Protein AF-A0A651HBJ8-F1 (afdb_monomer_lite)

Secondary structure (DSSP, 8-state):
--SSSSSSSSSSSSSSSTTS-TT--PEEEEEEEEGGGSSS------EEEEEEEEETTTTEEEEEEEEE---S-EEEEEEE---TT----EEEE--SGGGSEEEETTEEEEEEEEE--S-HHHHTTT-EEEEEEESS-TT-SEEEEEEE---SS----EEEEEEEE-GGG-TT--EEEEEEE-SS-EEEEEEEESGGGGGGT-SSB-SSEEEEEE-TTS-EEEEESSTTSSS-HHHHHHTT---SSTTSEEEEEEE-SEEEEEEEEESSSSEEEEEEEEE--PPPHHHHHHTSTT-HHHHHHHHHTTTHHHHHSS--EEEEEE-HHHHHTSPTTHHHHHTSTTTHHHHHHHHHHTEESS---TTT--SEEEE-TTSPEEEEEEETTEEEETTEEEEEEEEEETTEEEEEESSPPPPPPPPPPHHHHHHH-GGGHHHHHHHHHHTHHHHHHSS--EEEEEE-HHHHHTSPTTHHHHHHSTTTHHHHHHHHHTTEEES---TTT--SEEEE-TTSPEEEEEEETTEEEETTEEEEEEEEEETTEEEEEESS--PPPPPPPHHHHHHH-GGGHHHHHHHHHHT-HHHHTSS--EEEEEE-HHHHHTSPTTHHHHHTSTTTHHHHHHHHHHTEEES---GGG--SEEEE-TTS-EEEEEEETTEEEETTEEEEEEEEEETTEEEEEESSPPPPPPS-HHHHHHH-TT-HHHHHHHHHHT-HHHHTSS--EEEEEE-HHHHHTSPTTHHHHHHSTTTHHHHHHHHHHTEEES---GGG--SEEEEBTTSPEEEEEEETTEEEETTEEEEEEEEEETTEEEEEESSPPPPPPPPP-

Radius of gyration: 49.49 Å; chains: 1; bounding box: 110×71×158 Å

Sequence (829 aa):
MNLVLRTAAMVGCALLAALATARANTVTLTAAISGIQEVPPVNSGAAGSAVMHFNPADLSYTLTVNLVGLENELTMSHIHEAPVGANGPVVNNLGGAEAYLIVNDVNYIGTFSGTYAGDVAALLANGAYLNFHTDAYPGGEIRGQLFVDSGAAPTIKNLSTRGFIDPTVGERSVLIGGFVIEDHPVTLLLRGTGPSLGPLGVQEPISDPLLVLYDNTGTEITRNDNWSDGGQGLAISSTGFAPNAETESGILMSFAPGIYTFHLRSKGEAGIGLAEIYNVGLKNVVDSLVSADDFETLVTAVIEAGLAGVLIGPGPYTVFAPTDEAFAALPDGTLEDLLTEEGLATLTNILLYHVVPASVFSGDLVSGEVETFLGATLDVVVSEDGVTVNGASVVEADFSASNGVIHVIDQVLLPPEAPPSIVEAVLADDDFSVLATALGATGLDEVLAGEGPFTVFAPTNAAFDALPEGTLDDLLGEEGLGTLSGILLYHVVAGKVMSTDLSTGQVETVGGALLDIVVSEEGVTVNGAMVTTADIEVANGVIHIIDAVLLPPEPQSILDAVLADEDFSTLATALAATGLDEVLAGEGPFTVFAPTNAAFAALPEGALDELLAEEGLETLSDILLYHVVAGLVLSTDLETGMVETVNGKSIEVVVGEEGITINGALVITADIEVANGVIHIIEEVLIPPADTITEAVLGAENFTTLAAALLATGLDEVLAGEGPFTVFAPTDDAFDALPEGTLEDLLAEEGLGTLTDILRYHVVAGLVFSTDLETGTVTTVLGETLDVVVSEEGVTVNGAIVLEADIELSNGVVHVIDAVLLPPAEPEE

pLDDT: mean 87.22, std 12.44, range [31.91, 98.44]

Foldseek 3Di:
DPPPPPPPPPPPPVPVVVPPDPPDAWWKWKWKKFQVQDQVRALALKTKMKIWTAHPVQQKIKMKIKIFLQQFFFAWKFKAFAARNDGGDGFDTQGTQVQWDDPDNGITIHIDIDGGRDDPVRLQVQGMKMFIAGPQRNVGRMMITIYGCVDPPPDDQKDKDKDKAACVVDPPRWDKDKDFDADFWFKKKKWKDFPLCVVVPFPFTFDWKKKWKAFPVRDTPDIWGFCCPDPCNVVLVVLVDHYPDRRITMDIDTDGGGMMMMIIHHPGHIGMMMIMMGRSAFAFPLVVLVVDPFQPLVNVLCVLLVVPNSRSGAAAKEFAGETPQQVVPPPPCLSVCLSDPVNSSQSSLLRQQRMARHAAFQVNDDADWGATSSRATWGWDQDPVAIDTVNWGQPATFCDGNRHTYTYTHHRDHGDDAFAFPLVVLVVDPQNPLVNLLCVLLVVSVVSNDAAAKEFQGETPQQVVPDPPCPSVCLSDPVNSVQSVLLRQQRMAGDAAFQVNDDADWGATNSRAIWGWDQDPVAIDTVNWGQPDTAPDGPRYTYGYTHHRDHGDAFAFPLRVLVVDPQNPLVNLLCVLLVCSVVSNDAAAKEFAGETPQQVVPPPVCPSVCCSDPVNSVQSVLLRQQRMAGDAAFQVNDDADWGQTRSRAIWGWDQDPVAIDTVNWHQPDTFCDGPRYTYGYTHHRDRGAAAWPLRCLCVDPFNVLVNLLCVLLVVSVVRRDAAAKEFAGETPLQVVPDPPCPSVCCSDPVNSVQSNLLRQQRMAGDAQFQVNDDQAWGAGSSRAIWGWDQDPVAIDTVNWGQPDTASDHNRYTYGYTHHRDHGDDDPDD

Structure (mmCIF, N/CA/C/O backbone):
data_AF-A0A651HBJ8-F1
#
_entry.id   AF-A0A651HBJ8-F1
#
loop_
_atom_site.group_PDB
_atom_site.id
_atom_site.type_symbol
_atom_site.label_atom_id
_atom_site.label_alt_id
_atom_site.label_comp_id
_atom_site.label_asym_id
_atom_site.label_entity_id
_atom_site.label_seq_id
_atom_site.pdbx_PDB_ins_code
_atom_site.Cartn_x
_atom_site.Cartn_y
_atom_site.Cartn_z
_atom_site.occupancy
_atom_site.B_iso_or_equiv
_atom_site.auth_seq_id
_atom_site.auth_comp_id
_atom_site.auth_asym_id
_atom_site.auth_atom_id
_atom_site.pdbx_PDB_model_num
ATOM 1 N N . MET A 1 1 ? 63.537 -50.883 -12.299 1.00 43.00 1 MET A N 1
ATOM 2 C CA . MET A 1 1 ? 64.020 -50.090 -11.149 1.00 43.00 1 MET A CA 1
ATOM 3 C C . MET A 1 1 ? 64.507 -48.743 -11.672 1.00 43.00 1 MET A C 1
ATOM 5 O O . MET A 1 1 ? 65.661 -48.653 -12.047 1.00 43.00 1 MET A O 1
ATOM 9 N N . ASN A 1 2 ? 63.590 -47.782 -11.859 1.00 39.44 2 ASN A N 1
ATOM 10 C CA . ASN A 1 2 ? 63.844 -46.334 -12.017 1.00 39.44 2 ASN A CA 1
ATOM 11 C C . ASN A 1 2 ? 62.520 -45.601 -12.315 1.00 39.44 2 ASN A C 1
ATOM 13 O O . ASN A 1 2 ? 62.343 -44.987 -13.360 1.00 39.44 2 ASN A O 1
ATOM 17 N N . LEU A 1 3 ? 61.570 -45.704 -11.378 1.00 36.47 3 LEU A N 1
ATOM 18 C CA . LEU A 1 3 ? 60.326 -44.921 -11.362 1.00 36.47 3 LEU A CA 1
ATOM 19 C C . LEU A 1 3 ? 60.059 -44.337 -9.957 1.00 36.47 3 LEU A C 1
ATOM 21 O O . LEU A 1 3 ? 58.921 -44.261 -9.522 1.00 36.47 3 LEU A O 1
ATOM 25 N N . VAL A 1 4 ? 61.116 -43.977 -9.213 1.00 42.00 4 VAL A N 1
ATOM 26 C CA . VAL A 1 4 ? 60.999 -43.399 -7.849 1.00 42.00 4 VAL A CA 1
ATOM 27 C C . VAL A 1 4 ? 61.892 -42.152 -7.658 1.00 42.00 4 VAL A C 1
ATOM 29 O O . VAL A 1 4 ? 62.047 -41.649 -6.558 1.00 42.00 4 VAL A O 1
ATOM 32 N N . LEU A 1 5 ? 62.454 -41.575 -8.727 1.00 34.84 5 LEU A N 1
ATOM 33 C CA . LEU A 1 5 ? 63.254 -40.335 -8.645 1.00 34.84 5 LEU A CA 1
ATOM 34 C C . LEU A 1 5 ? 62.730 -39.222 -9.572 1.00 34.84 5 LEU A C 1
ATOM 36 O O . LEU A 1 5 ? 63.501 -38.522 -10.221 1.00 34.84 5 LEU A O 1
ATOM 40 N N . ARG A 1 6 ? 61.402 -39.056 -9.651 1.00 38.00 6 ARG A N 1
ATOM 41 C CA . ARG A 1 6 ? 60.756 -37.939 -10.373 1.00 38.00 6 ARG A CA 1
ATOM 42 C C . ARG A 1 6 ? 59.860 -37.035 -9.514 1.00 38.00 6 ARG A C 1
ATOM 44 O O . ARG A 1 6 ? 59.184 -36.185 -10.072 1.00 38.00 6 ARG A O 1
ATOM 51 N N . THR A 1 7 ? 59.906 -37.130 -8.184 1.00 38.28 7 THR A N 1
ATOM 52 C CA . THR A 1 7 ? 58.926 -36.426 -7.326 1.00 38.28 7 THR A CA 1
ATOM 53 C C . THR A 1 7 ? 59.505 -35.506 -6.247 1.00 38.28 7 THR A C 1
ATOM 55 O O . THR A 1 7 ? 58.759 -35.077 -5.379 1.00 38.28 7 THR A O 1
ATOM 58 N N . ALA A 1 8 ? 60.798 -35.153 -6.274 1.00 34.97 8 ALA A N 1
ATOM 59 C CA . ALA A 1 8 ? 61.396 -34.369 -5.174 1.00 34.97 8 ALA A CA 1
ATOM 60 C C . ALA A 1 8 ? 62.299 -33.182 -5.571 1.00 34.97 8 ALA A C 1
ATOM 62 O O . ALA A 1 8 ? 62.884 -32.558 -4.694 1.00 34.97 8 ALA A O 1
ATOM 63 N N . ALA A 1 9 ? 62.414 -32.821 -6.854 1.00 34.88 9 ALA A N 1
ATOM 64 C CA . ALA A 1 9 ? 63.296 -31.720 -7.289 1.00 34.88 9 ALA A CA 1
ATOM 65 C C . ALA A 1 9 ? 62.594 -30.622 -8.114 1.00 34.88 9 ALA A C 1
ATOM 67 O O . ALA A 1 9 ? 63.262 -29.819 -8.756 1.00 34.88 9 ALA A O 1
ATOM 68 N N . MET A 1 10 ? 61.256 -30.566 -8.083 1.00 36.09 10 MET A N 1
ATOM 69 C CA . MET A 1 10 ? 60.443 -29.559 -8.788 1.00 36.09 10 MET A CA 1
ATOM 70 C C . MET A 1 10 ? 59.486 -28.806 -7.844 1.00 36.09 10 MET A C 1
ATOM 72 O O . MET A 1 10 ? 58.418 -28.376 -8.250 1.00 36.09 10 MET A O 1
ATOM 76 N N . VAL A 1 11 ? 59.859 -28.675 -6.565 1.00 39.44 11 VAL A N 1
ATOM 77 C CA . VAL A 1 11 ? 59.064 -27.962 -5.538 1.00 39.44 11 VAL A CA 1
ATOM 78 C C . VAL A 1 11 ? 59.886 -26.868 -4.824 1.00 39.44 11 VAL A C 1
ATOM 80 O O . VAL A 1 11 ? 59.338 -26.025 -4.130 1.00 39.44 11 VAL A O 1
ATOM 83 N N . GLY A 1 12 ? 61.208 -26.801 -5.036 1.00 33.84 12 GLY A N 1
ATOM 84 C CA . GLY A 1 12 ? 62.096 -25.924 -4.254 1.00 33.84 12 GLY A CA 1
ATOM 85 C C . GLY A 1 12 ? 62.435 -24.546 -4.841 1.00 33.84 12 GLY A C 1
ATOM 86 O O . GLY A 1 12 ? 62.912 -23.700 -4.097 1.00 33.84 12 GLY A O 1
ATOM 87 N N . CYS A 1 13 ? 62.210 -24.289 -6.137 1.00 31.91 13 CYS A N 1
ATOM 88 C CA . CYS A 1 13 ? 62.593 -23.010 -6.773 1.00 31.91 13 CYS A CA 1
ATOM 89 C C . CYS A 1 13 ? 61.417 -22.148 -7.263 1.00 31.91 13 CYS A C 1
ATOM 91 O O . CYS A 1 13 ? 61.647 -21.023 -7.692 1.00 31.91 13 CYS A O 1
ATOM 93 N N . ALA A 1 14 ? 60.171 -22.620 -7.157 1.00 37.19 14 ALA A N 1
ATOM 94 C CA . ALA A 1 14 ? 58.983 -21.808 -7.448 1.00 37.19 14 ALA A CA 1
ATOM 95 C C . ALA A 1 14 ? 58.553 -20.921 -6.259 1.00 37.19 14 ALA A C 1
ATOM 97 O O . ALA A 1 14 ? 57.737 -20.024 -6.426 1.00 37.19 14 ALA A O 1
ATOM 98 N N . LEU A 1 15 ? 59.129 -21.131 -5.067 1.00 36.94 15 LEU A N 1
ATOM 99 C CA . LEU A 1 15 ? 58.704 -20.456 -3.835 1.00 36.94 15 LEU A CA 1
ATOM 100 C C . LEU A 1 15 ? 59.510 -19.187 -3.484 1.00 36.94 15 LEU A C 1
ATOM 102 O O . LEU A 1 15 ? 59.161 -18.500 -2.534 1.00 36.94 15 LEU A O 1
ATOM 106 N N . LEU A 1 16 ? 60.571 -18.842 -4.232 1.00 34.19 16 LEU A N 1
ATOM 107 C CA . LEU A 1 16 ? 61.395 -17.646 -3.956 1.00 34.19 16 LEU A CA 1
ATOM 108 C C . LEU A 1 16 ? 61.283 -16.516 -4.996 1.00 34.19 16 LEU A C 1
ATOM 110 O O . LEU A 1 16 ? 61.871 -15.458 -4.795 1.00 34.19 16 LEU A O 1
ATOM 114 N N . ALA A 1 17 ? 60.495 -16.694 -6.061 1.00 33.50 17 ALA A N 1
ATOM 115 C CA . ALA A 1 17 ? 60.100 -15.608 -6.969 1.00 33.50 17 ALA A CA 1
ATOM 116 C C . ALA A 1 17 ? 58.699 -15.042 -6.647 1.00 33.50 17 ALA A C 1
ATOM 118 O O . ALA A 1 17 ? 58.232 -14.132 -7.322 1.00 33.50 17 ALA A O 1
ATOM 119 N N . ALA A 1 18 ? 58.056 -15.547 -5.588 1.00 35.25 18 ALA A N 1
ATOM 120 C CA . ALA A 1 18 ? 56.747 -15.112 -5.095 1.00 35.25 18 ALA A CA 1
ATOM 121 C C . ALA A 1 18 ? 56.822 -13.967 -4.057 1.00 35.25 18 ALA A C 1
ATOM 123 O O . ALA A 1 18 ? 55.835 -13.677 -3.393 1.00 35.25 18 ALA A O 1
ATOM 124 N N . LEU A 1 19 ? 57.980 -13.308 -3.895 1.00 37.12 19 LEU A N 1
ATOM 125 C CA . LEU A 1 19 ? 58.171 -12.226 -2.912 1.00 37.12 19 LEU A CA 1
ATOM 126 C C . LEU A 1 19 ? 58.450 -10.837 -3.519 1.00 37.12 19 LEU A C 1
ATOM 128 O O . LEU A 1 19 ? 58.913 -9.946 -2.810 1.00 37.12 19 LEU A O 1
ATOM 132 N N . ALA A 1 20 ? 58.161 -10.611 -4.806 1.00 34.12 20 ALA A N 1
ATOM 133 C CA . ALA A 1 20 ? 58.417 -9.306 -5.426 1.00 34.12 20 ALA A CA 1
ATOM 134 C C . ALA A 1 20 ? 57.424 -8.883 -6.528 1.00 34.12 20 ALA A C 1
ATOM 136 O O . ALA A 1 20 ? 57.868 -8.407 -7.567 1.00 34.12 20 ALA A O 1
ATOM 137 N N . THR A 1 21 ? 56.099 -8.999 -6.334 1.00 37.56 21 THR A N 1
ATOM 138 C CA . THR A 1 21 ? 55.112 -8.103 -7.001 1.00 37.56 21 THR A CA 1
ATOM 139 C C . THR A 1 21 ? 53.745 -8.119 -6.292 1.00 37.56 21 THR A C 1
ATOM 141 O O . THR A 1 21 ? 52.796 -8.762 -6.721 1.00 37.56 21 THR A O 1
ATOM 144 N N . ALA A 1 22 ? 53.624 -7.407 -5.173 1.00 36.34 22 ALA A N 1
ATOM 145 C CA . ALA A 1 22 ? 52.388 -7.282 -4.390 1.00 36.34 22 ALA A CA 1
ATOM 146 C C . ALA A 1 22 ? 51.388 -6.255 -4.984 1.00 36.34 22 ALA A C 1
ATOM 148 O O . ALA A 1 22 ? 51.017 -5.302 -4.304 1.00 36.34 22 ALA A O 1
ATOM 149 N N . ARG A 1 23 ? 50.996 -6.389 -6.265 1.00 41.81 23 ARG A N 1
ATOM 150 C CA . ARG A 1 23 ? 50.038 -5.462 -6.920 1.00 41.81 23 ARG A CA 1
ATOM 151 C C . ARG A 1 23 ? 49.065 -6.055 -7.962 1.00 41.81 23 ARG A C 1
ATOM 153 O O . ARG A 1 23 ? 48.441 -5.273 -8.665 1.00 41.81 23 ARG A O 1
ATOM 160 N N . ALA A 1 24 ? 48.906 -7.374 -8.108 1.00 47.09 24 ALA A N 1
ATOM 161 C CA . ALA A 1 24 ? 48.114 -7.910 -9.231 1.00 47.09 24 ALA A CA 1
ATOM 162 C C . ALA A 1 24 ? 47.365 -9.218 -8.925 1.00 47.09 24 ALA A C 1
ATOM 164 O O . ALA A 1 24 ? 47.734 -10.255 -9.457 1.00 47.09 24 ALA A O 1
ATOM 165 N N . ASN A 1 25 ? 46.334 -9.182 -8.079 1.00 64.88 25 ASN A N 1
ATOM 166 C CA . ASN A 1 25 ? 45.359 -10.278 -7.973 1.00 64.88 25 ASN A CA 1
ATOM 167 C C . ASN A 1 25 ? 44.007 -9.722 -7.495 1.00 64.88 25 ASN A C 1
ATOM 169 O O . ASN A 1 25 ? 43.526 -10.068 -6.426 1.00 64.88 25 ASN A O 1
ATOM 173 N N . THR A 1 26 ? 43.424 -8.806 -8.262 1.00 74.12 26 THR A N 1
ATOM 174 C CA . THR A 1 26 ? 42.048 -8.338 -8.052 1.00 74.12 26 THR A CA 1
ATOM 175 C C . THR A 1 26 ? 41.166 -9.015 -9.098 1.00 74.12 26 THR A C 1
ATOM 177 O O . THR A 1 26 ? 41.529 -9.038 -10.272 1.00 74.12 26 THR A O 1
ATOM 180 N N . VAL A 1 27 ? 40.055 -9.598 -8.664 1.00 80.38 27 VAL A N 1
ATOM 181 C CA . VAL A 1 27 ? 38.984 -10.155 -9.490 1.00 80.38 27 VAL A CA 1
ATOM 182 C C . VAL A 1 27 ? 37.906 -9.088 -9.615 1.00 80.38 27 VAL A C 1
ATOM 184 O O . VAL A 1 27 ? 37.507 -8.505 -8.608 1.00 80.38 27 VAL A O 1
ATOM 187 N N . THR A 1 28 ? 37.448 -8.818 -10.832 1.00 81.00 28 THR A N 1
ATOM 188 C CA . THR A 1 28 ? 36.280 -7.964 -11.039 1.00 81.00 28 THR A CA 1
ATOM 189 C C . THR A 1 28 ? 35.037 -8.844 -11.032 1.00 81.00 28 THR A C 1
ATOM 191 O O . THR A 1 28 ? 35.008 -9.885 -11.682 1.00 81.00 28 THR A O 1
ATOM 194 N N . LEU A 1 29 ? 34.030 -8.450 -10.265 1.00 85.25 29 LEU A N 1
ATOM 195 C CA . LEU A 1 29 ? 32.689 -8.999 -10.324 1.00 85.25 29 LEU A CA 1
ATOM 196 C C . LEU A 1 29 ? 31.722 -7.898 -10.703 1.00 85.25 29 LEU A C 1
ATOM 198 O O . LEU A 1 29 ? 31.985 -6.720 -10.469 1.00 85.25 29 LEU A O 1
ATOM 202 N N . THR A 1 30 ? 30.600 -8.284 -11.275 1.00 79.50 30 THR A N 1
ATOM 203 C CA . THR A 1 30 ? 29.647 -7.339 -11.808 1.00 79.50 30 THR A CA 1
ATOM 204 C C . THR A 1 30 ? 28.217 -7.836 -11.711 1.00 79.50 30 THR A C 1
ATOM 206 O O . THR A 1 30 ? 27.997 -9.042 -11.780 1.00 79.50 30 THR A O 1
ATOM 209 N N . ALA A 1 31 ? 27.258 -6.919 -11.624 1.00 83.69 31 ALA A N 1
ATOM 210 C CA . ALA A 1 31 ? 25.836 -7.236 -11.608 1.00 83.69 31 ALA A CA 1
ATOM 211 C C . ALA A 1 31 ? 25.040 -6.245 -12.464 1.00 83.69 31 ALA A C 1
ATOM 213 O O . ALA A 1 31 ? 25.274 -5.039 -12.372 1.00 83.69 31 ALA A O 1
ATOM 214 N N . ALA A 1 32 ? 24.080 -6.753 -13.235 1.00 80.62 32 ALA A N 1
ATOM 215 C CA . ALA A 1 32 ? 22.899 -5.994 -13.635 1.00 80.62 32 ALA A CA 1
ATOM 216 C C . ALA A 1 32 ? 21.851 -6.160 -12.527 1.00 80.62 32 ALA A C 1
ATOM 218 O O . ALA A 1 32 ? 21.732 -7.253 -11.972 1.00 80.62 32 ALA A O 1
ATOM 219 N N . ILE A 1 33 ? 21.135 -5.098 -12.171 1.00 88.69 33 ILE A N 1
ATOM 220 C CA . ILE A 1 33 ? 20.215 -5.056 -11.027 1.00 88.69 33 ILE A CA 1
ATOM 221 C C . ILE A 1 33 ? 18.820 -4.683 -11.529 1.00 88.69 33 ILE A C 1
ATOM 223 O O . ILE A 1 33 ? 18.699 -3.720 -12.279 1.00 88.69 33 ILE A O 1
ATOM 227 N N . SER A 1 34 ? 17.791 -5.428 -11.130 1.00 85.12 34 SER A N 1
ATOM 228 C CA . SER A 1 34 ? 16.397 -5.187 -11.529 1.00 85.12 34 SER A CA 1
ATOM 229 C C . SER A 1 34 ? 15.411 -5.864 -10.573 1.00 85.12 34 SER A C 1
ATOM 231 O O . SER A 1 34 ? 15.784 -6.812 -9.875 1.00 85.12 34 SER A O 1
ATOM 233 N N . GLY A 1 35 ? 14.146 -5.433 -10.583 1.00 82.00 35 GLY A N 1
ATOM 234 C CA . GLY A 1 35 ? 13.087 -6.054 -9.773 1.00 82.00 35 GLY A CA 1
ATOM 235 C C . GLY A 1 35 ? 12.782 -7.495 -10.181 1.00 82.00 35 GLY A C 1
ATOM 236 O O . GLY A 1 35 ? 12.569 -8.364 -9.339 1.00 82.00 35 GLY A O 1
ATOM 237 N N . ILE A 1 36 ? 12.904 -7.818 -11.471 1.00 75.38 36 ILE A N 1
ATOM 238 C CA . ILE A 1 36 ? 12.642 -9.174 -11.982 1.00 75.38 36 ILE A CA 1
ATOM 239 C C . ILE A 1 36 ? 13.615 -10.238 -11.442 1.00 75.38 36 ILE A C 1
ATOM 241 O O . ILE A 1 36 ? 13.358 -11.439 -11.514 1.00 75.38 36 ILE A O 1
ATOM 245 N N . GLN A 1 37 ? 14.775 -9.803 -10.940 1.00 82.94 37 GLN A N 1
ATOM 246 C CA . GLN A 1 37 ? 15.775 -10.693 -10.360 1.00 82.94 37 GLN A CA 1
ATOM 247 C C . GLN A 1 37 ? 15.488 -11.008 -8.889 1.00 82.94 37 GLN A C 1
ATOM 249 O O . GLN A 1 37 ? 16.157 -11.890 -8.337 1.00 82.94 37 GLN A O 1
ATOM 254 N N . GLU A 1 38 ? 14.522 -10.325 -8.263 1.00 90.38 38 GLU A N 1
ATOM 255 C CA . GLU A 1 38 ? 14.030 -10.656 -6.928 1.00 90.38 38 GLU A CA 1
ATOM 256 C C . GLU A 1 38 ? 13.464 -12.073 -6.866 1.00 90.38 38 GLU A C 1
ATOM 258 O O . GLU A 1 38 ? 13.109 -12.704 -7.866 1.00 90.38 38 GLU A O 1
ATOM 263 N N . VAL A 1 39 ? 13.418 -12.616 -5.652 1.00 83.38 39 VAL A N 1
ATOM 264 C CA . VAL A 1 39 ? 12.863 -13.949 -5.414 1.00 83.38 39 VAL A CA 1
ATOM 265 C C . VAL A 1 39 ? 11.886 -13.871 -4.235 1.00 83.38 39 VAL A C 1
ATOM 267 O O . VAL A 1 39 ? 12.331 -13.927 -3.083 1.00 83.38 39 VAL A O 1
ATOM 270 N N . PRO A 1 40 ? 10.561 -13.807 -4.492 1.00 86.56 40 PRO A N 1
ATOM 271 C CA . PRO A 1 40 ? 9.918 -13.804 -5.818 1.00 86.56 40 PRO A CA 1
ATOM 272 C C . PRO A 1 40 ? 10.166 -12.500 -6.611 1.00 86.56 40 PRO A C 1
ATOM 274 O O . PRO A 1 40 ? 10.429 -11.485 -5.977 1.00 86.56 40 PRO A O 1
ATOM 277 N N . PRO A 1 41 ? 10.070 -12.516 -7.958 1.00 75.56 41 PRO A N 1
ATOM 278 C CA . PRO A 1 41 ? 10.246 -11.322 -8.788 1.00 75.56 41 PRO A CA 1
ATOM 279 C C . PRO A 1 41 ? 9.303 -10.184 -8.396 1.00 75.56 41 PRO A C 1
ATOM 281 O O . PRO A 1 41 ? 8.137 -10.428 -8.079 1.00 75.56 41 PRO A O 1
ATOM 284 N N . VAL A 1 42 ? 9.806 -8.953 -8.470 1.00 81.00 42 VAL A N 1
ATOM 285 C CA . VAL A 1 42 ? 9.067 -7.719 -8.191 1.00 81.00 42 VAL A CA 1
ATOM 286 C C . VAL A 1 42 ? 8.890 -6.938 -9.490 1.00 81.00 42 VAL A C 1
ATOM 288 O O . VAL A 1 42 ? 9.836 -6.775 -10.262 1.00 81.00 42 VAL A O 1
ATOM 291 N N . ASN A 1 43 ? 7.678 -6.438 -9.728 1.00 74.56 43 ASN A N 1
ATOM 292 C CA . ASN A 1 43 ? 7.380 -5.565 -10.859 1.00 74.56 43 ASN A CA 1
ATOM 293 C C . ASN A 1 43 ? 7.750 -4.113 -10.513 1.00 74.56 43 ASN A C 1
ATOM 295 O O . ASN A 1 43 ? 6.873 -3.298 -10.245 1.00 74.56 43 ASN A O 1
ATOM 299 N N . SER A 1 44 ? 9.050 -3.825 -10.455 1.00 78.56 44 SER A N 1
ATOM 300 C CA . SER A 1 44 ? 9.581 -2.470 -10.279 1.00 78.56 44 SER A CA 1
ATOM 301 C C . SER A 1 44 ? 10.296 -2.031 -11.554 1.00 78.56 44 SER A C 1
ATOM 303 O O . SER A 1 44 ? 11.063 -2.799 -12.141 1.00 78.56 44 SER A O 1
ATOM 305 N N . GLY A 1 45 ? 10.063 -0.777 -11.948 1.00 73.19 45 GLY A N 1
ATOM 306 C CA . GLY A 1 45 ? 10.808 -0.121 -13.018 1.00 73.19 45 GLY A CA 1
ATOM 307 C C . GLY A 1 45 ? 12.194 0.355 -12.599 1.00 73.19 45 GLY A C 1
ATOM 308 O O . GLY A 1 45 ? 12.944 0.850 -13.437 1.00 73.19 45 GLY A O 1
ATOM 309 N N . ALA A 1 46 ? 12.577 0.182 -11.334 1.00 85.12 46 ALA A N 1
ATOM 310 C CA . ALA A 1 46 ? 13.917 0.497 -10.890 1.00 85.12 46 ALA A CA 1
ATOM 311 C C . ALA A 1 46 ? 14.949 -0.458 -11.512 1.00 85.12 46 ALA A C 1
ATOM 313 O O . ALA A 1 46 ? 14.759 -1.671 -11.661 1.00 85.12 46 ALA A O 1
ATOM 314 N N . ALA A 1 47 ? 16.099 0.105 -11.853 1.00 83.94 47 ALA A N 1
ATOM 315 C CA . ALA A 1 47 ? 17.186 -0.591 -12.515 1.00 83.94 47 ALA A CA 1
ATOM 316 C C . ALA A 1 47 ? 18.523 -0.220 -11.889 1.00 83.94 47 ALA A C 1
ATOM 318 O O . ALA A 1 47 ? 18.677 0.800 -11.223 1.00 83.94 47 ALA A O 1
ATOM 319 N N . GLY A 1 48 ? 19.547 -1.025 -12.142 1.00 86.56 48 GLY A N 1
ATOM 320 C CA . GLY A 1 48 ? 20.881 -0.658 -11.716 1.00 86.56 48 GLY A CA 1
ATOM 321 C C . GLY A 1 48 ? 21.991 -1.505 -12.301 1.00 86.56 48 GLY A C 1
ATOM 322 O O . GLY A 1 48 ? 21.790 -2.486 -13.016 1.00 86.56 48 GLY A O 1
ATOM 323 N N . SER A 1 49 ? 23.208 -1.115 -11.958 1.00 82.25 49 SER A N 1
ATOM 324 C CA . SER A 1 49 ? 24.412 -1.882 -12.239 1.00 82.25 49 SER A CA 1
ATOM 325 C C . SER A 1 49 ? 25.391 -1.773 -11.082 1.00 82.25 49 SER A C 1
ATOM 327 O O . SER A 1 49 ? 25.409 -0.789 -10.338 1.00 82.25 49 SER A O 1
ATOM 329 N N . ALA A 1 50 ? 26.233 -2.789 -10.934 1.00 87.12 50 ALA A N 1
ATOM 330 C CA . ALA A 1 50 ? 27.299 -2.770 -9.955 1.00 87.12 50 ALA A CA 1
ATOM 331 C C . ALA A 1 50 ? 28.590 -3.385 -10.486 1.00 87.12 50 ALA A C 1
ATOM 333 O O . ALA A 1 50 ? 28.580 -4.350 -11.250 1.00 87.12 50 ALA A O 1
ATOM 334 N N . VAL A 1 51 ? 29.714 -2.838 -10.023 1.00 82.19 51 VAL A N 1
ATOM 335 C CA . VAL A 1 51 ? 31.063 -3.337 -10.295 1.00 82.19 51 VAL A CA 1
ATOM 336 C C . VAL A 1 51 ? 31.817 -3.455 -8.980 1.00 82.19 51 VAL A C 1
ATOM 338 O O . VAL A 1 51 ? 31.997 -2.478 -8.256 1.00 82.19 51 VAL A O 1
ATOM 341 N N . MET A 1 52 ? 32.295 -4.657 -8.682 1.00 88.31 52 MET A N 1
ATOM 342 C CA . MET A 1 52 ? 33.086 -4.985 -7.508 1.00 88.31 52 MET A CA 1
ATOM 343 C C . MET A 1 52 ? 34.503 -5.371 -7.924 1.00 88.31 52 MET A C 1
ATOM 345 O O . MET A 1 52 ? 34.716 -6.331 -8.650 1.00 88.31 52 MET A O 1
ATOM 349 N N . HIS A 1 53 ? 35.503 -4.674 -7.410 1.00 85.75 53 HIS A N 1
ATOM 350 C CA . HIS A 1 53 ? 36.902 -5.070 -7.497 1.00 85.75 53 HIS A CA 1
ATOM 351 C C . HIS A 1 53 ? 37.304 -5.757 -6.193 1.00 85.75 53 HIS A C 1
ATOM 353 O O . HIS A 1 53 ? 37.514 -5.086 -5.186 1.00 85.75 53 HIS A O 1
ATOM 359 N N . PHE A 1 54 ? 37.412 -7.084 -6.207 1.00 89.25 54 PHE A N 1
ATOM 360 C CA . PHE A 1 54 ? 37.660 -7.924 -5.036 1.00 89.25 54 PHE A CA 1
ATOM 361 C C . PHE A 1 54 ? 39.066 -8.536 -5.049 1.00 89.25 54 PHE A C 1
ATOM 363 O O . PHE A 1 54 ? 39.489 -9.141 -6.030 1.00 89.25 54 PHE A O 1
ATOM 370 N N . ASN A 1 55 ? 39.811 -8.425 -3.954 1.00 88.50 55 ASN A N 1
ATOM 371 C CA . ASN A 1 55 ? 41.113 -9.061 -3.789 1.00 88.50 55 ASN A CA 1
ATOM 372 C C . ASN A 1 55 ? 40.989 -10.311 -2.895 1.00 88.50 55 ASN A C 1
ATOM 374 O O . ASN A 1 55 ? 40.934 -10.187 -1.671 1.00 88.50 55 ASN A O 1
ATOM 378 N N . PRO A 1 56 ? 41.024 -11.535 -3.454 1.00 84.56 56 PRO A N 1
ATOM 379 C CA . PRO A 1 56 ? 40.901 -12.762 -2.667 1.00 84.56 56 PRO A CA 1
ATOM 380 C C . PRO A 1 56 ? 42.062 -13.002 -1.690 1.00 84.56 56 PRO A C 1
ATOM 382 O O . PRO A 1 56 ? 41.949 -13.868 -0.826 1.00 84.56 56 PRO A O 1
ATOM 385 N N . ALA A 1 57 ? 43.191 -12.292 -1.814 1.00 84.50 57 ALA A N 1
ATOM 386 C CA . ALA A 1 57 ? 44.341 -12.492 -0.933 1.00 84.50 57 ALA A CA 1
ATOM 387 C C . ALA A 1 57 ? 44.163 -11.848 0.450 1.00 84.50 57 ALA A C 1
ATOM 389 O O . ALA A 1 57 ? 44.697 -12.363 1.433 1.00 84.50 57 ALA A O 1
ATOM 390 N N . ASP A 1 58 ? 43.448 -10.727 0.523 1.00 88.94 58 ASP A N 1
ATOM 391 C CA . ASP A 1 58 ? 43.200 -9.979 1.762 1.00 88.94 58 ASP A CA 1
ATOM 392 C C . ASP A 1 58 ? 41.711 -9.706 2.021 1.00 88.94 58 ASP A C 1
ATOM 394 O O . ASP A 1 58 ? 41.370 -9.055 3.006 1.00 88.94 58 ASP A O 1
ATOM 398 N N . LEU A 1 59 ? 40.840 -10.259 1.171 1.00 92.19 59 LEU A N 1
ATOM 399 C CA . LEU A 1 59 ? 39.383 -10.142 1.205 1.00 92.19 59 LEU A CA 1
ATOM 400 C C . LEU A 1 59 ? 38.864 -8.711 1.026 1.00 92.19 59 LEU A C 1
ATOM 402 O O . LEU A 1 59 ? 37.679 -8.463 1.246 1.00 92.19 59 LEU A O 1
ATOM 406 N N . SER A 1 60 ? 39.721 -7.765 0.637 1.00 93.19 60 SER A N 1
ATOM 407 C CA . SER A 1 60 ? 39.297 -6.384 0.427 1.00 93.19 60 SER A CA 1
ATOM 408 C C . SER A 1 60 ? 38.491 -6.237 -0.859 1.00 93.19 60 SER A C 1
ATOM 410 O O . SER A 1 60 ? 38.755 -6.917 -1.854 1.00 93.19 60 SER A O 1
ATOM 412 N N . TYR A 1 61 ? 37.520 -5.328 -0.858 1.00 93.44 61 TYR A N 1
ATOM 413 C CA . TYR A 1 61 ? 36.812 -4.931 -2.066 1.00 93.44 61 TYR A CA 1
ATOM 414 C C . TYR A 1 61 ? 36.588 -3.428 -2.155 1.00 93.44 61 TYR A C 1
ATOM 416 O O . TYR A 1 61 ? 36.504 -2.738 -1.138 1.00 93.44 61 TYR A O 1
ATOM 424 N N . THR A 1 62 ? 36.421 -2.960 -3.389 1.00 90.19 62 THR A N 1
ATOM 425 C CA . THR A 1 62 ? 35.723 -1.715 -3.717 1.00 90.19 62 THR A CA 1
ATOM 426 C C . THR A 1 62 ? 34.524 -2.068 -4.587 1.00 90.19 62 THR A C 1
ATOM 428 O O . THR A 1 62 ? 34.682 -2.809 -5.550 1.00 90.19 62 THR A O 1
ATOM 431 N N . LEU A 1 63 ? 33.338 -1.582 -4.238 1.00 92.06 63 LEU A N 1
ATOM 432 C CA . LEU A 1 63 ? 32.080 -1.827 -4.936 1.00 92.06 63 LEU A CA 1
ATOM 433 C C . LEU A 1 63 ? 31.485 -0.480 -5.334 1.00 92.06 63 LEU A C 1
ATOM 435 O O . LEU A 1 63 ? 31.258 0.362 -4.470 1.00 92.06 63 LEU A O 1
ATOM 439 N N . THR A 1 64 ? 31.220 -0.290 -6.616 1.00 84.62 64 THR A N 1
ATOM 440 C CA . THR A 1 64 ? 30.464 0.851 -7.130 1.00 84.62 64 THR A CA 1
ATOM 441 C C . THR A 1 64 ? 29.100 0.360 -7.577 1.00 84.62 64 THR A C 1
ATOM 443 O O . THR A 1 64 ? 29.019 -0.647 -8.276 1.00 84.62 64 THR A O 1
ATOM 446 N N . VAL A 1 65 ? 28.054 1.065 -7.163 1.00 90.31 65 VAL A N 1
ATOM 447 C CA . VAL A 1 65 ? 26.656 0.773 -7.483 1.00 90.31 65 VAL A CA 1
ATOM 448 C C . VAL A 1 65 ? 26.038 2.021 -8.101 1.00 90.31 65 VAL A C 1
ATOM 450 O O . VAL A 1 65 ? 26.275 3.126 -7.615 1.00 90.31 65 VAL A O 1
ATOM 453 N N . ASN A 1 66 ? 25.259 1.840 -9.160 1.00 83.38 66 ASN A N 1
ATOM 454 C CA . ASN A 1 66 ? 24.425 2.872 -9.757 1.00 83.38 66 ASN A CA 1
ATOM 455 C C . ASN A 1 66 ? 23.000 2.325 -9.864 1.00 83.38 66 ASN A C 1
ATOM 457 O O . ASN A 1 66 ? 22.813 1.297 -10.516 1.00 83.38 66 ASN A O 1
ATOM 461 N N . LEU A 1 67 ? 22.052 2.978 -9.198 1.00 89.56 67 LEU A N 1
ATOM 462 C CA . LEU A 1 67 ? 20.631 2.644 -9.186 1.00 89.56 67 LEU A CA 1
ATOM 463 C C . LEU A 1 67 ? 19.853 3.814 -9.781 1.00 89.56 67 LEU A C 1
ATOM 465 O O . LEU A 1 67 ? 20.185 4.974 -9.525 1.00 89.56 67 LEU A O 1
ATOM 469 N N . VAL A 1 68 ? 18.815 3.504 -10.541 1.00 83.50 68 VAL A N 1
ATOM 470 C CA . VAL A 1 68 ? 17.940 4.481 -11.178 1.00 83.50 68 VAL A CA 1
ATOM 471 C C . VAL A 1 68 ? 16.484 4.060 -11.048 1.00 83.50 68 VAL A C 1
ATOM 473 O O . VAL A 1 68 ? 16.197 2.864 -11.045 1.00 83.50 68 VAL A O 1
ATOM 476 N N . GLY A 1 69 ? 15.582 5.035 -10.970 1.00 82.94 69 GLY A N 1
ATOM 477 C CA . GLY A 1 69 ? 14.138 4.794 -10.940 1.00 82.94 69 GLY A CA 1
ATOM 478 C C . GLY A 1 69 ? 13.596 4.197 -9.636 1.00 82.94 69 GLY A C 1
ATOM 479 O O . GLY A 1 69 ? 12.544 3.576 -9.672 1.00 82.94 69 GLY A O 1
ATOM 480 N N . LEU A 1 70 ? 14.292 4.351 -8.504 1.00 86.19 70 LEU A N 1
ATOM 481 C CA . LEU A 1 70 ? 13.757 3.981 -7.187 1.00 86.19 70 LEU A CA 1
ATOM 482 C C . LEU A 1 70 ? 12.772 5.059 -6.715 1.00 86.19 70 LEU A C 1
ATOM 484 O O . LEU A 1 70 ? 13.195 6.092 -6.210 1.00 86.19 70 LEU A O 1
ATOM 488 N N . GLU A 1 71 ? 11.471 4.833 -6.892 1.00 82.19 71 GLU A N 1
ATOM 489 C CA . GLU A 1 71 ? 10.416 5.805 -6.541 1.00 82.19 71 GLU A CA 1
ATOM 490 C C . GLU A 1 71 ? 10.210 5.969 -5.025 1.00 82.19 71 GLU A C 1
ATOM 492 O O . GLU A 1 71 ? 9.636 6.958 -4.576 1.00 82.19 71 GLU A O 1
ATOM 497 N N . ASN A 1 72 ? 10.710 5.017 -4.232 1.00 85.19 72 ASN A N 1
ATOM 498 C CA . ASN A 1 72 ? 10.633 5.012 -2.774 1.00 85.19 72 ASN A CA 1
ATOM 499 C C . ASN A 1 72 ? 12.030 5.136 -2.154 1.00 85.19 72 ASN A C 1
ATOM 501 O O . ASN A 1 72 ? 13.027 4.704 -2.738 1.00 85.19 72 ASN A O 1
ATOM 505 N N . GLU A 1 73 ? 12.115 5.698 -0.944 1.00 89.06 73 GLU A N 1
ATOM 506 C CA . GLU A 1 73 ? 13.405 5.916 -0.286 1.00 89.06 73 GLU A CA 1
ATOM 507 C C . GLU A 1 73 ? 14.122 4.582 -0.024 1.00 89.06 73 GLU A C 1
ATOM 509 O O . GLU A 1 73 ? 13.554 3.637 0.525 1.00 89.06 73 GLU A O 1
ATOM 514 N N . LEU A 1 74 ? 15.400 4.505 -0.411 1.00 93.56 74 LEU A N 1
ATOM 515 C CA . LEU A 1 74 ? 16.260 3.358 -0.122 1.00 93.56 74 LEU A CA 1
ATOM 516 C C . LEU A 1 74 ? 16.478 3.221 1.392 1.00 93.56 74 LEU A C 1
ATOM 518 O O . LEU A 1 74 ? 17.209 4.000 1.999 1.00 93.56 74 LEU A O 1
ATOM 522 N N . THR A 1 75 ? 15.920 2.183 2.005 1.00 95.56 75 THR A N 1
ATOM 523 C CA . THR A 1 75 ? 15.994 1.956 3.456 1.00 95.56 75 THR A CA 1
ATOM 524 C C . THR A 1 75 ? 17.226 1.163 3.853 1.00 95.56 75 THR A C 1
ATOM 526 O O . THR A 1 75 ? 17.860 1.446 4.870 1.00 95.56 75 THR A O 1
ATOM 529 N N . MET A 1 76 ? 17.587 0.155 3.056 1.00 96.12 76 MET A N 1
ATOM 530 C CA . MET A 1 76 ? 18.734 -0.714 3.307 1.00 96.12 76 MET A CA 1
ATOM 531 C C . MET A 1 76 ? 19.268 -1.324 2.015 1.00 96.12 76 MET A C 1
ATOM 533 O O . MET A 1 76 ? 18.551 -1.522 1.041 1.00 96.12 76 MET A O 1
ATOM 537 N N . SER A 1 77 ? 20.537 -1.719 2.025 1.00 97.62 77 SER A N 1
ATOM 538 C CA . SER A 1 77 ? 21.135 -2.493 0.944 1.00 97.62 77 SER A CA 1
ATOM 539 C C . SER A 1 77 ? 22.198 -3.451 1.466 1.00 97.62 77 SER A C 1
ATOM 541 O O . SER A 1 77 ? 22.901 -3.183 2.447 1.00 97.62 77 SER A O 1
ATOM 543 N N . HIS A 1 78 ? 22.301 -4.609 0.820 1.00 97.81 78 HIS A N 1
ATOM 544 C CA . HIS A 1 78 ? 23.068 -5.741 1.325 1.00 97.81 78 HIS A CA 1
ATOM 545 C C . HIS A 1 78 ? 23.780 -6.502 0.208 1.00 97.81 78 HIS A C 1
ATOM 547 O O . HIS A 1 78 ? 23.313 -6.568 -0.927 1.00 97.81 78 HIS A O 1
ATOM 553 N N . ILE A 1 79 ? 24.885 -7.158 0.567 1.00 97.75 79 ILE A N 1
ATOM 554 C CA . ILE A 1 79 ? 25.414 -8.303 -0.178 1.00 97.75 79 ILE A CA 1
ATOM 555 C C . ILE A 1 79 ? 24.929 -9.571 0.523 1.00 97.75 79 ILE A C 1
ATOM 557 O O . ILE A 1 79 ? 25.137 -9.722 1.730 1.00 97.75 79 ILE A O 1
ATOM 561 N N . HIS A 1 80 ? 24.326 -10.485 -0.228 1.00 97.62 80 HIS A N 1
ATOM 562 C CA . HIS A 1 80 ? 23.845 -11.787 0.229 1.00 97.62 80 HIS A CA 1
ATOM 563 C C . HIS A 1 80 ? 24.608 -12.935 -0.438 1.00 97.62 80 HIS A C 1
ATOM 565 O O . HIS A 1 80 ? 25.149 -12.771 -1.531 1.00 97.62 80 HIS A O 1
ATOM 571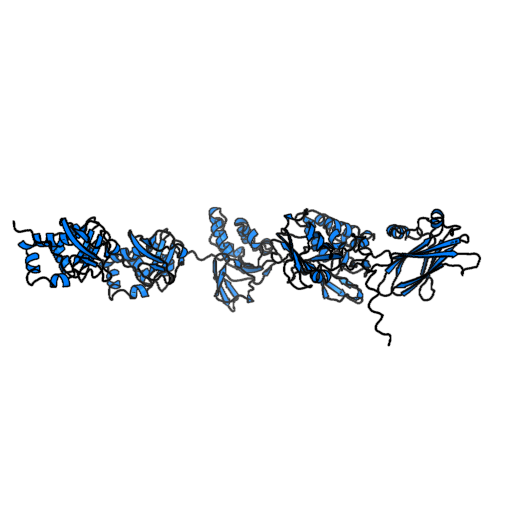 N N . GLU A 1 81 ? 24.595 -14.121 0.178 1.00 95.31 81 GLU A N 1
ATOM 572 C CA . GLU A 1 81 ? 25.171 -15.346 -0.400 1.00 95.31 81 GLU A CA 1
ATOM 573 C C . GLU A 1 81 ? 24.118 -16.390 -0.770 1.00 95.31 81 GLU A C 1
ATOM 575 O O . GLU A 1 81 ? 23.632 -17.143 0.075 1.00 95.31 81 GLU A O 1
ATOM 580 N N . ALA A 1 82 ? 23.804 -16.471 -2.060 1.00 89.00 82 ALA A N 1
ATOM 581 C CA . ALA A 1 82 ? 23.022 -17.548 -2.651 1.00 89.00 82 ALA A CA 1
ATOM 582 C C . ALA A 1 82 ? 23.318 -17.678 -4.156 1.00 89.00 82 ALA A C 1
ATOM 584 O O . ALA A 1 82 ? 23.731 -16.703 -4.797 1.00 89.00 82 ALA A O 1
ATOM 585 N N . PRO A 1 83 ? 23.078 -18.861 -4.753 1.00 80.12 83 PRO A N 1
ATOM 586 C CA . PRO A 1 83 ? 23.038 -18.985 -6.205 1.00 80.12 83 PRO A CA 1
ATOM 587 C C . PRO A 1 83 ? 21.887 -18.159 -6.806 1.00 80.12 83 PRO A C 1
ATOM 589 O O . PRO A 1 83 ? 20.941 -17.777 -6.113 1.00 80.12 83 PRO A O 1
ATOM 592 N N . VAL A 1 84 ? 21.961 -17.938 -8.121 1.00 76.56 84 VAL A N 1
ATOM 593 C CA . VAL A 1 84 ? 20.898 -17.297 -8.914 1.00 76.56 84 VAL A CA 1
ATOM 594 C C . VAL A 1 84 ? 19.542 -17.943 -8.617 1.00 76.56 84 VAL A C 1
ATOM 596 O O . VAL A 1 84 ? 19.429 -19.171 -8.600 1.00 76.56 84 VAL A O 1
ATOM 599 N N . GLY A 1 85 ? 18.519 -17.114 -8.395 1.00 79.12 85 GLY A N 1
ATOM 600 C CA . GLY A 1 85 ? 17.146 -17.569 -8.159 1.00 79.12 85 GLY A CA 1
ATOM 601 C C . GLY A 1 85 ? 16.875 -18.125 -6.756 1.00 79.12 85 GLY A C 1
ATOM 602 O O . GLY A 1 85 ? 15.827 -18.724 -6.537 1.00 79.12 85 GLY A O 1
ATOM 603 N N . ALA A 1 86 ? 17.792 -17.953 -5.799 1.00 86.88 86 ALA A N 1
ATOM 604 C CA . ALA A 1 86 ? 17.585 -18.332 -4.400 1.00 86.88 86 ALA A CA 1
ATOM 605 C C . ALA A 1 86 ? 17.895 -17.173 -3.443 1.00 86.88 86 ALA A C 1
ATOM 607 O O . ALA A 1 86 ? 18.714 -16.308 -3.756 1.00 86.88 86 ALA A O 1
ATOM 608 N N . ASN A 1 87 ? 17.267 -17.182 -2.265 1.00 91.00 87 ASN A N 1
ATOM 609 C CA . ASN A 1 87 ? 17.547 -16.230 -1.186 1.00 91.00 87 ASN A CA 1
ATOM 610 C C . ASN A 1 87 ? 18.610 -16.776 -0.232 1.00 91.00 87 ASN A C 1
ATOM 612 O O . ASN A 1 87 ? 18.675 -17.982 0.020 1.00 91.00 87 ASN A O 1
ATOM 616 N N . GLY A 1 88 ? 19.438 -15.878 0.300 1.00 92.38 88 GLY A N 1
ATOM 617 C CA . GLY A 1 88 ? 20.563 -16.221 1.168 1.00 92.38 88 GLY A CA 1
ATOM 618 C C . GLY A 1 88 ? 20.755 -15.252 2.331 1.00 92.38 88 GLY A C 1
ATOM 619 O O . GLY A 1 88 ? 20.121 -14.196 2.370 1.00 92.38 88 GLY A O 1
ATOM 620 N N . PRO A 1 89 ? 21.625 -15.589 3.298 1.00 96.06 89 PRO A N 1
ATOM 621 C CA . PRO A 1 89 ? 21.947 -14.696 4.404 1.00 96.06 89 PRO A CA 1
ATOM 622 C C . PRO A 1 89 ? 22.713 -13.458 3.922 1.00 96.06 89 PRO A C 1
ATOM 624 O O . PRO A 1 89 ? 23.480 -13.527 2.960 1.00 96.06 89 PRO A O 1
ATOM 627 N N . VAL A 1 90 ? 22.545 -12.347 4.643 1.00 97.12 90 VAL A N 1
ATOM 628 C CA . VAL A 1 90 ? 23.355 -11.131 4.481 1.00 97.12 90 VAL A CA 1
ATOM 629 C C . VAL A 1 90 ? 24.785 -11.409 4.942 1.00 97.12 90 VAL A C 1
ATOM 631 O O . VAL A 1 90 ? 24.999 -11.906 6.049 1.00 97.12 90 VAL A O 1
ATOM 634 N N . VAL A 1 91 ? 25.766 -11.035 4.122 1.00 96.88 91 VAL A N 1
ATOM 635 C CA . VAL A 1 91 ? 27.194 -11.099 4.465 1.00 96.88 91 VAL A CA 1
ATOM 636 C C . VAL A 1 91 ? 27.818 -9.723 4.652 1.00 96.88 91 VAL A C 1
ATOM 638 O O . VAL A 1 91 ? 28.661 -9.548 5.525 1.00 96.88 91 VAL A O 1
ATOM 641 N N . ASN A 1 92 ? 27.371 -8.708 3.917 1.00 97.19 92 ASN A N 1
ATOM 642 C CA . ASN A 1 92 ? 27.837 -7.335 4.095 1.00 97.19 92 ASN A CA 1
ATOM 643 C C . ASN A 1 92 ? 26.641 -6.381 4.060 1.00 97.19 92 ASN A C 1
ATOM 645 O O . ASN A 1 92 ? 25.793 -6.493 3.182 1.00 97.19 92 ASN A O 1
ATOM 649 N N . ASN A 1 93 ? 26.595 -5.436 4.999 1.00 96.38 93 ASN A N 1
ATOM 650 C CA . ASN A 1 93 ? 25.621 -4.346 4.998 1.00 96.38 93 ASN A CA 1
ATOM 651 C C . ASN A 1 93 ? 26.246 -3.115 4.327 1.00 96.38 93 ASN A C 1
ATOM 653 O O . ASN A 1 93 ? 27.399 -2.778 4.613 1.00 96.38 93 ASN A O 1
ATOM 657 N N . LEU A 1 94 ? 25.503 -2.506 3.406 1.00 96.12 94 LEU A N 1
ATOM 658 C CA . LEU A 1 94 ? 25.914 -1.348 2.620 1.00 96.12 94 LEU A CA 1
ATOM 659 C C . LEU A 1 94 ? 25.206 -0.051 3.067 1.00 96.12 94 LEU A C 1
ATOM 661 O O . LEU A 1 94 ? 25.669 1.020 2.692 1.00 96.12 94 LEU A O 1
ATOM 665 N N . GLY A 1 95 ? 24.182 -0.129 3.925 1.00 95.19 95 GLY A N 1
ATOM 666 C CA . GLY A 1 95 ? 23.411 1.015 4.436 1.00 95.19 95 GLY A CA 1
ATOM 667 C C . GLY A 1 95 ? 22.182 1.362 3.592 1.00 95.19 95 GLY A C 1
ATOM 668 O O . GLY A 1 95 ? 21.929 0.719 2.569 1.00 95.19 95 GLY A O 1
ATOM 669 N N . GLY A 1 96 ? 21.409 2.346 4.050 1.00 92.50 96 GLY A N 1
ATOM 670 C CA . GLY A 1 96 ? 20.275 2.934 3.330 1.00 92.50 96 GLY A CA 1
ATOM 671 C C . GLY A 1 96 ? 20.696 4.144 2.495 1.00 92.50 96 GLY A C 1
ATOM 672 O O . GLY A 1 96 ? 21.872 4.291 2.147 1.00 92.50 96 GLY A O 1
ATOM 673 N N . ALA A 1 97 ? 19.749 5.025 2.178 1.00 91.94 97 ALA A N 1
ATOM 674 C CA . ALA A 1 97 ? 19.935 6.224 1.363 1.00 91.94 97 ALA A CA 1
ATOM 675 C C . ALA A 1 97 ? 21.100 7.109 1.842 1.00 91.94 97 ALA A C 1
ATOM 677 O O . ALA A 1 97 ? 21.812 7.698 1.028 1.00 91.94 97 ALA A O 1
ATOM 678 N N . GLU A 1 98 ? 21.382 7.141 3.148 1.00 92.19 98 GLU A N 1
ATOM 679 C CA . GLU A 1 98 ? 22.478 7.907 3.747 1.00 92.19 98 GLU A CA 1
ATOM 680 C C . GLU A 1 98 ? 23.877 7.470 3.284 1.00 92.19 98 GLU A C 1
ATOM 682 O O . GLU A 1 98 ? 24.848 8.220 3.427 1.00 92.19 98 GLU A O 1
ATOM 687 N N . ALA A 1 99 ? 23.994 6.253 2.751 1.00 92.12 99 ALA A N 1
ATOM 688 C CA . ALA A 1 99 ? 25.242 5.690 2.256 1.00 92.12 99 ALA A CA 1
ATOM 689 C C . ALA A 1 99 ? 25.499 5.986 0.764 1.00 92.12 99 ALA A C 1
ATOM 691 O O . ALA A 1 99 ? 26.567 5.644 0.243 1.00 92.12 99 ALA A O 1
ATOM 692 N N . TYR A 1 100 ? 24.553 6.641 0.083 1.00 92.06 100 TYR A N 1
ATOM 693 C CA . TYR A 1 100 ? 24.586 6.918 -1.351 1.00 92.06 100 TYR A CA 1
ATOM 694 C C . TYR A 1 100 ? 24.629 8.423 -1.632 1.00 92.06 100 TYR A C 1
ATOM 696 O O . TYR A 1 100 ? 24.173 9.260 -0.855 1.00 92.06 100 TYR A O 1
ATOM 704 N N . LEU A 1 101 ? 25.190 8.779 -2.785 1.00 85.19 101 LEU A N 1
ATOM 705 C CA . LEU A 1 101 ? 24.965 10.082 -3.389 1.00 85.19 101 LEU A CA 1
ATOM 706 C C . LEU A 1 101 ? 23.635 10.034 -4.144 1.00 85.19 101 LEU A C 1
ATOM 708 O O . LEU A 1 101 ? 23.528 9.325 -5.144 1.00 85.19 101 LEU A O 1
ATOM 712 N N . ILE A 1 102 ? 22.666 10.813 -3.679 1.00 85.06 102 ILE A N 1
ATOM 713 C CA . ILE A 1 102 ? 21.373 11.006 -4.338 1.00 85.06 102 ILE A CA 1
ATOM 714 C C . ILE A 1 102 ? 21.580 11.999 -5.486 1.00 85.06 102 ILE A C 1
ATOM 716 O O . ILE A 1 102 ? 22.013 13.134 -5.263 1.00 85.06 102 ILE A O 1
ATOM 720 N N . VAL A 1 103 ? 21.365 11.545 -6.721 1.00 72.62 103 VAL A N 1
ATOM 721 C CA . VAL A 1 103 ? 21.529 12.359 -7.937 1.00 72.62 103 VAL A CA 1
ATOM 722 C C . VAL A 1 103 ? 20.264 13.179 -8.199 1.00 72.62 103 VAL A C 1
ATOM 724 O O . VAL A 1 103 ? 20.363 14.354 -8.544 1.00 72.62 103 VAL A O 1
ATOM 727 N N . ASN A 1 104 ? 19.103 12.560 -7.997 1.00 74.25 104 ASN A N 1
ATOM 728 C CA . ASN A 1 104 ? 17.761 13.143 -7.938 1.00 74.25 104 ASN A CA 1
ATOM 729 C C . ASN A 1 104 ? 16.886 12.223 -7.062 1.00 74.25 104 ASN A C 1
ATOM 731 O O . ASN A 1 104 ? 17.404 11.229 -6.552 1.00 74.25 104 ASN A O 1
ATOM 735 N N . ASP A 1 105 ? 15.596 12.525 -6.911 1.00 73.00 105 ASP A N 1
ATOM 736 C CA . ASP A 1 105 ? 14.699 11.802 -5.994 1.00 73.00 105 ASP A CA 1
ATOM 737 C C . ASP A 1 105 ? 14.609 10.285 -6.249 1.00 73.00 105 ASP A C 1
ATOM 739 O O . ASP A 1 105 ? 14.251 9.551 -5.337 1.00 73.00 105 ASP A O 1
ATOM 743 N N . VAL A 1 106 ? 14.999 9.805 -7.439 1.00 77.94 106 VAL A N 1
ATOM 744 C CA . VAL A 1 106 ? 14.882 8.391 -7.833 1.00 77.94 106 VAL A CA 1
ATOM 745 C C . VAL A 1 106 ? 16.207 7.704 -8.203 1.00 77.94 106 VAL A C 1
ATOM 747 O O . VAL A 1 106 ? 16.230 6.504 -8.481 1.00 77.94 106 VAL A O 1
ATOM 750 N N . ASN A 1 107 ? 17.338 8.422 -8.211 1.00 81.19 107 ASN A N 1
ATOM 751 C CA . ASN A 1 107 ? 18.629 7.912 -8.700 1.00 81.19 107 ASN A CA 1
ATOM 752 C C . ASN A 1 107 ? 19.733 7.988 -7.634 1.00 81.19 107 ASN A C 1
ATOM 754 O O . ASN A 1 107 ? 20.019 9.050 -7.074 1.00 81.19 107 ASN A O 1
ATOM 758 N N . TYR A 1 108 ? 20.451 6.878 -7.435 1.00 87.06 108 TYR A N 1
ATOM 759 C CA . TYR A 1 108 ? 21.424 6.695 -6.355 1.00 87.06 108 TYR A CA 1
ATOM 760 C C . TYR A 1 108 ? 22.768 6.171 -6.872 1.00 87.06 108 TYR A C 1
ATOM 762 O O . TYR A 1 108 ? 22.841 5.191 -7.612 1.00 87.06 108 TYR A O 1
ATOM 770 N N . ILE A 1 109 ? 23.873 6.765 -6.412 1.00 83.81 109 ILE A N 1
ATOM 771 C CA . ILE A 1 109 ? 25.234 6.288 -6.703 1.00 83.81 109 ILE A CA 1
ATOM 772 C C . ILE A 1 109 ? 25.967 5.968 -5.402 1.00 83.81 109 ILE A C 1
ATOM 774 O O . ILE A 1 109 ? 26.218 6.843 -4.575 1.00 83.81 109 ILE A O 1
ATOM 778 N N . GLY A 1 110 ? 26.368 4.709 -5.239 1.00 87.25 110 GLY A N 1
ATOM 779 C CA . GLY A 1 110 ? 27.083 4.210 -4.066 1.00 87.25 110 GLY A CA 1
ATOM 780 C C . GLY A 1 110 ? 28.525 3.833 -4.393 1.00 87.25 110 GLY A C 1
ATOM 781 O O . GLY A 1 110 ? 28.818 3.271 -5.448 1.00 87.25 110 GLY A O 1
ATOM 782 N N . THR A 1 111 ? 29.463 4.124 -3.490 1.00 89.19 111 THR A N 1
ATOM 783 C CA . THR A 1 111 ? 30.828 3.576 -3.557 1.00 89.19 111 THR A CA 1
ATOM 784 C C . THR A 1 111 ? 31.252 3.075 -2.189 1.00 89.19 111 THR A C 1
ATOM 786 O O . THR A 1 111 ? 31.502 3.845 -1.266 1.00 89.19 111 THR A O 1
ATOM 789 N N . PHE A 1 112 ? 31.393 1.762 -2.089 1.00 93.25 112 PHE A N 1
ATOM 790 C CA . PHE A 1 112 ? 31.691 1.046 -0.863 1.00 93.25 112 PHE A CA 1
ATOM 791 C C . PHE A 1 112 ? 33.097 0.481 -0.933 1.00 93.25 112 PHE A C 1
ATOM 793 O O . PHE A 1 112 ? 33.589 0.082 -1.988 1.00 93.25 112 PHE A O 1
ATOM 800 N N . SER A 1 113 ? 33.781 0.432 0.198 1.00 92.25 113 SER A N 1
ATOM 801 C CA . SER A 1 113 ? 35.016 -0.331 0.321 1.00 92.25 113 SER A CA 1
ATOM 802 C C . SER A 1 113 ? 35.053 -0.998 1.678 1.00 92.25 113 SER A C 1
ATOM 804 O O . SER A 1 113 ? 34.667 -0.400 2.680 1.00 92.25 113 SER A O 1
ATOM 806 N N . GLY A 1 114 ? 35.510 -2.240 1.715 1.00 93.19 114 GLY A N 1
ATOM 807 C CA . GLY A 1 114 ? 35.454 -3.031 2.932 1.00 93.19 114 GLY A CA 1
ATOM 808 C C . GLY A 1 114 ? 36.121 -4.382 2.781 1.00 93.19 114 GLY A C 1
ATOM 809 O O . GLY A 1 114 ? 36.879 -4.620 1.842 1.00 93.19 114 GLY A O 1
ATOM 810 N N . THR A 1 115 ? 35.826 -5.258 3.732 1.00 95.56 115 THR A N 1
ATOM 811 C CA . THR A 1 115 ? 36.250 -6.656 3.717 1.00 95.56 115 THR A CA 1
ATOM 812 C C . THR A 1 115 ? 35.028 -7.517 3.432 1.00 95.56 115 THR A C 1
ATOM 814 O O . THR A 1 115 ? 34.012 -7.379 4.114 1.00 95.56 115 THR A O 1
ATOM 817 N N . TYR A 1 116 ? 35.112 -8.396 2.438 1.00 95.88 116 TYR A N 1
ATOM 818 C CA . TYR A 1 116 ? 34.060 -9.366 2.155 1.00 95.88 116 TYR A CA 1
ATOM 819 C C . TYR A 1 116 ? 33.981 -10.373 3.306 1.00 95.88 116 TYR A C 1
ATOM 821 O O . TYR A 1 116 ? 34.994 -10.984 3.655 1.00 95.88 116 TYR A O 1
ATOM 829 N N . ALA A 1 117 ? 32.808 -10.510 3.924 1.00 94.88 117 ALA A N 1
ATOM 830 C CA . ALA A 1 117 ? 32.641 -11.340 5.119 1.00 94.88 117 ALA A CA 1
ATOM 831 C C . ALA A 1 117 ? 32.095 -12.749 4.825 1.00 94.88 117 ALA A C 1
ATOM 833 O O . ALA A 1 117 ? 32.018 -13.569 5.741 1.00 94.88 117 ALA A O 1
ATOM 834 N N . GLY A 1 118 ? 31.726 -13.021 3.571 1.00 92.06 118 GLY A N 1
ATOM 835 C CA . GLY A 1 118 ? 31.190 -14.304 3.123 1.00 92.06 118 GLY A CA 1
ATOM 836 C C . GLY A 1 118 ? 32.245 -15.340 2.709 1.00 92.06 118 GLY A C 1
ATOM 837 O O . GLY A 1 118 ? 33.457 -15.149 2.868 1.00 92.06 118 GLY A O 1
ATOM 838 N N . ASP A 1 119 ? 31.780 -16.452 2.146 1.00 92.56 119 ASP A N 1
ATOM 839 C CA . ASP A 1 119 ? 32.599 -17.478 1.510 1.00 92.56 119 ASP A CA 1
ATOM 840 C C . ASP A 1 119 ? 33.132 -17.017 0.140 1.00 92.56 119 ASP A C 1
ATOM 842 O O . ASP A 1 119 ? 32.427 -16.896 -0.863 1.00 92.56 119 ASP A O 1
ATOM 846 N N . VAL A 1 120 ? 34.450 -16.831 0.071 1.00 88.56 120 VAL A N 1
ATOM 847 C CA . VAL A 1 120 ? 35.174 -16.466 -1.155 1.00 88.56 120 VAL A CA 1
ATOM 848 C C . VAL A 1 120 ? 34.926 -17.443 -2.302 1.00 88.56 120 VAL A C 1
ATOM 850 O O . VAL A 1 120 ? 34.849 -17.027 -3.456 1.00 88.56 120 VAL A O 1
ATOM 853 N N . ALA A 1 121 ? 34.834 -18.743 -2.021 1.00 79.75 121 ALA A N 1
ATOM 854 C CA . ALA A 1 121 ? 34.591 -19.735 -3.058 1.00 79.75 121 ALA A CA 1
ATOM 855 C C . ALA A 1 121 ? 33.169 -19.614 -3.618 1.00 79.75 121 ALA A C 1
ATOM 857 O O . ALA A 1 121 ? 32.991 -19.821 -4.817 1.00 79.75 121 ALA A O 1
ATOM 858 N N . ALA A 1 122 ? 32.191 -19.247 -2.783 1.00 81.06 122 ALA A N 1
ATOM 859 C CA . ALA A 1 122 ? 30.827 -18.972 -3.223 1.00 81.06 122 ALA A CA 1
ATOM 860 C C . ALA A 1 122 ? 30.776 -17.701 -4.080 1.00 81.06 122 ALA A C 1
ATOM 862 O O . ALA A 1 122 ? 30.290 -17.764 -5.208 1.00 81.06 122 ALA A O 1
ATOM 863 N N . LEU A 1 123 ? 31.369 -16.593 -3.620 1.00 84.00 123 LEU A N 1
ATOM 864 C CA . LEU A 1 123 ? 31.468 -15.342 -4.385 1.00 84.00 123 LEU A CA 1
ATOM 865 C C . LEU A 1 123 ? 32.087 -15.566 -5.774 1.00 84.00 123 LEU A C 1
ATOM 867 O O . LEU A 1 123 ? 31.525 -15.169 -6.791 1.00 84.00 123 LEU A O 1
ATOM 871 N N . LEU A 1 124 ? 33.225 -16.265 -5.831 1.00 81.12 124 LEU A N 1
ATOM 872 C CA . LEU A 1 124 ? 33.932 -16.550 -7.085 1.00 81.12 124 LEU A CA 1
ATOM 873 C C . LEU A 1 124 ? 33.240 -17.606 -7.966 1.00 81.12 124 LEU A C 1
ATOM 875 O O . LEU A 1 124 ? 33.647 -17.806 -9.109 1.00 81.12 124 LEU A O 1
ATOM 879 N N . ALA A 1 125 ? 32.217 -18.285 -7.449 1.00 75.62 125 ALA A N 1
ATOM 880 C CA . ALA A 1 125 ? 31.355 -19.203 -8.189 1.00 75.62 125 ALA A CA 1
ATOM 881 C C . ALA A 1 125 ? 29.993 -18.572 -8.535 1.00 75.62 125 ALA A C 1
ATOM 883 O O . ALA A 1 125 ? 29.039 -19.300 -8.809 1.00 75.62 125 ALA A O 1
ATOM 884 N N . ASN A 1 126 ? 29.908 -17.234 -8.535 1.00 78.50 126 ASN A N 1
ATOM 885 C CA . ASN A 1 126 ? 28.692 -16.457 -8.796 1.00 78.50 126 ASN A CA 1
ATOM 886 C C . ASN A 1 126 ? 27.575 -16.735 -7.779 1.00 78.50 126 ASN A C 1
ATOM 888 O O . ASN A 1 126 ? 26.398 -16.722 -8.123 1.00 78.50 126 ASN A O 1
ATOM 892 N N . GLY A 1 127 ? 27.937 -17.046 -6.536 1.00 85.75 127 GLY A N 1
ATOM 893 C CA . GLY A 1 127 ? 27.031 -17.392 -5.440 1.00 85.75 127 GLY A CA 1
ATOM 894 C C . GLY A 1 127 ? 26.736 -16.234 -4.489 1.00 85.75 127 GLY A C 1
ATOM 895 O O . GLY A 1 127 ? 26.444 -16.489 -3.324 1.00 85.75 127 GLY A O 1
ATOM 896 N N . ALA A 1 128 ? 26.849 -14.988 -4.952 1.00 93.12 128 ALA A N 1
ATOM 897 C CA . ALA A 1 128 ? 26.503 -13.802 -4.178 1.00 93.12 128 ALA A CA 1
ATOM 898 C C . ALA A 1 128 ? 25.706 -12.802 -5.020 1.00 93.12 128 ALA A C 1
ATOM 900 O O . ALA A 1 128 ? 25.885 -12.725 -6.236 1.00 93.12 128 ALA A O 1
ATOM 901 N N . TYR A 1 129 ? 24.848 -12.021 -4.374 1.00 95.44 129 TYR A N 1
ATOM 902 C CA . TYR A 1 129 ? 24.021 -11.010 -5.028 1.00 95.44 129 TYR A CA 1
ATOM 903 C C . TYR A 1 129 ? 23.891 -9.754 -4.173 1.00 95.44 129 TYR A C 1
ATOM 905 O O . TYR A 1 129 ? 24.110 -9.784 -2.962 1.00 95.44 129 TYR A O 1
ATOM 913 N N . LEU A 1 130 ? 23.549 -8.654 -4.829 1.00 97.75 130 LEU A N 1
ATOM 914 C CA . LEU A 1 130 ? 23.163 -7.399 -4.202 1.00 97.75 130 LEU A CA 1
ATOM 915 C C . LEU A 1 130 ? 21.643 -7.347 -4.094 1.00 97.75 130 LEU A C 1
ATOM 917 O O . LEU A 1 130 ? 20.968 -7.754 -5.039 1.00 97.75 130 LEU A O 1
ATOM 921 N N . ASN A 1 131 ? 21.139 -6.850 -2.969 1.00 97.62 131 ASN A N 1
ATOM 922 C CA . ASN A 1 131 ? 19.721 -6.573 -2.755 1.00 97.62 131 ASN A CA 1
ATOM 923 C C . ASN A 1 131 ? 19.551 -5.162 -2.186 1.00 97.62 131 ASN A C 1
ATOM 925 O O . ASN A 1 131 ? 20.351 -4.742 -1.339 1.00 97.62 131 ASN A O 1
ATOM 929 N N . PHE A 1 132 ? 18.531 -4.452 -2.651 1.00 97.62 132 PHE A N 1
ATOM 930 C CA . PHE A 1 132 ? 18.242 -3.065 -2.311 1.00 97.62 132 PHE A CA 1
ATOM 931 C C . PHE A 1 132 ? 16.780 -2.961 -1.895 1.00 97.62 132 PHE A C 1
ATOM 933 O O . PHE A 1 132 ? 15.891 -3.359 -2.638 1.00 97.62 132 PHE A O 1
ATOM 940 N N . HIS A 1 133 ? 16.549 -2.455 -0.691 1.00 97.12 133 HIS A N 1
ATOM 941 C CA . HIS A 1 133 ? 15.248 -2.381 -0.045 1.00 97.12 133 HIS A CA 1
ATOM 942 C C . HIS A 1 133 ? 14.809 -0.927 -0.001 1.00 97.12 133 HIS A C 1
ATOM 944 O O . HIS A 1 133 ? 15.603 -0.060 0.371 1.00 97.12 133 HIS A O 1
ATOM 950 N N . THR A 1 134 ? 13.551 -0.680 -0.314 1.00 94.81 134 THR A N 1
ATOM 951 C CA . THR A 1 134 ? 12.896 0.609 -0.092 1.00 94.81 134 THR A CA 1
ATOM 952 C C . THR A 1 134 ? 11.764 0.438 0.911 1.00 94.81 134 THR A C 1
ATOM 954 O O . THR A 1 134 ? 11.498 -0.684 1.352 1.00 94.81 134 THR A O 1
ATOM 957 N N . ASP A 1 135 ? 11.134 1.535 1.326 1.00 86.56 135 ASP A N 1
ATOM 958 C CA . ASP A 1 135 ? 9.986 1.473 2.241 1.00 86.56 135 ASP A CA 1
ATOM 959 C C . ASP A 1 135 ? 8.838 0.630 1.661 1.00 86.56 135 ASP A C 1
ATOM 961 O O . ASP A 1 135 ? 8.270 -0.193 2.376 1.00 86.56 135 ASP A O 1
ATOM 965 N N . ALA A 1 136 ? 8.584 0.766 0.355 1.00 84.19 136 ALA A N 1
ATOM 966 C CA . ALA A 1 136 ? 7.580 0.004 -0.392 1.00 84.19 136 ALA A CA 1
ATOM 967 C C . ALA A 1 136 ? 7.936 -1.482 -0.574 1.00 84.19 136 ALA A C 1
ATOM 969 O O . ALA A 1 136 ? 7.088 -2.370 -0.649 1.00 84.19 136 ALA A O 1
ATOM 970 N N . TYR A 1 137 ? 9.233 -1.799 -0.596 1.00 89.00 137 TYR A N 1
ATOM 971 C CA . TYR A 1 137 ? 9.701 -3.170 -0.778 1.00 89.00 137 TYR A CA 1
ATOM 972 C C . TYR A 1 137 ? 10.666 -3.593 0.338 1.00 89.00 137 TYR A C 1
ATOM 974 O O . TYR A 1 137 ? 11.867 -3.784 0.097 1.00 89.00 137 TYR A O 1
ATOM 982 N N . PRO A 1 138 ? 10.164 -3.853 1.567 1.00 88.88 138 PRO A N 1
ATOM 983 C CA . PRO A 1 138 ? 11.005 -4.256 2.697 1.00 88.88 138 PRO A CA 1
ATOM 984 C C . PRO A 1 138 ? 11.756 -5.574 2.457 1.00 88.88 138 PRO A C 1
ATOM 986 O O . PRO A 1 138 ? 12.811 -5.817 3.047 1.00 88.88 138 PRO A O 1
ATOM 989 N N . GLY A 1 139 ? 11.234 -6.441 1.581 1.00 84.69 139 GLY A N 1
ATOM 990 C CA . GLY A 1 139 ? 11.885 -7.685 1.153 1.00 84.69 139 GLY A CA 1
ATOM 991 C C . GLY A 1 139 ? 13.021 -7.497 0.137 1.00 84.69 139 GLY A C 1
ATOM 992 O O . GLY A 1 139 ? 13.890 -8.368 0.047 1.00 84.69 139 GLY A O 1
ATOM 993 N N . GLY A 1 140 ? 13.052 -6.353 -0.549 1.00 93.12 140 GLY A N 1
ATOM 994 C CA . GLY A 1 140 ? 13.912 -6.051 -1.694 1.00 93.12 140 GLY A CA 1
ATOM 995 C C . GLY A 1 140 ? 13.073 -5.534 -2.863 1.00 93.12 140 GLY A C 1
ATOM 996 O O . GLY A 1 140 ? 12.120 -6.197 -3.261 1.00 93.12 140 GLY A O 1
ATOM 997 N N . GLU A 1 141 ? 13.401 -4.349 -3.380 1.00 93.75 141 GLU A N 1
ATOM 998 C CA . GLU A 1 141 ? 12.806 -3.794 -4.604 1.00 93.75 141 GLU A CA 1
ATOM 999 C C . GLU A 1 141 ? 13.538 -4.301 -5.846 1.00 93.75 141 GLU A C 1
ATOM 1001 O O . GLU A 1 141 ? 12.911 -4.683 -6.832 1.00 93.75 141 GLU A O 1
ATOM 1006 N N . ILE A 1 142 ? 14.875 -4.297 -5.796 1.00 93.44 142 ILE A N 1
ATOM 1007 C CA . ILE A 1 142 ? 15.739 -4.684 -6.910 1.00 93.44 142 ILE A CA 1
ATOM 1008 C C . ILE A 1 142 ? 16.929 -5.517 -6.437 1.00 93.44 142 ILE A C 1
ATOM 1010 O O . ILE A 1 142 ? 17.579 -5.214 -5.431 1.00 93.44 142 ILE A O 1
ATOM 1014 N N . ARG A 1 143 ? 17.298 -6.509 -7.255 1.00 93.94 143 ARG A N 1
ATOM 1015 C CA . ARG A 1 143 ? 18.422 -7.420 -7.006 1.00 93.94 143 ARG A CA 1
ATOM 1016 C C . ARG A 1 143 ? 19.312 -7.578 -8.220 1.00 93.94 143 ARG A C 1
ATOM 1018 O O . ARG A 1 143 ? 18.859 -7.517 -9.355 1.00 93.94 143 ARG A O 1
ATOM 1025 N N . GLY A 1 144 ? 20.597 -7.834 -7.981 1.00 89.75 144 GLY A N 1
ATOM 1026 C CA . GLY A 1 144 ? 21.538 -8.194 -9.041 1.00 89.75 144 GLY A CA 1
ATOM 1027 C C . GLY A 1 144 ? 22.554 -9.240 -8.611 1.00 89.75 144 GLY A C 1
ATOM 1028 O O . GLY A 1 144 ? 23.268 -9.060 -7.621 1.00 89.75 144 GLY A O 1
ATOM 1029 N N . GLN A 1 145 ? 22.653 -10.338 -9.363 1.00 91.12 145 GLN A N 1
ATOM 1030 C CA . GLN A 1 145 ? 23.660 -11.365 -9.093 1.00 91.12 145 GLN A CA 1
ATOM 1031 C C . GLN A 1 145 ? 25.067 -10.856 -9.439 1.00 91.12 145 GLN A C 1
ATOM 1033 O O . GLN A 1 145 ? 25.305 -10.358 -10.537 1.00 91.12 145 GLN A O 1
ATOM 1038 N N . LEU A 1 146 ? 26.023 -11.041 -8.524 1.00 87.31 146 LEU A N 1
ATOM 1039 C CA . LEU A 1 146 ? 27.433 -10.763 -8.772 1.00 87.31 146 LEU A CA 1
ATOM 1040 C C . LEU A 1 146 ? 28.052 -11.926 -9.546 1.00 87.31 146 LEU A C 1
ATOM 1042 O O . LEU A 1 146 ? 28.343 -12.991 -8.997 1.00 87.31 146 LEU A O 1
ATOM 1046 N N . PHE A 1 147 ? 28.287 -11.700 -10.829 1.00 78.56 147 PHE A N 1
ATOM 1047 C CA . PHE A 1 147 ? 29.057 -12.597 -11.673 1.00 78.56 147 PHE A CA 1
ATOM 1048 C C . PHE A 1 147 ? 30.518 -12.200 -11.637 1.00 78.56 147 PHE A C 1
ATOM 1050 O O . PHE A 1 147 ? 30.839 -11.020 -11.739 1.00 78.56 147 PHE A O 1
ATOM 1057 N N . VAL A 1 148 ? 31.422 -13.173 -11.535 1.00 73.88 148 VAL A N 1
ATOM 1058 C CA . VAL A 1 148 ? 32.821 -12.925 -11.875 1.00 73.88 148 VAL A CA 1
ATOM 1059 C C . VAL A 1 148 ? 32.846 -12.483 -13.328 1.00 73.88 148 VAL A C 1
ATOM 1061 O O . VAL A 1 148 ? 32.557 -13.277 -14.226 1.00 73.88 148 VAL A O 1
ATOM 1064 N N . ASP A 1 149 ? 33.212 -11.225 -13.549 1.00 68.50 149 ASP A N 1
ATOM 1065 C CA . ASP A 1 149 ? 33.625 -10.780 -14.862 1.00 68.50 149 ASP A CA 1
ATOM 1066 C C . ASP A 1 149 ? 34.916 -11.542 -15.129 1.00 68.50 149 ASP A C 1
ATOM 1068 O O . ASP A 1 149 ? 35.991 -11.221 -14.610 1.00 68.50 149 ASP A O 1
ATOM 1072 N N . SER A 1 150 ? 34.807 -12.633 -15.889 1.00 49.56 150 SER A N 1
ATOM 1073 C CA . SER A 1 150 ? 35.951 -13.478 -16.220 1.00 49.56 150 SER A CA 1
ATOM 1074 C C . SER A 1 150 ? 37.023 -12.705 -16.997 1.00 49.56 150 SER A C 1
ATOM 1076 O O . SER A 1 150 ? 38.059 -13.277 -17.354 1.00 49.56 150 SER A O 1
ATOM 1078 N N . GLY A 1 151 ? 36.747 -11.436 -17.333 1.00 45.62 151 GLY A N 1
ATOM 1079 C CA . GLY A 1 151 ? 37.209 -10.807 -18.540 1.00 45.62 151 GLY A CA 1
ATOM 1080 C C . GLY A 1 151 ? 36.787 -11.670 -19.724 1.00 45.62 151 GLY A C 1
ATOM 1081 O O . GLY A 1 151 ? 36.562 -12.884 -19.639 1.00 45.62 151 GLY A O 1
ATOM 1082 N N . ALA A 1 152 ? 36.814 -11.107 -20.917 1.00 43.66 152 ALA A N 1
ATOM 1083 C CA . ALA A 1 152 ? 37.265 -11.961 -22.000 1.00 43.66 152 ALA A CA 1
ATOM 1084 C C . ALA A 1 152 ? 38.619 -12.557 -21.556 1.00 43.66 152 ALA A C 1
ATOM 1086 O O . ALA A 1 152 ? 39.502 -11.805 -21.122 1.00 43.66 152 ALA A O 1
ATOM 1087 N N . ALA A 1 153 ? 38.787 -13.886 -21.627 1.00 39.38 153 ALA A N 1
ATOM 1088 C CA . ALA A 1 153 ? 40.103 -14.517 -21.492 1.00 39.38 153 ALA A CA 1
ATOM 1089 C C . ALA A 1 153 ? 41.125 -13.658 -22.253 1.00 39.38 153 ALA A C 1
ATOM 1091 O O . ALA A 1 153 ? 40.762 -13.201 -23.338 1.00 39.38 153 ALA A O 1
ATOM 1092 N N . PRO A 1 154 ? 42.340 -13.392 -21.726 1.00 45.69 154 PRO A N 1
ATOM 1093 C CA . PRO A 1 154 ? 43.243 -12.387 -22.284 1.00 45.69 154 PRO A CA 1
ATOM 1094 C C . PRO A 1 154 ? 43.312 -12.522 -23.804 1.00 45.69 154 PRO A C 1
ATOM 1096 O O . PRO A 1 154 ? 43.888 -13.476 -24.330 1.00 45.69 154 PRO A O 1
ATOM 1099 N N . THR A 1 155 ? 42.657 -11.596 -24.506 1.00 58.81 155 THR A N 1
ATOM 1100 C CA . THR A 1 155 ? 42.558 -11.664 -25.956 1.00 58.81 155 THR A CA 1
ATOM 1101 C C . THR A 1 155 ? 43.830 -11.074 -26.534 1.00 58.81 155 THR A C 1
ATOM 1103 O O . THR A 1 155 ? 44.396 -10.097 -26.032 1.00 58.81 155 THR A O 1
ATOM 1106 N N . ILE A 1 156 ? 44.336 -11.688 -27.599 1.00 62.78 156 ILE A N 1
ATOM 1107 C CA . ILE A 1 156 ? 45.463 -11.121 -28.334 1.00 62.78 156 ILE A CA 1
ATOM 1108 C C . ILE A 1 156 ? 44.971 -9.813 -28.967 1.00 62.78 156 ILE A C 1
ATOM 1110 O O . ILE A 1 156 ? 44.229 -9.833 -29.946 1.00 62.78 156 ILE A O 1
ATOM 1114 N N . LYS A 1 157 ? 45.376 -8.667 -28.400 1.00 77.75 157 LYS A N 1
ATOM 1115 C CA . LYS A 1 157 ? 44.995 -7.338 -28.911 1.00 77.75 157 LYS A CA 1
ATOM 1116 C C . LYS A 1 157 ? 45.658 -7.029 -30.252 1.00 77.75 157 LYS A C 1
ATOM 1118 O O . LYS A 1 157 ? 45.057 -6.362 -31.087 1.00 77.75 157 LYS A O 1
ATOM 1123 N N . ASN A 1 158 ? 46.886 -7.506 -30.462 1.00 87.50 158 ASN A N 1
ATOM 1124 C CA . ASN A 1 158 ? 47.632 -7.308 -31.699 1.00 87.50 158 ASN A CA 1
ATOM 1125 C C . ASN A 1 158 ? 48.489 -8.526 -32.055 1.00 87.50 158 ASN A C 1
ATOM 1127 O O . ASN A 1 158 ? 49.154 -9.100 -31.192 1.00 87.50 158 ASN A O 1
ATOM 1131 N N . LEU A 1 159 ? 48.526 -8.850 -33.345 1.00 89.00 159 LEU A N 1
ATOM 1132 C CA . LEU A 1 159 ? 49.528 -9.717 -33.947 1.00 89.00 159 LEU A CA 1
ATOM 1133 C C . LEU A 1 159 ? 50.200 -8.963 -35.092 1.00 89.00 159 LEU A C 1
ATOM 1135 O O . LEU A 1 159 ? 49.521 -8.429 -35.967 1.00 89.00 159 LEU A O 1
ATOM 1139 N N . SER A 1 160 ? 51.531 -8.940 -35.110 1.00 91.00 160 SER A N 1
ATOM 1140 C CA . SER A 1 160 ? 52.290 -8.185 -36.104 1.00 91.00 160 SER A CA 1
ATOM 1141 C C . SER A 1 160 ? 53.482 -8.961 -36.654 1.00 91.00 160 SER A C 1
ATOM 1143 O O . SER A 1 160 ? 54.118 -9.766 -35.970 1.00 91.00 160 SER A O 1
ATOM 1145 N N . THR A 1 161 ? 53.789 -8.724 -37.928 1.00 91.19 161 THR A N 1
ATOM 1146 C CA . THR A 1 161 ? 54.956 -9.286 -38.609 1.00 91.19 161 THR A CA 1
ATOM 1147 C C . THR A 1 161 ? 55.545 -8.283 -39.586 1.00 91.19 161 THR A C 1
ATOM 1149 O O . THR A 1 161 ? 54.825 -7.554 -40.263 1.00 91.19 161 THR A O 1
ATOM 1152 N N . ARG A 1 162 ? 56.874 -8.252 -39.686 1.00 92.56 162 ARG A N 1
ATOM 1153 C CA . ARG A 1 162 ? 57.595 -7.375 -40.613 1.00 92.56 162 ARG A CA 1
ATOM 1154 C C . ARG A 1 162 ? 58.463 -8.180 -41.556 1.00 92.56 162 ARG A C 1
ATOM 1156 O O . ARG A 1 162 ? 59.031 -9.202 -41.170 1.00 92.56 162 ARG A O 1
ATOM 1163 N N . GLY A 1 163 ? 58.658 -7.666 -42.757 1.00 91.81 163 GLY A N 1
ATOM 1164 C CA . GLY A 1 163 ? 59.574 -8.264 -43.713 1.00 91.81 163 GLY A CA 1
ATOM 1165 C C . GLY A 1 163 ? 59.799 -7.398 -44.936 1.00 91.81 163 GLY A C 1
ATOM 1166 O O . GLY A 1 163 ? 59.171 -6.358 -45.117 1.00 91.81 163 GLY A O 1
ATOM 1167 N N . PHE A 1 164 ? 60.763 -7.826 -45.742 1.00 93.19 164 PHE A N 1
ATOM 1168 C CA . PHE A 1 164 ? 61.166 -7.110 -46.940 1.00 93.19 164 PHE A CA 1
ATOM 1169 C C . PHE A 1 164 ? 60.218 -7.429 -48.098 1.00 93.19 164 PHE A C 1
ATOM 1171 O O . PHE A 1 164 ? 59.962 -8.599 -48.389 1.00 93.19 164 PHE A O 1
ATOM 1178 N N . ILE A 1 165 ? 59.725 -6.386 -48.752 1.00 93.31 165 ILE A N 1
ATOM 1179 C CA . ILE A 1 165 ? 58.828 -6.432 -49.900 1.00 93.31 165 ILE A CA 1
ATOM 1180 C C . ILE A 1 165 ? 59.554 -5.766 -51.067 1.00 93.31 165 ILE A C 1
ATOM 1182 O O . ILE A 1 165 ? 59.974 -4.619 -50.960 1.00 93.31 165 ILE A O 1
ATOM 1186 N N . ASP A 1 166 ? 59.689 -6.480 -52.180 1.00 90.94 166 ASP A N 1
ATOM 1187 C CA . ASP A 1 166 ? 60.320 -6.006 -53.408 1.00 90.94 166 ASP A CA 1
ATOM 1188 C C . ASP A 1 166 ? 59.324 -6.080 -54.574 1.00 90.94 166 ASP A C 1
ATOM 1190 O O . ASP A 1 166 ? 59.119 -7.151 -55.156 1.00 90.94 166 ASP A O 1
ATOM 1194 N N . PRO A 1 167 ? 58.702 -4.956 -54.961 1.00 85.19 167 PRO A N 1
ATOM 1195 C CA . PRO A 1 167 ? 57.724 -4.960 -56.042 1.00 85.19 167 PRO A CA 1
ATOM 1196 C C . PRO A 1 167 ? 58.342 -5.280 -57.417 1.00 85.19 167 PRO A C 1
ATOM 1198 O O . PRO A 1 167 ? 57.613 -5.609 -58.354 1.00 85.19 167 PRO A O 1
ATOM 1201 N N . THR A 1 168 ? 59.676 -5.246 -57.565 1.00 84.12 168 THR A N 1
ATOM 1202 C CA . THR A 1 168 ? 60.367 -5.484 -58.847 1.00 84.12 168 THR A CA 1
ATOM 1203 C C . THR A 1 168 ? 60.498 -6.963 -59.211 1.00 84.12 168 THR A C 1
ATOM 1205 O O . THR A 1 168 ? 60.643 -7.296 -60.390 1.00 84.12 168 THR A O 1
ATOM 1208 N N . VAL A 1 169 ? 60.374 -7.871 -58.235 1.00 77.06 169 VAL A N 1
ATOM 1209 C CA . VAL A 1 169 ? 60.378 -9.329 -58.470 1.00 77.06 169 VAL A CA 1
ATOM 1210 C C . VAL A 1 169 ? 58.975 -9.897 -58.752 1.00 77.06 169 VAL A C 1
ATOM 1212 O O . VAL A 1 169 ? 58.784 -11.117 -58.798 1.00 77.06 169 VAL A O 1
ATOM 1215 N N . GLY A 1 170 ? 58.002 -9.015 -59.011 1.00 64.94 170 GLY A N 1
ATOM 1216 C CA . GLY A 1 170 ? 56.627 -9.327 -59.406 1.00 64.94 170 GLY A CA 1
ATOM 1217 C C . GLY A 1 170 ? 55.667 -9.500 -58.225 1.00 64.94 170 GLY A C 1
ATOM 1218 O O . GLY A 1 170 ? 56.056 -9.401 -57.065 1.00 64.94 170 GLY A O 1
ATOM 1219 N N . GLU A 1 171 ? 54.402 -9.829 -58.514 1.00 65.00 171 GLU A N 1
ATOM 1220 C CA . GLU A 1 171 ? 53.289 -9.919 -57.540 1.00 65.00 171 GLU A CA 1
ATOM 1221 C C . GLU A 1 171 ? 53.482 -10.930 -56.389 1.00 65.00 171 GLU A C 1
ATOM 1223 O O . GLU A 1 171 ? 52.597 -11.073 -55.546 1.00 65.00 171 GLU A O 1
ATOM 1228 N N . ARG A 1 172 ? 54.613 -11.643 -56.366 1.00 68.44 172 ARG A N 1
ATOM 1229 C CA . ARG A 1 172 ? 54.972 -12.692 -55.406 1.00 68.44 172 ARG A CA 1
ATOM 1230 C C . ARG A 1 172 ? 55.735 -12.185 -54.186 1.00 68.44 172 ARG A C 1
ATOM 1232 O O . ARG A 1 172 ? 55.836 -12.930 -53.217 1.00 68.44 172 ARG A O 1
ATOM 1239 N N . SER A 1 173 ? 56.294 -10.974 -54.224 1.00 84.44 173 SER A N 1
ATOM 1240 C CA . SER A 1 173 ? 56.904 -10.373 -53.035 1.00 84.44 173 SER A CA 1
ATOM 1241 C C . SER A 1 173 ? 55.844 -9.593 -52.270 1.00 84.44 173 SER A C 1
ATOM 1243 O O . SER A 1 173 ? 55.518 -8.461 -52.616 1.00 84.44 173 SER A O 1
ATOM 1245 N N . VAL A 1 174 ? 55.252 -10.252 -51.277 1.00 89.62 174 VAL A N 1
ATOM 1246 C CA . VAL A 1 174 ? 54.202 -9.718 -50.405 1.00 89.62 174 VAL A CA 1
ATOM 1247 C C . VAL A 1 174 ? 54.394 -10.265 -48.995 1.00 89.62 174 VAL A C 1
ATOM 1249 O O . VAL A 1 174 ? 54.951 -11.352 -48.822 1.00 89.62 174 VAL A O 1
ATOM 1252 N N . LEU A 1 175 ? 53.905 -9.543 -47.991 1.00 93.69 175 LEU A N 1
ATOM 1253 C CA . LEU A 1 175 ? 53.703 -10.105 -46.656 1.00 93.69 175 LEU A CA 1
ATOM 1254 C C . LEU A 1 175 ? 52.266 -10.596 -46.543 1.00 93.69 175 LEU A C 1
ATOM 1256 O O . LEU A 1 175 ? 51.339 -9.861 -46.869 1.00 93.69 175 LEU A O 1
ATOM 1260 N N . ILE A 1 176 ? 52.090 -11.837 -46.095 1.00 92.50 176 ILE A N 1
ATOM 1261 C CA . ILE A 1 176 ? 50.778 -12.472 -45.953 1.00 92.50 176 ILE A CA 1
ATOM 1262 C C . ILE A 1 176 ? 50.502 -12.667 -44.467 1.00 92.50 176 ILE A C 1
ATOM 1264 O O . ILE A 1 176 ? 51.263 -13.359 -43.789 1.00 92.50 176 ILE A O 1
ATOM 1268 N N . GLY A 1 177 ? 49.415 -12.076 -43.977 1.00 91.25 177 GLY A N 1
ATOM 1269 C CA . GLY A 1 177 ? 48.839 -12.395 -42.675 1.00 91.25 177 GLY A CA 1
ATOM 1270 C C . GLY A 1 177 ? 47.598 -13.260 -42.863 1.00 91.25 177 GLY A C 1
ATOM 1271 O O . GLY A 1 177 ? 46.717 -12.906 -43.641 1.00 91.25 177 GLY A O 1
ATOM 1272 N N . GLY A 1 178 ? 47.540 -14.405 -42.185 1.00 91.75 178 GLY A N 1
ATOM 1273 C CA . GLY A 1 178 ? 46.378 -15.295 -42.186 1.00 91.75 178 GLY A CA 1
ATOM 1274 C C . GLY A 1 178 ? 45.751 -15.368 -40.800 1.00 91.75 178 GLY A C 1
ATOM 1275 O O . GLY A 1 178 ? 46.479 -15.376 -39.806 1.00 91.75 178 GLY A O 1
ATOM 1276 N N . PHE A 1 179 ? 44.424 -15.427 -40.739 1.00 92.00 179 PHE A N 1
ATOM 1277 C CA . PHE A 1 179 ? 43.673 -15.556 -39.492 1.00 92.00 179 PHE A CA 1
ATOM 1278 C C . PHE A 1 179 ? 42.395 -16.376 -39.697 1.00 92.00 179 PHE A C 1
ATOM 1280 O O . PHE A 1 179 ? 41.921 -16.553 -40.822 1.00 92.00 179 PHE A O 1
ATOM 1287 N N . VAL A 1 180 ? 41.877 -16.914 -38.594 1.00 90.75 180 VAL A N 1
ATOM 1288 C CA . VAL A 1 180 ? 40.670 -17.743 -38.547 1.00 90.75 180 VAL A CA 1
ATOM 1289 C C . VAL A 1 180 ? 39.732 -17.149 -37.506 1.00 90.75 180 VAL A C 1
ATOM 1291 O O . VAL A 1 180 ? 40.183 -16.801 -36.416 1.00 90.75 180 VAL A O 1
ATOM 1294 N N . ILE A 1 181 ? 38.457 -17.035 -37.860 1.00 84.50 181 ILE A N 1
ATOM 1295 C CA . ILE A 1 181 ? 37.353 -16.713 -36.954 1.00 84.50 181 ILE A CA 1
ATOM 1296 C C . ILE A 1 181 ? 36.534 -17.994 -36.777 1.00 84.50 181 ILE A C 1
ATOM 1298 O O . ILE A 1 181 ? 36.191 -18.625 -37.777 1.00 84.50 181 ILE A O 1
ATOM 1302 N N . GLU A 1 182 ? 36.268 -18.408 -35.538 1.00 73.00 182 GLU A N 1
ATOM 1303 C CA . GLU A 1 182 ? 35.618 -19.698 -35.247 1.00 73.00 182 GLU A CA 1
ATOM 1304 C C . GLU A 1 182 ? 34.143 -19.543 -34.856 1.00 73.00 182 GLU A C 1
ATOM 1306 O O . GLU A 1 182 ? 33.288 -20.089 -35.548 1.00 73.00 182 GLU A O 1
ATOM 1311 N N . ASP A 1 183 ? 33.844 -18.791 -33.792 1.00 61.72 183 ASP A N 1
ATOM 1312 C CA . ASP A 1 183 ? 32.532 -18.872 -33.130 1.00 61.72 183 ASP A CA 1
ATOM 1313 C C . ASP A 1 183 ? 31.524 -17.812 -33.601 1.00 61.72 183 ASP A C 1
ATOM 1315 O O . ASP A 1 183 ? 30.429 -18.145 -34.048 1.00 61.72 183 ASP A O 1
ATOM 1319 N N . HIS A 1 184 ? 31.887 -16.530 -33.534 1.00 59.94 184 HIS A N 1
ATOM 1320 C CA . HIS A 1 184 ? 31.003 -15.401 -33.849 1.00 59.94 184 HIS A CA 1
ATOM 1321 C C . HIS A 1 184 ? 31.741 -14.339 -34.674 1.00 59.94 184 HIS A C 1
ATOM 1323 O O . HIS A 1 184 ? 32.975 -14.358 -34.725 1.00 59.94 184 HIS A O 1
ATOM 1329 N N . PRO A 1 185 ? 31.029 -13.397 -35.323 1.00 68.75 185 PRO A N 1
ATOM 1330 C CA . PRO A 1 185 ? 31.678 -12.300 -36.022 1.00 68.75 185 PRO A CA 1
ATOM 1331 C C . PRO A 1 185 ? 32.628 -11.500 -35.116 1.00 68.75 185 PRO A C 1
ATOM 1333 O O . PRO A 1 185 ? 32.304 -11.216 -33.962 1.00 68.75 185 PRO A O 1
ATOM 1336 N N . VAL A 1 186 ? 33.807 -11.134 -35.627 1.00 74.06 186 VAL A N 1
ATOM 1337 C CA . VAL A 1 186 ? 34.806 -10.335 -34.894 1.00 74.06 186 VAL A CA 1
ATOM 1338 C C . VAL A 1 186 ? 35.226 -9.127 -35.718 1.00 74.06 186 VAL A C 1
ATOM 1340 O O . VAL A 1 186 ? 35.668 -9.267 -36.859 1.00 74.06 186 VAL A O 1
ATOM 1343 N N . THR A 1 187 ? 35.173 -7.940 -35.116 1.00 82.44 187 THR A N 1
ATOM 1344 C CA . THR A 1 187 ? 35.689 -6.714 -35.734 1.00 82.44 187 THR A CA 1
ATOM 1345 C C . THR A 1 187 ? 37.200 -6.612 -35.563 1.00 82.44 187 THR A C 1
ATOM 1347 O O . THR A 1 187 ? 37.721 -6.534 -34.446 1.00 82.44 187 THR A O 1
ATOM 1350 N N . LEU A 1 188 ? 37.915 -6.583 -36.688 1.00 89.12 188 LEU A N 1
ATOM 1351 C CA . LEU A 1 188 ? 39.369 -6.462 -36.733 1.00 89.12 188 LEU A CA 1
ATOM 1352 C C . LEU A 1 188 ? 39.788 -5.239 -37.549 1.00 89.12 188 LEU A C 1
ATOM 1354 O O . LEU A 1 188 ? 39.185 -4.915 -38.572 1.00 89.12 188 LEU A O 1
ATOM 1358 N N . LEU A 1 189 ? 40.886 -4.611 -37.126 1.00 92.38 189 LEU A N 1
ATOM 1359 C CA . LEU A 1 189 ? 41.616 -3.630 -37.924 1.00 92.38 189 LEU A CA 1
ATOM 1360 C C . LEU A 1 189 ? 42.885 -4.277 -38.489 1.00 92.38 189 LEU A C 1
ATOM 1362 O O . LEU A 1 189 ? 43.796 -4.641 -37.743 1.00 92.38 189 LEU A O 1
ATOM 1366 N N . LEU A 1 190 ? 42.960 -4.389 -39.812 1.00 95.56 190 LEU A N 1
ATOM 1367 C CA . LEU A 1 190 ? 44.152 -4.814 -40.544 1.00 95.56 190 LEU A CA 1
ATOM 1368 C C . LEU A 1 190 ? 44.963 -3.582 -40.942 1.00 95.56 190 LEU A C 1
ATOM 1370 O O . LEU A 1 190 ? 44.396 -2.628 -41.473 1.00 95.56 190 LEU A O 1
ATOM 1374 N N . ARG A 1 191 ? 46.282 -3.595 -40.719 1.00 95.19 191 ARG A N 1
ATOM 1375 C CA . ARG A 1 191 ? 47.173 -2.465 -41.031 1.00 95.19 191 ARG A CA 1
ATOM 1376 C C . ARG A 1 191 ? 48.391 -2.865 -41.843 1.00 95.19 191 ARG A C 1
ATOM 1378 O O . ARG A 1 191 ? 49.017 -3.897 -41.597 1.00 95.19 191 ARG A O 1
ATOM 1385 N N . GLY A 1 192 ? 48.716 -2.004 -42.800 1.00 95.81 192 GLY A N 1
ATOM 1386 C CA . GLY A 1 192 ? 49.917 -2.049 -43.614 1.00 95.81 192 GLY A CA 1
ATOM 1387 C C . GLY A 1 192 ? 50.733 -0.787 -43.392 1.00 95.81 192 GLY A C 1
ATOM 1388 O O . GLY A 1 192 ? 50.368 0.278 -43.881 1.00 95.81 192 GLY A O 1
ATOM 1389 N N . THR A 1 193 ? 51.838 -0.895 -42.657 1.00 95.31 193 THR A N 1
ATOM 1390 C CA . THR A 1 193 ? 52.683 0.254 -42.313 1.00 95.31 193 THR A CA 1
ATOM 1391 C C . THR A 1 193 ? 54.055 0.180 -42.973 1.00 95.31 193 THR A C 1
ATOM 1393 O O . THR A 1 193 ? 54.602 -0.893 -43.256 1.00 95.31 193 THR A O 1
ATOM 1396 N N . GLY A 1 194 ? 54.606 1.358 -43.241 1.00 94.88 194 GLY A N 1
ATOM 1397 C CA . GLY A 1 194 ? 55.865 1.553 -43.942 1.00 94.88 194 GLY A CA 1
ATOM 1398 C C . GLY A 1 194 ? 56.507 2.863 -43.497 1.00 94.88 194 GLY A C 1
ATOM 1399 O O . GLY A 1 194 ? 57.396 2.820 -42.642 1.00 94.88 194 GLY A O 1
ATOM 1400 N N . PRO A 1 195 ? 56.047 4.030 -43.983 1.00 95.12 195 PRO A N 1
ATOM 1401 C CA . PRO A 1 195 ? 56.609 5.331 -43.616 1.00 95.12 195 PRO A CA 1
ATOM 1402 C C . PRO A 1 195 ? 56.750 5.559 -42.101 1.00 95.12 195 PRO A C 1
ATOM 1404 O O . PRO A 1 195 ? 57.770 6.095 -41.660 1.00 95.12 195 PRO A O 1
ATOM 1407 N N . SER A 1 196 ? 55.796 5.081 -41.292 1.00 94.62 196 SER A N 1
ATOM 1408 C CA . SER A 1 196 ? 55.827 5.194 -39.825 1.00 94.62 196 SER A CA 1
ATOM 1409 C C . SER A 1 196 ? 56.974 4.423 -39.159 1.00 94.62 196 SER A C 1
ATOM 1411 O O . SER A 1 196 ? 57.335 4.711 -38.018 1.00 94.62 196 SER A O 1
ATOM 1413 N N . LEU A 1 197 ? 57.587 3.458 -39.850 1.00 94.06 197 LEU A N 1
ATOM 1414 C CA . LEU A 1 197 ? 58.673 2.636 -39.312 1.00 94.06 197 LEU A CA 1
ATOM 1415 C C . LEU A 1 197 ? 60.029 3.359 -39.327 1.00 94.06 197 LEU A C 1
ATOM 1417 O O . LEU A 1 197 ? 60.893 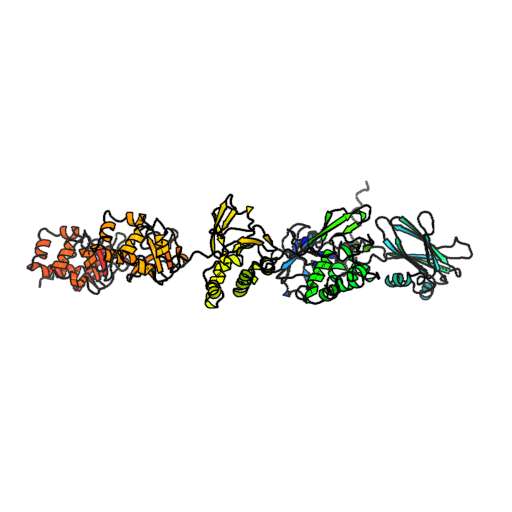3.068 -38.496 1.00 94.06 197 LEU A O 1
ATOM 1421 N N . GLY A 1 198 ? 60.226 4.309 -40.247 1.00 91.38 198 GLY A N 1
ATOM 1422 C CA . GLY A 1 198 ? 61.478 5.061 -40.387 1.00 91.38 198 GLY A CA 1
ATOM 1423 C C . GLY A 1 198 ? 61.872 5.821 -39.111 1.00 91.38 198 GLY A C 1
ATOM 1424 O O . GLY A 1 198 ? 62.979 5.616 -38.604 1.00 91.38 198 GLY A O 1
ATOM 1425 N N . PRO A 1 199 ? 60.969 6.633 -38.523 1.00 92.75 199 PRO A N 1
ATOM 1426 C CA . PRO A 1 199 ? 61.196 7.298 -37.236 1.00 92.75 199 PRO A CA 1
ATOM 1427 C C . PRO A 1 199 ? 61.508 6.345 -36.070 1.00 92.75 199 PRO A C 1
ATOM 1429 O O . PRO A 1 199 ? 62.153 6.750 -35.106 1.00 92.75 199 PRO A O 1
ATOM 1432 N N . LEU A 1 200 ? 61.102 5.074 -36.170 1.00 90.88 200 LEU A N 1
ATOM 1433 C CA . LEU A 1 200 ? 61.372 4.024 -35.180 1.00 90.88 200 LEU A CA 1
ATOM 1434 C C . LEU A 1 200 ? 62.717 3.304 -35.413 1.00 90.88 200 LEU A C 1
ATOM 1436 O O . LEU A 1 200 ? 63.029 2.324 -34.736 1.00 90.88 200 LEU A O 1
ATOM 1440 N N . GLY A 1 201 ? 63.530 3.782 -36.361 1.00 92.50 201 GLY A N 1
ATOM 1441 C CA . GLY A 1 201 ? 64.873 3.271 -36.644 1.00 92.50 201 GLY A CA 1
ATOM 1442 C C . GLY A 1 201 ? 64.928 2.122 -37.654 1.00 92.50 201 GLY A C 1
ATOM 1443 O O . GLY A 1 201 ? 66.009 1.569 -37.882 1.00 92.50 201 GLY A O 1
ATOM 1444 N N . VAL A 1 202 ? 63.803 1.763 -38.281 1.00 92.94 202 VAL A N 1
ATOM 1445 C CA . VAL A 1 202 ? 63.775 0.759 -39.354 1.00 92.94 202 VAL A CA 1
ATOM 1446 C C . VAL A 1 202 ? 64.396 1.357 -40.615 1.00 92.94 202 VAL A C 1
ATOM 1448 O O . VAL A 1 202 ? 63.995 2.422 -41.078 1.00 92.94 202 VAL A O 1
ATOM 1451 N N . GLN A 1 203 ? 65.413 0.683 -41.153 1.00 93.56 203 GLN A N 1
ATOM 1452 C CA . GLN A 1 203 ? 66.088 1.111 -42.377 1.00 93.56 203 GLN A CA 1
ATOM 1453 C C . GLN A 1 203 ? 65.250 0.726 -43.598 1.00 93.56 203 GLN A C 1
ATOM 1455 O O . GLN A 1 203 ? 64.733 -0.387 -43.646 1.00 93.56 203 GLN A O 1
ATOM 1460 N N . GLU A 1 204 ? 65.164 1.638 -44.569 1.00 93.50 204 GLU A N 1
ATOM 1461 C CA . GLU A 1 204 ? 64.500 1.417 -45.863 1.00 93.50 204 GLU A CA 1
ATOM 1462 C C . GLU A 1 204 ? 63.057 0.888 -45.729 1.00 93.50 204 GLU A C 1
ATOM 1464 O O . GLU A 1 204 ? 62.752 -0.199 -46.222 1.00 93.50 204 GLU A O 1
ATOM 1469 N N . PRO A 1 205 ? 62.146 1.594 -45.031 1.00 95.75 205 PRO A N 1
ATOM 1470 C CA . PRO A 1 205 ? 60.746 1.193 -45.019 1.00 95.75 205 PRO A CA 1
ATOM 1471 C C . PRO A 1 205 ? 60.103 1.353 -46.402 1.00 95.75 205 PRO A C 1
ATOM 1473 O O . PRO A 1 205 ? 60.479 2.245 -47.164 1.00 95.75 205 PRO A O 1
ATOM 1476 N N . ILE A 1 206 ? 59.095 0.532 -46.707 1.00 95.19 206 ILE A N 1
ATOM 1477 C CA . ILE A 1 206 ? 58.260 0.755 -47.898 1.00 95.19 206 ILE A CA 1
ATOM 1478 C C . ILE A 1 206 ? 57.585 2.130 -47.811 1.00 95.19 206 ILE A C 1
ATOM 1480 O O . ILE A 1 206 ? 57.163 2.547 -46.734 1.00 95.19 206 ILE A O 1
ATOM 1484 N N . SER A 1 207 ? 57.500 2.844 -48.933 1.00 93.75 207 SER A N 1
ATOM 1485 C CA . SER A 1 207 ? 57.004 4.226 -48.960 1.00 93.75 207 SER A CA 1
ATOM 1486 C C . SER A 1 207 ? 55.497 4.356 -49.192 1.00 93.75 207 SER A C 1
ATOM 1488 O O . SER A 1 207 ? 54.938 5.398 -48.869 1.00 93.75 207 SER A O 1
ATOM 1490 N N . ASP A 1 208 ? 54.861 3.324 -49.751 1.00 93.88 208 ASP A N 1
ATOM 1491 C CA . ASP A 1 208 ? 53.455 3.338 -50.183 1.00 93.88 208 ASP A CA 1
ATOM 1492 C C . ASP A 1 208 ? 52.846 1.922 -50.036 1.00 93.88 208 ASP A C 1
ATOM 1494 O O . ASP A 1 208 ? 52.883 1.123 -50.985 1.00 93.88 208 ASP A O 1
ATOM 1498 N N . PRO A 1 209 ? 52.465 1.520 -48.809 1.00 95.56 209 PRO A N 1
ATOM 1499 C CA . PRO A 1 209 ? 51.902 0.203 -48.513 1.00 95.56 209 PRO A CA 1
ATOM 1500 C C . PRO A 1 209 ? 50.450 0.032 -48.987 1.00 95.56 209 PRO A C 1
ATOM 1502 O O . PRO A 1 209 ? 49.564 0.755 -48.560 1.00 95.56 209 PRO A O 1
ATOM 1505 N N . LEU A 1 210 ? 50.171 -1.048 -49.720 1.00 94.44 210 LEU A N 1
ATOM 1506 C CA . LEU A 1 210 ? 48.822 -1.444 -50.145 1.00 94.44 210 LEU A CA 1
ATOM 1507 C C . LEU A 1 210 ? 48.386 -2.738 -49.446 1.00 94.44 210 LEU A C 1
ATOM 1509 O O . LEU A 1 210 ? 49.068 -3.761 -49.569 1.00 94.44 210 LEU A O 1
ATOM 1513 N N . LEU A 1 211 ? 47.217 -2.725 -48.806 1.00 96.00 211 LEU A N 1
ATOM 1514 C CA . LEU A 1 211 ? 46.555 -3.910 -48.264 1.00 96.00 211 LEU A CA 1
ATOM 1515 C C . LEU A 1 211 ? 45.505 -4.462 -49.225 1.00 96.00 211 LEU A C 1
ATOM 1517 O O . LEU A 1 211 ? 44.693 -3.718 -49.767 1.00 96.00 211 LEU A O 1
ATOM 1521 N N . VAL A 1 212 ? 45.470 -5.785 -49.379 1.00 95.62 212 VAL A N 1
ATOM 1522 C CA . VAL A 1 212 ? 44.416 -6.500 -50.117 1.00 95.62 212 VAL A CA 1
ATOM 1523 C C . VAL A 1 212 ? 43.946 -7.701 -49.303 1.00 95.62 212 VAL A C 1
ATOM 1525 O O . VAL A 1 212 ? 44.769 -8.526 -48.916 1.00 95.62 212 VAL A O 1
ATOM 1528 N N . LEU A 1 213 ? 42.645 -7.807 -49.053 1.00 97.00 213 LEU A N 1
ATOM 1529 C CA . LEU A 1 213 ? 42.006 -8.859 -48.264 1.00 97.00 213 LEU A CA 1
ATOM 1530 C C . LEU A 1 213 ? 41.370 -9.921 -49.174 1.00 97.00 213 LEU A C 1
ATOM 1532 O O . LEU A 1 213 ? 40.735 -9.580 -50.171 1.00 97.00 213 LEU A O 1
ATOM 1536 N N . TYR A 1 214 ? 41.494 -11.192 -48.795 1.00 96.75 214 TYR A N 1
ATOM 1537 C CA . TYR A 1 214 ? 40.970 -12.348 -49.522 1.00 96.75 214 TYR A CA 1
ATOM 1538 C C . TYR A 1 214 ? 40.207 -13.308 -48.601 1.00 96.75 214 TYR A C 1
ATOM 1540 O O . TYR A 1 214 ? 40.560 -13.466 -47.427 1.00 96.75 214 TYR A O 1
ATOM 1548 N N . ASP A 1 215 ? 39.204 -13.981 -49.163 1.00 93.12 215 ASP A N 1
ATOM 1549 C CA . ASP A 1 215 ? 38.486 -15.090 -48.525 1.00 93.12 215 ASP A CA 1
ATOM 1550 C C . ASP A 1 215 ? 39.238 -16.435 -48.641 1.00 93.12 215 ASP A C 1
ATOM 1552 O O . ASP A 1 215 ? 40.326 -16.529 -49.221 1.00 93.12 215 ASP A O 1
ATOM 1556 N N . ASN A 1 216 ? 38.635 -17.511 -48.122 1.00 91.31 216 ASN A N 1
ATOM 1557 C CA . ASN A 1 216 ? 39.213 -18.860 -48.147 1.00 91.31 216 ASN A CA 1
ATOM 1558 C C . ASN A 1 216 ? 39.359 -19.473 -49.559 1.00 91.31 216 ASN A C 1
ATOM 1560 O O . ASN A 1 216 ? 40.072 -20.467 -49.720 1.00 91.31 216 ASN A O 1
ATOM 1564 N N . THR A 1 217 ? 38.710 -18.896 -50.576 1.00 93.69 217 THR A N 1
ATOM 1565 C CA . THR A 1 217 ? 38.808 -19.314 -51.983 1.00 93.69 217 THR A CA 1
ATOM 1566 C C . THR A 1 217 ? 39.911 -18.566 -52.731 1.00 93.69 217 THR A C 1
ATOM 1568 O O . THR A 1 217 ? 40.250 -18.931 -53.860 1.00 93.69 217 THR A O 1
ATOM 1571 N N . GLY A 1 218 ? 40.503 -17.546 -52.100 1.00 89.31 218 GLY A N 1
ATOM 1572 C CA . GLY A 1 218 ? 41.448 -16.627 -52.723 1.00 89.31 218 GLY A CA 1
ATOM 1573 C C . GLY A 1 218 ? 40.767 -15.536 -53.551 1.00 89.31 218 GLY A C 1
ATOM 1574 O O . GLY A 1 218 ? 41.437 -14.896 -54.365 1.00 89.31 218 GLY A O 1
ATOM 1575 N N . THR A 1 219 ? 39.462 -15.322 -53.369 1.00 95.12 219 THR A N 1
ATOM 1576 C CA . THR A 1 219 ? 38.737 -14.207 -53.985 1.00 95.12 219 THR A CA 1
ATOM 1577 C C . THR A 1 219 ? 38.999 -12.942 -53.179 1.00 95.12 219 THR A C 1
ATOM 1579 O O . THR A 1 219 ? 38.965 -12.958 -51.951 1.00 95.12 219 THR A O 1
ATOM 1582 N N . GLU A 1 220 ? 39.301 -11.843 -53.869 1.00 96.25 220 GLU A N 1
ATOM 1583 C CA . GLU A 1 220 ? 39.500 -10.546 -53.226 1.00 96.25 220 GLU A CA 1
ATOM 1584 C C . GLU A 1 220 ? 38.175 -10.020 -52.665 1.00 96.25 220 GLU A C 1
ATOM 1586 O O . GLU A 1 220 ? 37.197 -9.893 -53.400 1.00 96.25 220 GLU A O 1
ATOM 1591 N N . ILE A 1 221 ? 38.173 -9.689 -51.374 1.00 95.00 221 ILE A N 1
ATOM 1592 C CA . ILE A 1 221 ? 37.042 -9.069 -50.677 1.00 95.00 221 ILE A CA 1
ATOM 1593 C C . ILE A 1 221 ? 37.118 -7.550 -50.838 1.00 95.00 221 ILE A C 1
ATOM 1595 O O . ILE A 1 221 ? 36.163 -6.910 -51.266 1.00 95.00 221 ILE A O 1
ATOM 1599 N N . THR A 1 222 ? 38.264 -6.962 -50.481 1.00 94.50 222 THR A N 1
ATOM 1600 C CA . THR A 1 222 ? 38.495 -5.514 -50.564 1.00 94.50 222 THR A CA 1
ATOM 1601 C C . THR A 1 222 ? 39.989 -5.186 -50.542 1.00 94.50 222 THR A C 1
ATOM 1603 O O . THR A 1 222 ? 40.830 -6.049 -50.280 1.00 94.50 222 THR A O 1
ATOM 1606 N N . ARG A 1 223 ? 40.338 -3.926 -50.803 1.00 94.12 223 ARG A N 1
ATOM 1607 C CA . ARG A 1 223 ? 41.700 -3.397 -50.694 1.00 94.12 223 ARG A CA 1
ATOM 1608 C C . ARG A 1 223 ? 41.687 -1.960 -50.192 1.00 94.12 223 ARG A C 1
ATOM 1610 O O . ARG A 1 223 ? 40.745 -1.224 -50.468 1.00 94.12 223 ARG A O 1
ATOM 1617 N N . ASN A 1 224 ? 42.758 -1.552 -49.527 1.00 93.56 224 ASN A N 1
ATOM 1618 C CA . ASN A 1 224 ? 42.955 -0.175 -49.093 1.00 93.56 224 ASN A CA 1
ATOM 1619 C C . ASN A 1 224 ? 44.429 0.210 -49.232 1.00 93.56 224 ASN A C 1
ATOM 1621 O O . ASN A 1 224 ? 45.317 -0.592 -48.947 1.00 93.56 224 ASN A O 1
ATOM 1625 N N . ASP A 1 225 ? 44.656 1.425 -49.713 1.00 90.69 225 ASP A N 1
ATOM 1626 C CA . ASP A 1 225 ? 45.972 1.987 -50.018 1.00 90.69 225 ASP A CA 1
ATOM 1627 C C . ASP A 1 225 ? 46.345 3.074 -49.005 1.00 90.69 225 ASP A C 1
ATOM 1629 O O . ASP A 1 225 ? 47.385 2.998 -48.366 1.00 90.69 225 ASP A O 1
ATOM 1633 N N . ASN A 1 226 ? 45.416 4.002 -48.770 1.00 93.19 226 ASN A N 1
ATOM 1634 C CA . ASN A 1 226 ? 45.505 5.019 -47.733 1.00 93.19 226 ASN A CA 1
ATOM 1635 C C . ASN A 1 226 ? 44.354 4.810 -46.749 1.00 93.19 226 ASN A C 1
ATOM 1637 O O . ASN A 1 226 ? 43.186 4.767 -47.141 1.00 93.19 226 ASN A O 1
ATOM 1641 N N . TRP A 1 227 ? 44.667 4.683 -45.469 1.00 90.56 227 TRP A N 1
ATOM 1642 C CA . TRP A 1 227 ? 43.719 4.308 -44.425 1.00 90.56 227 TRP A CA 1
ATOM 1643 C C . TRP A 1 227 ? 42.642 5.375 -44.193 1.00 90.56 227 TRP A C 1
ATOM 1645 O O . TRP A 1 227 ? 41.549 5.052 -43.732 1.00 90.56 227 TRP A O 1
ATOM 1655 N N . SER A 1 228 ? 42.939 6.635 -44.517 1.00 84.12 228 SER A N 1
ATOM 1656 C CA . SER A 1 228 ? 41.990 7.745 -44.454 1.00 84.12 228 SER A CA 1
ATOM 1657 C C . SER A 1 228 ? 41.086 7.837 -45.692 1.00 84.12 228 SER A C 1
ATOM 1659 O O . SER A 1 228 ? 40.035 8.481 -45.630 1.00 84.12 228 SER A O 1
ATOM 1661 N N . ASP A 1 229 ? 41.424 7.143 -46.786 1.00 77.75 229 ASP A N 1
ATOM 1662 C CA . ASP A 1 229 ? 40.609 7.092 -48.000 1.00 77.75 229 ASP A CA 1
ATOM 1663 C C . ASP A 1 229 ? 39.441 6.093 -47.857 1.00 77.75 229 ASP A C 1
ATOM 1665 O O . ASP A 1 229 ? 39.555 5.035 -47.238 1.00 77.75 229 ASP A O 1
ATOM 1669 N N . GLY A 1 230 ? 38.304 6.386 -48.501 1.00 63.25 230 GLY A N 1
ATOM 1670 C CA . GLY A 1 230 ? 37.210 5.415 -48.663 1.00 63.25 230 GLY A CA 1
ATOM 1671 C C . GLY A 1 230 ? 36.196 5.330 -47.514 1.00 63.25 230 GLY A C 1
ATOM 1672 O O . GLY A 1 230 ? 35.626 4.267 -47.290 1.00 63.25 230 GLY A O 1
ATOM 1673 N N . GLY A 1 231 ? 35.947 6.430 -46.795 1.00 66.38 231 GLY A N 1
ATOM 1674 C CA . GLY A 1 231 ? 34.857 6.554 -45.809 1.00 66.38 231 GLY A CA 1
ATOM 1675 C C . GLY A 1 231 ? 35.140 5.947 -44.428 1.00 66.38 231 GLY A C 1
ATOM 1676 O O . GLY A 1 231 ? 34.472 6.298 -43.466 1.00 66.38 231 GLY A O 1
ATOM 1677 N N . GLN A 1 232 ? 36.170 5.106 -44.292 1.00 73.56 232 GLN A N 1
ATOM 1678 C CA . GLN A 1 232 ? 36.501 4.419 -43.033 1.00 73.56 232 GLN A CA 1
ATOM 1679 C C . GLN A 1 232 ? 37.511 5.170 -42.148 1.00 73.56 232 GLN A C 1
ATOM 1681 O O . GLN A 1 232 ? 37.779 4.732 -41.031 1.00 73.56 232 GLN A O 1
ATOM 1686 N N . GLY A 1 233 ? 38.072 6.297 -42.601 1.00 74.25 233 GLY A N 1
ATOM 1687 C CA . GLY A 1 233 ? 39.140 7.012 -41.887 1.00 74.25 233 GLY A CA 1
ATOM 1688 C C . GLY A 1 233 ? 38.763 7.462 -40.469 1.00 74.25 233 GLY A C 1
ATOM 1689 O O . GLY A 1 233 ? 39.557 7.315 -39.538 1.00 74.25 233 GLY A O 1
ATOM 1690 N N . LEU A 1 234 ? 37.534 7.947 -40.261 1.00 66.44 234 LEU A N 1
ATOM 1691 C CA . LEU A 1 234 ? 37.048 8.317 -38.924 1.00 66.44 234 LEU A CA 1
ATOM 1692 C C . LEU A 1 234 ? 36.888 7.087 -38.022 1.00 66.44 234 LEU A C 1
ATOM 1694 O O . LEU A 1 234 ? 37.377 7.086 -36.892 1.00 66.44 234 LEU A O 1
ATOM 1698 N N . ALA A 1 235 ? 36.299 6.009 -38.545 1.00 64.75 235 ALA A N 1
ATOM 1699 C CA . ALA A 1 235 ? 36.124 4.759 -37.812 1.00 64.75 235 ALA A CA 1
ATOM 1700 C C . ALA A 1 235 ? 37.477 4.143 -37.416 1.00 64.75 235 ALA A C 1
ATOM 1702 O O . ALA A 1 235 ? 37.680 3.795 -36.253 1.00 64.75 235 ALA A O 1
ATOM 1703 N N . ILE A 1 236 ? 38.447 4.102 -38.336 1.00 79.50 236 ILE A N 1
ATOM 1704 C CA . ILE A 1 236 ? 39.818 3.641 -38.071 1.00 79.50 236 ILE A CA 1
ATOM 1705 C C . ILE A 1 236 ? 40.509 4.532 -37.028 1.00 79.50 236 ILE A C 1
ATOM 1707 O O . ILE A 1 236 ? 41.141 4.000 -36.115 1.00 79.50 236 ILE A O 1
ATOM 1711 N N . SER A 1 237 ? 40.345 5.858 -37.094 1.00 77.06 237 SER A N 1
ATOM 1712 C CA . SER A 1 237 ? 40.858 6.789 -36.071 1.00 77.06 237 SER A CA 1
ATOM 1713 C C . SER A 1 237 ? 40.272 6.504 -34.688 1.00 77.06 237 SER A C 1
ATOM 1715 O O . SER A 1 237 ? 41.012 6.454 -33.705 1.00 77.06 237 SER A O 1
ATOM 1717 N N . SER A 1 238 ? 38.962 6.244 -34.615 1.00 65.56 238 SER A N 1
ATOM 1718 C CA . SER A 1 238 ? 38.246 5.976 -33.361 1.00 65.56 238 SER A CA 1
ATOM 1719 C C . SER A 1 238 ? 38.716 4.703 -32.646 1.00 65.56 238 SER A C 1
ATOM 1721 O O . SER A 1 238 ? 38.565 4.588 -31.435 1.00 65.56 238 SER A O 1
ATOM 1723 N N . THR A 1 239 ? 39.356 3.768 -33.364 1.00 75.81 239 THR A N 1
ATOM 1724 C CA . THR A 1 239 ? 39.946 2.567 -32.748 1.00 75.81 239 THR A CA 1
ATOM 1725 C C . THR A 1 239 ? 41.144 2.866 -31.842 1.00 75.81 239 THR A C 1
ATOM 1727 O O . THR A 1 239 ? 41.558 1.997 -31.080 1.00 75.81 239 THR A O 1
ATOM 1730 N N . GLY A 1 240 ? 41.759 4.051 -31.965 1.00 80.38 240 GLY A N 1
ATOM 1731 C CA . GLY A 1 240 ? 43.024 4.390 -31.305 1.00 80.38 240 GLY A CA 1
ATOM 1732 C C . GLY A 1 240 ? 44.262 3.735 -31.934 1.00 80.38 240 GLY A C 1
ATOM 1733 O O . GLY A 1 240 ? 45.377 3.940 -31.455 1.00 80.38 240 GLY A O 1
ATOM 1734 N N . PHE A 1 241 ? 44.091 2.967 -33.015 1.00 86.38 241 PHE A N 1
ATOM 1735 C CA . PHE A 1 241 ? 45.164 2.228 -33.682 1.00 86.38 241 PHE A CA 1
ATOM 1736 C C . PHE A 1 241 ? 45.361 2.640 -35.143 1.00 86.38 241 PHE A C 1
ATOM 1738 O O . PHE A 1 241 ? 45.934 1.861 -35.900 1.00 86.38 241 PHE A O 1
ATOM 1745 N N . ALA A 1 242 ? 44.913 3.825 -35.562 1.00 87.38 242 ALA A N 1
ATOM 1746 C CA . ALA A 1 242 ? 45.141 4.306 -36.924 1.00 87.38 242 ALA A CA 1
ATOM 1747 C C . ALA A 1 242 ? 46.645 4.368 -37.282 1.00 87.38 242 ALA A C 1
ATOM 1749 O O . ALA A 1 242 ? 47.477 4.667 -36.418 1.00 87.38 242 ALA A O 1
ATOM 1750 N N . PRO A 1 243 ? 47.029 4.078 -38.540 1.00 91.00 243 PRO A N 1
ATOM 1751 C CA . PRO A 1 243 ? 48.378 4.364 -39.023 1.00 91.00 243 PRO A CA 1
ATOM 1752 C C . PRO A 1 243 ? 48.745 5.853 -38.881 1.00 91.00 243 PRO A C 1
ATOM 1754 O O . PRO A 1 243 ? 47.894 6.722 -39.035 1.00 91.00 243 PRO A O 1
ATOM 1757 N N . ASN A 1 244 ? 50.016 6.168 -38.597 1.00 89.31 244 ASN A N 1
ATOM 1758 C CA . ASN A 1 244 ? 50.421 7.564 -38.354 1.00 89.31 244 ASN A CA 1
ATOM 1759 C C . ASN A 1 244 ? 50.655 8.355 -39.648 1.00 89.31 244 ASN A C 1
ATOM 1761 O O . ASN A 1 244 ? 50.652 9.584 -39.619 1.00 89.31 244 ASN A O 1
ATOM 1765 N N . ALA A 1 245 ? 50.936 7.675 -40.762 1.00 92.62 245 ALA A N 1
ATOM 1766 C CA . ALA A 1 245 ? 51.120 8.320 -42.054 1.00 92.62 245 ALA A CA 1
ATOM 1767 C C . ALA A 1 245 ? 49.875 8.118 -42.921 1.00 92.62 245 ALA A C 1
ATOM 1769 O O . ALA A 1 245 ? 49.372 7.009 -43.042 1.00 92.62 245 ALA A O 1
ATOM 1770 N N . GLU A 1 246 ? 49.404 9.189 -43.559 1.00 90.88 246 GLU A N 1
ATOM 1771 C CA . GLU A 1 246 ? 48.223 9.166 -44.439 1.00 90.88 246 GLU A CA 1
ATOM 1772 C C . GLU A 1 246 ? 48.362 8.178 -45.604 1.00 90.88 246 GLU A C 1
ATOM 1774 O O . GLU A 1 246 ? 47.377 7.615 -46.056 1.00 90.88 246 GLU A O 1
ATOM 1779 N N . THR A 1 247 ? 49.592 7.928 -46.066 1.00 92.75 247 THR A N 1
ATOM 1780 C CA . THR A 1 247 ? 49.878 6.979 -47.153 1.00 92.75 247 THR A CA 1
ATOM 1781 C C . THR A 1 247 ? 49.965 5.524 -46.689 1.00 92.75 247 THR A C 1
ATOM 1783 O O . THR A 1 247 ? 50.458 4.678 -47.424 1.00 92.75 247 THR A O 1
ATOM 1786 N N . GLU A 1 248 ? 49.642 5.233 -45.428 1.00 95.88 248 GLU A N 1
ATOM 1787 C CA . GLU A 1 248 ? 49.614 3.863 -44.915 1.00 95.88 248 GLU A CA 1
ATOM 1788 C C . GLU A 1 248 ? 48.244 3.224 -45.111 1.00 95.88 248 GLU A C 1
ATOM 1790 O O . GLU A 1 248 ? 47.249 3.930 -45.154 1.00 95.88 248 GLU A O 1
ATOM 1795 N N . SER A 1 249 ? 48.157 1.899 -45.180 1.00 95.38 249 SER A N 1
ATOM 1796 C CA . SER A 1 249 ? 46.889 1.218 -45.462 1.00 95.38 249 SER A CA 1
ATOM 1797 C C . SER A 1 249 ? 46.212 0.678 -44.205 1.00 95.38 249 SER A C 1
ATOM 1799 O O . SER A 1 249 ? 46.865 0.203 -43.267 1.00 95.38 249 SER A O 1
ATOM 1801 N N . GLY A 1 250 ? 44.879 0.708 -44.205 1.00 94.50 250 GLY A N 1
ATOM 1802 C CA . GLY A 1 250 ? 44.031 0.217 -43.122 1.00 94.50 250 GLY A CA 1
ATOM 1803 C C . GLY A 1 250 ? 42.708 -0.355 -43.638 1.00 94.50 250 GLY A C 1
ATOM 1804 O O . GLY A 1 250 ? 42.068 0.240 -44.497 1.00 94.50 250 GLY A O 1
ATOM 1805 N N . ILE A 1 251 ? 42.292 -1.512 -43.123 1.00 94.19 251 ILE A N 1
ATOM 1806 C CA . ILE A 1 251 ? 40.974 -2.111 -43.394 1.00 94.19 251 ILE A CA 1
ATOM 1807 C C . ILE A 1 251 ? 40.324 -2.423 -42.048 1.00 94.19 251 ILE A C 1
ATOM 1809 O O . ILE A 1 251 ? 40.847 -3.256 -41.308 1.00 94.19 251 ILE A O 1
ATOM 1813 N N . LEU A 1 252 ? 39.200 -1.775 -41.737 1.00 90.25 252 LEU A N 1
ATOM 1814 C CA . LEU A 1 252 ? 38.384 -2.069 -40.558 1.00 90.25 252 LEU A CA 1
ATOM 1815 C C . LEU A 1 252 ? 37.130 -2.819 -41.008 1.00 90.25 252 LEU A C 1
ATOM 1817 O O . LEU A 1 252 ? 36.371 -2.322 -41.834 1.00 90.25 252 LEU A O 1
ATOM 1821 N N . MET A 1 253 ? 36.931 -4.035 -40.506 1.00 85.94 253 MET A N 1
ATOM 1822 C CA . MET A 1 253 ? 35.830 -4.888 -40.955 1.00 85.94 253 MET A CA 1
ATOM 1823 C C . MET A 1 253 ? 35.409 -5.872 -39.863 1.00 85.94 253 MET A C 1
ATOM 1825 O O . MET A 1 253 ? 36.247 -6.337 -39.088 1.00 85.94 253 MET A O 1
ATOM 1829 N N . SER A 1 254 ? 34.114 -6.199 -39.826 1.00 82.25 254 SER A N 1
ATOM 1830 C CA . SER A 1 254 ? 33.584 -7.339 -39.073 1.00 82.25 254 SER A CA 1
ATOM 1831 C C . SER A 1 254 ? 33.693 -8.611 -39.913 1.00 82.25 254 SER A C 1
ATOM 1833 O O . SER A 1 254 ? 33.243 -8.652 -41.059 1.00 82.25 254 SER A O 1
ATOM 1835 N N . PHE A 1 255 ? 34.339 -9.636 -39.364 1.00 82.94 255 PHE A N 1
ATOM 1836 C CA . PHE A 1 255 ? 34.624 -10.896 -40.042 1.00 82.94 255 PHE A CA 1
ATOM 1837 C C . PHE A 1 255 ? 33.744 -12.002 -39.478 1.00 82.94 255 PHE A C 1
ATOM 1839 O O . PHE A 1 255 ? 33.876 -12.326 -38.303 1.00 82.94 255 PHE A O 1
ATOM 1846 N N . ALA A 1 256 ? 32.897 -12.609 -40.309 1.00 82.81 256 ALA A N 1
ATOM 1847 C CA . ALA A 1 256 ? 32.146 -13.813 -39.951 1.00 82.81 256 ALA A CA 1
ATOM 1848 C C . ALA A 1 256 ? 33.083 -15.020 -39.695 1.00 82.81 256 ALA A C 1
ATOM 1850 O O . ALA A 1 256 ? 34.241 -14.988 -40.125 1.00 82.81 256 ALA A O 1
ATOM 1851 N N . PRO A 1 257 ? 32.603 -16.107 -39.054 1.00 84.44 257 PRO A N 1
ATOM 1852 C CA . PRO A 1 257 ? 33.344 -17.363 -38.954 1.00 84.44 257 PRO A CA 1
ATOM 1853 C C . PRO A 1 257 ? 33.895 -17.835 -40.305 1.00 84.44 257 PRO A C 1
ATOM 1855 O O . PRO A 1 257 ? 33.163 -17.987 -41.285 1.00 84.44 257 PRO A O 1
ATOM 1858 N N . GLY A 1 258 ? 35.206 -18.058 -40.378 1.00 88.38 258 GLY A N 1
ATOM 1859 C CA . GLY A 1 258 ? 35.882 -18.323 -41.640 1.00 88.38 258 GLY A CA 1
ATOM 1860 C C . GLY A 1 258 ? 37.400 -18.195 -41.587 1.00 88.38 258 GLY A C 1
ATOM 1861 O O . GLY A 1 258 ? 37.998 -17.851 -40.570 1.00 88.38 258 GLY A O 1
ATOM 1862 N N . ILE A 1 259 ? 38.033 -18.493 -42.722 1.00 93.81 259 ILE A N 1
ATOM 1863 C CA . ILE A 1 259 ? 39.484 -18.404 -42.912 1.00 93.81 259 ILE A CA 1
ATOM 1864 C C . ILE A 1 259 ? 39.760 -17.260 -43.880 1.00 93.81 259 ILE A C 1
ATOM 1866 O O . ILE A 1 259 ? 39.206 -17.239 -44.980 1.00 93.81 259 ILE A O 1
ATOM 1870 N N . TYR A 1 260 ? 40.652 -16.353 -43.494 1.00 96.12 260 TYR A N 1
ATOM 1871 C CA . TYR A 1 260 ? 40.968 -15.153 -44.261 1.00 96.12 260 TYR A CA 1
ATOM 1872 C C . TYR A 1 260 ? 42.475 -14.951 -44.387 1.00 96.12 260 TYR A C 1
ATOM 1874 O O . TYR A 1 260 ? 43.263 -15.358 -43.527 1.00 96.12 260 TYR A O 1
ATOM 1882 N N . THR A 1 261 ? 42.878 -14.263 -45.455 1.00 95.56 261 THR A N 1
ATOM 1883 C CA . THR A 1 261 ? 44.254 -13.785 -45.625 1.00 95.56 261 THR A CA 1
ATOM 1884 C C . THR A 1 261 ? 44.269 -12.359 -46.134 1.00 95.56 261 THR A C 1
ATOM 1886 O O . THR A 1 261 ? 43.497 -12.017 -47.024 1.00 95.56 261 THR A O 1
ATOM 1889 N N . PHE A 1 262 ? 45.196 -11.544 -45.645 1.00 95.69 262 PHE A N 1
ATOM 1890 C CA . PHE A 1 262 ? 45.473 -10.229 -46.209 1.00 95.69 262 PHE A CA 1
ATOM 1891 C C . PHE A 1 262 ? 46.926 -10.125 -46.658 1.00 95.69 262 PHE A C 1
ATOM 1893 O O . PHE A 1 262 ? 47.840 -10.686 -46.048 1.00 95.69 262 PHE A O 1
ATOM 1900 N N . HIS A 1 263 ? 47.131 -9.412 -47.759 1.00 94.62 263 HIS A N 1
ATOM 1901 C CA . HIS A 1 263 ? 48.420 -9.217 -48.400 1.00 94.62 263 HIS A CA 1
ATOM 1902 C C . HIS A 1 263 ? 48.829 -7.757 -48.280 1.00 94.62 263 HIS A C 1
ATOM 1904 O O . HIS A 1 263 ? 48.148 -6.883 -48.812 1.00 94.62 263 HIS A O 1
ATOM 1910 N N . LEU A 1 264 ? 49.973 -7.514 -47.650 1.00 96.19 264 LEU A N 1
ATOM 1911 C CA . LEU A 1 264 ? 50.658 -6.233 -47.689 1.00 96.19 264 LEU A CA 1
ATOM 1912 C C . LEU A 1 264 ? 51.644 -6.214 -48.862 1.00 96.19 264 LEU A C 1
ATOM 1914 O O . LEU A 1 264 ? 52.494 -7.102 -49.001 1.00 96.19 264 LEU A O 1
ATOM 1918 N N . ARG A 1 265 ? 51.521 -5.191 -49.707 1.00 94.19 265 ARG A N 1
ATOM 1919 C CA . ARG A 1 265 ? 52.349 -4.935 -50.891 1.00 94.19 265 ARG A CA 1
ATOM 1920 C C . ARG A 1 265 ? 52.980 -3.543 -50.799 1.00 94.19 265 ARG A C 1
ATOM 1922 O O . ARG A 1 265 ? 52.494 -2.702 -50.057 1.00 94.19 265 ARG A O 1
ATOM 1929 N N . SER A 1 266 ? 54.025 -3.290 -51.587 1.00 92.94 266 SER A N 1
ATOM 1930 C CA . SER A 1 266 ? 54.555 -1.939 -51.822 1.00 92.94 266 SER A CA 1
ATOM 1931 C C . SER A 1 266 ? 54.158 -1.496 -53.227 1.00 92.94 266 SER A C 1
ATOM 1933 O O . SER A 1 266 ? 54.410 -2.227 -54.187 1.00 92.94 266 SER A O 1
ATOM 1935 N N . LYS A 1 267 ? 53.549 -0.317 -53.362 1.00 91.44 267 LYS A N 1
ATOM 1936 C CA . LYS A 1 267 ? 53.387 0.379 -54.652 1.00 91.44 267 LYS A CA 1
ATOM 1937 C C . LYS A 1 267 ? 54.590 1.260 -54.995 1.00 91.44 267 LYS A C 1
ATOM 1939 O O . LYS A 1 267 ? 54.732 1.674 -56.145 1.00 91.44 267 LYS A O 1
ATOM 1944 N N . GLY A 1 268 ? 55.434 1.538 -54.004 1.00 84.00 268 GLY A N 1
ATOM 1945 C CA . GLY A 1 268 ? 56.641 2.343 -54.126 1.00 84.00 268 GLY A CA 1
ATOM 1946 C C . GLY A 1 268 ? 57.896 1.499 -54.337 1.00 84.00 268 GLY A C 1
ATOM 1947 O O . GLY A 1 268 ? 57.912 0.543 -55.110 1.00 84.00 268 GLY A O 1
ATOM 1948 N N . GLU A 1 269 ? 58.979 1.874 -53.663 1.00 89.44 269 GLU A N 1
ATOM 1949 C CA . GLU A 1 269 ? 60.250 1.150 -53.738 1.00 89.44 269 GLU A CA 1
ATOM 1950 C C . GLU A 1 269 ? 60.242 -0.119 -52.869 1.00 89.44 269 GLU A C 1
ATOM 1952 O O . GLU A 1 269 ? 59.339 -0.349 -52.052 1.00 89.44 269 GLU A O 1
ATOM 1957 N N . ALA A 1 270 ? 61.249 -0.969 -53.079 1.00 92.69 270 ALA A N 1
ATOM 1958 C CA . ALA A 1 270 ? 61.483 -2.123 -52.225 1.00 92.69 270 ALA A CA 1
ATOM 1959 C C . ALA A 1 270 ? 61.889 -1.670 -50.817 1.00 92.69 270 ALA A C 1
ATOM 1961 O O . ALA A 1 270 ? 62.624 -0.695 -50.666 1.00 92.69 270 ALA A O 1
ATOM 1962 N N . GLY A 1 271 ? 61.435 -2.382 -49.792 1.00 94.62 271 GLY A N 1
ATOM 1963 C CA . GLY A 1 271 ? 61.699 -1.988 -48.415 1.00 94.62 271 GLY A CA 1
ATOM 1964 C C . GLY A 1 271 ? 61.039 -2.883 -47.378 1.00 94.62 271 GLY A C 1
ATOM 1965 O O . GLY A 1 271 ? 60.414 -3.892 -47.700 1.00 94.62 271 GLY A O 1
ATOM 1966 N N . ILE A 1 272 ? 61.177 -2.515 -46.108 1.00 95.94 272 ILE A N 1
ATOM 1967 C CA . ILE A 1 272 ? 60.556 -3.213 -44.980 1.00 95.94 272 ILE A CA 1
ATOM 1968 C C . ILE A 1 272 ? 59.126 -2.699 -44.782 1.00 95.94 272 ILE A C 1
ATOM 1970 O O . ILE A 1 272 ? 58.918 -1.513 -44.536 1.00 95.94 272 ILE A O 1
ATOM 1974 N N . GLY A 1 273 ? 58.152 -3.602 -44.861 1.00 95.38 273 GLY A N 1
ATOM 1975 C CA . GLY A 1 273 ? 56.770 -3.361 -44.445 1.00 95.38 273 GLY A CA 1
ATOM 1976 C C . GLY A 1 273 ? 56.450 -4.070 -43.134 1.00 95.38 273 GLY A C 1
ATOM 1977 O O . GLY A 1 273 ? 57.083 -5.077 -42.797 1.00 95.38 273 GLY A O 1
ATOM 1978 N N . LEU A 1 274 ? 55.459 -3.562 -42.406 1.00 96.00 274 LEU A N 1
ATOM 1979 C CA . LEU A 1 274 ? 54.891 -4.180 -41.210 1.00 96.00 274 LEU A CA 1
ATOM 1980 C C . LEU A 1 274 ? 53.392 -4.419 -41.446 1.00 96.00 274 LEU A C 1
ATOM 1982 O O . LEU A 1 274 ? 52.642 -3.501 -41.766 1.00 96.00 274 LEU A O 1
ATOM 1986 N N . ALA A 1 275 ? 52.988 -5.680 -41.328 1.00 96.06 275 ALA A N 1
ATOM 1987 C CA . ALA A 1 275 ? 51.617 -6.152 -41.444 1.00 96.06 275 ALA A CA 1
ATOM 1988 C C . ALA A 1 275 ? 51.085 -6.474 -40.044 1.00 96.06 275 ALA A C 1
ATOM 1990 O O . ALA A 1 275 ? 51.727 -7.220 -39.298 1.00 96.06 275 ALA A O 1
ATOM 1991 N N . GLU A 1 276 ? 49.928 -5.921 -39.690 1.00 94.75 276 GLU A N 1
ATOM 1992 C CA . GLU A 1 276 ? 49.373 -6.005 -38.337 1.00 94.75 276 GLU A CA 1
ATOM 1993 C C . GLU A 1 276 ? 47.881 -6.340 -38.371 1.00 94.75 276 GLU A C 1
ATOM 1995 O O . GLU A 1 276 ? 47.152 -5.891 -39.254 1.00 94.75 276 GLU A O 1
ATOM 2000 N N . ILE A 1 277 ? 47.432 -7.108 -37.381 1.00 94.06 277 ILE A N 1
ATOM 2001 C CA . ILE A 1 277 ? 46.023 -7.365 -37.081 1.00 94.06 277 ILE A CA 1
ATOM 2002 C C . ILE A 1 277 ? 45.778 -6.863 -35.667 1.00 94.06 277 ILE A C 1
ATOM 2004 O O . ILE A 1 277 ? 46.471 -7.290 -34.742 1.00 94.06 277 ILE A O 1
ATOM 2008 N N . TYR A 1 278 ? 44.790 -5.998 -35.489 1.00 89.25 278 TYR A N 1
ATOM 2009 C CA . TYR A 1 278 ? 44.298 -5.583 -34.185 1.00 89.25 278 TYR A CA 1
ATOM 2010 C C . TYR A 1 278 ? 42.907 -6.158 -33.950 1.00 89.25 278 TYR A C 1
ATOM 2012 O O . TYR A 1 278 ? 42.004 -5.937 -34.756 1.00 89.25 278 TYR A O 1
ATOM 2020 N N . ASN A 1 279 ? 42.724 -6.847 -32.824 1.00 85.50 279 ASN A N 1
ATOM 2021 C CA . ASN A 1 279 ? 41.389 -7.100 -32.301 1.00 85.50 279 ASN A CA 1
ATOM 2022 C C . ASN A 1 279 ? 40.921 -5.826 -31.600 1.00 85.50 279 ASN A C 1
ATOM 2024 O O . ASN A 1 279 ? 41.379 -5.502 -30.501 1.00 85.50 279 ASN A O 1
ATOM 2028 N N . VAL A 1 280 ? 40.059 -5.053 -32.255 1.00 75.62 280 VAL A N 1
ATOM 2029 C CA . VAL A 1 280 ? 39.651 -3.744 -31.734 1.00 75.62 280 VAL A CA 1
ATOM 2030 C C . VAL A 1 280 ? 38.551 -3.845 -30.674 1.00 75.62 280 VAL A C 1
ATOM 2032 O O . VAL A 1 280 ? 38.429 -2.907 -29.894 1.00 75.62 280 VAL A O 1
ATOM 2035 N N . GLY A 1 281 ? 37.945 -5.026 -30.489 1.00 67.38 281 GLY A N 1
ATOM 2036 C CA . GLY A 1 281 ? 36.853 -5.272 -29.542 1.00 67.38 281 GLY A CA 1
ATOM 2037 C C . GLY A 1 281 ? 35.520 -4.721 -30.055 1.00 67.38 281 GLY A C 1
ATOM 2038 O O . GLY A 1 281 ? 35.504 -3.786 -30.855 1.00 67.38 281 GLY A O 1
ATOM 2039 N N . LEU A 1 282 ? 34.408 -5.313 -29.617 1.00 64.56 282 LEU A N 1
ATOM 2040 C CA . LEU A 1 282 ? 33.095 -4.690 -29.782 1.00 64.56 282 LEU A CA 1
ATOM 2041 C C . LEU A 1 282 ? 32.988 -3.521 -28.795 1.00 64.56 282 LEU A C 1
ATOM 2043 O O . LEU A 1 282 ? 33.541 -3.587 -27.696 1.00 64.56 282 LEU A O 1
ATOM 2047 N N . LYS A 1 283 ? 32.316 -2.446 -29.202 1.00 71.12 283 LYS A N 1
ATOM 2048 C CA . LYS A 1 283 ? 31.896 -1.381 -28.285 1.00 71.12 283 LYS A CA 1
ATOM 2049 C C . LYS A 1 283 ? 30.747 -1.916 -27.420 1.00 71.12 283 LYS A C 1
ATOM 2051 O O . LYS A 1 283 ? 30.063 -2.842 -27.853 1.00 71.12 283 LYS A O 1
ATOM 2056 N N . ASN A 1 284 ? 30.533 -1.376 -26.218 1.00 76.38 284 ASN A N 1
ATOM 2057 C CA . ASN A 1 284 ? 29.302 -1.681 -25.471 1.00 76.38 284 ASN A CA 1
ATOM 2058 C C . ASN A 1 284 ? 28.080 -1.116 -26.220 1.00 76.38 284 ASN A C 1
ATOM 2060 O O . ASN A 1 284 ? 28.247 -0.415 -27.223 1.00 76.38 284 ASN A O 1
ATOM 2064 N N . VAL A 1 285 ? 26.863 -1.439 -25.779 1.00 83.44 285 VAL A N 1
ATOM 2065 C CA . VAL A 1 285 ? 25.639 -1.026 -26.483 1.00 83.44 285 VAL A CA 1
ATOM 2066 C C . VAL A 1 285 ? 25.548 0.500 -26.618 1.00 83.44 285 VAL A C 1
ATOM 2068 O O . VAL A 1 285 ? 25.306 0.988 -27.716 1.00 83.44 285 VAL A O 1
ATOM 2071 N N . VAL A 1 286 ? 25.870 1.264 -25.569 1.00 83.06 286 VAL A N 1
ATOM 2072 C CA . VAL A 1 286 ? 25.828 2.739 -25.603 1.00 83.06 286 VAL A CA 1
ATOM 2073 C C . VAL A 1 286 ? 26.892 3.303 -26.544 1.00 83.06 286 VAL A C 1
ATOM 2075 O O . VAL A 1 286 ? 26.574 4.090 -27.427 1.00 83.06 286 VAL A O 1
ATOM 2078 N N . ASP A 1 287 ? 28.144 2.861 -26.430 1.00 76.56 287 ASP A N 1
ATOM 2079 C CA . ASP A 1 287 ? 29.236 3.309 -27.304 1.00 76.56 287 ASP A CA 1
ATOM 2080 C C . ASP A 1 287 ? 28.999 2.923 -28.775 1.00 76.56 287 ASP A C 1
ATOM 2082 O O . ASP A 1 287 ? 29.466 3.614 -29.687 1.00 76.56 287 ASP A O 1
ATOM 2086 N N . SER A 1 288 ? 28.297 1.811 -29.017 1.00 80.81 288 SER A N 1
ATOM 2087 C CA . SER A 1 288 ? 27.870 1.389 -30.354 1.00 80.81 288 SER A CA 1
ATOM 2088 C C . SER A 1 288 ? 26.850 2.367 -30.933 1.00 80.81 288 SER A C 1
ATOM 2090 O O . SER A 1 288 ? 27.057 2.829 -32.053 1.00 80.81 288 SER A O 1
ATOM 2092 N N . LEU A 1 289 ? 25.832 2.745 -30.149 1.00 84.62 289 LEU A N 1
ATOM 2093 C CA . LEU A 1 289 ? 24.812 3.728 -30.536 1.00 84.62 289 LEU A CA 1
ATOM 2094 C C . LEU A 1 289 ? 25.410 5.126 -30.749 1.00 84.62 289 LEU A C 1
ATOM 2096 O O . LEU A 1 289 ? 25.166 5.732 -31.780 1.00 84.62 289 LEU A O 1
ATOM 2100 N N . VAL A 1 290 ? 26.291 5.593 -29.855 1.00 79.69 290 VAL A N 1
ATOM 2101 C CA . VAL A 1 290 ? 27.012 6.883 -29.977 1.00 79.69 290 VAL A CA 1
ATOM 2102 C C . VAL A 1 290 ? 27.831 6.980 -31.269 1.00 79.69 290 VAL A C 1
ATOM 2104 O O . VAL A 1 290 ? 28.136 8.068 -31.749 1.00 79.69 290 VAL A O 1
ATOM 2107 N N . SER A 1 291 ? 28.263 5.841 -31.808 1.00 75.31 291 SER A N 1
ATOM 2108 C CA . SER A 1 291 ? 29.095 5.794 -33.013 1.00 75.31 291 SER A CA 1
ATOM 2109 C C . SER A 1 291 ? 28.294 5.688 -34.309 1.00 75.31 291 SER A C 1
ATOM 2111 O O . SER A 1 291 ? 28.914 5.641 -35.374 1.00 75.31 291 SER A O 1
ATOM 2113 N N . ALA A 1 292 ? 26.972 5.577 -34.211 1.00 76.38 292 ALA A N 1
ATOM 2114 C CA . ALA A 1 292 ? 26.049 5.490 -35.327 1.00 76.38 292 ALA A CA 1
ATOM 2115 C C . ALA A 1 292 ? 25.271 6.808 -35.450 1.00 76.38 292 ALA A C 1
ATOM 2117 O O . ALA A 1 292 ? 24.905 7.412 -34.447 1.00 76.38 292 ALA A O 1
ATOM 2118 N N . ASP A 1 293 ? 25.053 7.254 -36.687 1.00 79.75 293 ASP A N 1
ATOM 2119 C CA . ASP A 1 293 ? 24.513 8.591 -36.968 1.00 79.75 293 ASP A CA 1
ATOM 2120 C C . ASP A 1 293 ? 22.981 8.690 -36.752 1.00 79.75 293 ASP A C 1
ATOM 2122 O O . ASP A 1 293 ? 22.468 9.799 -36.689 1.00 79.75 293 ASP A O 1
ATOM 2126 N N . ASP A 1 294 ? 22.263 7.564 -36.615 1.00 84.88 294 ASP A N 1
ATOM 2127 C CA . ASP A 1 294 ? 20.784 7.500 -36.597 1.00 84.88 294 ASP A CA 1
ATOM 2128 C C . ASP A 1 294 ? 20.167 7.362 -35.177 1.00 84.88 294 ASP A C 1
ATOM 2130 O O . ASP A 1 294 ? 18.991 7.012 -35.041 1.00 84.88 294 ASP A O 1
ATOM 2134 N N . PHE A 1 295 ? 20.958 7.563 -34.111 1.00 90.00 295 PHE A N 1
ATOM 2135 C CA . PHE A 1 295 ? 20.540 7.349 -32.710 1.00 90.00 295 PHE A CA 1
ATOM 2136 C C . PHE A 1 295 ? 20.867 8.523 -31.773 1.00 90.00 295 PHE A C 1
ATOM 2138 O O . PHE A 1 295 ? 20.978 8.326 -30.557 1.00 90.00 295 PHE A O 1
ATOM 2145 N N . GLU A 1 296 ? 21.053 9.739 -32.293 1.00 90.81 296 GLU A N 1
ATOM 2146 C CA . GLU A 1 296 ? 21.434 10.898 -31.470 1.00 90.81 296 GLU A CA 1
ATOM 2147 C C . GLU A 1 296 ? 20.389 11.188 -30.370 1.00 90.81 296 GLU A C 1
ATOM 2149 O O . GLU A 1 296 ? 20.741 11.496 -29.222 1.00 90.81 296 GLU A O 1
ATOM 2154 N N . THR A 1 297 ? 19.104 11.021 -30.691 1.00 94.44 297 THR A N 1
ATOM 2155 C CA . THR A 1 297 ? 17.964 11.236 -29.787 1.00 94.44 297 THR A CA 1
ATOM 2156 C C . THR A 1 297 ? 17.905 10.168 -28.705 1.00 94.44 297 THR A C 1
ATOM 2158 O O . THR A 1 297 ? 17.785 10.496 -27.524 1.00 94.44 297 THR A O 1
ATOM 2161 N N . LEU A 1 298 ? 18.068 8.894 -29.083 1.00 95.00 298 LEU A N 1
ATOM 2162 C CA . LEU A 1 298 ? 18.107 7.775 -28.138 1.00 95.00 298 LEU A CA 1
ATOM 2163 C C . LEU A 1 298 ? 19.258 7.931 -27.142 1.00 95.00 298 LEU A C 1
ATOM 2165 O O . LEU A 1 298 ? 19.067 7.783 -25.937 1.00 95.00 298 LEU A O 1
ATOM 2169 N N . VAL A 1 299 ? 20.458 8.249 -27.636 1.00 90.19 299 VAL A N 1
ATOM 2170 C CA . VAL A 1 299 ? 21.645 8.458 -26.797 1.00 90.19 299 VAL A CA 1
ATOM 2171 C C . VAL A 1 299 ? 21.419 9.611 -25.821 1.00 90.19 299 VAL A C 1
ATOM 2173 O O . VAL A 1 299 ? 21.748 9.480 -24.643 1.00 90.19 299 VAL A O 1
ATOM 2176 N N . THR A 1 300 ? 20.828 10.715 -26.283 1.00 88.25 300 THR A N 1
ATOM 2177 C CA . THR A 1 300 ? 20.485 11.854 -25.419 1.00 88.25 300 THR A CA 1
ATOM 2178 C C . THR A 1 300 ? 19.489 11.441 -24.336 1.00 88.25 300 THR A C 1
ATOM 2180 O O . THR A 1 300 ? 19.755 11.667 -23.159 1.00 88.25 300 THR A O 1
ATOM 2183 N N . ALA A 1 301 ? 18.400 10.757 -24.700 1.00 88.94 301 ALA A N 1
ATOM 2184 C CA . ALA A 1 301 ? 17.394 10.281 -23.752 1.00 88.94 301 ALA A CA 1
ATOM 2185 C C . ALA A 1 301 ? 17.988 9.331 -22.695 1.00 88.94 301 ALA A C 1
ATOM 2187 O O . ALA A 1 301 ? 17.723 9.485 -21.508 1.00 88.94 301 ALA A O 1
ATOM 2188 N N . VAL A 1 302 ? 18.856 8.398 -23.103 1.00 85.88 302 VAL A N 1
ATOM 2189 C CA . VAL A 1 302 ? 19.567 7.478 -22.194 1.00 85.88 302 VAL A CA 1
ATOM 2190 C C . VAL A 1 302 ? 20.481 8.222 -21.214 1.00 85.88 302 VAL A C 1
ATOM 2192 O O . VAL A 1 302 ? 20.640 7.788 -20.071 1.00 85.88 302 VAL A O 1
ATOM 2195 N N . ILE A 1 303 ? 21.104 9.322 -21.642 1.00 78.81 303 ILE A N 1
ATOM 2196 C CA . ILE A 1 303 ? 21.951 10.149 -20.774 1.00 78.81 303 ILE A CA 1
ATOM 2197 C C . ILE A 1 303 ? 21.096 10.941 -19.780 1.00 78.81 303 ILE A C 1
ATOM 2199 O O . ILE A 1 303 ? 21.393 10.898 -18.587 1.00 78.81 303 ILE A O 1
ATOM 2203 N N . GLU A 1 304 ? 20.049 11.624 -20.246 1.00 81.38 304 GLU A N 1
ATOM 2204 C CA . GLU A 1 304 ? 19.172 12.454 -19.403 1.00 81.38 304 GLU A CA 1
ATOM 2205 C C . GLU A 1 304 ? 18.381 11.607 -18.390 1.00 81.38 304 GLU A C 1
ATOM 2207 O O . GLU A 1 304 ? 18.258 11.987 -17.229 1.00 81.38 304 GLU A O 1
ATOM 2212 N N . ALA A 1 305 ? 17.956 10.397 -18.774 1.00 78.56 305 ALA A N 1
ATOM 2213 C CA . ALA A 1 305 ? 17.344 9.419 -17.869 1.00 78.56 305 ALA A CA 1
ATOM 2214 C C . ALA A 1 305 ? 18.344 8.766 -16.887 1.00 78.56 305 ALA A C 1
ATOM 2216 O O . ALA A 1 305 ? 17.966 7.941 -16.061 1.00 78.56 305 ALA A O 1
ATOM 2217 N N . GLY A 1 306 ? 19.647 9.067 -16.979 1.00 71.75 306 GLY A N 1
ATOM 2218 C CA . GLY A 1 306 ? 20.681 8.487 -16.111 1.00 71.75 306 GLY A CA 1
ATOM 2219 C C . GLY A 1 306 ? 21.043 7.023 -16.411 1.00 71.75 306 GLY A C 1
ATOM 2220 O O . GLY A 1 306 ? 21.908 6.446 -15.745 1.00 71.75 306 GLY A O 1
ATOM 2221 N N . LEU A 1 307 ? 20.460 6.422 -17.451 1.00 79.62 307 LEU A N 1
ATOM 2222 C CA . LEU A 1 307 ? 20.625 5.010 -17.819 1.00 79.62 307 LEU A CA 1
ATOM 2223 C C . LEU A 1 307 ? 21.966 4.680 -18.484 1.00 79.62 307 LEU A C 1
ATOM 2225 O O . LEU A 1 307 ? 22.333 3.507 -18.581 1.00 79.62 307 LEU A O 1
ATOM 2229 N N . ALA A 1 308 ? 22.735 5.683 -18.916 1.00 73.44 308 ALA A N 1
ATOM 2230 C CA . ALA A 1 308 ? 24.023 5.466 -19.577 1.00 73.44 308 ALA A CA 1
ATOM 2231 C C . ALA A 1 308 ? 24.965 4.568 -18.755 1.00 73.44 308 ALA A C 1
ATOM 2233 O O . ALA A 1 308 ? 25.593 3.666 -19.303 1.00 73.44 308 ALA A O 1
ATOM 2234 N N . GLY A 1 309 ? 25.032 4.762 -17.432 1.00 62.62 309 GLY A N 1
ATOM 2235 C CA . GLY A 1 309 ? 25.853 3.922 -16.555 1.00 62.62 309 GLY A CA 1
ATOM 2236 C C . GLY A 1 309 ? 25.395 2.461 -16.522 1.00 62.62 309 GLY A C 1
ATOM 2237 O O . GLY A 1 309 ? 26.232 1.562 -16.578 1.00 62.62 309 GLY A O 1
ATOM 2238 N N . VAL A 1 310 ? 24.078 2.235 -16.497 1.00 73.38 310 VAL A N 1
ATOM 2239 C CA . VAL A 1 310 ? 23.462 0.900 -16.501 1.00 73.38 310 VAL A CA 1
ATOM 2240 C C . VAL A 1 310 ? 23.786 0.173 -17.807 1.00 73.38 310 VAL A C 1
ATOM 2242 O O . VAL A 1 310 ? 24.340 -0.926 -17.786 1.00 73.38 310 VAL A O 1
ATOM 2245 N N . LEU A 1 311 ? 23.540 0.816 -18.951 1.00 77.00 311 LEU A N 1
ATOM 2246 C CA . LEU A 1 311 ? 23.700 0.205 -20.275 1.00 77.00 311 LEU A CA 1
ATOM 2247 C C . LEU A 1 311 ? 25.160 0.134 -20.762 1.00 77.00 311 LEU A C 1
ATOM 2249 O O . LEU A 1 311 ? 25.486 -0.711 -21.593 1.00 77.00 311 LEU A O 1
ATOM 2253 N N . ILE A 1 312 ? 26.071 0.965 -20.241 1.00 71.06 312 ILE A N 1
ATOM 2254 C CA . ILE A 1 312 ? 27.531 0.766 -20.388 1.00 71.06 312 ILE A CA 1
ATOM 2255 C C . ILE A 1 312 ? 28.000 -0.413 -19.533 1.00 71.06 312 ILE A C 1
ATOM 2257 O O . ILE A 1 312 ? 28.976 -1.087 -19.877 1.00 71.06 312 ILE A O 1
ATOM 2261 N N . GLY A 1 313 ? 27.310 -0.632 -18.414 1.00 57.25 313 GLY A N 1
ATOM 2262 C CA . GLY A 1 313 ? 27.558 -1.704 -17.477 1.00 57.25 313 GLY A CA 1
ATOM 2263 C C . GLY A 1 313 ? 27.504 -3.103 -18.105 1.00 57.25 313 GLY A C 1
ATOM 2264 O O . GLY A 1 313 ? 27.266 -3.295 -19.297 1.00 57.25 313 GLY A O 1
ATOM 2265 N N . PRO A 1 314 ? 27.771 -4.128 -17.307 1.00 57.16 314 PRO A N 1
ATOM 2266 C CA . PRO A 1 314 ? 27.843 -5.505 -17.772 1.00 57.16 314 PRO A CA 1
ATOM 2267 C C . PRO A 1 314 ? 26.439 -6.055 -18.038 1.00 57.16 314 PRO A C 1
ATOM 2269 O O . PRO A 1 314 ? 25.589 -6.020 -17.157 1.00 57.16 314 PRO A O 1
ATOM 2272 N N . GLY A 1 315 ? 26.223 -6.579 -19.245 1.00 63.19 315 GLY A N 1
ATOM 2273 C CA . GLY A 1 315 ? 24.985 -7.256 -19.636 1.00 63.19 315 GLY A CA 1
ATOM 2274 C C . GLY A 1 315 ? 24.988 -8.755 -19.286 1.00 63.19 315 GLY A C 1
ATOM 2275 O O . GLY A 1 315 ? 25.664 -9.165 -18.340 1.00 63.19 315 GLY A O 1
ATOM 2276 N N . PRO A 1 316 ? 24.292 -9.609 -20.059 1.00 71.31 316 PRO A N 1
ATOM 2277 C CA . PRO A 1 316 ? 23.895 -9.370 -21.446 1.00 71.31 316 PRO A CA 1
ATOM 2278 C C . PRO A 1 316 ? 22.603 -8.553 -21.606 1.00 71.31 316 PRO A C 1
ATOM 2280 O O . PRO A 1 316 ? 21.615 -8.820 -20.931 1.00 71.31 316 PRO A O 1
ATOM 2283 N N . TYR A 1 317 ? 22.606 -7.609 -22.550 1.00 83.75 317 TYR A N 1
ATOM 2284 C CA . TYR A 1 317 ? 21.435 -6.814 -22.936 1.00 83.75 317 TYR A CA 1
ATOM 2285 C C . TYR A 1 317 ? 20.972 -7.141 -24.358 1.00 83.75 317 TYR A C 1
ATOM 2287 O O . TYR A 1 317 ? 21.797 -7.388 -25.234 1.00 83.75 317 TYR A O 1
ATOM 2295 N N . THR A 1 318 ? 19.673 -7.046 -24.621 1.00 91.25 318 THR A N 1
ATOM 2296 C CA . THR A 1 318 ? 19.129 -6.843 -25.968 1.00 91.25 318 THR A CA 1
ATOM 2297 C C . THR A 1 318 ? 18.405 -5.514 -25.959 1.00 91.25 318 THR A C 1
ATOM 2299 O O . THR A 1 318 ? 17.454 -5.347 -25.204 1.00 91.25 318 THR A O 1
ATOM 2302 N N . VAL A 1 319 ? 18.880 -4.562 -26.755 1.00 95.81 319 VAL A N 1
ATOM 2303 C CA . VAL A 1 319 ? 18.292 -3.224 -26.851 1.00 95.81 319 VAL A CA 1
ATOM 2304 C C . VAL A 1 319 ? 17.550 -3.122 -28.174 1.00 95.81 319 VAL A C 1
ATOM 2306 O O . VAL A 1 319 ? 18.169 -3.196 -29.237 1.00 95.81 319 VAL A O 1
ATOM 2309 N N . PHE A 1 320 ? 16.236 -2.935 -28.116 1.00 97.31 320 PHE A N 1
ATOM 2310 C CA . PHE A 1 320 ? 15.455 -2.528 -29.275 1.00 97.31 320 PHE A CA 1
ATOM 2311 C C . PHE A 1 320 ? 15.610 -1.014 -29.436 1.00 97.31 320 PHE A C 1
ATOM 2313 O O . PHE A 1 320 ? 14.976 -0.247 -28.729 1.00 97.31 320 PHE A O 1
ATOM 2320 N N . ALA A 1 321 ? 16.532 -0.573 -30.289 1.00 96.56 321 ALA A N 1
ATOM 2321 C CA . ALA A 1 321 ? 16.935 0.823 -30.414 1.00 96.56 321 ALA A CA 1
ATOM 2322 C C . ALA A 1 321 ? 16.062 1.567 -31.443 1.00 96.56 321 ALA A C 1
ATOM 2324 O O . ALA A 1 321 ? 16.210 1.315 -32.644 1.00 96.56 321 ALA A O 1
ATOM 2325 N N . PRO A 1 322 ? 15.162 2.475 -31.020 1.00 97.81 322 PRO A N 1
ATOM 2326 C CA . PRO A 1 322 ? 14.435 3.334 -31.946 1.00 97.81 322 PRO A CA 1
ATOM 2327 C C . PRO A 1 322 ? 15.377 4.327 -32.630 1.00 97.81 322 PRO A C 1
ATOM 2329 O O . PRO A 1 322 ? 16.259 4.904 -31.994 1.00 97.81 322 PRO A O 1
ATOM 2332 N N . THR A 1 323 ? 15.171 4.510 -33.932 1.00 94.94 323 THR A N 1
ATOM 2333 C CA . THR A 1 323 ? 15.868 5.519 -34.751 1.00 94.94 323 THR A CA 1
ATOM 2334 C C . THR A 1 323 ? 15.461 6.948 -34.380 1.00 94.94 323 THR A C 1
ATOM 2336 O O . THR A 1 323 ? 14.418 7.177 -33.763 1.00 94.94 323 THR A O 1
ATOM 2339 N N . ASP A 1 324 ? 16.240 7.936 -34.814 1.00 95.19 324 ASP A N 1
ATOM 2340 C CA . ASP A 1 324 ? 15.867 9.348 -34.689 1.00 95.19 324 ASP A CA 1
ATOM 2341 C C . ASP A 1 324 ? 14.533 9.666 -35.393 1.00 95.19 324 ASP A C 1
ATOM 2343 O O . ASP A 1 324 ? 13.715 10.427 -34.869 1.00 95.19 324 ASP A O 1
ATOM 2347 N N . GLU A 1 325 ? 14.238 9.026 -36.530 1.00 95.50 325 GLU A N 1
ATOM 2348 C CA . GLU A 1 325 ? 12.931 9.125 -37.186 1.00 95.50 325 GLU A CA 1
ATOM 2349 C C . GLU A 1 325 ? 11.788 8.543 -36.345 1.00 95.50 325 GLU A C 1
ATOM 2351 O O . GLU A 1 325 ? 10.681 9.084 -36.376 1.00 95.50 325 GLU A O 1
ATOM 2356 N N . ALA A 1 326 ? 12.039 7.468 -35.591 1.00 96.56 326 ALA A N 1
ATOM 2357 C CA . ALA A 1 326 ? 11.050 6.874 -34.696 1.00 96.56 326 ALA A CA 1
ATOM 2358 C C . ALA A 1 326 ? 10.671 7.838 -33.562 1.00 96.56 326 ALA A C 1
ATOM 2360 O O . ALA A 1 326 ? 9.487 7.994 -33.260 1.00 96.56 326 ALA A O 1
ATOM 2361 N N . PHE A 1 327 ? 11.651 8.535 -32.977 1.00 96.12 327 PHE A N 1
ATOM 2362 C CA . PHE A 1 327 ? 11.385 9.597 -32.000 1.00 96.12 327 PHE A CA 1
ATOM 2363 C C . PHE A 1 327 ? 10.663 10.791 -32.627 1.00 96.12 327 PHE A C 1
ATOM 2365 O O . PHE A 1 327 ? 9.716 11.307 -32.040 1.00 96.12 327 PHE A O 1
ATOM 2372 N N . ALA A 1 328 ? 11.053 11.204 -33.836 1.00 94.75 328 ALA A N 1
ATOM 2373 C CA . ALA A 1 328 ? 10.394 12.297 -34.552 1.00 94.75 328 ALA A CA 1
ATOM 2374 C C . ALA A 1 328 ? 8.942 11.980 -34.966 1.00 94.75 328 ALA A C 1
ATOM 2376 O O . ALA A 1 328 ? 8.200 12.890 -35.337 1.00 94.75 328 ALA A O 1
ATOM 2377 N N . ALA A 1 329 ? 8.539 10.706 -34.935 1.00 95.56 329 ALA A N 1
ATOM 2378 C CA . ALA A 1 329 ? 7.174 10.265 -35.201 1.00 95.56 329 ALA A CA 1
ATOM 2379 C C . ALA A 1 329 ? 6.254 10.316 -33.966 1.00 95.56 329 ALA A C 1
ATOM 2381 O O . ALA A 1 329 ? 5.043 10.122 -34.116 1.00 95.56 329 ALA A O 1
ATOM 2382 N N . LEU A 1 330 ? 6.794 10.578 -32.767 1.00 93.12 330 LEU A N 1
ATOM 2383 C CA . LEU A 1 330 ? 5.986 10.835 -31.574 1.00 93.12 330 LEU A CA 1
ATOM 2384 C C . LEU A 1 330 ? 5.118 12.096 -31.761 1.00 93.12 330 LEU A C 1
ATOM 2386 O O . LEU A 1 330 ? 5.469 12.974 -32.554 1.00 93.12 330 LEU A O 1
ATOM 2390 N N . PRO A 1 331 ? 3.978 12.213 -31.054 1.00 94.88 331 PRO A N 1
ATOM 2391 C CA . PRO A 1 331 ? 3.174 13.430 -31.092 1.00 94.88 331 PRO A CA 1
ATOM 2392 C C . PRO A 1 331 ? 3.990 14.685 -30.731 1.00 94.88 331 PRO A C 1
ATOM 2394 O O . PRO A 1 331 ? 4.863 14.644 -29.864 1.00 94.88 331 PRO A O 1
ATOM 2397 N N . ASP A 1 332 ? 3.686 15.810 -31.391 1.00 90.50 332 ASP A N 1
ATOM 2398 C CA . ASP A 1 332 ? 4.365 17.092 -31.155 1.00 90.50 332 ASP A CA 1
ATOM 2399 C C . ASP A 1 332 ? 4.345 17.453 -29.654 1.00 90.50 332 ASP A C 1
ATOM 2401 O O . ASP A 1 332 ? 3.270 17.565 -29.061 1.00 90.50 332 ASP A O 1
ATOM 2405 N N . GLY A 1 333 ? 5.521 17.684 -29.059 1.00 87.81 333 GLY A N 1
ATOM 2406 C CA . GLY A 1 333 ? 5.685 18.041 -27.644 1.00 87.81 333 GLY A CA 1
ATOM 2407 C C . GLY A 1 333 ? 5.969 16.863 -26.709 1.00 87.81 333 GLY A C 1
ATOM 2408 O O . GLY A 1 333 ? 6.480 17.081 -25.617 1.00 87.81 333 GLY A O 1
ATOM 2409 N N . THR A 1 334 ? 5.708 15.615 -27.122 1.00 91.31 334 THR A N 1
ATOM 2410 C CA . THR A 1 334 ? 5.873 14.443 -26.243 1.00 91.31 334 THR A CA 1
ATOM 2411 C C . THR A 1 334 ? 7.313 14.264 -25.769 1.00 91.31 334 THR A C 1
ATOM 2413 O O . THR A 1 334 ? 7.540 14.019 -24.588 1.00 91.31 334 THR A O 1
ATOM 2416 N N . LEU A 1 335 ? 8.300 14.386 -26.660 1.00 91.50 335 LEU A N 1
ATOM 2417 C CA . LEU A 1 335 ? 9.703 14.223 -26.274 1.00 91.50 335 LEU A CA 1
ATOM 2418 C C . LEU A 1 335 ? 10.178 15.378 -25.383 1.00 91.50 335 LEU A C 1
ATOM 2420 O O . LEU A 1 335 ? 10.919 15.152 -24.431 1.00 91.50 335 LEU A O 1
ATOM 2424 N N . GLU A 1 336 ? 9.749 16.606 -25.675 1.00 92.06 336 GLU A N 1
ATOM 2425 C CA . GLU A 1 336 ? 10.058 17.769 -24.847 1.00 92.06 336 GLU A CA 1
ATOM 2426 C C . GLU A 1 336 ? 9.498 17.622 -23.430 1.00 92.06 336 GLU A C 1
ATOM 2428 O O . GLU A 1 336 ? 10.218 17.919 -22.479 1.00 92.06 336 GLU A O 1
ATOM 2433 N N . ASP A 1 337 ? 8.265 17.126 -23.295 1.00 89.50 337 ASP A N 1
ATOM 2434 C CA . ASP A 1 337 ? 7.619 16.876 -22.006 1.00 89.50 337 ASP A CA 1
ATOM 2435 C C . ASP A 1 337 ? 8.348 15.767 -21.227 1.00 89.50 337 ASP A C 1
ATOM 2437 O O . ASP A 1 337 ? 8.636 15.931 -20.040 1.00 89.50 337 ASP A O 1
ATOM 2441 N N . LEU A 1 338 ? 8.746 14.680 -21.901 1.00 88.94 338 LEU A N 1
ATOM 2442 C CA . LEU A 1 338 ? 9.509 13.571 -21.306 1.00 88.94 338 LEU A CA 1
ATOM 2443 C C . LEU A 1 338 ? 10.916 13.967 -20.828 1.00 88.94 338 LEU A C 1
ATOM 2445 O O . LEU A 1 338 ? 11.451 13.341 -19.918 1.00 88.94 338 LEU A O 1
ATOM 2449 N N . LEU A 1 339 ? 11.524 14.991 -21.430 1.00 88.56 339 LEU A N 1
ATOM 2450 C CA . LEU A 1 339 ? 12.849 15.499 -21.049 1.00 88.56 339 LEU A CA 1
ATOM 2451 C C . LEU A 1 339 ? 12.794 16.563 -19.937 1.00 88.56 339 LEU A C 1
ATOM 2453 O O . LEU A 1 339 ? 13.833 17.096 -19.542 1.00 88.56 339 LEU A O 1
ATOM 2457 N N . THR A 1 340 ? 11.605 16.899 -19.431 1.00 86.38 340 THR A N 1
ATOM 2458 C CA . THR A 1 340 ? 11.460 17.735 -18.231 1.00 86.38 340 THR A CA 1
ATOM 2459 C C . THR A 1 340 ? 11.731 16.932 -16.960 1.00 86.38 340 THR A C 1
ATOM 2461 O O . THR A 1 340 ? 11.621 15.713 -16.961 1.00 86.38 340 THR A O 1
ATOM 2464 N N . GLU A 1 341 ? 12.029 17.613 -15.850 1.00 78.69 341 GLU A N 1
ATOM 2465 C CA . GLU A 1 341 ? 12.249 16.973 -14.541 1.00 78.69 341 GLU A CA 1
ATOM 2466 C C . GLU A 1 341 ? 11.076 16.066 -14.118 1.00 78.69 341 GLU A C 1
ATOM 2468 O O . GLU A 1 341 ? 11.311 14.956 -13.651 1.00 78.69 341 GLU A O 1
ATOM 2473 N N . GLU A 1 342 ? 9.832 16.488 -14.377 1.00 75.94 342 GLU A N 1
ATOM 2474 C CA . GLU A 1 342 ? 8.614 15.700 -14.119 1.00 75.94 342 GLU A CA 1
ATOM 2475 C C . GLU A 1 342 ? 8.465 14.511 -15.092 1.00 75.94 342 GLU A C 1
ATOM 2477 O O . GLU A 1 342 ? 7.946 13.458 -14.729 1.00 75.94 342 GLU A O 1
ATOM 2482 N N . GLY A 1 343 ? 8.947 14.651 -16.331 1.00 78.25 343 GLY A N 1
ATOM 2483 C CA . GLY A 1 343 ? 8.857 13.623 -17.370 1.00 78.25 343 GLY A CA 1
ATOM 2484 C C . GLY A 1 343 ? 9.924 12.526 -17.294 1.00 78.25 343 GLY A C 1
ATOM 2485 O O . GLY A 1 343 ? 9.707 11.434 -17.827 1.00 78.25 343 GLY A O 1
ATOM 2486 N N . LEU A 1 344 ? 11.055 12.769 -16.618 1.00 78.50 344 LEU A N 1
ATOM 2487 C CA . LEU A 1 344 ? 12.210 11.858 -16.618 1.00 78.50 344 LEU A CA 1
ATOM 2488 C C . LEU A 1 344 ? 11.908 10.468 -16.037 1.00 78.50 344 LEU A C 1
ATOM 2490 O O . LEU A 1 344 ? 12.478 9.483 -16.511 1.00 78.50 344 LEU A O 1
ATOM 2494 N N . ALA A 1 345 ? 11.013 10.355 -15.051 1.00 74.94 345 ALA A N 1
ATOM 2495 C CA . ALA A 1 345 ? 10.590 9.056 -14.517 1.00 74.94 345 ALA A CA 1
ATOM 2496 C C . ALA A 1 345 ? 9.865 8.228 -15.595 1.00 74.94 345 ALA A C 1
ATOM 2498 O O . ALA A 1 345 ? 10.230 7.085 -15.875 1.00 74.94 345 ALA A O 1
ATOM 2499 N N . THR A 1 346 ? 8.927 8.860 -16.306 1.00 83.19 346 THR A N 1
ATOM 2500 C CA . THR A 1 346 ? 8.221 8.241 -17.438 1.00 83.19 346 THR A CA 1
ATOM 2501 C C . THR A 1 346 ? 9.195 7.870 -18.557 1.00 83.19 346 THR A C 1
ATOM 2503 O O . THR A 1 346 ? 9.132 6.764 -19.095 1.00 83.19 346 THR A O 1
ATOM 2506 N N . LEU A 1 347 ? 10.142 8.758 -18.884 1.00 88.25 347 LEU A N 1
ATOM 2507 C CA . LEU A 1 347 ? 11.167 8.491 -19.892 1.00 88.25 347 LEU A CA 1
ATOM 2508 C C . LEU A 1 347 ? 12.044 7.291 -19.513 1.00 88.25 347 LEU A C 1
ATOM 2510 O O . LEU A 1 347 ? 12.342 6.456 -20.365 1.00 88.25 347 LEU A O 1
ATOM 2514 N N . THR A 1 348 ? 12.429 7.179 -18.242 1.00 83.19 348 THR A N 1
ATOM 2515 C CA . THR A 1 348 ? 13.218 6.052 -17.727 1.00 83.19 348 THR A CA 1
ATOM 2516 C C . THR A 1 348 ? 12.471 4.735 -17.929 1.00 83.19 348 THR A C 1
ATOM 2518 O O . THR A 1 348 ? 13.039 3.797 -18.492 1.00 83.19 348 THR A O 1
ATOM 2521 N N . ASN A 1 349 ? 11.181 4.690 -17.586 1.00 83.00 349 ASN A N 1
ATOM 2522 C CA . ASN A 1 349 ? 10.345 3.502 -17.775 1.00 83.00 349 ASN A CA 1
ATOM 2523 C C . ASN A 1 349 ? 10.197 3.129 -19.255 1.00 83.00 349 ASN A C 1
ATOM 2525 O O . ASN A 1 349 ? 10.367 1.965 -19.624 1.00 83.00 349 ASN A O 1
ATOM 2529 N N . ILE A 1 350 ? 9.966 4.119 -20.125 1.00 92.44 350 ILE A N 1
ATOM 2530 C CA . ILE A 1 350 ? 9.930 3.914 -21.579 1.00 92.44 350 ILE A CA 1
ATOM 2531 C C . ILE A 1 350 ? 11.246 3.295 -22.062 1.00 92.44 350 ILE A C 1
ATOM 2533 O O . ILE A 1 350 ? 11.230 2.313 -22.799 1.00 92.44 350 ILE A O 1
ATOM 2537 N N . LEU A 1 351 ? 12.398 3.823 -21.650 1.00 93.62 351 LEU A N 1
ATOM 2538 C CA . LEU A 1 351 ? 13.698 3.320 -22.100 1.00 93.62 351 LEU A CA 1
ATOM 2539 C C . LEU A 1 351 ? 14.003 1.916 -21.566 1.00 93.62 351 LEU A C 1
ATOM 2541 O O . LEU A 1 351 ? 14.522 1.091 -22.314 1.00 93.62 351 LEU A O 1
ATOM 2545 N N . LEU A 1 352 ? 13.647 1.604 -20.318 1.00 89.81 352 LEU A N 1
ATOM 2546 C CA . LEU A 1 352 ? 13.813 0.259 -19.752 1.00 89.81 352 LEU A CA 1
ATOM 2547 C C . LEU A 1 352 ? 12.909 -0.782 -20.423 1.00 89.81 352 LEU A C 1
ATOM 2549 O O . LEU A 1 352 ? 13.305 -1.939 -20.562 1.00 89.81 352 LEU A O 1
ATOM 2553 N N . TYR A 1 353 ? 11.749 -0.366 -20.931 1.00 94.56 353 TYR A N 1
ATOM 2554 C CA . TYR A 1 353 ? 10.869 -1.211 -21.737 1.00 94.56 353 TYR A CA 1
ATOM 2555 C C . TYR A 1 353 ? 11.465 -1.592 -23.104 1.00 94.56 353 TYR A C 1
ATOM 2557 O O . TYR A 1 353 ? 11.078 -2.590 -23.702 1.00 94.56 353 TYR A O 1
ATOM 2565 N N . HIS A 1 354 ? 12.464 -0.854 -23.595 1.00 97.12 354 HIS A N 1
ATOM 2566 C CA . HIS A 1 354 ? 13.197 -1.217 -24.814 1.00 97.12 354 HIS A CA 1
ATOM 2567 C C . HIS A 1 354 ? 14.339 -2.213 -24.568 1.00 97.12 354 HIS A C 1
ATOM 2569 O O . HIS A 1 354 ? 15.010 -2.633 -25.517 1.00 97.12 354 HIS A O 1
ATOM 2575 N N . VAL A 1 355 ? 14.604 -2.580 -23.312 1.00 94.75 355 VAL A N 1
ATOM 2576 C CA . VAL A 1 355 ? 15.761 -3.391 -22.930 1.00 94.75 355 VAL A CA 1
ATOM 2577 C C . VAL A 1 355 ? 15.290 -4.737 -22.404 1.00 94.75 355 VAL A C 1
ATOM 2579 O O . VAL A 1 355 ? 14.481 -4.809 -21.492 1.00 94.75 355 VAL A O 1
ATOM 2582 N N . VAL A 1 356 ? 15.838 -5.821 -22.939 1.00 91.12 356 VAL A N 1
ATOM 2583 C CA . VAL A 1 356 ? 15.649 -7.182 -22.425 1.00 91.12 356 VAL A CA 1
ATOM 2584 C C . VAL A 1 356 ? 16.951 -7.625 -21.741 1.00 91.12 356 VAL A C 1
ATOM 2586 O O . VAL A 1 356 ? 18.022 -7.487 -22.345 1.00 91.12 356 VAL A O 1
ATOM 2589 N N . PRO A 1 357 ? 16.915 -8.173 -20.510 1.00 83.44 357 PRO A N 1
ATOM 2590 C CA . PRO A 1 357 ? 18.105 -8.588 -19.755 1.00 83.44 357 PRO A CA 1
ATOM 2591 C C . PRO A 1 357 ? 18.672 -9.947 -20.220 1.00 83.44 357 PRO A C 1
ATOM 2593 O O . PRO A 1 357 ? 18.949 -10.848 -19.428 1.00 83.44 357 PRO A O 1
ATOM 2596 N N . ALA A 1 358 ? 18.826 -10.116 -21.533 1.00 78.12 358 ALA A N 1
ATOM 2597 C CA . ALA A 1 358 ? 19.429 -11.279 -22.174 1.00 78.12 358 ALA A CA 1
ATOM 2598 C C . ALA A 1 358 ? 20.030 -10.886 -23.529 1.00 78.12 358 ALA A C 1
ATOM 2600 O O . ALA A 1 358 ? 19.601 -9.907 -24.126 1.00 78.12 358 ALA A O 1
ATOM 2601 N N . SER A 1 359 ? 20.974 -11.666 -24.063 1.00 79.56 359 SER A N 1
ATOM 2602 C CA . SER A 1 359 ? 21.440 -11.516 -25.453 1.00 79.56 359 SER A CA 1
ATOM 2603 C C . SER A 1 359 ? 20.589 -12.400 -26.355 1.00 79.56 359 SER A C 1
ATOM 2605 O O . SER A 1 359 ? 20.729 -13.622 -26.313 1.00 79.56 359 SER A O 1
ATOM 2607 N N . VAL A 1 360 ? 19.736 -11.792 -27.174 1.00 81.50 360 VAL A N 1
ATOM 2608 C CA . VAL A 1 360 ? 18.807 -12.490 -28.062 1.00 81.50 360 VAL A CA 1
ATOM 2609 C C . VAL A 1 360 ? 19.043 -12.001 -29.484 1.00 81.50 360 VAL A C 1
ATOM 2611 O O . VAL A 1 360 ? 18.758 -10.852 -29.812 1.00 81.50 360 VAL A O 1
ATOM 2614 N N . PHE A 1 361 ? 19.589 -12.869 -30.332 1.00 79.88 361 PHE A N 1
ATOM 2615 C CA . PHE A 1 361 ? 19.748 -12.585 -31.757 1.00 79.88 361 PHE A CA 1
ATOM 2616 C C . PHE A 1 361 ? 18.440 -12.859 -32.503 1.00 79.88 361 PHE A C 1
ATOM 2618 O O . PHE A 1 361 ? 17.597 -13.629 -32.047 1.00 79.88 361 PHE A O 1
ATOM 2625 N N . SER A 1 362 ? 18.276 -12.274 -33.685 1.00 79.31 362 SER A N 1
ATOM 2626 C CA . SER A 1 362 ? 17.072 -12.395 -34.508 1.00 79.31 362 SER A CA 1
ATOM 2627 C C . SER A 1 362 ? 16.728 -13.845 -34.860 1.00 79.31 362 SER A C 1
ATOM 2629 O O . SER A 1 362 ? 15.556 -14.204 -34.934 1.00 79.31 362 SER A O 1
ATOM 2631 N N . GLY A 1 363 ? 17.742 -14.703 -35.012 1.00 76.00 363 GLY A N 1
ATOM 2632 C CA . GLY A 1 363 ? 17.571 -16.141 -35.241 1.00 76.00 363 GLY A CA 1
ATOM 2633 C C . GLY A 1 363 ? 17.091 -16.931 -34.019 1.00 76.00 363 GLY A C 1
ATOM 2634 O O . GLY A 1 363 ? 16.599 -18.047 -34.187 1.00 76.00 363 GLY A O 1
ATOM 2635 N N . ASP A 1 364 ? 17.223 -16.358 -32.823 1.00 80.62 364 ASP A N 1
ATOM 2636 C CA . ASP A 1 364 ? 16.759 -16.929 -31.556 1.00 80.62 364 ASP A CA 1
ATOM 2637 C C . ASP A 1 364 ? 15.393 -16.356 -31.132 1.00 80.62 364 ASP A C 1
ATOM 2639 O O . ASP A 1 364 ? 14.765 -16.888 -30.214 1.00 80.62 364 ASP A O 1
ATOM 2643 N N . LEU A 1 365 ? 14.911 -15.298 -31.803 1.00 83.19 365 LEU A N 1
ATOM 2644 C CA . LEU A 1 365 ? 13.588 -14.733 -31.554 1.00 83.19 365 LEU A CA 1
ATOM 2645 C C . LEU A 1 365 ? 12.498 -15.729 -31.959 1.00 83.19 365 LEU A C 1
ATOM 2647 O O . LEU A 1 365 ? 12.507 -16.319 -33.043 1.00 83.19 365 LEU A O 1
ATOM 2651 N N . VAL A 1 366 ? 11.519 -15.884 -31.075 1.00 88.25 366 VAL A N 1
ATOM 2652 C CA . VAL A 1 366 ? 10.307 -16.675 -31.289 1.00 88.25 366 VAL A CA 1
ATOM 2653 C C . VAL A 1 366 ? 9.100 -15.800 -30.998 1.00 88.25 366 VAL A C 1
ATOM 2655 O O . VAL A 1 366 ? 9.183 -14.905 -30.161 1.00 88.25 366 VAL A O 1
ATOM 2658 N N . SER A 1 367 ? 7.982 -16.046 -31.684 1.00 92.56 367 SER A N 1
ATOM 2659 C CA . SER A 1 367 ? 6.767 -15.280 -31.410 1.00 92.56 367 SER A CA 1
ATOM 2660 C C . SER A 1 367 ? 6.249 -15.550 -29.996 1.00 92.56 367 SER A C 1
ATOM 2662 O O . SER A 1 367 ? 6.168 -16.715 -29.591 1.00 92.56 367 SER A O 1
ATOM 2664 N N . GLY A 1 368 ? 5.849 -14.497 -29.289 1.00 90.75 368 GLY A N 1
ATOM 2665 C CA . GLY A 1 368 ? 5.336 -14.548 -27.925 1.00 90.75 368 GLY A CA 1
ATOM 2666 C C . GLY A 1 368 ? 5.801 -13.366 -27.079 1.00 90.75 368 GLY A C 1
ATOM 2667 O O . GLY A 1 368 ? 6.466 -12.453 -27.563 1.00 90.75 368 GLY A O 1
ATOM 2668 N N . GLU A 1 369 ? 5.451 -13.419 -25.798 1.00 90.88 369 GLU A N 1
ATOM 2669 C CA . GLU A 1 369 ? 5.793 -12.381 -24.831 1.00 90.88 369 GLU A CA 1
ATOM 2670 C C . GLU A 1 369 ? 7.236 -12.525 -24.332 1.00 90.88 369 GLU A C 1
ATOM 2672 O O . GLU A 1 369 ? 7.672 -13.615 -23.948 1.00 90.88 369 GLU A O 1
ATOM 2677 N N . VAL A 1 370 ? 7.967 -11.411 -24.325 1.00 88.62 370 VAL A N 1
ATOM 2678 C CA . VAL A 1 370 ? 9.340 -11.306 -23.822 1.00 88.62 370 VAL A CA 1
ATOM 2679 C C . VAL A 1 370 ? 9.390 -10.234 -22.744 1.00 88.62 370 VAL A C 1
ATOM 2681 O O . VAL A 1 370 ? 9.075 -9.078 -22.997 1.00 88.62 370 VAL A O 1
ATOM 2684 N N . GLU A 1 371 ? 9.798 -10.611 -21.540 1.00 84.94 371 GLU A N 1
ATOM 2685 C CA . GLU A 1 371 ? 9.902 -9.694 -20.405 1.00 84.94 371 GLU A CA 1
ATOM 2686 C C . GLU A 1 371 ? 11.062 -8.701 -20.579 1.00 84.94 371 GLU A C 1
ATOM 2688 O O . GLU A 1 371 ? 12.159 -9.060 -21.024 1.00 84.94 371 GLU A O 1
ATOM 2693 N N . THR A 1 372 ? 10.807 -7.442 -20.236 1.00 89.31 372 THR A N 1
ATOM 2694 C CA . THR A 1 372 ? 11.766 -6.334 -20.339 1.00 89.31 372 THR A CA 1
ATOM 2695 C C . THR A 1 372 ? 12.425 -6.040 -18.999 1.00 89.31 372 THR A C 1
ATOM 2697 O O . THR A 1 372 ? 12.051 -6.577 -17.961 1.00 89.31 372 THR A O 1
ATOM 2700 N N . PHE A 1 373 ? 13.400 -5.136 -19.005 1.00 82.12 373 PHE A N 1
ATOM 2701 C CA . PHE A 1 373 ? 14.041 -4.623 -17.802 1.00 82.12 373 PHE A CA 1
ATOM 2702 C C . PHE A 1 373 ? 13.058 -3.844 -16.907 1.00 82.12 373 PHE A C 1
ATOM 2704 O O . PHE A 1 373 ? 13.288 -3.778 -15.705 1.00 82.12 373 PHE A O 1
ATOM 2711 N N . LEU A 1 374 ? 11.962 -3.316 -17.476 1.00 81.88 374 LEU A N 1
ATOM 2712 C CA . LEU A 1 374 ? 10.847 -2.693 -16.746 1.00 81.88 374 LEU A CA 1
ATOM 2713 C C . LEU A 1 374 ? 9.968 -3.722 -15.997 1.00 81.88 374 LEU A C 1
ATOM 2715 O O . LEU A 1 374 ? 9.202 -3.338 -15.125 1.00 81.88 374 LEU A O 1
ATOM 2719 N N . GLY A 1 375 ? 10.022 -5.011 -16.360 1.00 74.75 375 GLY A N 1
ATOM 2720 C CA . GLY A 1 375 ? 9.117 -6.060 -15.857 1.00 74.75 375 GLY A CA 1
ATOM 2721 C C . GLY A 1 375 ? 7.846 -6.257 -16.697 1.00 74.75 375 GLY A C 1
ATOM 2722 O O . GLY A 1 375 ? 7.243 -7.328 -16.671 1.00 74.75 375 GLY A O 1
ATOM 2723 N N . ALA A 1 376 ? 7.478 -5.279 -17.532 1.00 83.38 376 ALA A N 1
ATOM 2724 C CA . ALA A 1 376 ? 6.427 -5.433 -18.540 1.00 83.38 376 ALA A CA 1
ATOM 2725 C C . ALA A 1 376 ? 6.895 -6.293 -19.734 1.00 83.38 376 ALA A C 1
ATOM 2727 O O . ALA A 1 376 ? 8.094 -6.386 -20.020 1.00 83.38 376 ALA A O 1
ATOM 2728 N N . THR A 1 377 ? 5.954 -6.902 -20.461 1.00 89.00 377 THR A N 1
ATOM 2729 C CA . THR A 1 377 ? 6.233 -7.794 -21.598 1.00 89.00 377 THR A CA 1
ATOM 2730 C C . THR A 1 377 ? 6.121 -7.090 -22.951 1.00 89.00 377 THR A C 1
ATOM 2732 O O . THR A 1 377 ? 5.221 -6.291 -23.189 1.00 89.00 377 THR A O 1
ATOM 2735 N N . LEU A 1 378 ? 7.026 -7.427 -23.869 1.00 93.44 378 LEU A N 1
ATOM 2736 C CA . LEU A 1 378 ? 6.949 -7.109 -25.293 1.00 93.44 378 LEU A CA 1
ATOM 2737 C C . LEU A 1 378 ? 6.298 -8.268 -26.045 1.00 93.44 378 LEU A C 1
ATOM 2739 O O . LEU A 1 378 ? 6.735 -9.408 -25.903 1.00 93.44 378 LEU A O 1
ATOM 2743 N N . ASP A 1 379 ? 5.331 -7.983 -26.910 1.00 94.50 379 ASP A N 1
ATOM 2744 C CA . ASP A 1 379 ? 4.814 -8.935 -27.890 1.00 94.50 379 ASP A CA 1
ATOM 2745 C C . ASP A 1 379 ? 5.747 -8.986 -29.104 1.00 94.50 379 ASP A C 1
ATOM 2747 O O . ASP A 1 379 ? 5.795 -8.068 -29.930 1.00 94.50 379 ASP A O 1
ATOM 2751 N N . VAL A 1 380 ? 6.519 -10.066 -29.210 1.00 95.94 380 VAL A N 1
ATOM 2752 C CA . VAL A 1 380 ? 7.383 -10.332 -30.358 1.00 95.94 380 VAL A CA 1
ATOM 2753 C C . VAL A 1 380 ? 6.619 -11.190 -31.356 1.00 95.94 380 VAL A C 1
ATOM 2755 O O . VAL A 1 380 ? 6.098 -12.252 -31.022 1.00 95.94 380 VAL A O 1
ATOM 2758 N N . VAL A 1 381 ? 6.607 -10.784 -32.623 1.00 95.25 381 VAL A N 1
ATOM 2759 C CA . VAL A 1 381 ? 6.015 -11.559 -33.718 1.00 95.25 381 VAL A CA 1
ATOM 2760 C C . VAL A 1 381 ? 7.065 -11.795 -34.793 1.00 95.25 381 VAL A C 1
ATOM 2762 O O . VAL A 1 381 ? 7.558 -10.863 -35.424 1.00 95.25 381 VAL A O 1
ATOM 2765 N N . VAL A 1 382 ? 7.384 -13.068 -35.030 1.00 94.38 382 VAL A N 1
ATOM 2766 C CA . VAL A 1 382 ? 8.288 -13.515 -36.096 1.00 94.38 382 VAL A CA 1
ATOM 2767 C C . VAL A 1 382 ? 7.464 -14.081 -37.253 1.00 94.38 382 VAL A C 1
ATOM 2769 O O . VAL A 1 382 ? 6.661 -15.000 -37.071 1.00 94.38 382 VAL A O 1
ATOM 2772 N N . SER A 1 383 ? 7.653 -13.539 -38.456 1.00 91.62 383 SER A N 1
ATOM 2773 C CA . SER A 1 383 ? 6.899 -13.909 -39.660 1.00 91.62 383 SER A CA 1
ATOM 2774 C C . SER A 1 383 ? 7.794 -14.011 -40.904 1.00 91.62 383 SER A C 1
ATOM 2776 O O . SER A 1 383 ? 8.985 -13.711 -40.853 1.00 91.62 383 SER A O 1
ATOM 2778 N N . GLU A 1 384 ? 7.225 -14.423 -42.045 1.00 87.94 384 GLU A N 1
ATOM 2779 C CA . GLU A 1 384 ? 7.942 -14.396 -43.334 1.00 87.94 384 GLU A CA 1
ATOM 2780 C C . GLU A 1 384 ? 8.315 -12.967 -43.775 1.00 87.94 384 GLU A C 1
ATOM 2782 O O . GLU A 1 384 ? 9.266 -12.802 -44.538 1.00 87.94 384 GLU A O 1
ATOM 2787 N N . ASP A 1 385 ? 7.595 -11.953 -43.279 1.00 84.56 385 ASP A N 1
ATOM 2788 C CA . ASP A 1 385 ? 7.792 -10.539 -43.615 1.00 84.56 385 ASP A CA 1
ATOM 2789 C C . ASP A 1 385 ? 8.814 -9.836 -42.695 1.00 84.56 385 ASP A C 1
ATOM 2791 O O . ASP A 1 385 ? 9.182 -8.692 -42.957 1.00 84.56 385 ASP A O 1
ATOM 2795 N N . GLY A 1 386 ? 9.307 -10.513 -41.649 1.00 88.50 386 GLY A N 1
ATOM 2796 C CA . GLY A 1 386 ? 10.275 -9.976 -40.686 1.00 88.50 386 GLY A CA 1
ATOM 2797 C C . GLY A 1 386 ? 9.855 -10.168 -39.227 1.00 88.50 386 GLY A C 1
ATOM 2798 O O . GLY A 1 386 ? 8.962 -10.966 -38.923 1.00 88.50 386 GLY A O 1
ATOM 2799 N N . VAL A 1 387 ? 10.522 -9.435 -38.332 1.00 93.31 387 VAL A N 1
ATOM 2800 C CA . VAL A 1 387 ? 10.247 -9.409 -36.888 1.00 93.31 387 VAL A CA 1
ATOM 2801 C C . VAL A 1 387 ? 9.595 -8.080 -36.520 1.00 93.31 387 VAL A C 1
ATOM 2803 O O . VAL A 1 387 ? 10.088 -7.024 -36.920 1.00 93.31 387 VAL A O 1
ATOM 2806 N N . THR A 1 388 ? 8.524 -8.129 -35.729 1.00 95.69 388 THR A N 1
ATOM 2807 C CA . THR A 1 388 ? 7.933 -6.945 -35.096 1.00 95.69 388 THR A CA 1
ATOM 2808 C C . THR A 1 388 ? 7.884 -7.094 -33.581 1.00 95.69 388 THR A C 1
ATOM 2810 O O . THR A 1 388 ? 7.727 -8.208 -33.083 1.00 95.69 388 THR A O 1
ATOM 2813 N N . VAL A 1 389 ? 7.970 -5.979 -32.861 1.00 96.06 389 VAL A N 1
ATOM 2814 C CA . VAL A 1 389 ? 7.929 -5.896 -31.395 1.00 96.06 389 VAL A CA 1
ATOM 2815 C C . VAL A 1 389 ? 6.881 -4.855 -31.011 1.00 96.06 389 VAL A C 1
ATOM 2817 O O . VAL A 1 389 ? 7.027 -3.693 -31.373 1.00 96.06 389 VAL A O 1
ATOM 2820 N N . ASN A 1 390 ? 5.781 -5.263 -30.373 1.00 94.38 390 ASN A N 1
ATOM 2821 C CA . ASN A 1 390 ? 4.582 -4.431 -30.156 1.00 94.38 390 ASN A CA 1
ATOM 2822 C C . ASN A 1 390 ? 4.089 -3.712 -31.428 1.00 94.38 390 ASN A C 1
ATOM 2824 O O . ASN A 1 390 ? 3.588 -2.592 -31.385 1.00 94.38 390 ASN A O 1
ATOM 2828 N N . GLY A 1 391 ? 4.264 -4.347 -32.589 1.00 92.19 391 GLY A N 1
ATOM 2829 C CA . GLY A 1 391 ? 3.933 -3.766 -33.892 1.00 92.19 391 GLY A CA 1
ATOM 2830 C C . GLY A 1 391 ? 4.985 -2.821 -34.492 1.00 92.19 391 GLY A C 1
ATOM 2831 O O . GLY A 1 391 ? 4.839 -2.468 -35.662 1.00 92.19 391 GLY A O 1
ATOM 2832 N N . ALA A 1 392 ? 6.053 -2.463 -33.769 1.00 96.69 392 ALA A N 1
ATOM 2833 C CA . ALA A 1 392 ? 7.225 -1.785 -34.331 1.00 96.69 392 ALA A CA 1
ATOM 2834 C C . ALA A 1 392 ? 8.056 -2.772 -35.161 1.00 96.69 392 ALA A C 1
ATOM 2836 O O . ALA A 1 392 ? 8.301 -3.896 -34.723 1.00 96.69 392 ALA A O 1
ATOM 2837 N N . SER A 1 393 ? 8.507 -2.381 -36.351 1.00 95.81 393 SER A N 1
ATOM 2838 C CA . SER A 1 393 ? 9.299 -3.251 -37.226 1.00 95.81 393 SER A CA 1
ATOM 2839 C C . SER A 1 393 ? 10.769 -3.223 -36.829 1.00 95.81 393 SER A C 1
ATOM 2841 O O . SER A 1 393 ? 11.343 -2.147 -36.679 1.00 95.81 393 SER A O 1
ATOM 2843 N N . VAL A 1 394 ? 11.412 -4.392 -36.750 1.00 94.50 394 VAL A N 1
ATOM 2844 C CA . VAL A 1 394 ? 12.877 -4.473 -36.674 1.00 94.50 394 VAL A CA 1
ATOM 2845 C C . VAL A 1 394 ? 13.446 -4.223 -38.072 1.00 94.50 394 VAL A C 1
ATOM 2847 O O . VAL A 1 394 ? 13.364 -5.087 -38.948 1.00 94.50 394 VAL A O 1
ATOM 2850 N N . VAL A 1 395 ? 13.989 -3.025 -38.301 1.00 90.81 395 VAL A N 1
ATOM 2851 C CA . VAL A 1 395 ? 14.490 -2.582 -39.616 1.00 90.81 395 VAL A CA 1
ATOM 2852 C C . VAL A 1 395 ? 15.917 -3.044 -39.894 1.00 90.81 395 VAL A C 1
ATOM 2854 O O . VAL A 1 395 ? 16.274 -3.285 -41.048 1.00 90.81 395 VAL A O 1
ATOM 2857 N N . GLU A 1 396 ? 16.716 -3.230 -38.845 1.00 85.81 396 GLU A N 1
ATOM 2858 C CA . GLU A 1 396 ? 18.042 -3.835 -38.911 1.00 85.81 396 GLU A CA 1
ATOM 2859 C C . GLU A 1 396 ? 18.309 -4.609 -37.617 1.00 85.81 396 GLU A C 1
ATOM 2861 O O . GLU A 1 396 ? 17.943 -4.162 -36.535 1.00 85.81 396 GLU A O 1
ATOM 2866 N N . ALA A 1 397 ? 18.906 -5.792 -37.710 1.00 82.00 397 ALA A N 1
ATOM 2867 C CA . ALA A 1 397 ? 19.024 -6.713 -36.584 1.00 82.00 397 ALA A CA 1
ATOM 2868 C C . ALA A 1 397 ? 20.469 -7.168 -36.363 1.00 82.00 397 ALA A C 1
ATOM 2870 O O . ALA A 1 397 ? 21.309 -7.079 -37.258 1.00 82.00 397 ALA A O 1
ATOM 2871 N N . ASP A 1 398 ? 20.718 -7.741 -35.185 1.00 74.88 398 ASP A N 1
ATOM 2872 C CA . ASP A 1 398 ? 21.952 -8.459 -34.836 1.00 74.88 398 ASP A CA 1
ATOM 2873 C C . ASP A 1 398 ? 23.223 -7.598 -34.760 1.00 74.88 398 ASP A C 1
ATOM 2875 O O . ASP A 1 398 ? 24.346 -8.087 -34.951 1.00 74.88 398 ASP A O 1
ATOM 2879 N N . PHE A 1 399 ? 23.086 -6.322 -34.396 1.00 74.44 399 PHE A N 1
ATOM 2880 C CA . PHE A 1 399 ? 24.247 -5.501 -34.072 1.00 74.44 399 PHE A CA 1
ATOM 2881 C C . PHE A 1 399 ? 24.881 -5.978 -32.768 1.00 74.44 399 PHE A C 1
ATOM 2883 O O . PHE A 1 399 ? 24.346 -5.798 -31.678 1.00 74.44 399 PHE A O 1
ATOM 2890 N N . SER A 1 400 ? 26.048 -6.606 -32.880 1.00 72.94 400 SER A N 1
ATOM 2891 C CA . SER A 1 400 ? 26.757 -7.149 -31.723 1.00 72.94 400 SER A CA 1
ATOM 2892 C C . SER A 1 400 ? 27.491 -6.051 -30.950 1.00 72.94 400 SER A C 1
ATOM 2894 O O . SER A 1 400 ? 28.304 -5.322 -31.522 1.00 72.94 400 SER A O 1
ATOM 2896 N N . ALA A 1 401 ? 27.283 -6.010 -29.637 1.00 72.94 401 ALA A N 1
ATOM 2897 C CA . ALA A 1 401 ? 28.011 -5.179 -28.686 1.00 72.94 401 ALA A CA 1
ATOM 2898 C C . ALA A 1 401 ? 28.790 -6.053 -27.683 1.00 72.94 401 ALA A C 1
ATOM 2900 O O . ALA A 1 401 ? 28.535 -7.246 -27.535 1.00 72.94 401 ALA A O 1
ATOM 2901 N N . SER A 1 402 ? 29.758 -5.481 -26.962 1.00 70.62 402 SER A N 1
ATOM 2902 C CA . SER A 1 402 ? 30.562 -6.230 -25.980 1.00 70.62 402 SER A CA 1
ATOM 2903 C C . SER A 1 402 ? 29.759 -6.741 -24.785 1.00 70.62 402 SER A C 1
ATOM 2905 O O . SER A 1 402 ? 30.211 -7.651 -24.100 1.00 70.62 402 SER A O 1
ATOM 2907 N N . ASN A 1 403 ? 28.605 -6.133 -24.518 1.00 68.31 403 ASN A N 1
ATOM 2908 C CA . ASN A 1 403 ? 27.714 -6.437 -23.404 1.00 68.31 403 ASN A CA 1
ATOM 2909 C C . ASN A 1 403 ? 26.275 -6.736 -23.867 1.00 68.31 403 ASN A C 1
ATOM 2911 O O . ASN A 1 403 ? 25.370 -6.719 -23.040 1.00 68.31 403 ASN A O 1
ATOM 2915 N N . GLY A 1 404 ? 26.037 -7.005 -25.159 1.00 81.81 404 GLY A N 1
ATOM 2916 C CA . GLY A 1 404 ? 24.678 -7.242 -25.646 1.00 81.81 404 GLY A CA 1
ATOM 2917 C C . GLY A 1 404 ? 24.502 -7.295 -27.163 1.00 81.81 404 GLY A C 1
ATOM 2918 O O . GLY A 1 404 ? 25.465 -7.423 -27.920 1.00 81.81 404 GLY A O 1
ATOM 2919 N N . VAL A 1 405 ? 23.247 -7.188 -27.590 1.00 82.62 405 VAL A N 1
ATOM 2920 C CA . VAL A 1 405 ? 22.782 -7.123 -28.980 1.00 82.62 405 VAL A CA 1
ATOM 2921 C C . VAL A 1 405 ? 21.890 -5.890 -29.140 1.00 82.62 405 VAL A C 1
ATOM 2923 O O . VAL A 1 405 ? 21.152 -5.537 -28.223 1.00 82.62 405 VAL A O 1
ATOM 2926 N N . ILE A 1 406 ? 21.957 -5.225 -30.291 1.00 89.31 406 ILE A N 1
ATOM 2927 C CA . ILE A 1 406 ? 21.063 -4.125 -30.660 1.00 89.31 406 ILE A CA 1
ATOM 2928 C C . ILE A 1 406 ? 20.223 -4.558 -31.869 1.00 89.31 406 ILE A C 1
ATOM 2930 O O . ILE A 1 406 ? 20.760 -5.061 -32.860 1.00 89.31 406 ILE A O 1
ATOM 2934 N N . HIS A 1 407 ? 18.913 -4.331 -31.788 1.00 90.38 407 HIS A N 1
ATOM 2935 C CA . HIS A 1 407 ? 17.965 -4.444 -32.899 1.00 90.38 407 HIS A CA 1
ATOM 2936 C C . HIS A 1 407 ? 17.359 -3.072 -33.156 1.00 90.38 407 HIS A C 1
ATOM 2938 O O . HIS A 1 407 ? 16.770 -2.482 -32.261 1.00 90.38 407 HIS A O 1
ATOM 2944 N N . VAL A 1 408 ? 17.512 -2.548 -34.360 1.00 94.12 408 VAL A N 1
ATOM 2945 C CA . VAL A 1 408 ? 17.022 -1.223 -34.743 1.00 94.12 408 VAL A CA 1
ATOM 2946 C C . VAL A 1 408 ? 15.538 -1.307 -35.069 1.00 94.12 408 VAL A C 1
ATOM 2948 O O . VAL A 1 408 ? 15.140 -2.165 -35.861 1.00 94.12 408 VAL A O 1
ATOM 2951 N N . ILE A 1 409 ? 14.729 -0.416 -34.496 1.00 96.75 409 ILE A N 1
ATOM 2952 C CA . ILE A 1 409 ? 13.274 -0.383 -34.697 1.00 96.75 409 ILE A CA 1
ATOM 2953 C C . ILE A 1 409 ? 12.784 0.966 -35.243 1.00 96.75 409 ILE A C 1
ATOM 2955 O O . ILE A 1 409 ? 13.427 2.005 -35.077 1.00 96.75 409 ILE A O 1
ATOM 2959 N N . ASP A 1 410 ? 11.634 0.942 -35.917 1.00 96.19 410 ASP A N 1
ATOM 2960 C CA . ASP A 1 410 ? 11.039 2.107 -36.590 1.00 96.19 410 ASP A CA 1
ATOM 2961 C C . ASP A 1 410 ? 10.045 2.916 -35.738 1.00 96.19 410 ASP A C 1
ATOM 2963 O O . ASP A 1 410 ? 9.524 3.926 -36.213 1.00 96.19 410 ASP A O 1
ATOM 2967 N N . GLN A 1 411 ? 9.781 2.507 -34.494 1.00 97.31 411 GLN A N 1
ATOM 2968 C CA . GLN A 1 411 ? 8.874 3.192 -33.566 1.00 97.31 411 GLN A CA 1
ATOM 2969 C C . GLN A 1 411 ? 9.416 3.144 -32.137 1.00 97.31 411 GLN A C 1
ATOM 2971 O O . GLN A 1 411 ? 10.113 2.204 -31.770 1.00 97.31 411 GLN A O 1
ATOM 2976 N N . VAL A 1 412 ? 9.067 4.143 -31.325 1.00 97.44 412 VAL A N 1
ATOM 2977 C CA . VAL A 1 412 ? 9.310 4.117 -29.876 1.00 97.44 412 VAL A CA 1
ATOM 2978 C C . VAL A 1 412 ? 8.264 3.210 -29.222 1.00 97.44 412 VAL A C 1
ATOM 2980 O O . VAL A 1 412 ? 7.063 3.421 -29.383 1.00 97.44 412 VAL A O 1
ATOM 2983 N N . LEU A 1 413 ? 8.718 2.194 -28.493 1.00 96.31 413 LEU A N 1
ATOM 2984 C CA . LEU A 1 413 ? 7.877 1.283 -27.722 1.00 96.31 413 LEU A CA 1
ATOM 2985 C C . LEU A 1 413 ? 7.364 1.998 -26.470 1.00 96.31 413 LEU A C 1
ATOM 2987 O O . LEU A 1 413 ? 8.147 2.515 -25.677 1.00 96.31 413 LEU A O 1
ATOM 2991 N N . LEU A 1 414 ? 6.050 1.997 -26.271 1.00 91.69 414 LEU A N 1
ATOM 2992 C CA . LEU A 1 414 ? 5.431 2.541 -25.066 1.00 91.69 414 LEU A CA 1
ATOM 2993 C C . LEU A 1 414 ? 5.005 1.387 -24.149 1.00 91.69 414 LEU A C 1
ATOM 2995 O O . LEU A 1 414 ? 4.372 0.447 -24.646 1.00 91.69 414 LEU A O 1
ATOM 2999 N N . PRO A 1 415 ? 5.346 1.429 -22.847 1.00 85.25 415 PRO A N 1
ATOM 3000 C CA . PRO A 1 415 ? 4.819 0.479 -21.876 1.00 85.25 415 PRO A CA 1
ATOM 3001 C C . PRO A 1 415 ? 3.283 0.483 -21.892 1.00 85.25 415 PRO A C 1
ATOM 3003 O O . PRO A 1 415 ? 2.687 1.532 -22.154 1.00 85.25 415 PRO A O 1
ATOM 3006 N N . PRO A 1 416 ? 2.620 -0.651 -21.610 1.00 77.44 416 PRO A N 1
ATOM 3007 C CA . PRO A 1 416 ? 1.191 -0.627 -21.318 1.00 77.44 416 PRO A CA 1
ATOM 3008 C C . PRO A 1 416 ? 0.938 0.289 -20.111 1.00 77.44 416 PRO A C 1
ATOM 3010 O O . PRO A 1 416 ? 1.715 0.267 -19.156 1.00 77.44 416 PRO A O 1
ATOM 3013 N N . GLU A 1 417 ? -0.125 1.100 -20.153 1.00 68.38 417 GLU A N 1
ATOM 3014 C CA . GLU A 1 417 ? -0.516 1.922 -19.000 1.00 68.38 417 GLU A CA 1
ATOM 3015 C C . GLU A 1 417 ? -0.752 1.012 -17.788 1.00 68.38 417 GLU A C 1
ATOM 3017 O O . GLU A 1 417 ? -1.455 -0.001 -17.888 1.00 68.38 417 GLU A O 1
ATOM 3022 N N . ALA A 1 418 ? -0.134 1.349 -16.652 1.00 64.31 418 ALA A N 1
ATOM 3023 C CA . ALA A 1 418 ? -0.404 0.654 -15.404 1.00 64.31 418 ALA A CA 1
ATOM 3024 C C . ALA A 1 418 ? -1.896 0.812 -15.056 1.00 64.31 418 ALA A C 1
ATOM 3026 O O . ALA A 1 418 ? -2.469 1.876 -15.309 1.00 64.31 418 ALA A O 1
ATOM 3027 N N . PRO A 1 419 ? -2.552 -0.222 -14.499 1.00 69.50 419 PRO A N 1
ATOM 3028 C CA . PRO A 1 419 ? -3.911 -0.055 -14.003 1.00 69.50 419 PRO A CA 1
ATOM 3029 C C . PRO A 1 419 ? -3.924 1.056 -12.939 1.00 69.50 419 PRO A C 1
ATOM 3031 O O . PRO A 1 419 ? -2.982 1.127 -12.150 1.00 69.50 419 PRO A O 1
ATOM 3034 N N . PRO A 1 420 ? -4.956 1.915 -12.889 1.00 83.06 420 PRO A N 1
ATOM 3035 C CA . PRO A 1 420 ? -5.034 2.966 -11.879 1.00 83.06 420 PRO A CA 1
ATOM 3036 C C . PRO A 1 420 ? -5.105 2.357 -10.474 1.00 83.06 420 PRO A C 1
ATOM 3038 O O . PRO A 1 420 ? -5.596 1.239 -10.305 1.00 83.06 420 PRO A O 1
ATOM 3041 N N . SER A 1 421 ? -4.645 3.085 -9.459 1.00 87.88 421 SER A N 1
ATOM 3042 C CA . SER A 1 421 ? -4.969 2.816 -8.051 1.00 87.88 421 SER A CA 1
ATOM 3043 C C . SER A 1 421 ? -6.467 3.006 -7.778 1.00 87.88 421 SER A C 1
ATOM 3045 O O . SER A 1 421 ? -7.207 3.536 -8.609 1.00 87.88 421 SER A O 1
ATOM 3047 N N . ILE A 1 422 ? -6.934 2.608 -6.591 1.00 93.44 422 ILE A N 1
ATOM 3048 C CA . ILE A 1 422 ? -8.322 2.838 -6.159 1.00 93.44 422 ILE A CA 1
ATOM 3049 C C . ILE A 1 422 ? -8.697 4.317 -6.282 1.00 93.44 422 ILE A C 1
ATOM 3051 O O . ILE A 1 422 ? -9.751 4.646 -6.820 1.00 93.44 422 ILE A O 1
ATOM 3055 N N . VAL A 1 423 ? -7.836 5.208 -5.792 1.00 93.06 423 VAL A N 1
ATOM 3056 C CA . VAL A 1 423 ? -8.117 6.648 -5.752 1.00 93.06 423 VAL A CA 1
ATOM 3057 C C . VAL A 1 423 ? -8.102 7.247 -7.149 1.00 93.06 423 VAL A C 1
ATOM 3059 O O . VAL A 1 423 ? -8.988 8.028 -7.481 1.00 93.06 423 VAL A O 1
ATOM 3062 N N . GLU A 1 424 ? -7.167 6.838 -8.003 1.00 89.62 424 GLU A N 1
ATOM 3063 C CA . GLU A 1 424 ? -7.149 7.268 -9.404 1.00 89.62 424 GLU A CA 1
ATOM 3064 C C . GLU A 1 424 ? -8.375 6.763 -10.169 1.00 89.62 424 GLU A C 1
ATOM 3066 O O . GLU A 1 424 ? -8.965 7.520 -10.936 1.00 89.62 424 GLU A O 1
ATOM 3071 N N . ALA A 1 425 ? -8.808 5.522 -9.928 1.00 92.38 425 ALA A N 1
ATOM 3072 C CA . ALA A 1 425 ? -10.022 4.975 -10.526 1.00 92.38 425 ALA A CA 1
ATOM 3073 C C . ALA A 1 425 ? -11.274 5.741 -10.067 1.00 92.38 425 ALA A C 1
ATOM 3075 O O . ALA A 1 425 ? -12.134 6.060 -10.885 1.00 92.38 425 ALA A O 1
ATOM 3076 N N . VAL A 1 426 ? -11.347 6.093 -8.779 1.00 94.44 426 VAL A N 1
ATOM 3077 C CA . VAL A 1 426 ? -12.420 6.920 -8.207 1.00 94.44 426 VAL A CA 1
ATOM 3078 C C . VAL A 1 426 ? -12.408 8.342 -8.780 1.00 94.44 426 VAL A C 1
ATOM 3080 O O . VAL A 1 426 ? -13.465 8.883 -9.084 1.00 94.44 426 VAL A O 1
ATOM 3083 N N . LEU A 1 427 ? -11.235 8.951 -8.966 1.00 92.12 427 LEU A N 1
ATOM 3084 C CA . LEU A 1 427 ? -11.101 10.292 -9.550 1.00 92.12 427 LEU A CA 1
ATOM 3085 C C . LEU A 1 427 ? -11.413 10.328 -11.052 1.00 92.12 427 LEU A C 1
ATOM 3087 O O . LEU A 1 427 ? -11.831 11.369 -11.561 1.00 92.12 427 LEU A O 1
ATOM 3091 N N . ALA A 1 428 ? -11.181 9.224 -11.763 1.00 90.62 428 ALA A N 1
ATOM 3092 C CA . ALA A 1 428 ? -11.404 9.120 -13.201 1.00 90.62 428 ALA A CA 1
ATOM 3093 C C . ALA A 1 428 ? -12.878 8.899 -13.583 1.00 90.62 428 ALA A C 1
ATOM 3095 O O . ALA A 1 428 ? -13.241 9.147 -14.736 1.00 90.62 428 ALA A O 1
ATOM 3096 N N . ASP A 1 429 ? -13.714 8.434 -12.651 1.00 93.38 429 ASP A N 1
ATOM 3097 C CA . ASP A 1 429 ? -15.129 8.152 -12.890 1.00 93.38 429 ASP A CA 1
ATOM 3098 C C . ASP A 1 429 ? -16.031 9.264 -12.324 1.00 93.38 429 ASP A C 1
ATOM 3100 O O . ASP A 1 429 ? -16.077 9.528 -11.119 1.00 93.38 429 ASP A O 1
ATOM 3104 N N . ASP A 1 430 ? -16.796 9.909 -13.209 1.00 95.06 430 ASP A N 1
ATOM 3105 C CA . ASP A 1 430 ? -17.720 10.989 -12.851 1.00 95.06 430 ASP A CA 1
ATOM 3106 C C . ASP A 1 430 ? -18.783 10.535 -11.823 1.00 95.06 430 ASP A C 1
ATOM 3108 O O . ASP A 1 430 ? -19.249 11.353 -11.016 1.00 95.06 430 ASP A O 1
ATOM 3112 N N . ASP A 1 431 ? -19.143 9.242 -11.795 1.00 96.19 431 ASP A N 1
ATOM 3113 C CA . ASP A 1 431 ? -20.126 8.670 -10.864 1.00 96.19 431 ASP A CA 1
ATOM 3114 C C . ASP A 1 431 ? -19.616 8.579 -9.411 1.00 96.19 431 ASP A C 1
ATOM 3116 O O . ASP A 1 431 ? -20.420 8.315 -8.511 1.00 96.19 431 ASP A O 1
ATOM 3120 N N . PHE A 1 432 ? -18.335 8.881 -9.153 1.00 97.81 432 PHE A N 1
ATOM 3121 C CA . PHE A 1 432 ? -17.736 8.916 -7.812 1.00 97.81 432 PHE A CA 1
ATOM 3122 C C . PHE A 1 432 ? -17.245 10.296 -7.362 1.00 97.81 432 PHE A C 1
ATOM 3124 O O . PHE A 1 432 ? -16.559 10.403 -6.346 1.00 97.81 432 PHE A O 1
ATOM 3131 N N . SER A 1 433 ? -17.613 11.376 -8.053 1.00 97.19 433 SER A N 1
ATOM 3132 C CA . SER A 1 433 ? -17.174 12.732 -7.680 1.00 97.19 433 SER A CA 1
ATOM 3133 C C . SER A 1 433 ? -17.481 13.131 -6.219 1.00 97.19 433 SER A C 1
ATOM 3135 O O . SER A 1 433 ? -16.678 13.835 -5.596 1.00 97.19 433 SER A O 1
ATOM 3137 N N . VAL A 1 434 ? -18.586 12.652 -5.629 1.00 97.75 434 VAL A N 1
ATOM 3138 C CA . VAL A 1 434 ? -18.902 12.868 -4.202 1.00 97.75 434 VAL A CA 1
ATOM 3139 C C . VAL A 1 434 ? -17.975 12.055 -3.294 1.00 97.75 434 VAL A C 1
ATOM 3141 O O . VAL A 1 434 ? -17.436 12.604 -2.332 1.00 97.75 434 VAL A O 1
ATOM 3144 N N . LEU A 1 435 ? -17.731 10.782 -3.625 1.00 97.94 435 LEU A N 1
ATOM 3145 C CA . LEU A 1 435 ? -16.798 9.918 -2.894 1.00 97.94 435 LEU A CA 1
ATOM 3146 C C . LEU A 1 435 ? -15.376 10.494 -2.920 1.00 97.94 435 LEU A C 1
ATOM 3148 O O . LEU A 1 435 ? -14.746 10.607 -1.873 1.00 97.94 435 LEU A O 1
ATOM 3152 N N . ALA A 1 436 ? -14.901 10.928 -4.090 1.00 96.94 436 ALA A N 1
ATOM 3153 C CA . ALA A 1 436 ? -13.599 11.569 -4.255 1.00 96.94 436 ALA A CA 1
ATOM 3154 C C . ALA A 1 436 ? -13.459 12.821 -3.372 1.00 96.94 436 ALA A C 1
ATOM 3156 O O . ALA A 1 436 ? -12.448 13.009 -2.697 1.00 96.94 436 ALA A O 1
ATOM 3157 N N . THR A 1 437 ? -14.504 13.655 -3.326 1.00 96.81 437 THR A N 1
ATOM 3158 C CA . THR A 1 437 ? -14.539 14.848 -2.465 1.00 96.81 437 THR A CA 1
ATOM 3159 C C . THR A 1 437 ? -14.479 14.472 -0.982 1.00 96.81 437 THR A C 1
ATOM 3161 O O . THR A 1 437 ? -13.750 15.106 -0.221 1.00 96.81 437 THR A O 1
ATOM 3164 N N . ALA A 1 438 ? -15.218 13.441 -0.564 1.00 96.56 438 ALA A N 1
ATOM 3165 C CA . ALA A 1 438 ? -15.245 12.971 0.819 1.00 96.56 438 ALA A CA 1
ATOM 3166 C C . ALA A 1 438 ? -13.898 12.365 1.263 1.00 96.56 438 ALA A C 1
ATOM 3168 O O . ALA A 1 438 ? -13.431 12.646 2.369 1.00 96.56 438 ALA A O 1
ATOM 3169 N N . LEU A 1 439 ? -13.244 11.590 0.390 1.00 96.81 439 LEU A N 1
ATOM 3170 C CA . LEU A 1 439 ? -11.903 11.049 0.631 1.00 96.81 439 LEU A CA 1
ATOM 3171 C C . LEU A 1 439 ? -10.878 12.174 0.816 1.00 96.81 439 LEU A C 1
ATOM 3173 O O . LEU A 1 439 ? -10.194 12.202 1.836 1.00 96.81 439 LEU A O 1
ATOM 3177 N N . GLY A 1 440 ? -10.854 13.156 -0.091 1.00 94.62 440 GLY A N 1
ATOM 3178 C CA . GLY A 1 440 ? -9.947 14.303 0.021 1.00 94.62 440 GLY A CA 1
ATOM 3179 C C . GLY A 1 440 ? -10.228 15.198 1.234 1.00 94.62 440 GLY A C 1
ATOM 3180 O O . GLY A 1 440 ? -9.305 15.722 1.852 1.00 94.62 440 GLY A O 1
ATOM 3181 N N . ALA A 1 441 ? -11.495 15.360 1.635 1.00 94.69 441 ALA A N 1
ATOM 3182 C CA . ALA A 1 441 ? -11.852 16.133 2.829 1.00 94.69 441 ALA A CA 1
ATOM 3183 C C . ALA A 1 441 ? -11.403 15.460 4.141 1.00 94.69 441 ALA A C 1
ATOM 3185 O O . ALA A 1 441 ? -11.171 16.150 5.134 1.00 94.69 441 ALA A O 1
ATOM 3186 N N . THR A 1 442 ? -11.286 14.130 4.147 1.00 94.00 442 THR A N 1
ATOM 3187 C CA . THR A 1 442 ? -10.882 13.334 5.319 1.00 94.00 442 THR A CA 1
ATOM 3188 C C . THR A 1 442 ? -9.405 12.929 5.306 1.00 94.00 442 THR A C 1
ATOM 3190 O O . THR A 1 442 ? -8.916 12.440 6.322 1.00 94.00 442 THR A O 1
ATOM 3193 N N . GLY A 1 443 ? -8.691 13.148 4.194 1.00 92.75 443 GLY A N 1
ATOM 3194 C CA . GLY A 1 443 ? -7.305 12.708 3.988 1.00 92.75 443 GLY A CA 1
ATOM 3195 C C . GLY A 1 443 ? -7.160 11.198 3.758 1.00 92.75 443 GLY A C 1
ATOM 3196 O O . GLY A 1 443 ? -6.062 10.655 3.856 1.00 92.75 443 GLY A O 1
ATOM 3197 N N . LEU A 1 444 ? -8.268 10.491 3.507 1.00 93.75 444 LEU A N 1
ATOM 3198 C CA . LEU A 1 444 ? -8.265 9.048 3.244 1.00 93.75 444 LEU A CA 1
ATOM 3199 C C . LEU A 1 444 ? -7.882 8.709 1.798 1.00 93.75 444 LEU A C 1
ATOM 3201 O O . LEU A 1 444 ? -7.615 7.548 1.495 1.00 93.75 444 LEU A O 1
ATOM 3205 N N . ASP A 1 445 ? -7.835 9.699 0.912 1.00 89.62 445 ASP A N 1
ATOM 3206 C CA . ASP A 1 445 ? -7.261 9.578 -0.426 1.00 89.62 445 ASP A CA 1
ATOM 3207 C C . ASP A 1 445 ? -5.771 9.210 -0.376 1.00 89.62 445 ASP A C 1
ATOM 3209 O O . ASP A 1 445 ? -5.349 8.312 -1.094 1.00 89.62 445 ASP A O 1
ATOM 3213 N N . GLU A 1 446 ? -4.980 9.788 0.528 1.00 87.12 446 GLU A N 1
ATOM 3214 C CA . GLU A 1 446 ? -3.580 9.367 0.707 1.00 87.12 446 GLU A CA 1
ATOM 3215 C C . GLU A 1 446 ? -3.478 7.909 1.193 1.00 87.12 446 GLU A C 1
ATOM 3217 O O . GLU A 1 446 ? -2.638 7.142 0.723 1.00 87.12 446 GLU A O 1
ATOM 3222 N N . VAL A 1 447 ? -4.379 7.492 2.091 1.00 86.75 447 VAL A N 1
ATOM 3223 C CA . VAL A 1 447 ? -4.408 6.126 2.643 1.00 86.75 447 VAL A CA 1
ATOM 3224 C C . VAL A 1 447 ? -4.779 5.100 1.571 1.00 86.75 447 VAL A C 1
ATOM 3226 O O . VAL A 1 447 ? -4.106 4.081 1.434 1.00 86.75 447 VAL A O 1
ATOM 3229 N N . LEU A 1 448 ? -5.833 5.367 0.795 1.00 88.31 448 LEU A N 1
ATOM 3230 C CA . LEU A 1 448 ? -6.313 4.465 -0.257 1.00 88.31 448 LEU A CA 1
ATOM 3231 C C . LEU A 1 448 ? -5.487 4.537 -1.547 1.00 88.31 448 LEU A C 1
ATOM 3233 O O . LEU A 1 448 ? -5.656 3.676 -2.411 1.00 88.31 448 LEU A O 1
ATOM 3237 N N . ALA A 1 449 ? -4.609 5.531 -1.695 1.00 83.88 449 ALA A N 1
ATOM 3238 C CA . ALA A 1 449 ? -3.565 5.549 -2.718 1.00 83.88 449 ALA A CA 1
ATOM 3239 C C . ALA A 1 449 ? -2.328 4.730 -2.303 1.00 83.88 449 ALA A C 1
ATOM 3241 O O . ALA A 1 449 ? -1.552 4.326 -3.165 1.00 83.88 449 ALA A O 1
ATOM 3242 N N . GLY A 1 450 ? -2.159 4.466 -1.002 1.00 74.94 450 GLY A N 1
ATOM 3243 C CA . GLY A 1 450 ? -1.044 3.701 -0.448 1.00 74.94 450 GLY A CA 1
ATOM 3244 C C . GLY A 1 450 ? -1.042 2.212 -0.814 1.00 74.94 450 GLY A C 1
ATOM 3245 O O . GLY A 1 450 ? -1.876 1.712 -1.580 1.00 74.94 450 GLY A O 1
ATOM 3246 N N . GLU A 1 451 ? -0.080 1.485 -0.242 1.00 72.81 451 GLU A N 1
ATOM 3247 C CA . GLU A 1 451 ? 0.115 0.060 -0.510 1.00 72.81 451 GLU A CA 1
ATOM 3248 C C . GLU A 1 451 ? -1.076 -0.771 -0.021 1.00 72.81 451 GLU A C 1
ATOM 3250 O O . GLU A 1 451 ? -1.362 -0.859 1.173 1.00 72.81 451 GLU A O 1
ATOM 3255 N N . GLY A 1 452 ? -1.786 -1.376 -0.970 1.00 77.00 452 GLY A N 1
ATOM 3256 C CA . GLY A 1 452 ? -2.857 -2.321 -0.689 1.00 77.00 452 GLY A CA 1
ATOM 3257 C C . GLY A 1 452 ? -2.339 -3.747 -0.418 1.00 77.00 452 GLY A C 1
ATOM 3258 O O . GLY A 1 452 ? -1.186 -3.944 -0.037 1.00 77.00 452 GLY A O 1
ATOM 3259 N N . PRO A 1 453 ? -3.160 -4.787 -0.645 1.00 87.56 453 PRO A N 1
ATOM 3260 C CA . PRO A 1 453 ? -4.443 -4.707 -1.325 1.00 87.56 453 PRO A CA 1
ATOM 3261 C C . PRO A 1 453 ? -5.588 -4.263 -0.406 1.00 87.56 453 PRO A C 1
ATOM 3263 O O . PRO A 1 453 ? -5.716 -4.762 0.711 1.00 87.56 453 PRO A O 1
ATOM 3266 N N . PHE A 1 454 ? -6.468 -3.407 -0.924 1.00 95.06 454 PHE A N 1
ATOM 3267 C CA . PHE A 1 454 ? -7.755 -3.073 -0.306 1.00 95.06 454 PHE A CA 1
ATOM 3268 C C . PHE A 1 454 ? -8.927 -3.588 -1.145 1.00 95.06 454 PHE A C 1
ATOM 3270 O O . PHE A 1 454 ? -8.811 -3.786 -2.356 1.00 95.06 454 PHE A O 1
ATOM 3277 N N . THR A 1 455 ? -10.083 -3.748 -0.511 1.00 97.06 455 THR A N 1
ATOM 3278 C CA . THR A 1 455 ? -11.368 -3.896 -1.192 1.00 97.06 455 THR A CA 1
ATOM 3279 C C . THR A 1 455 ? -12.270 -2.751 -0.766 1.00 97.06 455 THR A C 1
ATOM 3281 O O . THR A 1 455 ? -12.561 -2.610 0.420 1.00 97.06 455 THR A O 1
ATOM 3284 N N . VAL A 1 456 ? -12.704 -1.929 -1.721 1.00 98.06 456 VAL A N 1
ATOM 3285 C CA . VAL A 1 456 ? -13.566 -0.771 -1.456 1.00 98.06 456 VAL A CA 1
ATOM 3286 C C . VAL A 1 456 ? -14.947 -1.022 -2.031 1.00 98.06 456 VAL A C 1
ATOM 3288 O O . VAL A 1 456 ? -15.108 -1.204 -3.238 1.00 98.06 456 VAL A O 1
ATOM 3291 N N . PHE A 1 457 ? -15.957 -0.994 -1.168 1.00 98.19 457 PHE A N 1
ATOM 3292 C CA . PHE A 1 457 ? -17.349 -0.939 -1.591 1.00 98.19 457 PHE A CA 1
ATOM 3293 C C . PHE A 1 457 ? -17.696 0.517 -1.912 1.00 98.19 457 PHE A C 1
ATOM 3295 O O . PHE A 1 457 ? -18.074 1.267 -1.025 1.00 98.19 457 PHE A O 1
ATOM 3302 N N . ALA A 1 458 ? -17.494 0.952 -3.155 1.00 98.12 458 ALA A N 1
ATOM 3303 C CA . ALA A 1 458 ? -17.583 2.357 -3.548 1.00 98.12 458 ALA A CA 1
ATOM 3304 C C . ALA A 1 458 ? -19.044 2.795 -3.787 1.00 98.12 458 ALA A C 1
ATOM 3306 O O . ALA A 1 458 ? -19.664 2.335 -4.754 1.00 98.12 458 ALA A O 1
ATOM 3307 N N . PRO A 1 459 ? -19.618 3.683 -2.952 1.00 98.44 459 PRO A N 1
ATOM 3308 C CA . PRO A 1 459 ? -20.944 4.236 -3.195 1.00 98.44 459 PRO A CA 1
ATOM 3309 C C . PRO A 1 459 ? -20.914 5.253 -4.341 1.00 98.44 459 PRO A C 1
ATOM 3311 O O . PRO A 1 459 ? -20.050 6.127 -4.402 1.00 98.44 459 PRO A O 1
ATOM 3314 N N . THR A 1 460 ? -21.891 5.158 -5.242 1.00 98.12 460 THR A N 1
ATOM 3315 C CA . THR A 1 460 ? -22.081 6.133 -6.334 1.00 98.12 460 THR A CA 1
ATOM 3316 C C . THR A 1 460 ? -22.586 7.488 -5.823 1.00 98.12 460 THR A C 1
ATOM 3318 O O . THR A 1 460 ? -23.143 7.588 -4.730 1.00 98.12 460 THR A O 1
ATOM 3321 N N . ASN A 1 461 ? -22.515 8.540 -6.643 1.00 97.94 461 ASN A N 1
ATOM 3322 C CA . ASN A 1 461 ? -23.139 9.834 -6.330 1.00 97.94 461 ASN A CA 1
ATOM 3323 C C . ASN A 1 461 ? -24.636 9.684 -5.990 1.00 97.94 461 ASN A C 1
ATOM 3325 O O . ASN A 1 461 ? -25.128 10.321 -5.065 1.00 97.94 461 ASN A O 1
ATOM 3329 N N . ALA A 1 462 ? -25.350 8.789 -6.685 1.00 97.62 462 ALA A N 1
ATOM 3330 C CA . ALA A 1 462 ? -26.761 8.512 -6.416 1.00 97.62 462 ALA A CA 1
ATOM 3331 C C . ALA A 1 462 ? -26.994 7.878 -5.031 1.00 97.62 462 ALA A C 1
ATOM 3333 O O . ALA A 1 462 ? -28.037 8.113 -4.421 1.00 97.62 462 ALA A O 1
ATOM 3334 N N . ALA A 1 463 ? -26.030 7.101 -4.529 1.00 97.81 463 ALA A N 1
ATOM 3335 C CA . ALA A 1 463 ? -26.065 6.549 -3.179 1.00 97.81 463 ALA A CA 1
ATOM 3336 C C . ALA A 1 463 ? -25.939 7.656 -2.120 1.00 97.81 463 ALA A C 1
ATOM 3338 O O . ALA A 1 463 ? -26.671 7.643 -1.131 1.00 97.81 463 ALA A O 1
ATOM 3339 N N . PHE A 1 464 ? -25.060 8.640 -2.341 1.00 97.25 464 PHE A N 1
ATOM 3340 C CA . PHE A 1 464 ? -24.951 9.816 -1.471 1.00 97.25 464 PHE A CA 1
ATOM 3341 C C . PHE A 1 464 ? -26.194 10.712 -1.542 1.00 97.25 464 PHE A C 1
ATOM 3343 O O . PHE A 1 464 ? -26.675 11.159 -0.504 1.00 97.25 464 PHE A O 1
ATOM 3350 N N . ASP A 1 465 ? -26.764 10.920 -2.733 1.00 95.50 465 ASP A N 1
ATOM 3351 C CA . ASP A 1 465 ? -28.008 11.685 -2.921 1.00 95.50 465 ASP A CA 1
ATOM 3352 C C . ASP A 1 465 ? -29.220 11.045 -2.215 1.00 95.50 465 ASP A C 1
ATOM 3354 O O . ASP A 1 465 ? -30.219 11.719 -1.953 1.00 95.50 465 ASP A O 1
ATOM 3358 N N . ALA A 1 466 ? -29.160 9.739 -1.928 1.00 96.31 466 ALA A N 1
ATOM 3359 C CA . ALA A 1 466 ? -30.203 9.015 -1.208 1.00 96.31 466 ALA A CA 1
ATOM 3360 C C . ALA A 1 466 ? -30.155 9.224 0.317 1.00 96.31 466 ALA A C 1
ATOM 3362 O O . ALA A 1 466 ? -31.105 8.839 1.008 1.00 96.31 466 ALA A O 1
ATOM 3363 N N . LEU A 1 467 ? -29.088 9.836 0.850 1.00 93.69 467 LEU A N 1
ATOM 3364 C CA . LEU A 1 467 ? -29.020 10.230 2.256 1.00 93.69 467 LEU A CA 1
ATOM 3365 C C . LEU A 1 467 ? -30.081 11.302 2.577 1.00 93.69 467 LEU A C 1
ATOM 3367 O O . LEU A 1 467 ? -30.513 12.045 1.690 1.00 93.69 467 LEU A O 1
ATOM 3371 N N . PRO A 1 468 ? -30.527 11.414 3.843 1.00 95.25 468 PRO A N 1
ATOM 3372 C CA . PRO A 1 468 ? -31.444 12.475 4.243 1.00 95.25 468 PRO A CA 1
ATOM 3373 C C . PRO A 1 468 ? -30.915 13.876 3.888 1.00 95.25 468 PRO A C 1
ATOM 3375 O O . PRO A 1 468 ? -29.716 14.149 3.936 1.00 95.25 468 PRO A O 1
ATOM 3378 N N . GLU A 1 469 ? -31.829 14.786 3.534 1.00 91.94 469 GLU A N 1
ATOM 3379 C CA . GLU A 1 469 ? -31.478 16.155 3.137 1.00 91.94 469 GLU A CA 1
ATOM 3380 C C . GLU A 1 469 ? -30.699 16.865 4.261 1.00 91.94 469 GLU A C 1
ATOM 3382 O O . GLU A 1 469 ? -31.169 16.934 5.396 1.00 91.94 469 GLU A O 1
ATOM 3387 N N . GLY A 1 470 ? -29.515 17.393 3.933 1.00 90.00 470 GLY A N 1
ATOM 3388 C CA . GLY A 1 470 ? -28.596 18.048 4.874 1.00 90.00 470 GLY A CA 1
ATOM 3389 C C . GLY A 1 470 ? -27.501 17.141 5.450 1.00 90.00 470 GLY A C 1
ATOM 3390 O O . GLY A 1 470 ? -26.461 17.653 5.843 1.00 90.00 470 GLY A O 1
ATOM 3391 N N . THR A 1 471 ? -27.658 15.811 5.417 1.00 92.06 471 THR A N 1
ATOM 3392 C CA . THR A 1 471 ? -26.688 14.881 6.028 1.00 92.06 471 THR A CA 1
ATOM 3393 C C . THR A 1 471 ? -25.292 14.985 5.415 1.00 92.06 471 THR A C 1
ATOM 3395 O O . THR A 1 471 ? -24.307 15.027 6.144 1.00 92.06 471 THR A O 1
ATOM 3398 N N . LEU A 1 472 ? -25.185 15.047 4.085 1.00 93.38 472 LEU A N 1
ATOM 3399 C CA . LEU A 1 472 ? -23.883 15.148 3.421 1.00 93.38 472 LEU A CA 1
ATOM 3400 C C . LEU A 1 472 ? -23.180 16.483 3.724 1.00 93.38 472 LEU A C 1
ATOM 3402 O O . LEU A 1 472 ? -21.973 16.496 3.950 1.00 93.38 472 LEU A O 1
ATOM 3406 N N . ASP A 1 473 ? -23.934 17.585 3.764 1.00 93.75 473 ASP A N 1
ATOM 3407 C CA . ASP A 1 473 ? -23.394 18.910 4.093 1.00 93.75 473 ASP A CA 1
ATOM 3408 C C . ASP A 1 473 ? -22.871 18.950 5.538 1.00 93.75 473 ASP A C 1
ATOM 3410 O O . ASP A 1 473 ? -21.798 19.501 5.787 1.00 93.75 473 ASP A O 1
ATOM 3414 N N . ASP A 1 474 ? -23.596 18.329 6.475 1.00 92.19 474 ASP A N 1
ATOM 3415 C CA . ASP A 1 474 ? -23.184 18.220 7.877 1.00 92.19 474 ASP A CA 1
ATOM 3416 C C . ASP A 1 474 ? -21.917 17.356 8.024 1.00 92.19 474 ASP A C 1
ATOM 3418 O O . ASP A 1 474 ? -20.989 17.741 8.736 1.00 92.19 474 ASP A O 1
ATOM 3422 N N . LEU A 1 475 ? -21.834 16.227 7.305 1.00 92.50 475 LEU A N 1
ATOM 3423 C CA . LEU A 1 475 ? -20.668 15.330 7.305 1.00 92.50 475 LEU A CA 1
ATOM 3424 C C . LEU A 1 475 ? -19.411 15.973 6.704 1.00 92.50 475 LEU A C 1
ATOM 3426 O O . LEU A 1 475 ? -18.308 15.731 7.188 1.00 92.50 475 LEU A O 1
ATOM 3430 N N . LEU A 1 476 ? -19.564 16.792 5.660 1.00 93.50 476 LEU A N 1
ATOM 3431 C CA . LEU A 1 476 ? -18.460 17.535 5.040 1.00 93.50 476 LEU A CA 1
ATOM 3432 C C . LEU A 1 476 ? -18.064 18.794 5.835 1.00 93.50 476 LEU A C 1
ATOM 3434 O O . LEU A 1 476 ? -17.049 19.425 5.527 1.00 93.50 476 LEU A O 1
ATOM 3438 N N . GLY A 1 477 ? -18.853 19.184 6.839 1.00 90.94 477 GLY A N 1
ATOM 3439 C CA . GLY A 1 477 ? -18.533 20.272 7.757 1.00 90.94 477 GLY A CA 1
ATOM 3440 C C . GLY A 1 477 ? -17.405 19.915 8.731 1.00 90.94 477 GLY A C 1
ATOM 3441 O O . GLY A 1 477 ? -17.149 18.749 9.009 1.00 90.94 477 GLY A O 1
ATOM 3442 N N . GLU A 1 478 ? -16.749 20.929 9.305 1.00 89.12 478 GLU A N 1
ATOM 3443 C CA . GLU A 1 478 ? -15.589 20.762 10.205 1.00 89.12 478 GLU A CA 1
ATOM 3444 C C . GLU A 1 478 ? -15.874 19.835 11.404 1.00 89.12 478 GLU A C 1
ATOM 3446 O O . GLU A 1 478 ? -15.024 19.028 11.771 1.00 89.12 478 GLU A O 1
ATOM 3451 N N . GLU A 1 479 ? -17.080 19.904 11.979 1.00 86.38 479 GLU A N 1
ATOM 3452 C CA . GLU A 1 479 ? -17.510 19.032 13.085 1.00 86.38 479 GLU A CA 1
ATOM 3453 C C . GLU A 1 479 ? -17.852 17.599 12.622 1.00 86.38 479 GLU A C 1
ATOM 3455 O O . GLU A 1 479 ? -17.811 16.671 13.426 1.00 86.38 479 GLU A O 1
ATOM 3460 N N . GLY A 1 480 ? -18.162 17.404 11.334 1.00 86.75 480 GLY A N 1
ATOM 3461 C CA . GLY A 1 480 ? -18.599 16.132 10.754 1.00 86.75 480 GLY A CA 1
ATOM 3462 C C . GLY A 1 480 ? -17.479 15.254 10.190 1.00 86.75 480 GLY A C 1
ATOM 3463 O O . GLY A 1 480 ? -17.680 14.048 10.046 1.00 86.75 480 GLY A O 1
ATOM 3464 N N . LEU A 1 481 ? -16.289 15.810 9.922 1.00 90.69 481 LEU A N 1
ATOM 3465 C CA . LEU A 1 481 ? -15.199 15.085 9.247 1.00 90.69 481 LEU A CA 1
ATOM 3466 C C . LEU A 1 481 ? -14.736 13.823 9.991 1.00 90.69 481 LEU A C 1
ATOM 3468 O O . LEU A 1 481 ? -14.370 12.840 9.349 1.00 90.69 481 LEU A O 1
ATOM 3472 N N . GLY A 1 482 ? -14.775 13.819 11.328 1.00 84.56 482 GLY A N 1
ATOM 3473 C CA . GLY A 1 482 ? -14.454 12.624 12.119 1.00 84.56 482 GLY A CA 1
ATOM 3474 C C . GLY A 1 482 ? -15.448 11.486 11.868 1.00 84.56 482 GLY A C 1
ATOM 3475 O O . GLY A 1 482 ? -15.051 10.353 11.604 1.00 84.56 482 GLY A O 1
ATOM 3476 N N . THR A 1 483 ? -16.742 11.812 11.861 1.00 87.81 483 THR A N 1
ATOM 3477 C CA . THR A 1 483 ? -17.824 10.873 11.538 1.00 87.81 483 THR A CA 1
ATOM 3478 C C . THR A 1 483 ? -17.726 10.394 10.093 1.00 87.81 483 THR A C 1
ATOM 3480 O O . THR A 1 483 ? -17.836 9.198 9.830 1.00 87.81 483 THR A O 1
ATOM 3483 N N . LEU A 1 484 ? -17.471 11.310 9.153 1.00 94.44 484 LEU A N 1
ATOM 3484 C CA . LEU A 1 484 ? -17.306 10.980 7.739 1.00 94.44 484 LEU A CA 1
ATOM 3485 C C . LEU A 1 484 ? -16.124 10.030 7.514 1.00 94.44 484 LEU A C 1
ATOM 3487 O O . LEU A 1 484 ? -16.264 9.066 6.769 1.00 94.44 484 LEU A O 1
ATOM 3491 N N . SER A 1 485 ? -14.994 10.250 8.190 1.00 93.81 485 SER A N 1
ATOM 3492 C CA . SER A 1 485 ? -13.837 9.350 8.129 1.00 93.81 485 SER A CA 1
ATOM 3493 C C . SER A 1 485 ? -14.198 7.933 8.596 1.00 93.81 485 SER A C 1
ATOM 3495 O O . SER A 1 485 ? -13.920 6.965 7.889 1.00 93.81 485 SER A O 1
ATOM 3497 N N . GLY A 1 486 ? -14.922 7.801 9.715 1.00 89.56 486 GLY A N 1
ATOM 3498 C CA . GLY A 1 486 ? -15.429 6.508 10.191 1.00 89.56 486 GLY A CA 1
ATOM 3499 C C . GLY A 1 486 ? -16.379 5.822 9.200 1.00 89.56 486 GLY A C 1
ATOM 3500 O O . GLY A 1 486 ? -16.247 4.626 8.947 1.00 89.56 486 GLY A O 1
ATOM 3501 N N . ILE A 1 487 ? -17.290 6.581 8.578 1.00 94.88 487 ILE A N 1
ATOM 3502 C CA . ILE A 1 487 ? -18.182 6.075 7.522 1.00 94.88 487 ILE A CA 1
ATOM 3503 C C . ILE A 1 487 ? -17.370 5.567 6.326 1.00 94.88 487 ILE A C 1
ATOM 3505 O O . ILE A 1 487 ? -17.629 4.475 5.829 1.00 94.88 487 ILE A O 1
ATOM 3509 N N . LEU A 1 488 ? -16.380 6.325 5.855 1.00 97.00 488 LEU A N 1
ATOM 3510 C CA . LEU A 1 488 ? -15.570 5.937 4.699 1.00 97.00 488 LEU A CA 1
ATOM 3511 C C . LEU A 1 488 ? -14.734 4.686 4.991 1.00 97.00 488 LEU A C 1
ATOM 3513 O O . LEU A 1 488 ? -14.729 3.772 4.174 1.00 97.00 488 LEU A O 1
ATOM 3517 N N . LEU A 1 489 ? -14.116 4.583 6.172 1.00 95.19 489 LEU A N 1
ATOM 3518 C CA . LEU A 1 489 ? -13.386 3.380 6.594 1.00 95.19 489 LEU A CA 1
ATOM 3519 C C . LEU A 1 489 ? -14.290 2.145 6.722 1.00 95.19 489 LEU A C 1
ATOM 3521 O O . LEU A 1 489 ? -13.831 1.027 6.491 1.00 95.19 489 LEU A O 1
ATOM 3525 N N . TYR A 1 490 ? -15.578 2.333 7.016 1.00 96.12 490 TYR A N 1
ATOM 3526 C CA . TYR A 1 490 ? -16.571 1.256 7.029 1.00 96.12 490 TYR A CA 1
ATOM 3527 C C . TYR A 1 490 ? -16.905 0.706 5.630 1.00 96.12 490 TYR A C 1
ATOM 3529 O O . TYR A 1 490 ? -17.460 -0.381 5.504 1.00 96.12 490 TYR A O 1
ATOM 3537 N N . HIS A 1 491 ? -16.525 1.407 4.559 1.00 98.06 491 HIS A N 1
ATOM 3538 C CA . HIS A 1 491 ? -16.629 0.897 3.187 1.00 98.06 491 HIS A CA 1
ATOM 3539 C C . HIS A 1 491 ? -15.385 0.119 2.734 1.00 98.06 491 HIS A C 1
ATOM 3541 O O . HIS A 1 491 ? -15.358 -0.38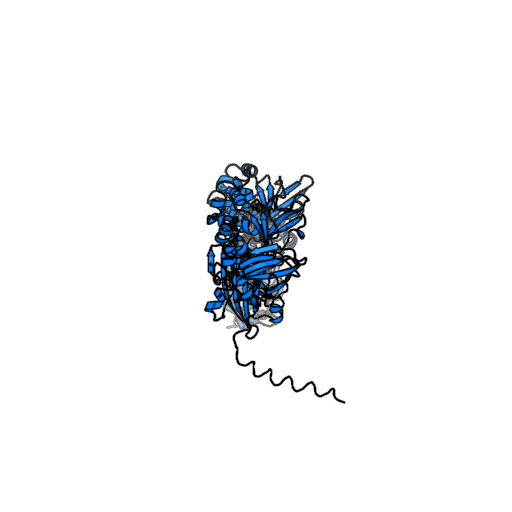3 1.607 1.00 98.06 491 HIS A O 1
ATOM 3547 N N . VAL A 1 492 ? -14.350 0.022 3.574 1.00 97.62 492 VAL A N 1
ATOM 3548 C CA . VAL A 1 492 ? -13.052 -0.553 3.207 1.00 97.62 492 VAL A CA 1
ATOM 3549 C C . VAL A 1 492 ? -12.813 -1.845 3.974 1.00 97.62 492 VAL A C 1
ATOM 3551 O O . VAL A 1 492 ? -12.908 -1.887 5.198 1.00 97.62 492 VAL A O 1
ATOM 3554 N N . VAL A 1 493 ? -12.434 -2.898 3.257 1.00 96.25 493 VAL A N 1
ATOM 3555 C CA . VAL A 1 493 ? -11.966 -4.170 3.816 1.00 96.25 493 VAL A CA 1
ATOM 3556 C C . VAL A 1 493 ? -10.494 -4.350 3.454 1.00 96.25 493 VAL A C 1
ATOM 3558 O O . VAL A 1 493 ? -10.082 -4.075 2.325 1.00 96.25 493 VAL A O 1
ATOM 3561 N N . ALA A 1 494 ? -9.686 -4.810 4.410 1.00 92.81 494 ALA A N 1
ATOM 3562 C CA . ALA A 1 494 ? -8.288 -5.140 4.157 1.00 92.81 494 ALA A CA 1
ATOM 3563 C C . ALA A 1 494 ? -8.180 -6.428 3.323 1.00 92.81 494 ALA A C 1
ATOM 3565 O O . ALA A 1 494 ? -8.821 -7.435 3.627 1.00 92.81 494 ALA A O 1
ATOM 3566 N N . GLY A 1 495 ? -7.332 -6.423 2.296 1.00 90.94 495 GLY A N 1
ATOM 3567 C CA . GLY A 1 495 ? -7.150 -7.554 1.392 1.00 90.94 495 GLY A CA 1
ATOM 3568 C C . GLY A 1 495 ? -7.809 -7.365 0.025 1.00 90.94 495 GLY A C 1
ATOM 3569 O O . GLY A 1 495 ? -8.699 -6.537 -0.164 1.00 90.94 495 GLY A O 1
ATOM 3570 N N . LYS A 1 496 ? -7.376 -8.180 -0.942 1.00 91.81 496 LYS A N 1
ATOM 3571 C CA . LYS A 1 496 ? -7.990 -8.279 -2.272 1.00 91.81 496 LYS A CA 1
ATOM 3572 C C . LYS A 1 496 ? -9.120 -9.308 -2.213 1.00 91.81 496 LYS A C 1
ATOM 3574 O O . LYS A 1 496 ? -8.826 -10.490 -2.056 1.00 91.81 496 LYS A O 1
ATOM 3579 N N . VAL A 1 497 ? -10.374 -8.878 -2.327 1.00 93.88 497 VAL A N 1
ATOM 3580 C CA . VAL A 1 497 ? -11.547 -9.758 -2.224 1.00 93.88 497 VAL A CA 1
ATOM 3581 C C . VAL A 1 497 ? -12.409 -9.603 -3.471 1.00 93.88 497 VAL A C 1
ATOM 3583 O O . VAL A 1 497 ? -13.076 -8.584 -3.652 1.00 93.88 497 VAL A O 1
ATOM 3586 N N . MET A 1 498 ? -12.409 -10.620 -4.333 1.00 94.25 498 MET A N 1
ATOM 3587 C CA . MET A 1 498 ? -13.311 -10.669 -5.485 1.00 94.25 498 MET A CA 1
ATOM 3588 C C . MET A 1 498 ? -14.714 -11.095 -5.057 1.00 94.25 498 MET A C 1
ATOM 3590 O O . MET A 1 498 ? -14.907 -11.740 -4.028 1.00 94.25 498 MET A O 1
ATOM 3594 N N . SER A 1 499 ? -15.707 -10.834 -5.898 1.00 91.94 499 SER A N 1
ATOM 3595 C CA . SER A 1 499 ? -17.084 -11.291 -5.722 1.00 91.94 499 SER A CA 1
ATOM 3596 C C . SER A 1 499 ? -17.181 -12.811 -5.589 1.00 91.94 499 SER A C 1
ATOM 3598 O O . SER A 1 499 ? -18.035 -13.319 -4.866 1.00 91.94 499 SER A O 1
ATOM 3600 N N . THR A 1 500 ? -16.269 -13.547 -6.232 1.00 89.69 500 THR A N 1
ATOM 3601 C CA . THR A 1 500 ? -16.161 -15.007 -6.124 1.00 89.69 500 THR A CA 1
ATOM 3602 C C . THR A 1 500 ? -15.573 -15.488 -4.801 1.00 89.69 500 THR A C 1
ATOM 3604 O O . THR A 1 500 ? -15.751 -16.659 -4.464 1.00 89.69 500 THR A O 1
ATOM 3607 N N . ASP A 1 501 ? -14.876 -14.612 -4.077 1.00 91.19 501 ASP A N 1
ATOM 3608 C CA . ASP A 1 501 ? -14.306 -14.891 -2.757 1.00 91.19 501 ASP A CA 1
ATOM 3609 C C . ASP A 1 501 ? -15.303 -14.562 -1.632 1.00 91.19 501 ASP A C 1
ATOM 3611 O O . ASP A 1 501 ? -15.135 -15.018 -0.501 1.00 91.19 501 ASP A O 1
ATOM 3615 N N . LEU A 1 502 ? -16.365 -13.803 -1.939 1.00 89.19 502 LEU A N 1
ATOM 3616 C CA . LEU A 1 502 ? -17.410 -13.442 -0.987 1.00 89.19 502 LEU A CA 1
ATOM 3617 C C . LEU A 1 502 ? -18.322 -14.635 -0.668 1.00 89.19 502 LEU A C 1
ATOM 3619 O O . LEU A 1 502 ? -18.766 -15.389 -1.537 1.00 89.19 502 LEU A O 1
ATOM 3623 N N . SER A 1 503 ? -18.664 -14.763 0.612 1.00 91.62 503 SER A N 1
ATOM 3624 C CA . SER A 1 503 ? -19.631 -15.735 1.125 1.00 91.62 503 SER A CA 1
ATOM 3625 C C . SER A 1 503 ? -20.558 -15.072 2.133 1.00 91.62 503 SER A C 1
ATOM 3627 O O . SER A 1 503 ? -20.148 -14.123 2.795 1.00 91.62 503 SER A O 1
ATOM 3629 N N . THR A 1 504 ? -21.783 -15.585 2.279 1.00 93.62 504 THR A N 1
ATOM 3630 C CA . THR A 1 504 ? -22.733 -15.052 3.264 1.00 93.62 504 THR A CA 1
ATOM 3631 C C . THR A 1 504 ? -22.162 -15.122 4.682 1.00 93.62 504 THR A C 1
ATOM 3633 O O . THR A 1 504 ? -21.761 -16.204 5.119 1.00 93.62 504 THR A O 1
ATOM 3636 N N . GLY A 1 505 ? -22.162 -13.997 5.397 1.00 90.50 505 GLY A N 1
ATOM 3637 C CA . GLY A 1 505 ? -21.605 -13.865 6.742 1.00 90.50 505 GLY A CA 1
ATOM 3638 C C . GLY A 1 505 ? -21.040 -12.470 7.015 1.00 90.50 505 GLY A C 1
ATOM 3639 O O . GLY A 1 505 ? -21.220 -11.551 6.223 1.00 90.50 505 GLY A O 1
ATOM 3640 N N . GLN A 1 506 ? -20.340 -12.329 8.140 1.00 90.06 506 GLN A N 1
ATOM 3641 C CA . GLN A 1 506 ? -19.767 -11.055 8.572 1.00 90.06 506 GLN A CA 1
ATOM 3642 C C . GLN A 1 506 ? -18.308 -10.894 8.130 1.00 90.06 506 GLN A C 1
ATOM 3644 O O . GLN A 1 506 ? -17.532 -11.850 8.191 1.00 90.06 506 GLN A O 1
ATOM 3649 N N . VAL A 1 507 ? -17.939 -9.680 7.717 1.00 91.44 507 VAL A N 1
ATOM 3650 C CA . VAL A 1 507 ? -16.574 -9.296 7.326 1.00 91.44 507 VAL A CA 1
ATOM 3651 C C . VAL A 1 507 ? -16.165 -8.037 8.083 1.00 91.44 507 VAL A C 1
ATOM 3653 O O . VAL A 1 507 ? -16.905 -7.059 8.099 1.00 91.44 507 VAL A O 1
ATOM 3656 N N . GLU A 1 508 ? -14.993 -8.052 8.709 1.00 89.38 508 GLU A N 1
ATOM 3657 C CA . GLU A 1 508 ? -14.450 -6.895 9.425 1.00 89.38 508 GLU A CA 1
ATOM 3658 C C . GLU A 1 508 ? -13.909 -5.838 8.453 1.00 89.38 508 GLU A C 1
ATOM 3660 O O . GLU A 1 508 ? -13.221 -6.156 7.479 1.00 89.38 508 GLU A O 1
ATOM 3665 N N . THR A 1 509 ? -14.243 -4.575 8.711 1.00 94.12 509 THR A N 1
ATOM 3666 C CA . THR A 1 509 ? -13.751 -3.423 7.940 1.00 94.12 509 THR A CA 1
ATOM 3667 C C . THR A 1 509 ? -12.453 -2.887 8.523 1.00 94.12 509 THR A C 1
ATOM 3669 O O . THR A 1 509 ? -12.101 -3.170 9.664 1.00 94.12 509 THR A O 1
ATOM 3672 N N . VAL A 1 510 ? -11.758 -2.027 7.778 1.00 88.50 510 VAL A N 1
ATOM 3673 C CA . VAL A 1 510 ? -10.611 -1.270 8.305 1.00 88.50 510 VAL A CA 1
ATOM 3674 C C . VAL A 1 510 ? -11.032 -0.366 9.478 1.00 88.50 510 VAL A C 1
ATOM 3676 O O . VAL A 1 510 ? -10.220 -0.078 10.351 1.00 88.50 510 VAL A O 1
ATOM 3679 N N . GLY A 1 511 ? -12.308 0.032 9.542 1.00 79.50 511 GLY A N 1
ATOM 3680 C CA . GLY A 1 511 ? -12.898 0.747 10.678 1.00 79.50 511 GLY A CA 1
ATOM 3681 C C . GLY A 1 511 ? -13.264 -0.128 11.890 1.00 79.50 511 GLY A C 1
ATOM 3682 O O . GLY A 1 511 ? -13.851 0.393 12.833 1.00 79.50 511 GLY A O 1
ATOM 3683 N N . GLY A 1 512 ? -12.982 -1.437 11.871 1.00 79.38 512 GLY A N 1
ATOM 3684 C CA . GLY A 1 512 ? -13.235 -2.390 12.967 1.00 79.38 512 GLY A CA 1
ATOM 3685 C C . GLY A 1 512 ? -14.681 -2.893 13.079 1.00 79.38 512 GLY A C 1
ATOM 3686 O O . GLY A 1 512 ? -14.927 -3.993 13.568 1.00 79.38 512 GLY A O 1
ATOM 3687 N N . ALA A 1 513 ? -15.664 -2.141 12.579 1.00 83.50 513 ALA A N 1
ATOM 3688 C CA . ALA A 1 513 ? -17.050 -2.603 12.534 1.00 83.50 513 ALA A CA 1
ATOM 3689 C C . ALA A 1 513 ? -17.253 -3.688 11.457 1.00 83.50 513 ALA A C 1
ATOM 3691 O O . ALA A 1 513 ? -16.581 -3.697 10.421 1.00 83.50 513 ALA A O 1
ATOM 3692 N N . LEU A 1 514 ? -18.212 -4.591 11.688 1.00 88.25 514 LEU A N 1
ATOM 3693 C CA . LEU A 1 514 ? -18.527 -5.704 10.788 1.00 88.25 514 LEU A CA 1
ATOM 3694 C C . LEU A 1 514 ? -19.543 -5.295 9.709 1.00 88.25 514 LEU A C 1
ATOM 3696 O O . LEU A 1 514 ? -20.538 -4.633 10.007 1.00 88.25 514 LEU A O 1
ATOM 3700 N N . LEU A 1 515 ? -19.320 -5.738 8.474 1.00 93.81 515 LEU A N 1
ATOM 3701 C CA . LEU A 1 515 ? -20.280 -5.728 7.367 1.00 93.81 515 LEU A CA 1
ATOM 3702 C C . LEU A 1 515 ? -20.993 -7.076 7.282 1.00 93.81 515 LEU A C 1
ATOM 3704 O O . LEU A 1 515 ? -20.341 -8.116 7.334 1.00 93.81 515 LEU A O 1
ATOM 3708 N N . ASP A 1 516 ? -22.309 -7.066 7.090 1.00 93.81 516 ASP A N 1
ATOM 3709 C CA . ASP A 1 516 ? -23.101 -8.248 6.754 1.00 93.81 516 ASP A CA 1
ATOM 3710 C C . ASP A 1 516 ? -23.143 -8.439 5.235 1.00 93.81 516 ASP A C 1
ATOM 3712 O O . ASP A 1 516 ? -23.724 -7.640 4.495 1.00 93.81 516 ASP A O 1
ATOM 3716 N N . ILE A 1 517 ? -22.508 -9.506 4.761 1.00 96.94 517 ILE A N 1
ATOM 3717 C CA . ILE A 1 517 ? -22.487 -9.895 3.356 1.00 96.94 517 ILE A CA 1
ATOM 3718 C C . ILE A 1 517 ? -23.550 -10.964 3.141 1.00 96.94 517 ILE A C 1
ATOM 3720 O O . ILE A 1 517 ? -23.548 -12.006 3.797 1.00 96.94 517 ILE A O 1
ATOM 3724 N N . VAL A 1 518 ? -24.419 -10.763 2.154 1.00 96.00 518 VAL A N 1
ATOM 3725 C CA . VAL A 1 518 ? -25.384 -11.776 1.716 1.00 96.00 518 VAL A CA 1
ATOM 3726 C C . VAL A 1 518 ? -25.154 -12.076 0.244 1.00 96.00 518 VAL A C 1
ATOM 3728 O O . VAL A 1 518 ? -25.317 -11.212 -0.615 1.00 96.00 518 VAL A O 1
ATOM 3731 N N . VAL A 1 519 ? -24.798 -13.327 -0.050 1.00 95.56 519 VAL A N 1
ATOM 3732 C CA . VAL A 1 519 ? -24.643 -13.832 -1.418 1.00 95.56 519 VAL A CA 1
ATOM 3733 C C . VAL A 1 519 ? -25.874 -14.656 -1.783 1.00 95.56 519 VAL A C 1
ATOM 3735 O O . VAL A 1 519 ? -26.222 -15.622 -1.099 1.00 95.56 519 VAL A O 1
ATOM 3738 N N . SER A 1 520 ? -26.552 -14.278 -2.865 1.00 93.19 520 SER A N 1
ATOM 3739 C CA . SER A 1 520 ? -27.792 -14.913 -3.324 1.00 93.19 520 SER A CA 1
ATOM 3740 C C . SER A 1 520 ? -27.809 -15.115 -4.843 1.00 93.19 520 SER A C 1
ATOM 3742 O O . SER A 1 520 ? -26.906 -14.677 -5.553 1.00 93.19 520 SER A O 1
ATOM 3744 N N . GLU A 1 521 ? -28.857 -15.760 -5.371 1.00 90.12 521 GLU A N 1
ATOM 3745 C CA . GLU A 1 521 ? -29.069 -15.846 -6.828 1.00 90.12 521 GLU A CA 1
ATOM 3746 C C . GLU A 1 521 ? -29.313 -14.469 -7.477 1.00 90.12 521 GLU A C 1
ATOM 3748 O O . GLU A 1 521 ? -29.144 -14.331 -8.687 1.00 90.12 521 GLU A O 1
ATOM 3753 N N . GLU A 1 522 ? -29.709 -13.460 -6.691 1.00 87.25 522 GLU A N 1
ATOM 3754 C CA . GLU A 1 522 ? -29.991 -12.098 -7.160 1.00 87.25 522 GLU A CA 1
ATOM 3755 C C . GLU A 1 522 ? -28.746 -11.192 -7.161 1.00 87.25 522 GLU A C 1
ATOM 3757 O O . GLU A 1 522 ? -28.792 -10.114 -7.749 1.00 87.25 522 GLU A O 1
ATOM 3762 N N . GLY A 1 523 ? -27.635 -11.636 -6.561 1.00 90.81 523 GLY A N 1
ATOM 3763 C CA . GLY A 1 523 ? -26.387 -10.877 -6.450 1.00 90.81 523 GLY A CA 1
ATOM 3764 C C . GLY A 1 523 ? -25.806 -10.883 -5.035 1.00 90.81 523 GLY A C 1
ATOM 3765 O O . GLY A 1 523 ? -26.216 -11.679 -4.182 1.00 90.81 523 GLY A O 1
ATOM 3766 N N . VAL A 1 524 ? -24.839 -9.991 -4.810 1.00 96.06 524 VAL A N 1
ATOM 3767 C CA . VAL A 1 524 ? -24.211 -9.740 -3.506 1.00 96.06 524 VAL A CA 1
ATOM 3768 C C . VAL A 1 524 ? -24.782 -8.453 -2.920 1.00 96.06 524 VAL A C 1
ATOM 3770 O O . VAL A 1 524 ? -24.821 -7.432 -3.606 1.00 96.06 524 VAL A O 1
ATOM 3773 N N . THR A 1 525 ? -25.181 -8.488 -1.651 1.00 96.62 525 THR A N 1
ATOM 3774 C CA . THR A 1 525 ? -25.525 -7.281 -0.890 1.00 96.62 525 THR A CA 1
ATOM 3775 C C . THR A 1 525 ? -24.632 -7.124 0.333 1.00 96.62 525 THR A C 1
ATOM 3777 O O . THR A 1 525 ? -24.282 -8.121 0.961 1.00 96.62 525 THR A O 1
ATOM 3780 N N . VAL A 1 526 ? -24.328 -5.879 0.694 1.00 96.81 526 VAL A N 1
ATOM 3781 C CA . VAL A 1 526 ? -23.498 -5.484 1.839 1.00 96.81 526 VAL A CA 1
ATOM 3782 C C . VAL A 1 526 ? -24.332 -4.588 2.747 1.00 96.81 526 VAL A C 1
ATOM 3784 O O . VAL A 1 526 ? -24.739 -3.512 2.324 1.00 96.81 526 VAL A O 1
ATOM 3787 N N . ASN A 1 527 ? -24.679 -5.044 3.952 1.00 93.75 527 ASN A N 1
ATOM 3788 C CA . ASN A 1 527 ? -25.678 -4.402 4.823 1.00 93.75 527 ASN A CA 1
ATOM 3789 C C . ASN A 1 527 ? -26.993 -4.054 4.090 1.00 93.75 527 ASN A C 1
ATOM 3791 O O . ASN A 1 527 ? -27.647 -3.051 4.372 1.00 93.75 527 ASN A O 1
ATOM 3795 N N . GLY A 1 528 ? -27.368 -4.867 3.099 1.00 92.31 528 GLY A N 1
ATOM 3796 C CA . GLY A 1 528 ? -28.526 -4.629 2.235 1.00 92.31 528 GLY A CA 1
ATOM 3797 C C . GLY A 1 528 ? -28.300 -3.678 1.049 1.00 92.31 528 GLY A C 1
ATOM 3798 O O . GLY A 1 528 ? -29.180 -3.617 0.193 1.00 92.31 528 GLY A O 1
ATOM 3799 N N . ALA A 1 529 ? -27.153 -2.995 0.939 1.00 97.06 529 ALA A N 1
ATOM 3800 C CA . ALA A 1 529 ? -26.755 -2.259 -0.266 1.00 97.06 529 ALA A CA 1
ATOM 3801 C C . ALA A 1 529 ? -26.376 -3.244 -1.381 1.00 97.06 529 ALA A C 1
ATOM 3803 O O . ALA A 1 529 ? -25.613 -4.180 -1.142 1.00 97.06 529 ALA A O 1
ATOM 3804 N N . MET A 1 530 ? -26.892 -3.067 -2.595 1.00 97.19 530 MET A N 1
ATOM 3805 C CA . MET A 1 530 ? -26.615 -3.964 -3.718 1.00 97.19 530 MET A CA 1
ATOM 3806 C C . MET A 1 530 ? -25.259 -3.641 -4.343 1.00 97.19 530 MET A C 1
ATOM 3808 O O . MET A 1 530 ? -25.003 -2.498 -4.721 1.00 97.19 530 MET A O 1
ATOM 3812 N N . VAL A 1 531 ? -24.425 -4.663 -4.550 1.00 97.75 531 VAL A N 1
ATOM 3813 C CA . VAL A 1 531 ? -23.246 -4.549 -5.416 1.00 97.75 531 VAL A CA 1
ATOM 3814 C C . VAL A 1 531 ? -23.718 -4.532 -6.870 1.00 97.75 531 VAL A C 1
ATOM 3816 O O . VAL A 1 531 ? -24.117 -5.552 -7.432 1.00 97.75 531 VAL A O 1
ATOM 3819 N N . THR A 1 532 ? -23.709 -3.351 -7.480 1.00 96.44 532 THR A N 1
ATOM 3820 C CA . THR A 1 532 ? -24.207 -3.114 -8.845 1.00 96.44 532 THR A CA 1
ATOM 3821 C C . THR A 1 532 ? -23.186 -3.471 -9.919 1.00 96.44 532 THR A C 1
ATOM 3823 O O . THR A 1 532 ? -23.563 -3.938 -10.994 1.00 96.44 532 THR A O 1
ATOM 3826 N N . THR A 1 533 ? -21.900 -3.288 -9.616 1.00 96.75 533 THR A N 1
ATOM 3827 C CA . THR A 1 533 ? -20.769 -3.715 -10.446 1.00 96.75 533 THR A CA 1
ATOM 3828 C C . THR A 1 533 ? -19.703 -4.275 -9.523 1.00 96.75 533 THR A C 1
ATOM 3830 O O . THR A 1 533 ? -19.315 -3.611 -8.569 1.00 96.75 533 THR A O 1
ATOM 3833 N N . ALA A 1 534 ? -19.240 -5.487 -9.794 1.00 95.44 534 ALA A N 1
ATOM 3834 C CA . ALA A 1 534 ? -18.224 -6.144 -8.987 1.00 95.44 534 ALA A CA 1
ATOM 3835 C C . ALA A 1 534 ? -16.916 -6.309 -9.768 1.00 95.44 534 ALA A C 1
ATOM 3837 O O . ALA A 1 534 ? -16.919 -6.250 -10.999 1.00 95.44 534 ALA A O 1
ATOM 3838 N N . ASP A 1 535 ? -15.839 -6.591 -9.037 1.00 95.00 535 ASP A N 1
ATOM 3839 C CA . ASP A 1 535 ? -14.548 -7.043 -9.574 1.00 95.00 535 ASP A CA 1
ATOM 3840 C C . ASP A 1 535 ? -13.843 -6.022 -10.476 1.00 95.00 535 ASP A C 1
ATOM 3842 O O . ASP A 1 535 ? -13.231 -6.375 -11.487 1.00 95.00 535 ASP A O 1
ATOM 3846 N N . ILE A 1 536 ? -13.903 -4.738 -10.113 1.00 94.50 536 ILE A N 1
ATOM 3847 C CA . ILE A 1 536 ? -13.070 -3.725 -10.764 1.00 94.50 536 ILE A CA 1
ATOM 3848 C C . ILE A 1 536 ? -11.664 -3.834 -10.172 1.00 94.50 536 ILE A C 1
ATOM 3850 O O . ILE A 1 536 ? -11.399 -3.350 -9.072 1.00 94.50 536 ILE A O 1
ATOM 3854 N N . GLU A 1 537 ? -10.773 -4.516 -10.888 1.00 91.81 537 GLU A N 1
ATOM 3855 C CA . GLU A 1 537 ? -9.373 -4.664 -10.488 1.00 91.81 537 GLU A CA 1
ATOM 3856 C C . GLU A 1 537 ? -8.578 -3.378 -10.731 1.00 91.81 537 GLU A C 1
ATOM 3858 O O . GLU A 1 537 ? -8.616 -2.801 -11.817 1.00 91.81 537 GLU A O 1
ATOM 3863 N N . VAL A 1 538 ? -7.821 -2.971 -9.716 1.00 90.25 538 VAL A N 1
ATOM 3864 C CA . VAL A 1 538 ? -6.975 -1.771 -9.693 1.00 90.25 538 VAL A CA 1
ATOM 3865 C C . VAL A 1 538 ? -5.603 -2.123 -9.111 1.00 90.25 538 VAL A C 1
ATOM 3867 O O . VAL A 1 538 ? -5.440 -3.190 -8.511 1.00 90.25 538 VAL A O 1
ATOM 3870 N N . ALA A 1 539 ? -4.599 -1.258 -9.294 1.00 83.94 539 ALA A N 1
ATOM 3871 C CA . ALA A 1 539 ? -3.206 -1.551 -8.929 1.00 83.94 539 ALA A CA 1
ATOM 3872 C C . ALA A 1 539 ? -3.039 -2.009 -7.472 1.00 83.94 539 ALA A C 1
ATOM 3874 O O . ALA A 1 539 ? -2.304 -2.957 -7.198 1.00 83.94 539 ALA A O 1
ATOM 3875 N N . ASN A 1 540 ? -3.760 -1.372 -6.547 1.00 84.75 540 ASN A N 1
ATOM 3876 C CA . ASN A 1 540 ? -3.668 -1.622 -5.113 1.00 84.75 540 ASN A CA 1
ATOM 3877 C C . ASN A 1 540 ? -4.947 -2.240 -4.514 1.00 84.75 540 ASN A C 1
ATOM 3879 O O . ASN A 1 540 ? -5.170 -2.138 -3.308 1.00 84.75 540 ASN A O 1
ATOM 3883 N N . GLY A 1 541 ? -5.793 -2.913 -5.310 1.00 93.38 541 GLY A N 1
ATOM 3884 C CA . GLY A 1 541 ? -6.993 -3.542 -4.751 1.00 93.38 541 GLY A CA 1
ATOM 3885 C C . GLY A 1 541 ? -8.104 -3.932 -5.722 1.00 93.38 541 GLY A C 1
ATOM 3886 O O . GLY A 1 541 ? -7.870 -4.265 -6.885 1.00 93.38 541 GLY A O 1
ATOM 3887 N N . VAL A 1 542 ? -9.329 -3.933 -5.194 1.00 96.94 542 VAL A N 1
ATOM 3888 C CA . VAL A 1 542 ? -10.582 -4.194 -5.916 1.00 96.94 542 VAL A CA 1
ATOM 3889 C C . VAL A 1 542 ? -11.632 -3.165 -5.503 1.00 96.94 542 VAL A C 1
ATOM 3891 O O . VAL A 1 542 ? -11.759 -2.842 -4.322 1.00 96.94 542 VAL A O 1
ATOM 3894 N N . ILE A 1 543 ? -12.417 -2.685 -6.465 1.00 98.06 543 ILE A N 1
ATOM 3895 C CA . ILE A 1 543 ? -13.602 -1.860 -6.220 1.00 98.06 543 ILE A CA 1
ATOM 3896 C C . ILE A 1 543 ? -14.867 -2.672 -6.535 1.00 98.06 543 ILE A C 1
ATOM 3898 O O . ILE A 1 543 ? -14.993 -3.276 -7.603 1.00 98.06 543 ILE A O 1
ATOM 3902 N N . HIS A 1 544 ? -15.829 -2.640 -5.611 1.00 98.12 544 HIS A N 1
ATOM 3903 C CA . HIS A 1 544 ? -17.204 -3.106 -5.803 1.00 98.12 544 HIS A CA 1
ATOM 3904 C C . HIS A 1 544 ? -18.142 -1.904 -5.711 1.00 98.12 544 HIS A C 1
ATOM 3906 O O . HIS A 1 544 ? -18.256 -1.285 -4.660 1.00 98.12 544 HIS A O 1
ATOM 3912 N N . ILE A 1 545 ? -18.825 -1.553 -6.795 1.00 98.31 545 ILE A N 1
ATOM 3913 C CA . ILE A 1 545 ? -19.735 -0.403 -6.826 1.00 98.31 545 ILE A CA 1
ATOM 3914 C C . ILE A 1 545 ? -21.038 -0.758 -6.112 1.00 98.31 545 ILE A C 1
ATOM 3916 O O . ILE A 1 545 ? -21.702 -1.722 -6.500 1.00 98.31 545 ILE A O 1
ATOM 3920 N N . ILE A 1 546 ? -21.454 0.053 -5.139 1.00 98.25 546 ILE A N 1
ATOM 3921 C CA . ILE A 1 546 ? -22.700 -0.136 -4.382 1.00 98.25 546 ILE A CA 1
ATOM 3922 C C . ILE A 1 546 ? -23.701 1.013 -4.581 1.00 98.25 546 ILE A C 1
ATOM 3924 O O . ILE A 1 546 ? -23.337 2.141 -4.926 1.00 98.25 546 ILE A O 1
ATOM 3928 N N . ASP A 1 547 ? -24.986 0.720 -4.379 1.00 97.44 547 ASP A N 1
ATOM 3929 C CA . ASP A 1 547 ? -26.097 1.659 -4.599 1.00 97.44 547 ASP A CA 1
ATOM 3930 C C . ASP A 1 547 ? -26.569 2.426 -3.351 1.00 97.44 547 ASP A C 1
ATOM 3932 O O . ASP A 1 547 ? -27.458 3.273 -3.460 1.00 97.44 547 ASP A O 1
ATOM 3936 N N . ALA A 1 548 ? -25.963 2.186 -2.187 1.00 97.56 548 ALA A N 1
ATOM 3937 C CA . ALA A 1 548 ? -26.249 2.904 -0.947 1.00 97.56 548 ALA A CA 1
ATOM 3938 C C . ALA A 1 548 ? -24.963 3.173 -0.155 1.00 97.56 548 ALA A C 1
ATOM 3940 O O . ALA A 1 548 ? -24.020 2.391 -0.220 1.00 97.56 548 ALA A O 1
ATOM 3941 N N . VAL A 1 549 ? -24.929 4.275 0.600 1.00 97.75 549 VAL A N 1
ATOM 3942 C CA . VAL A 1 549 ? -23.840 4.556 1.547 1.00 97.75 549 VAL A CA 1
ATOM 3943 C C . VAL A 1 549 ? -24.009 3.645 2.764 1.00 97.75 549 VAL A C 1
ATOM 3945 O O . VAL A 1 549 ? -25.066 3.637 3.398 1.00 97.75 549 VAL A O 1
ATOM 3948 N N . LEU A 1 550 ? -22.970 2.884 3.094 1.00 96.25 550 LEU A N 1
ATOM 3949 C CA . LEU A 1 550 ? -22.896 2.047 4.286 1.00 96.25 550 LEU A CA 1
ATOM 3950 C C . LEU A 1 550 ? -22.693 2.940 5.507 1.00 96.25 550 LEU A C 1
ATOM 3952 O O . LEU A 1 550 ? -21.663 3.594 5.657 1.00 96.25 550 LEU A O 1
ATOM 3956 N N . LEU A 1 551 ? -23.679 2.966 6.393 1.00 91.44 551 LEU A N 1
ATOM 3957 C CA . LEU A 1 551 ? -23.560 3.643 7.677 1.00 91.44 551 LEU A CA 1
ATOM 3958 C C . LEU A 1 551 ? -23.130 2.611 8.725 1.00 91.44 551 LEU A C 1
ATOM 3960 O O . LEU A 1 551 ? -23.777 1.560 8.803 1.00 91.44 551 LEU A O 1
ATOM 3964 N N . PRO A 1 552 ? -22.065 2.874 9.508 1.00 83.25 552 PRO A N 1
ATOM 3965 C CA . PRO A 1 552 ? -21.737 2.047 10.660 1.00 83.25 552 PRO A CA 1
ATOM 3966 C C . PRO A 1 552 ? -22.971 1.911 11.559 1.00 83.25 552 PRO A C 1
ATOM 3968 O O . PRO A 1 552 ? -23.730 2.879 11.682 1.00 83.25 552 PRO A O 1
ATOM 3971 N N . PRO A 1 553 ? -23.203 0.745 12.185 1.00 73.19 553 PRO A N 1
ATOM 3972 C CA . PRO A 1 553 ? -24.225 0.653 13.217 1.00 73.19 553 PRO A CA 1
ATOM 3973 C C . PRO A 1 553 ? -23.919 1.704 14.289 1.00 73.19 553 PRO A C 1
ATOM 3975 O O . PRO A 1 553 ? -22.761 1.852 14.688 1.00 73.19 553 PRO A O 1
ATOM 3978 N N . GLU A 1 554 ? -24.930 2.459 14.731 1.00 65.81 554 GLU A N 1
ATOM 3979 C CA . GLU A 1 554 ? -24.715 3.381 15.845 1.00 65.81 554 GLU A CA 1
ATOM 3980 C C . GLU A 1 554 ? -24.216 2.576 17.048 1.00 65.81 554 GLU A C 1
ATOM 3982 O O . GLU A 1 554 ? -24.749 1.487 17.303 1.00 65.81 554 GLU A O 1
ATOM 3987 N N . PRO A 1 555 ? -23.187 3.059 17.766 1.00 59.44 555 PRO A N 1
ATOM 3988 C CA . PRO A 1 555 ? -22.752 2.382 18.969 1.00 59.44 555 PRO A CA 1
ATOM 3989 C C . PRO A 1 555 ? -23.963 2.319 19.906 1.00 59.44 555 PRO A C 1
ATOM 3991 O O . PRO A 1 555 ? -24.576 3.335 20.231 1.00 59.44 555 PRO A O 1
ATOM 3994 N N . GLN A 1 556 ? -24.371 1.105 20.262 1.00 69.50 556 GLN A N 1
ATOM 3995 C CA . GLN A 1 556 ? -25.506 0.888 21.154 1.00 69.50 556 GLN A CA 1
ATOM 3996 C C . GLN A 1 556 ? -25.166 1.487 22.520 1.00 69.50 556 GLN A C 1
ATOM 3998 O O . GLN A 1 556 ? -24.011 1.410 22.924 1.00 69.50 556 GLN A O 1
ATOM 4003 N N . SER A 1 557 ? -26.115 2.105 23.229 1.00 85.12 557 SER A N 1
ATOM 4004 C CA . SER A 1 557 ? -25.911 2.401 24.654 1.00 85.12 557 SER A CA 1
ATOM 4005 C C . SER A 1 557 ? -25.860 1.100 25.467 1.00 85.12 557 SER A C 1
ATOM 4007 O O . SER A 1 557 ? -26.240 0.037 24.973 1.00 85.12 557 SER A O 1
ATOM 4009 N N . ILE A 1 558 ? -25.444 1.165 26.735 1.00 89.50 558 ILE A N 1
ATOM 4010 C CA . ILE A 1 558 ? -25.527 0.026 27.662 1.00 89.50 558 ILE A CA 1
ATOM 4011 C C . ILE A 1 558 ? -26.950 -0.534 27.693 1.00 89.50 558 ILE A C 1
ATOM 4013 O O . ILE A 1 558 ? -27.134 -1.748 27.617 1.00 89.50 558 ILE A O 1
ATOM 4017 N N . LEU A 1 559 ? -27.960 0.340 27.777 1.00 90.25 559 LEU A N 1
ATOM 4018 C CA . LEU A 1 559 ? -29.353 -0.095 27.775 1.00 90.25 559 LEU A CA 1
ATOM 4019 C C . LEU A 1 559 ? -29.720 -0.789 26.458 1.00 90.25 559 LEU A C 1
ATOM 4021 O O . LEU A 1 559 ? -30.372 -1.829 26.489 1.00 90.25 559 LEU A O 1
ATOM 4025 N N . ASP A 1 560 ? -29.298 -0.249 25.314 1.00 87.31 560 ASP A N 1
ATOM 4026 C CA . ASP A 1 560 ? -29.599 -0.851 24.012 1.00 87.31 560 ASP A CA 1
ATOM 4027 C C . ASP A 1 560 ? -28.952 -2.233 23.864 1.00 87.31 560 ASP A C 1
ATOM 4029 O O . ASP A 1 560 ? -29.610 -3.160 23.394 1.00 87.31 560 ASP A O 1
ATOM 4033 N N . ALA A 1 561 ? -27.711 -2.399 24.331 1.00 88.06 561 ALA A N 1
ATOM 4034 C CA . ALA A 1 561 ? -27.027 -3.690 24.343 1.00 88.06 561 ALA A CA 1
ATOM 4035 C C . ALA A 1 561 ? -27.733 -4.702 25.263 1.00 88.06 561 ALA A C 1
ATOM 4037 O O . ALA A 1 561 ? -27.956 -5.848 24.875 1.00 88.06 561 ALA A O 1
ATOM 4038 N N . VAL A 1 562 ? -28.169 -4.266 26.451 1.00 90.19 562 VAL A N 1
ATOM 4039 C CA . VAL A 1 562 ? -28.957 -5.087 27.388 1.00 90.19 562 VAL A CA 1
ATOM 4040 C C . VAL A 1 562 ? -30.315 -5.486 26.800 1.00 90.19 562 VAL A C 1
ATOM 4042 O O . VAL A 1 562 ? -30.769 -6.607 27.009 1.00 90.19 562 VAL A O 1
ATOM 4045 N N . LEU A 1 563 ? -30.981 -4.598 26.059 1.00 89.94 563 LEU A N 1
ATOM 4046 C CA . LEU A 1 563 ? -32.269 -4.888 25.418 1.00 89.94 563 LEU A CA 1
ATOM 4047 C C . LEU A 1 563 ? -32.137 -5.782 2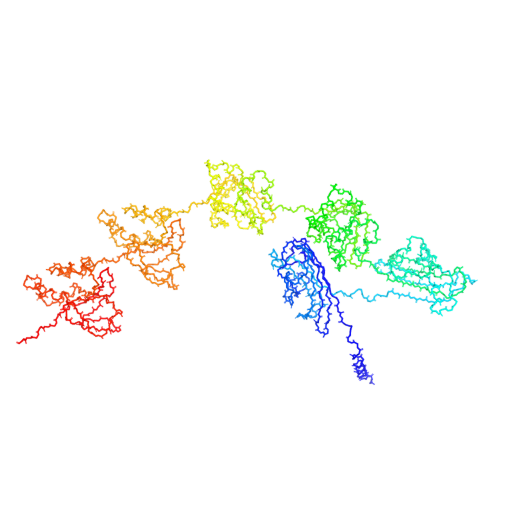4.178 1.00 89.94 563 LEU A C 1
ATOM 4049 O O . LEU A 1 563 ? -33.104 -6.457 23.813 1.00 89.94 563 LEU A O 1
ATOM 4053 N N . ALA A 1 564 ? -30.981 -5.757 23.512 1.00 86.31 564 ALA A N 1
ATOM 4054 C CA . ALA A 1 564 ? -30.715 -6.543 22.313 1.00 86.31 564 ALA A CA 1
ATOM 4055 C C . ALA A 1 564 ? -30.382 -8.014 22.615 1.00 86.31 564 ALA A C 1
ATOM 4057 O O . ALA A 1 564 ? -30.635 -8.870 21.764 1.00 86.31 564 ALA A O 1
ATOM 4058 N N . ASP A 1 565 ? -29.844 -8.311 23.800 1.00 88.00 565 ASP A N 1
ATOM 4059 C CA . ASP A 1 565 ? -29.449 -9.662 24.200 1.00 88.00 565 ASP A CA 1
ATOM 4060 C C . ASP A 1 565 ? -30.558 -10.381 24.993 1.00 88.00 565 ASP A C 1
ATOM 4062 O O . ASP A 1 565 ? -31.020 -9.926 26.045 1.00 88.00 565 ASP A O 1
ATOM 4066 N N . GLU A 1 566 ? -30.986 -11.552 24.507 1.00 91.44 566 GLU A N 1
ATOM 4067 C CA . GLU A 1 566 ? -32.007 -12.365 25.176 1.00 91.44 566 GLU A CA 1
ATOM 4068 C C . GLU A 1 566 ? -31.548 -12.849 26.565 1.00 91.44 566 GLU A C 1
ATOM 4070 O O . GLU A 1 566 ? -32.387 -13.010 27.462 1.00 91.44 566 GLU A O 1
ATOM 4075 N N . ASP A 1 567 ? -30.239 -13.013 26.789 1.00 93.81 567 ASP A N 1
ATOM 4076 C CA . ASP A 1 567 ? -29.666 -13.448 28.067 1.00 93.81 567 ASP A CA 1
ATOM 4077 C C . ASP A 1 567 ? -29.722 -12.370 29.164 1.00 93.81 567 ASP A C 1
ATOM 4079 O O . ASP A 1 567 ? -29.492 -12.688 30.335 1.00 93.81 567 ASP A O 1
ATOM 4083 N N . PHE A 1 568 ? -30.142 -11.142 28.834 1.00 96.31 568 PHE A N 1
ATOM 4084 C CA . PHE A 1 568 ? -30.367 -10.051 29.789 1.00 96.31 568 PHE A CA 1
ATOM 4085 C C . PHE A 1 568 ? -31.834 -9.651 29.972 1.00 96.31 568 PHE A C 1
ATOM 4087 O O . PHE A 1 568 ? -32.129 -8.652 30.630 1.00 96.31 568 PHE A O 1
ATOM 4094 N N . SER A 1 569 ? -32.788 -10.437 29.466 1.00 96.19 569 SER A N 1
ATOM 4095 C CA . SER A 1 569 ? -34.221 -10.114 29.580 1.00 96.19 569 SER A CA 1
ATOM 4096 C C . SER A 1 569 ? -34.711 -9.845 31.023 1.00 96.19 569 SER A C 1
ATOM 4098 O O . SER A 1 569 ? -35.561 -8.971 31.238 1.00 96.19 569 SER A O 1
ATOM 4100 N N . THR A 1 570 ? -34.160 -10.536 32.030 1.00 97.38 570 THR A N 1
ATOM 4101 C CA . THR A 1 570 ? -34.471 -10.301 33.452 1.00 97.38 570 THR A CA 1
ATOM 4102 C C . THR A 1 570 ? -33.856 -8.995 33.955 1.00 97.38 570 THR A C 1
ATOM 4104 O O . THR A 1 570 ? -34.546 -8.221 34.620 1.00 97.38 570 THR A O 1
ATOM 4107 N N . LEU A 1 571 ? -32.601 -8.708 33.588 1.00 97.38 571 LEU A N 1
ATOM 4108 C CA . LEU A 1 571 ? -31.926 -7.448 33.913 1.00 97.38 571 LEU A CA 1
ATOM 4109 C C . LEU A 1 571 ? -32.681 -6.253 33.316 1.00 97.38 571 LEU A C 1
ATOM 4111 O O . LEU A 1 571 ? -32.985 -5.299 34.026 1.00 97.38 571 LEU A O 1
ATOM 4115 N N . ALA A 1 572 ? -33.062 -6.341 32.039 1.00 95.81 572 ALA A N 1
ATOM 4116 C CA . ALA A 1 572 ? -33.863 -5.329 31.356 1.00 95.81 572 ALA A CA 1
ATOM 4117 C C . ALA A 1 572 ? -35.196 -5.064 32.077 1.00 95.81 572 ALA A C 1
ATOM 4119 O O . ALA A 1 572 ? -35.601 -3.916 32.257 1.00 95.81 572 ALA A O 1
ATOM 4120 N N . THR A 1 573 ? -35.865 -6.126 32.540 1.00 96.06 573 THR A N 1
ATOM 4121 C CA . THR A 1 573 ? -37.112 -6.013 33.311 1.00 96.06 573 THR A CA 1
ATOM 4122 C C . THR A 1 573 ? -36.884 -5.314 34.654 1.00 96.06 573 THR A C 1
ATOM 4124 O O . THR A 1 573 ? -37.679 -4.456 35.035 1.00 96.06 573 THR A O 1
ATOM 4127 N N . ALA A 1 574 ? -35.799 -5.644 35.358 1.00 96.44 574 ALA A N 1
ATOM 4128 C CA . ALA A 1 574 ? -35.443 -5.040 36.640 1.00 96.44 574 ALA A CA 1
ATOM 4129 C C . ALA A 1 574 ? -35.079 -3.545 36.505 1.00 96.44 574 ALA A C 1
ATOM 4131 O O . ALA A 1 574 ? -35.546 -2.720 37.294 1.00 96.44 574 ALA A O 1
ATOM 4132 N N . LEU A 1 575 ? -34.321 -3.174 35.467 1.00 96.38 575 LEU A N 1
ATOM 4133 C CA . LEU A 1 575 ? -33.989 -1.778 35.153 1.00 96.38 575 LEU A CA 1
ATOM 4134 C C . LEU A 1 575 ? -35.247 -0.953 34.854 1.00 96.38 575 LEU A C 1
ATOM 4136 O O . LEU A 1 575 ? -35.431 0.118 35.427 1.00 96.38 575 LEU A O 1
ATOM 4140 N N . ALA A 1 576 ? -36.153 -1.485 34.030 1.00 95.00 576 ALA A N 1
ATOM 4141 C CA . ALA A 1 576 ? -37.419 -0.824 33.719 1.00 95.00 576 ALA A CA 1
ATOM 4142 C C . ALA A 1 576 ? -38.343 -0.697 34.947 1.00 95.00 576 ALA A C 1
ATOM 4144 O O . ALA A 1 576 ? -39.055 0.296 35.092 1.00 95.00 576 ALA A O 1
ATOM 4145 N N . ALA A 1 577 ? -38.350 -1.688 35.846 1.00 95.25 577 ALA A N 1
ATOM 4146 C CA . ALA A 1 577 ? -39.163 -1.657 37.065 1.00 95.25 577 ALA A CA 1
ATOM 4147 C C . ALA A 1 577 ? -38.678 -0.601 38.076 1.00 95.25 577 ALA A C 1
ATOM 4149 O O . ALA A 1 577 ? -39.492 -0.005 38.780 1.00 95.25 577 ALA A O 1
ATOM 4150 N N . THR A 1 578 ? -37.366 -0.362 38.128 1.00 95.50 578 THR A N 1
ATOM 4151 C CA . THR A 1 578 ? -36.721 0.603 39.037 1.00 95.50 578 THR A CA 1
ATOM 4152 C C . THR A 1 578 ? -36.576 2.006 38.439 1.00 95.50 578 THR A C 1
ATOM 4154 O O . THR A 1 578 ? -36.362 2.963 39.181 1.00 95.50 578 THR A O 1
ATOM 4157 N N . GLY A 1 579 ? -36.729 2.154 37.118 1.00 92.88 579 GLY A N 1
ATOM 4158 C CA . GLY A 1 579 ? -36.510 3.415 36.397 1.00 92.88 579 GLY A CA 1
ATOM 4159 C C . GLY A 1 579 ? -35.030 3.755 36.182 1.00 92.88 579 GLY A C 1
ATOM 4160 O O . GLY A 1 579 ? -34.689 4.906 35.911 1.00 92.88 579 GLY A O 1
ATOM 4161 N N . LEU A 1 580 ? -34.136 2.773 36.347 1.00 94.19 580 LEU A N 1
ATOM 4162 C CA . LEU A 1 580 ? -32.698 2.913 36.091 1.00 94.19 580 LEU A CA 1
ATOM 4163 C C . LEU A 1 580 ? -32.337 2.750 34.609 1.00 94.19 580 LEU A C 1
ATOM 4165 O O . LEU A 1 580 ? -31.202 3.014 34.215 1.00 94.19 580 LEU A O 1
ATOM 4169 N N . ASP A 1 581 ? -33.299 2.355 33.779 1.00 88.94 581 ASP A N 1
ATOM 4170 C CA . ASP A 1 581 ? -33.186 2.357 32.324 1.00 88.94 581 ASP A CA 1
ATOM 4171 C C . ASP A 1 581 ? -32.823 3.751 31.782 1.00 88.94 581 ASP A C 1
ATOM 4173 O O . ASP A 1 581 ? -31.874 3.877 31.012 1.00 88.94 581 ASP A O 1
ATOM 4177 N N . GLU A 1 582 ? -33.469 4.820 32.259 1.00 86.81 582 GLU A N 1
ATOM 4178 C CA . GLU A 1 582 ? -33.108 6.197 31.877 1.00 86.81 582 GLU A CA 1
ATOM 4179 C C . GLU A 1 582 ? -31.678 6.581 32.303 1.00 86.81 582 GLU A C 1
ATOM 4181 O O . GLU A 1 582 ? -31.015 7.363 31.619 1.00 86.81 582 GLU A O 1
ATOM 4186 N N . VAL A 1 583 ? -31.183 6.026 33.415 1.00 86.81 583 VAL A N 1
ATOM 4187 C CA . VAL A 1 583 ? -29.831 6.301 33.928 1.00 86.81 583 VAL A CA 1
ATOM 4188 C C . VAL A 1 583 ? -28.778 5.638 33.043 1.00 86.81 583 VAL A C 1
ATOM 4190 O O . VAL A 1 583 ? -27.844 6.309 32.605 1.00 86.81 583 VAL A O 1
ATOM 4193 N N . LEU A 1 584 ? -28.948 4.350 32.728 1.00 85.88 584 LEU A N 1
ATOM 4194 C CA . LEU A 1 584 ? -28.012 3.598 31.883 1.00 85.88 584 LEU A CA 1
ATOM 4195 C C . LEU A 1 584 ? -28.126 3.932 30.389 1.00 85.88 584 LEU A C 1
ATOM 4197 O O . LEU A 1 584 ? -27.225 3.594 29.624 1.00 85.88 584 LEU A O 1
ATOM 4201 N N . ALA A 1 585 ? -29.188 4.622 29.970 1.00 83.56 585 ALA A N 1
ATOM 4202 C CA . ALA A 1 585 ? -29.281 5.259 28.655 1.00 83.56 585 ALA A CA 1
ATOM 4203 C C . ALA A 1 585 ? -28.640 6.664 28.610 1.00 83.56 585 ALA A C 1
ATOM 4205 O O . ALA A 1 585 ? -28.475 7.230 27.530 1.00 83.56 585 ALA A O 1
ATOM 4206 N N . GLY A 1 586 ? -28.317 7.254 29.766 1.00 80.38 586 GLY A N 1
ATOM 4207 C CA . GLY A 1 586 ? -27.783 8.612 29.886 1.00 80.38 586 GLY A CA 1
ATOM 4208 C C . GLY A 1 586 ? -26.309 8.762 29.483 1.00 80.38 586 GLY A C 1
ATOM 4209 O O . GLY A 1 586 ? -25.646 7.813 29.062 1.00 80.38 586 GLY A O 1
ATOM 4210 N N . GLU A 1 587 ? -25.778 9.982 29.633 1.00 77.75 587 GLU A N 1
ATOM 4211 C CA . GLU A 1 587 ? -24.364 10.285 29.366 1.00 77.75 587 GLU A CA 1
ATOM 4212 C C . GLU A 1 587 ? -23.457 9.579 30.392 1.00 77.75 587 GLU A C 1
ATOM 4214 O O . GLU A 1 587 ? -23.498 9.886 31.584 1.00 77.75 587 GLU A O 1
ATOM 4219 N N . GLY A 1 588 ? -22.658 8.617 29.919 1.00 80.44 588 GLY A N 1
ATOM 4220 C CA . GLY A 1 588 ? -21.643 7.911 30.706 1.00 80.44 588 GLY A CA 1
ATOM 4221 C C . GLY A 1 588 ? -20.302 8.668 30.788 1.00 80.44 588 GLY A C 1
ATOM 4222 O O . GLY A 1 588 ? -20.283 9.899 30.713 1.00 80.44 588 GLY A O 1
ATOM 4223 N N . PRO A 1 589 ? -19.156 7.970 30.920 1.00 89.19 589 PRO A N 1
ATOM 4224 C CA . PRO A 1 589 ? -19.003 6.521 30.809 1.00 89.19 589 PRO A CA 1
ATOM 4225 C C . PRO A 1 589 ? -19.385 5.756 32.084 1.00 89.19 589 PRO A C 1
ATOM 4227 O O . PRO A 1 589 ? -19.064 6.189 33.193 1.00 89.19 589 PRO A O 1
ATOM 4230 N N . PHE A 1 590 ? -19.999 4.587 31.910 1.00 94.25 590 PHE A N 1
ATOM 4231 C CA . PHE A 1 590 ? -20.247 3.615 32.978 1.00 94.25 590 PHE A CA 1
ATOM 4232 C C . PHE A 1 590 ? -19.530 2.290 32.703 1.00 94.25 590 PHE A C 1
ATOM 4234 O O . PHE A 1 590 ? -19.321 1.909 31.553 1.00 94.25 590 PHE A O 1
ATOM 4241 N N . THR A 1 591 ? -19.216 1.558 33.763 1.00 96.31 591 THR A N 1
ATOM 4242 C CA . THR A 1 591 ? -18.818 0.151 33.704 1.00 96.31 591 THR A CA 1
ATOM 4243 C C . THR A 1 591 ? -19.891 -0.654 34.416 1.00 96.31 591 THR A C 1
ATOM 4245 O O . THR A 1 591 ? -20.142 -0.421 35.598 1.00 96.31 591 THR A O 1
ATOM 4248 N N . VAL A 1 592 ? -20.557 -1.562 33.706 1.00 97.19 592 VAL A N 1
ATOM 4249 C CA . VAL A 1 592 ? -21.654 -2.365 34.260 1.00 97.19 592 VAL A CA 1
ATOM 4250 C C . VAL A 1 592 ? -21.241 -3.822 34.336 1.00 97.19 592 VAL A C 1
ATOM 4252 O O . VAL A 1 592 ? -20.949 -4.444 33.318 1.00 97.19 592 VAL A O 1
ATOM 4255 N N . PHE A 1 593 ? -21.269 -4.379 35.542 1.00 97.75 593 PHE A N 1
ATOM 4256 C CA . PHE A 1 593 ? -21.151 -5.813 35.754 1.00 97.75 593 PHE A CA 1
ATOM 4257 C C . PHE A 1 593 ? -22.533 -6.445 35.560 1.00 97.75 593 PHE A C 1
ATOM 4259 O O . PHE A 1 593 ? -23.345 -6.444 36.474 1.00 97.75 593 PHE A O 1
ATOM 4266 N N . ALA A 1 594 ? -22.859 -6.900 34.350 1.00 97.25 594 ALA A N 1
ATOM 4267 C CA . ALA A 1 594 ? -24.209 -7.327 33.987 1.00 97.25 594 ALA A CA 1
ATOM 4268 C C . ALA A 1 594 ? -24.463 -8.807 34.342 1.00 97.25 594 ALA A C 1
ATOM 4270 O O . ALA A 1 594 ? -23.865 -9.692 33.722 1.00 97.25 594 ALA A O 1
ATOM 4271 N N . PRO A 1 595 ? -25.364 -9.116 35.294 1.00 97.69 595 PRO A N 1
ATOM 4272 C CA . PRO A 1 595 ? -25.747 -10.491 35.590 1.00 97.69 595 PRO A CA 1
ATOM 4273 C C . PRO A 1 595 ? -26.650 -11.067 34.493 1.00 97.69 595 PRO A C 1
ATOM 4275 O O . PRO A 1 595 ? -27.583 -10.416 34.017 1.00 97.69 595 PRO A O 1
ATOM 4278 N N . THR A 1 596 ? -26.406 -12.322 34.118 1.00 96.62 596 THR A N 1
ATOM 4279 C CA . THR A 1 596 ? -27.255 -13.045 33.151 1.00 96.62 596 THR A CA 1
ATOM 4280 C C . THR A 1 596 ? -28.617 -13.441 33.737 1.00 96.62 596 THR A C 1
ATOM 4282 O O . THR A 1 596 ? -28.818 -13.488 34.952 1.00 96.62 596 THR A O 1
ATOM 4285 N N . ASN A 1 597 ? -29.561 -13.854 32.887 1.00 97.00 597 ASN A N 1
ATOM 4286 C CA . ASN A 1 597 ? -30.814 -14.482 33.324 1.00 97.00 597 ASN A CA 1
ATOM 4287 C C . ASN A 1 597 ? -30.576 -15.674 34.273 1.00 97.00 597 ASN A C 1
ATOM 4289 O O . ASN A 1 597 ? -31.368 -15.901 35.189 1.00 97.00 597 ASN A O 1
ATOM 4293 N N . ALA A 1 598 ? -29.499 -16.442 34.057 1.00 96.44 598 ALA A N 1
ATOM 4294 C CA . ALA A 1 598 ? -29.136 -17.573 34.906 1.00 96.44 598 ALA A CA 1
ATOM 4295 C C . ALA A 1 598 ? -28.682 -17.124 36.304 1.00 96.44 598 ALA A C 1
ATOM 4297 O O . ALA A 1 598 ? -29.052 -17.769 37.283 1.00 96.44 598 ALA A O 1
ATOM 4298 N N . ALA A 1 599 ? -27.968 -15.998 36.395 1.00 96.19 599 ALA A N 1
ATOM 4299 C CA . ALA A 1 599 ? -27.569 -15.386 37.661 1.00 96.19 599 ALA A CA 1
ATOM 4300 C C . ALA A 1 599 ? -28.796 -14.998 38.503 1.00 96.19 599 ALA A C 1
ATOM 4302 O O . ALA A 1 599 ? -28.904 -15.375 39.668 1.00 96.19 599 ALA A O 1
ATOM 4303 N N . PHE A 1 600 ? -29.786 -14.330 37.897 1.00 96.62 600 PHE A N 1
ATOM 4304 C CA . PHE A 1 600 ? -31.046 -14.010 38.582 1.00 96.62 600 PHE A CA 1
ATOM 4305 C C . PHE A 1 600 ? -31.834 -15.258 38.997 1.00 96.62 600 PHE A C 1
ATOM 4307 O O . PHE A 1 600 ? -32.447 -15.274 40.062 1.00 96.62 600 PHE A O 1
ATOM 4314 N N . ALA A 1 601 ? -31.820 -16.316 38.182 1.00 94.12 601 ALA A N 1
ATOM 4315 C CA . ALA A 1 601 ? -32.488 -17.576 38.505 1.00 94.12 601 ALA A CA 1
ATOM 4316 C C . ALA A 1 601 ? -31.807 -18.359 39.644 1.00 94.12 601 ALA A C 1
ATOM 4318 O O . ALA A 1 601 ? -32.430 -19.259 40.210 1.00 94.12 601 ALA A O 1
ATOM 4319 N N . ALA A 1 602 ? -30.548 -18.043 39.964 1.00 94.06 602 ALA A N 1
ATOM 4320 C CA . ALA A 1 602 ? -29.809 -18.633 41.077 1.00 94.06 602 ALA A CA 1
ATOM 4321 C C . ALA A 1 602 ? -30.139 -17.987 42.435 1.00 94.06 602 ALA A C 1
ATOM 4323 O O . ALA A 1 602 ? -29.782 -18.550 43.472 1.00 94.06 602 ALA A O 1
ATOM 4324 N N . LEU A 1 603 ? -30.847 -16.848 42.449 1.00 90.81 603 LEU A N 1
ATOM 4325 C CA . LEU A 1 603 ? -31.361 -16.248 43.680 1.00 90.81 603 LEU A CA 1
ATOM 4326 C C . LEU A 1 603 ? -32.309 -17.218 44.418 1.00 90.81 603 LEU A C 1
ATOM 4328 O O . LEU A 1 603 ? -32.946 -18.066 43.783 1.00 90.81 603 LEU A O 1
ATOM 4332 N N . PRO A 1 604 ? -32.445 -17.099 45.755 1.00 92.31 604 PRO A N 1
ATOM 4333 C CA . PRO A 1 604 ? -33.381 -17.914 46.523 1.00 92.31 604 PRO A CA 1
ATOM 4334 C C . PRO A 1 604 ? -34.804 -17.893 45.945 1.00 92.31 604 PRO A C 1
ATOM 4336 O O . PRO A 1 604 ? -35.272 -16.874 45.433 1.00 92.31 604 PRO A O 1
ATOM 4339 N N . GLU A 1 605 ? -35.512 -19.023 46.039 1.00 88.94 605 GLU A N 1
ATOM 4340 C CA . GLU A 1 605 ? -36.866 -19.164 45.487 1.00 88.94 605 GLU A CA 1
ATOM 4341 C C . GLU A 1 605 ? -37.804 -18.086 46.064 1.00 88.94 605 GLU A C 1
ATOM 4343 O O . GLU A 1 605 ? -38.017 -18.027 47.272 1.00 88.94 605 GLU A O 1
ATOM 4348 N N . GLY A 1 606 ? -38.362 -17.239 45.191 1.00 88.12 606 GLY A N 1
ATOM 4349 C CA . GLY A 1 606 ? -39.246 -16.123 45.555 1.00 88.12 606 GLY A CA 1
ATOM 4350 C C . GLY A 1 606 ? -38.555 -14.767 45.747 1.00 88.12 606 GLY A C 1
ATOM 4351 O O . GLY A 1 606 ? -39.237 -13.750 45.686 1.00 88.12 606 GLY A O 1
ATOM 4352 N N . ALA A 1 607 ? -37.224 -14.716 45.881 1.00 89.62 607 ALA A N 1
ATOM 4353 C CA . ALA A 1 607 ? -36.502 -13.465 46.140 1.00 89.62 607 ALA A CA 1
ATOM 4354 C C . ALA A 1 607 ? -36.652 -12.442 45.000 1.00 89.62 607 ALA A C 1
ATOM 4356 O O . ALA A 1 607 ? -36.905 -11.266 45.243 1.00 89.62 607 ALA A O 1
ATOM 4357 N N . LEU A 1 608 ? -36.557 -12.887 43.743 1.00 92.69 608 LEU A N 1
ATOM 4358 C CA . LEU A 1 608 ? -36.744 -12.003 42.589 1.00 92.69 608 LEU A CA 1
ATOM 4359 C C . LEU A 1 608 ? -38.178 -11.453 42.504 1.00 92.69 608 LEU A C 1
ATOM 4361 O O . LEU A 1 608 ? -38.367 -10.287 42.167 1.00 92.69 608 LEU A O 1
ATOM 4365 N N . ASP A 1 609 ? -39.182 -12.272 42.834 1.00 93.06 609 ASP A N 1
ATOM 4366 C CA . ASP A 1 609 ? -40.584 -11.841 42.845 1.00 93.06 609 ASP A CA 1
ATOM 4367 C C . ASP A 1 609 ? -40.834 -10.787 43.939 1.00 93.06 609 ASP A C 1
ATOM 4369 O O . ASP A 1 609 ? -41.595 -9.845 43.718 1.00 93.06 609 ASP A O 1
ATOM 4373 N N . GLU A 1 610 ? -40.183 -10.920 45.101 1.00 92.31 610 GLU A N 1
ATOM 4374 C CA . GLU A 1 610 ? -40.228 -9.928 46.183 1.00 92.31 610 GLU A CA 1
ATOM 4375 C C . GLU A 1 610 ? -39.524 -8.621 45.794 1.00 92.31 610 GLU A C 1
ATOM 4377 O O . GLU A 1 610 ? -40.081 -7.547 46.011 1.00 92.31 610 GLU A O 1
ATOM 4382 N N . LEU A 1 611 ? -38.353 -8.697 45.153 1.00 93.25 611 LEU A N 1
ATOM 4383 C CA . LEU A 1 611 ? -37.618 -7.522 44.668 1.00 93.25 611 LEU A CA 1
ATOM 4384 C C . LEU A 1 611 ? -38.377 -6.753 43.576 1.00 93.25 611 LEU A C 1
ATOM 4386 O O . LEU A 1 611 ? -38.293 -5.529 43.508 1.00 93.25 611 LEU A O 1
ATOM 4390 N N . LEU A 1 612 ? -39.129 -7.456 42.726 1.00 94.50 612 LEU A N 1
ATOM 4391 C CA . LEU A 1 612 ? -39.953 -6.851 41.674 1.00 94.50 612 LEU A CA 1
ATOM 4392 C C . LEU A 1 612 ? -41.320 -6.351 42.175 1.00 94.50 612 LEU A C 1
ATOM 4394 O O . LEU A 1 612 ? -42.047 -5.702 41.415 1.00 94.50 612 LEU A O 1
ATOM 4398 N N . ALA A 1 613 ? -41.703 -6.649 43.420 1.00 93.62 613 ALA A N 1
ATOM 4399 C CA . ALA A 1 613 ? -42.906 -6.098 44.035 1.00 93.62 613 ALA A CA 1
ATOM 4400 C C . ALA A 1 613 ? -42.713 -4.614 44.393 1.00 93.62 613 ALA A C 1
ATOM 4402 O O . ALA A 1 613 ? -41.593 -4.151 44.576 1.00 93.62 613 ALA A O 1
ATOM 4403 N N . GLU A 1 614 ? -43.813 -3.863 44.530 1.00 92.38 614 GLU A N 1
ATOM 4404 C CA . GLU A 1 614 ? -43.781 -2.414 44.805 1.00 92.38 614 GLU A CA 1
ATOM 4405 C C . GLU A 1 614 ? -42.967 -2.078 46.065 1.00 92.38 614 GLU A C 1
ATOM 4407 O O . GLU A 1 614 ? -42.248 -1.082 46.085 1.00 92.38 614 GLU A O 1
ATOM 4412 N N . GLU A 1 615 ? -43.033 -2.930 47.091 1.00 89.06 615 GLU A N 1
ATOM 4413 C CA . GLU A 1 615 ? -42.264 -2.788 48.327 1.00 89.06 615 GLU A CA 1
ATOM 4414 C C . GLU A 1 615 ? -40.763 -3.100 48.173 1.00 89.06 615 GLU A C 1
ATOM 4416 O O . GLU A 1 615 ? -39.973 -2.639 48.992 1.00 89.06 615 GLU A O 1
ATOM 4421 N N . GLY A 1 616 ? -40.369 -3.866 47.150 1.00 90.25 616 GLY A N 1
ATOM 4422 C CA . GLY A 1 616 ? -38.989 -4.301 46.911 1.00 90.25 616 GLY A CA 1
ATOM 4423 C C . GLY A 1 616 ? -38.196 -3.426 45.937 1.00 90.25 616 GLY A C 1
ATOM 4424 O O . GLY A 1 616 ? -36.973 -3.542 45.882 1.00 90.25 616 GLY A O 1
ATOM 4425 N N . LEU A 1 617 ? -38.853 -2.523 45.196 1.00 92.81 617 LEU A N 1
ATOM 4426 C CA . LEU A 1 617 ? -38.206 -1.739 44.133 1.00 92.81 617 LEU A CA 1
ATOM 4427 C C . LEU A 1 617 ? -37.073 -0.830 44.630 1.00 92.81 617 LEU A C 1
ATOM 4429 O O . LEU A 1 617 ? -36.112 -0.613 43.896 1.00 92.81 617 LEU A O 1
ATOM 4433 N N . GLU A 1 618 ? -37.158 -0.305 45.855 1.00 91.56 618 GLU A N 1
ATOM 4434 C CA . GLU A 1 618 ? -36.079 0.504 46.442 1.00 91.56 618 GLU A CA 1
ATOM 4435 C C . GLU A 1 618 ? -34.826 -0.350 46.681 1.00 91.56 618 GLU A C 1
ATOM 4437 O O . GLU A 1 618 ? -33.731 0.020 46.260 1.00 91.56 618 GLU A O 1
ATOM 4442 N N . THR A 1 619 ? -35.001 -1.546 47.250 1.00 90.44 619 THR A N 1
ATOM 4443 C CA . THR A 1 619 ? -33.923 -2.524 47.439 1.00 90.44 619 THR A CA 1
ATOM 4444 C C . THR A 1 619 ? -33.359 -3.005 46.105 1.00 90.44 619 THR A C 1
ATOM 4446 O O . THR A 1 619 ? -32.145 -3.089 45.942 1.00 90.44 619 THR A O 1
ATOM 4449 N N . LEU A 1 620 ? -34.220 -3.281 45.121 1.00 95.25 620 LEU A N 1
ATOM 4450 C CA . LEU A 1 620 ? -33.784 -3.671 43.783 1.00 95.25 620 LEU A CA 1
ATOM 4451 C C . LEU A 1 620 ? -32.980 -2.552 43.107 1.00 95.25 620 LEU A C 1
ATOM 4453 O O . LEU A 1 620 ? -31.978 -2.836 42.458 1.00 95.25 620 LEU A O 1
ATOM 4457 N N . SER A 1 621 ? -33.376 -1.288 43.283 1.00 95.38 621 SER A N 1
ATOM 4458 C CA . SER A 1 621 ? -32.620 -0.148 42.760 1.00 95.38 621 SER A CA 1
ATOM 4459 C C . SER A 1 621 ? -31.228 -0.053 43.388 1.00 95.38 621 SER A C 1
ATOM 4461 O O . SER A 1 621 ? -30.271 0.207 42.662 1.00 95.38 621 SER A O 1
ATOM 4463 N N . ASP A 1 622 ? -31.093 -0.275 44.701 1.00 92.88 622 ASP A N 1
ATOM 4464 C CA . ASP A 1 622 ? -29.784 -0.292 45.373 1.00 92.88 622 ASP A CA 1
ATOM 4465 C C . ASP A 1 622 ? -28.898 -1.438 44.855 1.00 92.88 622 ASP A C 1
ATOM 4467 O O . ASP A 1 622 ? -27.738 -1.220 44.503 1.00 92.88 622 ASP A O 1
ATOM 4471 N N . ILE A 1 623 ? -29.472 -2.639 44.706 1.00 95.19 623 ILE A N 1
ATOM 4472 C CA . ILE A 1 623 ? -28.792 -3.808 44.127 1.00 95.19 623 ILE A CA 1
ATOM 4473 C C . ILE A 1 623 ? -28.280 -3.500 42.717 1.00 95.19 623 ILE A C 1
ATOM 4475 O O . ILE A 1 623 ? -27.120 -3.760 42.410 1.00 95.19 623 ILE A O 1
ATOM 4479 N N . LEU A 1 624 ? -29.115 -2.937 41.843 1.00 97.00 624 LEU A N 1
ATOM 4480 C CA . LEU A 1 624 ? -28.721 -2.656 40.461 1.00 97.00 624 LEU A CA 1
ATOM 4481 C C . LEU A 1 624 ? -27.633 -1.579 40.381 1.00 97.00 624 LEU A C 1
ATOM 4483 O O . LEU A 1 624 ? -26.699 -1.731 39.600 1.00 97.00 624 LEU A O 1
ATOM 4487 N N . LEU A 1 625 ? -27.692 -0.534 41.211 1.00 95.69 625 LEU A N 1
ATOM 4488 C CA . LEU A 1 625 ? -26.643 0.491 41.267 1.00 95.69 625 LEU A CA 1
ATOM 4489 C C . LEU A 1 625 ? -25.308 -0.045 41.813 1.00 95.69 625 LEU A C 1
ATOM 4491 O O . LEU A 1 625 ? -24.255 0.458 41.424 1.00 95.69 6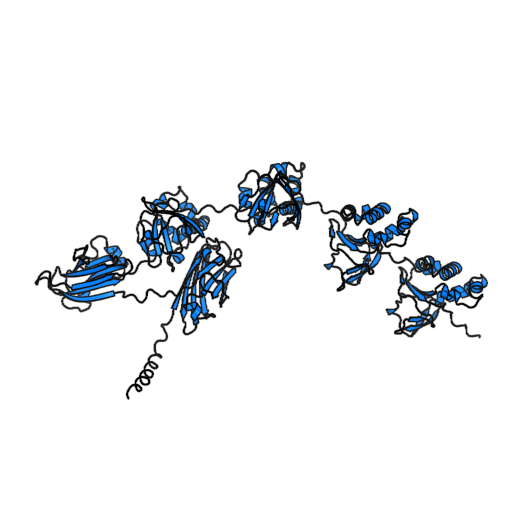25 LEU A O 1
ATOM 4495 N N . TYR A 1 626 ? -25.334 -1.091 42.642 1.00 96.00 626 TYR A N 1
ATOM 4496 C CA . TYR A 1 626 ? -24.135 -1.797 43.112 1.00 96.00 626 TYR A CA 1
ATOM 4497 C C . TYR A 1 626 ? -23.423 -2.602 42.012 1.00 96.00 626 TYR A C 1
ATOM 4499 O O . TYR A 1 626 ? -22.263 -2.970 42.156 1.00 96.00 626 TYR A O 1
ATOM 4507 N N . HIS A 1 627 ? -24.079 -2.840 40.873 1.00 97.75 627 HIS A N 1
ATOM 4508 C CA . HIS A 1 627 ? -23.444 -3.442 39.697 1.00 97.75 627 HIS A CA 1
ATOM 4509 C C . HIS A 1 627 ? -22.770 -2.411 38.781 1.00 97.75 627 HIS A C 1
ATOM 4511 O O . HIS A 1 627 ? -22.189 -2.784 37.761 1.00 97.75 627 HIS A O 1
ATOM 4517 N N . VAL A 1 628 ? -22.859 -1.117 39.102 1.00 97.00 628 VAL A N 1
ATOM 4518 C CA . VAL A 1 628 ? -22.385 -0.036 38.234 1.00 97.00 628 VAL A CA 1
ATOM 4519 C C . VAL A 1 628 ? -21.206 0.671 38.881 1.00 97.00 628 VAL A C 1
ATOM 4521 O O . VAL A 1 628 ? -21.281 1.108 40.025 1.00 97.00 628 VAL A O 1
ATOM 4524 N N . VAL A 1 629 ? -20.133 0.859 38.122 1.00 95.94 629 VAL A N 1
ATOM 4525 C CA . VAL A 1 629 ? -18.997 1.713 38.478 1.00 95.94 629 VAL A CA 1
ATOM 4526 C C . VAL A 1 629 ? -18.982 2.920 37.544 1.00 95.94 629 VAL A C 1
ATOM 4528 O O . VAL A 1 629 ? -19.224 2.804 36.341 1.00 95.94 629 VAL A O 1
ATOM 4531 N N . ALA A 1 630 ? -18.716 4.105 38.093 1.00 93.12 630 ALA A N 1
ATOM 4532 C CA . ALA A 1 630 ? -18.557 5.313 37.292 1.00 93.12 630 ALA A CA 1
ATOM 4533 C C . ALA A 1 630 ? -17.192 5.310 36.583 1.00 93.12 630 ALA A C 1
ATOM 4535 O O . ALA A 1 630 ? -16.159 5.150 37.232 1.00 93.12 630 ALA A O 1
ATOM 4536 N N . GLY A 1 631 ? -17.176 5.544 35.269 1.00 90.88 631 GLY A N 1
ATOM 4537 C CA . GLY A 1 631 ? -15.965 5.478 34.450 1.00 90.88 631 GLY A CA 1
ATOM 4538 C C . GLY A 1 631 ? -15.983 4.332 33.439 1.00 90.88 631 GLY A C 1
ATOM 4539 O O . GLY A 1 631 ? -16.766 3.392 33.554 1.00 90.88 631 GLY A O 1
ATOM 4540 N N . LEU A 1 632 ? -15.102 4.421 32.441 1.00 90.00 632 LEU A N 1
ATOM 4541 C CA . LEU A 1 632 ? -14.823 3.338 31.498 1.00 90.00 632 LEU A CA 1
ATOM 4542 C C . LEU A 1 632 ? -13.641 2.538 32.042 1.00 90.00 632 LEU A C 1
ATOM 4544 O O . LEU A 1 632 ? -12.550 3.093 32.173 1.00 90.00 632 LEU A O 1
ATOM 4548 N N . VAL A 1 633 ? -13.871 1.273 32.387 1.00 92.12 633 VAL A N 1
ATOM 4549 C CA . VAL A 1 633 ? -12.852 0.377 32.941 1.00 92.12 633 VAL A CA 1
ATOM 4550 C C . VAL A 1 633 ? -12.874 -0.925 32.150 1.00 92.12 633 VAL A C 1
ATOM 4552 O O . VAL A 1 633 ? -13.763 -1.756 32.342 1.00 92.12 633 VAL A O 1
ATOM 4555 N N . LEU A 1 634 ? -11.908 -1.097 31.247 1.00 92.88 634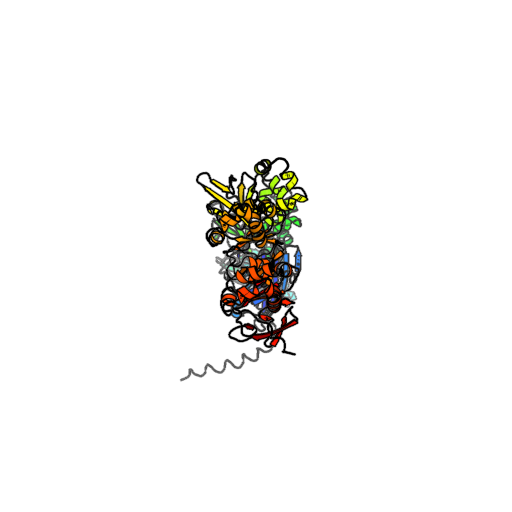 LEU A N 1
ATOM 4556 C CA . LEU A 1 634 ? -11.737 -2.351 30.514 1.00 92.88 634 LEU A CA 1
ATOM 4557 C C . LEU A 1 634 ? -11.148 -3.428 31.429 1.00 92.88 634 LEU A C 1
ATOM 4559 O O . LEU A 1 634 ? -10.562 -3.136 32.472 1.00 92.88 634 LEU A O 1
ATOM 4563 N N . SER A 1 635 ? -11.243 -4.689 31.022 1.00 92.06 635 SER A N 1
ATOM 4564 C CA . SER A 1 635 ? -10.679 -5.825 31.749 1.00 92.06 635 SER A CA 1
ATOM 4565 C C . SER A 1 635 ? -9.172 -5.685 31.962 1.00 92.06 635 SER A C 1
ATOM 4567 O O . SER A 1 635 ? -8.646 -6.104 32.992 1.00 92.06 635 SER A O 1
ATOM 4569 N N . THR A 1 636 ? -8.483 -5.029 31.025 1.00 91.00 636 THR A N 1
ATOM 4570 C CA . THR A 1 636 ? -7.052 -4.715 31.104 1.00 91.00 636 THR A CA 1
ATOM 4571 C C . THR A 1 636 ? -6.712 -3.628 32.119 1.00 91.00 636 THR A C 1
ATOM 4573 O O . THR A 1 636 ? -5.553 -3.534 32.521 1.00 91.00 636 THR A O 1
ATOM 4576 N N . ASP A 1 637 ? -7.695 -2.818 32.515 1.00 91.81 637 ASP A N 1
ATOM 4577 C CA . ASP A 1 637 ? -7.549 -1.730 33.484 1.00 91.81 637 ASP A CA 1
ATOM 4578 C C . ASP A 1 637 ? -7.954 -2.160 34.905 1.00 91.81 637 ASP A C 1
ATOM 4580 O O . ASP A 1 637 ? -7.748 -1.409 35.860 1.00 91.81 637 ASP A O 1
ATOM 4584 N N . LEU A 1 638 ? -8.530 -3.359 35.062 1.00 90.44 638 LEU A N 1
ATOM 4585 C CA . LEU A 1 638 ? -8.896 -3.908 36.364 1.00 90.44 638 LEU A CA 1
ATOM 4586 C C . LEU A 1 638 ? -7.642 -4.337 37.139 1.00 90.44 638 LEU A C 1
ATOM 4588 O O . LEU A 1 638 ? -6.783 -5.067 36.642 1.00 90.44 638 LEU A O 1
ATOM 4592 N N . GLU A 1 639 ? -7.566 -3.915 38.400 1.00 90.94 639 GLU A N 1
ATOM 4593 C CA . GLU A 1 639 ? -6.525 -4.301 39.353 1.00 90.94 639 GLU A CA 1
ATOM 4594 C C . GLU A 1 639 ? -7.163 -4.925 40.597 1.00 90.94 639 GLU A C 1
ATOM 4596 O O . GLU A 1 639 ? -8.270 -4.558 40.990 1.00 90.94 639 GLU A O 1
ATOM 4601 N N . THR A 1 640 ? -6.455 -5.857 41.246 1.00 92.31 640 THR A N 1
ATOM 4602 C CA . THR A 1 640 ? -6.930 -6.456 42.499 1.00 92.31 640 THR A CA 1
ATOM 4603 C C . THR A 1 640 ? -7.062 -5.393 43.592 1.00 92.31 640 THR A C 1
ATOM 4605 O O . THR A 1 640 ? -6.068 -4.761 43.963 1.00 92.31 640 THR A O 1
ATOM 4608 N N . GLY A 1 641 ? -8.263 -5.235 44.149 1.00 86.12 641 GLY A N 1
ATOM 4609 C CA . GLY A 1 641 ? -8.557 -4.252 45.187 1.00 86.12 641 GLY A CA 1
ATOM 4610 C C . GLY A 1 641 ? -10.042 -3.908 45.296 1.00 86.12 641 GLY A C 1
ATOM 4611 O O . GLY A 1 641 ? -10.889 -4.520 44.657 1.00 86.12 641 GLY A O 1
ATOM 4612 N N . MET A 1 642 ? -10.348 -2.907 46.121 1.00 87.06 642 MET A N 1
ATOM 4613 C CA . MET A 1 642 ? -11.715 -2.425 46.333 1.00 87.06 642 MET A CA 1
ATOM 4614 C C . MET A 1 642 ? -12.046 -1.280 45.371 1.00 87.06 642 MET A C 1
ATOM 4616 O O . MET A 1 642 ? -11.265 -0.333 45.250 1.00 87.06 642 MET A O 1
ATOM 4620 N N . VAL A 1 643 ? -13.216 -1.343 44.734 1.00 89.94 643 VAL A N 1
ATOM 4621 C CA . VAL A 1 643 ? -13.722 -0.332 43.792 1.00 89.94 643 VAL A CA 1
ATOM 4622 C C . VAL A 1 643 ? -15.083 0.171 44.262 1.00 89.94 643 VAL A C 1
ATOM 4624 O O . VAL A 1 643 ? -15.986 -0.622 44.502 1.00 89.94 643 VAL A O 1
ATOM 4627 N N . GLU A 1 644 ? -15.235 1.488 44.393 1.00 91.31 644 GLU A N 1
ATOM 4628 C CA . GLU A 1 644 ? -16.503 2.118 44.779 1.00 91.31 644 GLU A CA 1
ATOM 4629 C C . GLU A 1 644 ? -17.501 2.084 43.609 1.00 91.31 644 GLU A C 1
ATOM 4631 O O . GLU A 1 644 ? -17.174 2.457 42.479 1.00 91.31 644 GLU A O 1
ATOM 4636 N N . THR A 1 645 ? -18.723 1.634 43.883 1.00 94.69 645 THR A N 1
ATOM 4637 C CA . THR A 1 645 ? -19.828 1.557 42.916 1.00 94.69 645 THR A CA 1
ATOM 4638 C C . THR A 1 645 ? -20.727 2.794 43.010 1.00 94.69 645 THR A C 1
ATOM 4640 O O . THR A 1 645 ? -20.590 3.622 43.912 1.00 94.69 645 THR A O 1
ATOM 4643 N N . VAL A 1 646 ? -21.678 2.949 42.087 1.00 93.31 646 VAL A N 1
ATOM 4644 C CA . VAL A 1 646 ? -22.553 4.132 42.010 1.00 93.31 646 VAL A CA 1
ATOM 4645 C C . VAL A 1 646 ? -23.485 4.260 43.223 1.00 93.31 646 VAL A C 1
ATOM 4647 O O . VAL A 1 646 ? -23.889 5.377 43.548 1.00 93.31 646 VAL A O 1
ATOM 4650 N N . ASN A 1 647 ? -23.791 3.171 43.940 1.00 89.94 647 ASN A N 1
ATOM 4651 C CA . ASN A 1 647 ? -24.547 3.265 45.195 1.00 89.94 647 ASN A CA 1
ATOM 4652 C C . ASN A 1 647 ? -23.693 3.698 46.409 1.00 89.94 647 ASN A C 1
ATOM 4654 O O . ASN A 1 647 ? -24.226 3.868 47.503 1.00 89.94 647 ASN A O 1
ATOM 4658 N N . GLY A 1 648 ? -22.382 3.897 46.226 1.00 87.00 648 GLY A N 1
ATOM 4659 C CA . GLY A 1 648 ? -21.441 4.327 47.264 1.00 87.00 648 GLY A CA 1
ATOM 4660 C C . GLY A 1 648 ? -20.841 3.194 48.104 1.00 87.00 648 GLY A C 1
ATOM 4661 O O . GLY A 1 648 ? -20.013 3.467 48.973 1.00 87.00 648 GLY A O 1
ATOM 4662 N N . LYS A 1 649 ? -21.224 1.933 47.864 1.00 85.38 649 LYS A N 1
ATOM 4663 C CA . LYS A 1 649 ? -20.595 0.748 48.472 1.00 85.38 649 LYS A CA 1
ATOM 4664 C C . LYS A 1 649 ? -19.490 0.219 47.557 1.00 85.38 649 LYS A C 1
ATOM 4666 O O . LYS A 1 649 ? -19.535 0.411 46.341 1.00 85.38 649 LYS A O 1
ATOM 4671 N N . SER A 1 650 ? -18.509 -0.472 48.130 1.00 88.50 650 SER A N 1
ATOM 4672 C CA . SER A 1 650 ? -17.384 -1.032 47.373 1.00 88.50 650 SER A CA 1
ATOM 4673 C C . SER A 1 650 ? -17.612 -2.489 46.987 1.00 88.50 650 SER A C 1
ATOM 4675 O O . SER A 1 650 ? -18.217 -3.242 47.747 1.00 88.50 650 SER A O 1
ATOM 4677 N N . ILE A 1 651 ? -17.098 -2.876 45.825 1.00 91.94 651 ILE A N 1
ATOM 4678 C CA . ILE A 1 651 ? -16.930 -4.261 45.373 1.00 91.94 651 ILE A CA 1
ATOM 4679 C C . ILE A 1 651 ? -15.449 -4.641 45.441 1.00 91.94 651 ILE A C 1
ATOM 4681 O O . ILE A 1 651 ? -14.576 -3.805 45.197 1.00 91.94 651 ILE A O 1
ATOM 4685 N N . GLU A 1 652 ? -15.157 -5.899 45.745 1.00 91.62 652 GLU A N 1
ATOM 4686 C CA . GLU A 1 652 ? -13.820 -6.470 45.653 1.00 91.62 652 GLU A CA 1
ATOM 4687 C C . GLU A 1 652 ? -13.588 -7.011 44.244 1.00 91.62 652 GLU A C 1
ATOM 4689 O O . GLU A 1 652 ? -14.287 -7.911 43.781 1.00 91.62 652 GLU A O 1
ATOM 4694 N N . VAL A 1 653 ? -12.576 -6.479 43.572 1.00 95.62 653 VAL A N 1
ATOM 4695 C CA . VAL A 1 653 ? -12.070 -6.990 42.302 1.00 95.62 653 VAL A CA 1
ATOM 4696 C C . VAL A 1 653 ? -10.866 -7.873 42.596 1.00 95.62 653 VAL A C 1
ATOM 4698 O O . VAL A 1 653 ? -9.918 -7.439 43.253 1.00 95.62 653 VAL A O 1
ATOM 4701 N N . VAL A 1 654 ? -10.861 -9.099 42.078 1.00 92.00 654 VAL A N 1
ATOM 4702 C CA . VAL A 1 654 ? -9.701 -9.995 42.146 1.00 92.00 654 VAL A CA 1
ATOM 4703 C C . VAL A 1 654 ? -9.291 -10.393 40.738 1.00 92.00 654 VAL A C 1
ATOM 4705 O O . VAL A 1 654 ? -10.046 -11.035 40.013 1.00 92.00 654 VAL A O 1
ATOM 4708 N N . VAL A 1 655 ? -8.062 -10.040 40.361 1.00 94.50 655 VAL A N 1
ATOM 4709 C CA . VAL A 1 655 ? -7.448 -10.432 39.088 1.00 94.50 655 VAL A CA 1
ATOM 4710 C C . VAL A 1 655 ? -6.466 -11.573 39.348 1.00 94.50 655 VAL A C 1
ATOM 4712 O O . VAL A 1 655 ? -5.453 -11.392 40.030 1.00 94.50 655 VAL A O 1
ATOM 4715 N N . GLY A 1 656 ? -6.770 -12.765 38.830 1.00 88.81 656 GLY A N 1
ATOM 4716 C CA . GLY A 1 656 ? -5.987 -13.983 39.052 1.00 88.81 656 GLY A CA 1
ATOM 4717 C C . GLY A 1 656 ? -5.720 -14.793 37.781 1.00 88.81 656 GLY A C 1
ATOM 4718 O O . GLY A 1 656 ? -6.175 -14.458 36.692 1.00 88.81 656 GLY A O 1
ATOM 4719 N N . GLU A 1 657 ? -4.978 -15.901 37.918 1.00 85.06 657 GLU A N 1
ATOM 4720 C CA . GLU A 1 657 ? -4.687 -16.813 36.792 1.00 85.06 657 GLU A CA 1
ATOM 4721 C C . GLU A 1 657 ? -5.947 -17.508 36.241 1.00 85.06 657 GLU A C 1
ATOM 4723 O O . GLU A 1 657 ? -5.952 -17.940 35.089 1.00 85.06 657 GLU A O 1
ATOM 4728 N N . GLU A 1 658 ? -7.004 -17.618 37.053 1.00 82.44 658 GLU A N 1
ATOM 4729 C CA . GLU A 1 658 ? -8.276 -18.264 36.695 1.00 82.44 658 GLU A CA 1
ATOM 4730 C C . GLU A 1 658 ? -9.316 -17.287 36.112 1.00 82.44 658 GLU A C 1
ATOM 4732 O O . GLU A 1 658 ? -10.388 -17.725 35.701 1.00 82.44 658 GLU A O 1
ATOM 4737 N N . GLY A 1 659 ? -8.999 -15.989 36.024 1.00 90.88 659 GLY A N 1
ATOM 4738 C CA . GLY A 1 659 ? -9.893 -14.947 35.514 1.00 90.88 659 GLY A CA 1
ATOM 4739 C C . GLY A 1 659 ? -10.037 -13.759 36.468 1.00 90.88 659 GLY A C 1
ATOM 4740 O O . GLY A 1 659 ? -9.254 -13.598 37.407 1.00 90.88 659 GLY A O 1
ATOM 4741 N N . ILE A 1 660 ? -11.041 -12.923 36.197 1.00 96.00 660 ILE A N 1
ATOM 4742 C CA . ILE A 1 660 ? -11.412 -11.762 37.015 1.00 96.00 660 ILE A CA 1
ATOM 4743 C C . ILE A 1 660 ? -12.690 -12.106 37.779 1.00 96.00 660 ILE A C 1
ATOM 4745 O O . ILE A 1 660 ? -13.648 -12.589 37.171 1.00 96.00 660 ILE A O 1
ATOM 4749 N N . THR A 1 661 ? -12.719 -11.852 39.086 1.00 94.94 661 THR A N 1
ATOM 4750 C CA . THR A 1 661 ? -13.929 -11.997 39.905 1.00 94.94 661 THR A CA 1
ATOM 4751 C C . THR A 1 661 ? -14.304 -10.689 40.597 1.00 94.94 661 THR A C 1
ATOM 4753 O O . THR A 1 661 ? -13.432 -9.882 40.925 1.00 94.94 661 THR A O 1
ATOM 4756 N N . ILE A 1 662 ? -15.607 -10.488 40.806 1.00 95.75 662 ILE A N 1
ATOM 4757 C CA . ILE A 1 662 ? -16.210 -9.325 41.467 1.00 95.75 662 ILE A CA 1
ATOM 4758 C C . ILE A 1 662 ? -17.022 -9.821 42.662 1.00 95.75 662 ILE A C 1
ATOM 4760 O O . ILE A 1 662 ? -18.008 -10.527 42.473 1.00 95.75 662 ILE A O 1
ATOM 4764 N N . ASN A 1 663 ? -16.592 -9.529 43.892 1.00 89.56 663 ASN A N 1
ATOM 4765 C CA . ASN A 1 663 ? -17.109 -10.160 45.119 1.00 89.56 663 ASN A CA 1
ATOM 4766 C C . ASN A 1 663 ? -17.160 -11.702 45.028 1.00 89.56 663 ASN A C 1
ATOM 4768 O O . ASN A 1 663 ? -18.053 -12.344 45.574 1.00 89.56 663 ASN A O 1
ATOM 4772 N N . GLY A 1 664 ? -16.223 -12.305 44.290 1.00 87.25 664 GLY A N 1
ATOM 4773 C CA . GLY A 1 664 ? -16.205 -13.745 44.017 1.00 87.25 664 GLY A CA 1
ATOM 4774 C C . GLY A 1 664 ? -17.016 -14.200 42.796 1.00 87.25 664 GLY A C 1
ATOM 4775 O O . GLY A 1 664 ? -16.758 -15.301 42.317 1.00 87.25 664 GLY A O 1
ATOM 4776 N N . ALA A 1 665 ? -17.896 -13.367 42.228 1.00 92.88 665 ALA A N 1
ATOM 4777 C CA . ALA A 1 665 ? -18.628 -13.676 40.999 1.00 92.88 665 ALA A CA 1
ATOM 4778 C C . ALA A 1 665 ? -17.703 -13.600 39.774 1.00 92.88 665 ALA A C 1
ATOM 4780 O O . ALA A 1 665 ? -17.053 -12.577 39.549 1.00 92.88 665 ALA A O 1
ATOM 4781 N N . LEU A 1 666 ? -17.629 -14.662 38.968 1.00 94.81 666 LEU A N 1
ATOM 4782 C CA . LEU A 1 666 ? -16.758 -14.705 37.791 1.00 94.81 666 LEU A CA 1
ATOM 4783 C C . LEU A 1 666 ? -17.257 -13.781 36.672 1.00 94.81 666 LEU A C 1
ATOM 4785 O O . LEU A 1 666 ? -18.431 -13.825 36.297 1.00 94.81 666 LEU A O 1
ATOM 4789 N N . VAL A 1 667 ? -16.339 -13.013 36.078 1.00 96.88 667 VAL A N 1
ATOM 4790 C CA . VAL A 1 667 ? -16.570 -12.310 34.810 1.00 96.88 667 VAL A CA 1
ATOM 4791 C C . VAL A 1 667 ? -16.449 -13.317 33.662 1.00 96.88 667 VAL A C 1
ATOM 4793 O O . VAL A 1 667 ? -15.355 -13.785 33.343 1.00 96.88 667 VAL A O 1
ATOM 4796 N N . ILE A 1 668 ? -17.575 -13.671 33.038 1.00 94.00 668 ILE A N 1
ATOM 4797 C CA . ILE A 1 668 ? -17.643 -14.702 31.988 1.00 94.00 668 ILE A CA 1
ATOM 4798 C C . ILE A 1 668 ? -17.354 -14.153 30.588 1.00 94.00 668 ILE A C 1
ATOM 4800 O O . ILE A 1 668 ? -16.905 -14.883 29.705 1.00 94.00 668 ILE A O 1
ATOM 4804 N N . THR A 1 669 ? -17.629 -12.873 30.356 1.00 92.88 669 THR A N 1
ATOM 4805 C CA . THR A 1 669 ? -17.324 -12.160 29.110 1.00 92.88 669 THR A CA 1
ATOM 4806 C C . THR A 1 669 ? -17.033 -10.720 29.476 1.00 92.88 669 THR A C 1
ATOM 4808 O O . THR A 1 669 ? -17.823 -10.098 30.177 1.00 92.88 669 THR A O 1
ATOM 4811 N N . ALA A 1 670 ? -15.895 -10.208 29.036 1.00 92.06 670 ALA A N 1
ATOM 4812 C CA . ALA A 1 670 ? -15.455 -8.861 29.355 1.00 92.06 670 ALA A CA 1
ATOM 4813 C C . ALA A 1 670 ? -15.417 -7.990 28.096 1.00 92.06 670 ALA A C 1
ATOM 4815 O O . ALA A 1 670 ? -15.420 -8.517 26.983 1.00 92.06 670 ALA A O 1
ATOM 4816 N N . ASP A 1 671 ? -15.330 -6.679 28.301 1.00 90.25 671 ASP A N 1
ATOM 4817 C CA . ASP A 1 671 ? -15.038 -5.684 27.260 1.00 90.25 671 ASP A CA 1
ATOM 4818 C C . ASP A 1 671 ? -16.089 -5.587 26.148 1.00 90.25 671 ASP A C 1
ATOM 4820 O O . ASP A 1 671 ? -15.770 -5.419 24.972 1.00 90.25 671 ASP A O 1
ATOM 4824 N N . ILE A 1 672 ? -17.373 -5.654 26.511 1.00 87.75 672 ILE A N 1
ATOM 4825 C CA . ILE A 1 672 ? -18.440 -5.283 25.575 1.00 87.75 672 ILE A CA 1
ATOM 4826 C C . ILE A 1 672 ? -18.548 -3.757 25.577 1.00 87.75 672 ILE A C 1
ATOM 4828 O O . ILE A 1 672 ? -19.243 -3.166 26.406 1.00 87.75 672 ILE A O 1
ATOM 4832 N N . GLU A 1 673 ? -17.806 -3.122 24.676 1.00 87.56 673 GLU A N 1
ATOM 4833 C CA . GLU A 1 673 ? -17.787 -1.668 24.514 1.00 87.56 673 GLU A CA 1
ATOM 4834 C C . GLU A 1 673 ? -19.058 -1.152 23.823 1.00 87.56 673 GLU A C 1
ATOM 4836 O O . GLU A 1 673 ? -19.524 -1.691 22.818 1.00 87.56 673 GLU A O 1
ATOM 4841 N N . VAL A 1 674 ? -19.614 -0.078 24.378 1.00 86.19 674 VAL A N 1
ATOM 4842 C CA . VAL A 1 674 ? -20.880 0.552 23.986 1.00 86.19 674 VAL A CA 1
ATOM 4843 C C . VAL A 1 674 ? -20.740 2.078 24.048 1.00 86.19 674 VAL A C 1
ATOM 4845 O O . VAL A 1 674 ? -19.812 2.607 24.658 1.00 86.19 674 VAL A O 1
ATOM 4848 N N . ALA A 1 675 ? -21.653 2.826 23.421 1.00 83.12 675 ALA A N 1
ATOM 4849 C CA . ALA A 1 675 ? -21.536 4.280 23.235 1.00 83.12 675 ALA A CA 1
ATOM 4850 C C . ALA A 1 675 ? -21.272 5.066 24.524 1.00 83.12 675 ALA A C 1
ATOM 4852 O O . ALA A 1 675 ? -20.568 6.075 24.511 1.00 83.12 675 ALA A O 1
ATOM 4853 N N . ASN A 1 676 ? -21.871 4.625 25.628 1.00 86.81 676 ASN A N 1
ATOM 4854 C CA . ASN A 1 676 ? -21.794 5.289 26.920 1.00 86.81 676 ASN A CA 1
ATOM 4855 C C . ASN A 1 676 ? -21.106 4.435 27.997 1.00 86.81 676 ASN A C 1
ATOM 4857 O O . ASN A 1 676 ? -21.276 4.721 29.184 1.00 86.81 676 ASN A O 1
ATOM 4861 N N . GLY A 1 677 ? -20.309 3.424 27.625 1.00 91.50 677 GLY A N 1
ATOM 4862 C CA . GLY A 1 677 ? -19.556 2.647 28.608 1.00 91.50 677 GLY A CA 1
ATOM 4863 C C . GLY A 1 677 ? -19.072 1.273 28.154 1.00 91.50 677 GLY A C 1
ATOM 4864 O O . GLY A 1 677 ? -18.854 1.026 26.973 1.00 91.50 677 GLY A O 1
ATOM 4865 N N . VAL A 1 678 ? -18.900 0.378 29.122 1.00 94.12 678 VAL A N 1
ATOM 4866 C CA . VAL A 1 678 ? -18.492 -1.014 28.911 1.00 94.12 678 VAL A CA 1
ATOM 4867 C C . VAL A 1 678 ? -19.322 -1.952 29.786 1.00 94.12 678 VAL A C 1
ATOM 4869 O O . VAL A 1 678 ? -19.675 -1.612 30.919 1.00 94.12 678 VAL A O 1
ATOM 4872 N N . ILE A 1 679 ? -19.641 -3.134 29.260 1.00 95.62 679 ILE A N 1
ATOM 4873 C CA . ILE A 1 679 ? -20.332 -4.202 29.984 1.00 95.62 679 ILE A CA 1
ATOM 4874 C C . ILE A 1 679 ? -19.366 -5.373 30.218 1.00 95.62 679 ILE A C 1
ATOM 4876 O O . ILE A 1 679 ? -18.739 -5.877 29.285 1.00 95.62 679 ILE A O 1
ATOM 4880 N N . HIS A 1 680 ? -19.301 -5.834 31.467 1.00 97.00 680 HIS A N 1
ATOM 4881 C CA . HIS A 1 680 ? -18.657 -7.081 31.884 1.00 97.00 680 HIS A CA 1
ATOM 4882 C C . HIS A 1 680 ? -19.737 -8.047 32.360 1.00 97.00 680 HIS A C 1
ATOM 4884 O O . HIS A 1 680 ? -20.414 -7.787 33.348 1.00 97.00 680 HIS A O 1
ATOM 4890 N N . ILE A 1 681 ? -19.932 -9.163 31.672 1.00 97.50 681 ILE A N 1
ATOM 4891 C CA . ILE A 1 681 ? -20.956 -10.145 32.031 1.00 97.50 681 ILE A CA 1
ATOM 4892 C C . ILE A 1 681 ? -20.484 -10.966 33.233 1.00 97.50 681 ILE A C 1
ATOM 4894 O O . ILE A 1 681 ? -19.381 -11.514 33.197 1.00 97.50 681 ILE A O 1
ATOM 4898 N N . ILE A 1 682 ? -21.329 -11.109 34.256 1.00 96.75 682 ILE A N 1
ATOM 4899 C CA . ILE A 1 682 ? -21.048 -11.901 35.464 1.00 96.75 682 ILE A CA 1
ATOM 4900 C C . ILE A 1 682 ? -22.070 -13.026 35.684 1.00 96.75 682 ILE A C 1
ATOM 4902 O O . ILE A 1 682 ? -23.209 -12.976 35.206 1.00 96.75 682 ILE A O 1
ATOM 4906 N N . GLU A 1 683 ? -21.655 -14.070 36.404 1.00 94.19 683 GLU A N 1
ATOM 4907 C CA . GLU A 1 683 ? -22.477 -15.270 36.636 1.00 94.19 683 GLU A CA 1
ATOM 4908 C C . GLU A 1 683 ? -23.384 -15.215 37.878 1.00 94.19 683 GLU A C 1
ATOM 4910 O O . GLU A 1 683 ? -24.273 -16.056 38.011 1.00 94.19 683 GLU A O 1
ATOM 4915 N N . GLU A 1 684 ? -23.219 -14.216 38.748 1.00 95.00 684 GLU A N 1
ATOM 4916 C CA . GLU A 1 684 ? -24.022 -14.035 39.965 1.00 95.00 684 GLU A CA 1
ATOM 4917 C C . GLU A 1 684 ? -24.569 -12.605 40.067 1.00 95.00 684 GLU A C 1
ATOM 4919 O O . GLU A 1 684 ? -24.016 -11.678 39.483 1.00 95.00 684 GLU A O 1
ATOM 4924 N N . VAL A 1 685 ? -25.668 -12.421 40.804 1.00 96.81 685 VAL A N 1
ATOM 4925 C CA . VAL A 1 685 ? -26.182 -11.086 41.146 1.00 96.81 685 VAL A CA 1
ATOM 4926 C C . VAL A 1 685 ? -25.418 -10.584 42.370 1.00 96.81 685 VAL A C 1
ATOM 4928 O O . VAL A 1 685 ? -25.477 -11.206 43.429 1.00 96.81 685 VAL A O 1
ATOM 4931 N N . LEU A 1 686 ? -24.728 -9.452 42.242 1.00 94.81 686 LEU A N 1
ATOM 4932 C CA . LEU A 1 686 ? -24.038 -8.791 43.346 1.00 94.81 686 LEU A CA 1
ATOM 4933 C C . LEU A 1 686 ? -25.061 -8.254 44.347 1.00 94.81 686 LEU A C 1
ATOM 4935 O O . LEU A 1 686 ? -25.899 -7.416 44.013 1.00 94.81 686 LEU A O 1
ATOM 4939 N N . ILE A 1 687 ? -24.977 -8.716 45.589 1.00 90.56 687 ILE A N 1
ATOM 4940 C CA . ILE A 1 687 ? -25.815 -8.222 46.680 1.00 90.56 687 ILE A CA 1
ATOM 4941 C C . ILE A 1 687 ? -24.992 -7.213 47.489 1.00 90.56 687 ILE A C 1
ATOM 4943 O O . ILE A 1 687 ? -23.929 -7.585 47.993 1.00 90.56 687 ILE A O 1
ATOM 4947 N N . PRO A 1 688 ? -25.440 -5.950 47.612 1.00 87.19 688 PRO A N 1
ATOM 4948 C CA . PRO A 1 688 ? -24.755 -4.978 48.444 1.00 87.19 688 PRO A CA 1
ATOM 4949 C C . PRO A 1 688 ? -24.750 -5.433 49.910 1.00 87.19 688 PRO A C 1
ATOM 4951 O O . PRO A 1 688 ? -25.750 -5.991 50.374 1.00 87.19 688 PRO A O 1
ATOM 4954 N N . PRO A 1 689 ? -23.675 -5.169 50.673 1.00 79.00 689 PRO A N 1
ATOM 4955 C CA . PRO A 1 689 ? -23.695 -5.396 52.115 1.00 79.00 689 PRO A CA 1
ATOM 4956 C C . PRO A 1 689 ? -24.800 -4.556 52.780 1.00 79.00 689 PRO A C 1
ATOM 4958 O O . PRO A 1 689 ? -25.193 -3.500 52.264 1.00 79.00 689 PRO A O 1
ATOM 4961 N N . ALA A 1 690 ? -25.310 -5.026 53.924 1.00 74.44 690 ALA A N 1
ATOM 4962 C CA . ALA A 1 690 ? -26.296 -4.292 54.720 1.00 74.44 690 ALA A CA 1
ATOM 4963 C C . ALA A 1 690 ? -25.746 -2.923 55.166 1.00 74.44 690 ALA A C 1
ATOM 4965 O O . ALA A 1 690 ? -24.545 -2.781 55.414 1.00 74.44 690 ALA A O 1
ATOM 4966 N N . ASP A 1 691 ? -26.619 -1.914 55.279 1.00 73.38 691 ASP A N 1
ATOM 4967 C CA . ASP A 1 691 ? -26.163 -0.548 55.550 1.00 73.38 691 ASP A CA 1
ATOM 4968 C C . ASP A 1 691 ? -25.633 -0.430 56.980 1.00 73.38 691 ASP A C 1
ATOM 4970 O O . ASP A 1 691 ? -24.497 -0.029 57.184 1.00 73.38 691 ASP A O 1
ATOM 4974 N N . THR A 1 692 ? -26.376 -0.851 58.003 1.00 84.75 692 THR A N 1
ATOM 4975 C CA . THR A 1 692 ? -25.902 -0.713 59.395 1.00 84.75 692 THR A CA 1
ATOM 4976 C C . THR A 1 692 ? -25.843 -2.030 60.152 1.00 84.75 692 THR A C 1
ATOM 4978 O O . THR A 1 692 ? -26.545 -2.986 59.832 1.00 84.75 692 THR A O 1
ATOM 4981 N N . ILE A 1 693 ? -25.048 -2.067 61.227 1.00 87.75 693 ILE A N 1
ATOM 4982 C CA . ILE A 1 693 ? -25.044 -3.175 62.198 1.00 87.75 693 ILE A CA 1
ATOM 4983 C C . ILE A 1 693 ? -26.453 -3.480 62.694 1.00 87.75 693 ILE A C 1
ATOM 4985 O O . ILE A 1 693 ? -26.830 -4.646 62.793 1.00 87.75 693 ILE A O 1
ATOM 4989 N N . THR A 1 694 ? -27.244 -2.449 62.989 1.00 87.88 694 THR A N 1
ATOM 4990 C CA . THR A 1 694 ? -28.627 -2.640 63.428 1.00 87.88 694 THR A CA 1
ATOM 4991 C C . THR A 1 694 ? -29.459 -3.328 62.357 1.00 87.88 694 THR A C 1
ATOM 4993 O O . THR A 1 694 ? -30.157 -4.286 62.666 1.00 87.88 694 THR A O 1
ATOM 4996 N N . GLU A 1 695 ? -29.370 -2.900 61.102 1.00 84.31 695 GLU A N 1
ATOM 4997 C CA . GLU A 1 695 ? -30.124 -3.531 60.015 1.00 84.31 695 GLU A CA 1
ATOM 4998 C C . GLU A 1 695 ? -29.678 -4.968 59.753 1.00 84.31 695 GLU A C 1
ATOM 5000 O O . GLU A 1 695 ? -30.527 -5.852 59.646 1.00 84.31 695 GLU A O 1
ATOM 5005 N N . ALA A 1 696 ? -28.367 -5.225 59.751 1.00 86.12 696 ALA A N 1
ATOM 5006 C CA . ALA A 1 696 ? -27.823 -6.570 59.610 1.00 86.12 696 ALA A CA 1
ATOM 5007 C C . ALA A 1 696 ? -28.326 -7.505 60.722 1.00 86.12 696 ALA A C 1
ATOM 5009 O O . ALA A 1 696 ? -28.762 -8.620 60.449 1.00 86.12 696 ALA A O 1
ATOM 5010 N N . VAL A 1 697 ? -28.327 -7.043 61.976 1.00 86.19 697 VAL A N 1
ATOM 5011 C CA . VAL A 1 697 ? -28.793 -7.838 63.121 1.00 86.19 697 VAL A CA 1
ATOM 5012 C C . VAL A 1 697 ? -30.312 -8.027 63.112 1.00 86.19 697 VAL A C 1
ATOM 5014 O O . VAL A 1 697 ? -30.788 -9.120 63.405 1.00 86.19 697 VAL A O 1
ATOM 5017 N N . LEU A 1 698 ? -31.090 -6.990 62.782 1.00 84.56 698 LEU A N 1
ATOM 5018 C CA . LEU A 1 698 ? -32.555 -7.072 62.741 1.00 84.56 698 LEU A CA 1
ATOM 5019 C C . LEU A 1 698 ? -33.068 -7.930 61.573 1.00 84.56 698 LEU A C 1
ATOM 5021 O O . LEU A 1 698 ? -34.148 -8.510 61.687 1.00 84.56 698 LEU A O 1
ATOM 5025 N N . GLY A 1 699 ? -32.324 -7.988 60.464 1.00 79.75 699 GLY A N 1
ATOM 5026 C CA . GLY A 1 699 ? -32.676 -8.758 59.269 1.00 79.75 699 GLY A CA 1
ATOM 5027 C C . GLY A 1 699 ? -32.211 -10.216 59.283 1.00 79.75 699 GLY A C 1
ATOM 5028 O O . GLY A 1 699 ? -32.711 -11.017 58.497 1.00 79.75 699 GLY A O 1
ATOM 5029 N N . ALA A 1 700 ? -31.276 -10.582 60.160 1.00 84.06 700 ALA A N 1
ATOM 5030 C CA . ALA A 1 700 ? -30.691 -11.917 60.181 1.00 84.06 700 ALA A CA 1
ATOM 5031 C C . ALA A 1 700 ? -31.554 -12.943 60.937 1.00 84.06 700 ALA A C 1
ATOM 5033 O O . ALA A 1 700 ? -31.960 -12.733 62.083 1.00 84.06 700 ALA A O 1
ATOM 5034 N N . GLU A 1 701 ? -31.771 -14.113 60.327 1.00 85.62 701 GLU A N 1
ATOM 5035 C CA . GLU A 1 701 ? -32.574 -15.196 60.918 1.00 85.62 701 GLU A CA 1
ATOM 5036 C C . GLU A 1 701 ? -31.947 -15.825 62.176 1.00 85.62 701 GLU A C 1
ATOM 5038 O O . GLU A 1 701 ? -32.660 -16.437 62.966 1.00 85.62 701 GLU A O 1
ATOM 5043 N N . ASN A 1 702 ? -30.631 -15.698 62.368 1.00 88.56 702 ASN A N 1
ATOM 5044 C CA . ASN A 1 702 ? -29.873 -16.289 63.478 1.00 88.56 702 ASN A CA 1
ATOM 5045 C C . ASN A 1 702 ? -29.575 -15.310 64.630 1.00 88.56 702 ASN A C 1
ATOM 5047 O O . ASN A 1 702 ? -28.872 -15.688 65.574 1.00 88.56 702 ASN A O 1
ATOM 5051 N N . PHE A 1 703 ? -30.083 -14.075 64.556 1.00 94.12 703 PHE A N 1
ATOM 5052 C CA . PHE A 1 703 ? -29.899 -13.032 65.571 1.00 94.12 703 PHE A CA 1
ATOM 5053 C C . PHE A 1 703 ? -31.219 -12.527 66.160 1.00 94.12 703 PHE A C 1
ATOM 5055 O O . PHE A 1 703 ? -31.274 -11.422 66.701 1.00 94.12 703 PHE A O 1
ATOM 5062 N N . THR A 1 704 ? -32.292 -13.317 66.109 1.00 93.50 704 THR A N 1
ATOM 5063 C CA . THR A 1 704 ? -33.626 -12.865 66.537 1.00 93.50 704 THR A CA 1
ATOM 5064 C C . THR A 1 704 ? -33.677 -12.441 68.014 1.00 93.50 704 THR A C 1
ATOM 5066 O O . THR A 1 704 ? -34.358 -11.475 68.371 1.00 93.50 704 THR A O 1
ATOM 5069 N N . THR A 1 705 ? -32.905 -13.100 68.878 1.00 94.94 705 THR A N 1
ATOM 5070 C CA . THR A 1 705 ? -32.774 -12.796 70.309 1.00 94.94 705 THR A CA 1
ATOM 5071 C C . THR A 1 705 ? -31.912 -11.561 70.545 1.00 94.94 705 THR A C 1
ATOM 5073 O O . THR A 1 705 ? -32.268 -10.708 71.363 1.00 94.94 705 THR A O 1
ATOM 5076 N N . LEU A 1 706 ? -30.811 -11.422 69.799 1.00 95.81 706 LEU A N 1
ATOM 5077 C CA . LEU A 1 706 ? -29.956 -10.233 69.840 1.00 95.81 706 LEU A CA 1
ATOM 5078 C C . LEU A 1 706 ? -30.732 -8.992 69.383 1.00 95.81 706 LEU A C 1
ATOM 5080 O O . LEU A 1 706 ? -30.724 -7.973 70.070 1.00 95.81 706 LEU A O 1
ATOM 5084 N N . ALA A 1 707 ? -31.462 -9.105 68.273 1.00 92.69 707 ALA A N 1
ATOM 5085 C CA . ALA A 1 707 ? -32.365 -8.092 67.743 1.00 92.69 707 ALA A CA 1
ATOM 5086 C C . ALA A 1 707 ? -33.390 -7.644 68.796 1.00 92.69 707 ALA A C 1
ATOM 5088 O O . ALA A 1 707 ? -33.526 -6.450 69.077 1.00 92.69 707 ALA A O 1
ATOM 5089 N N . ALA A 1 708 ? -34.068 -8.596 69.448 1.00 91.69 708 ALA A N 1
ATOM 5090 C CA . ALA A 1 708 ? -35.018 -8.298 70.517 1.00 91.69 708 ALA A CA 1
ATOM 5091 C C . ALA A 1 708 ? -34.356 -7.596 71.719 1.00 91.69 708 ALA A C 1
ATOM 5093 O O . ALA A 1 708 ? -34.943 -6.676 72.292 1.00 91.69 708 ALA A O 1
ATOM 5094 N N . ALA A 1 709 ? -33.137 -7.997 72.091 1.00 93.94 709 ALA A N 1
ATOM 5095 C CA . ALA A 1 709 ? -32.384 -7.397 73.190 1.00 93.94 709 ALA A CA 1
ATOM 5096 C C . ALA A 1 709 ? -31.921 -5.960 72.878 1.00 93.94 709 ALA A C 1
ATOM 5098 O O . ALA A 1 709 ? -32.015 -5.082 73.743 1.00 93.94 709 ALA A O 1
ATOM 5099 N N . LEU A 1 710 ? -31.474 -5.690 71.647 1.00 94.62 710 LEU A N 1
ATOM 5100 C CA . LEU A 1 710 ? -31.118 -4.342 71.195 1.00 94.62 710 LEU A CA 1
ATOM 5101 C C . LEU A 1 710 ? -32.335 -3.411 71.235 1.00 94.62 710 LEU A C 1
ATOM 5103 O O . LEU A 1 710 ? -32.257 -2.354 71.860 1.00 94.62 710 LEU A O 1
ATOM 5107 N N . LEU A 1 711 ? -33.475 -3.853 70.691 1.00 92.50 711 LEU A N 1
ATOM 5108 C CA . LEU A 1 711 ? -34.739 -3.103 70.717 1.00 92.50 711 LEU A CA 1
ATOM 5109 C C . LEU A 1 711 ? -35.241 -2.848 72.147 1.00 92.50 711 LEU A C 1
ATOM 5111 O O . LEU A 1 711 ? -35.730 -1.764 72.461 1.00 92.50 711 LEU A O 1
ATOM 5115 N N . ALA A 1 712 ? -35.131 -3.838 73.040 1.00 92.00 712 ALA A N 1
ATOM 5116 C CA . ALA A 1 712 ? -35.572 -3.703 74.429 1.00 92.00 712 ALA A CA 1
ATOM 5117 C C . ALA A 1 712 ? -34.714 -2.713 75.238 1.00 92.00 712 ALA A C 1
ATOM 5119 O O . ALA A 1 712 ? -35.209 -2.105 76.190 1.00 92.00 712 ALA A O 1
ATOM 5120 N N . THR A 1 713 ? -33.440 -2.550 74.871 1.00 94.12 713 THR A N 1
ATOM 5121 C CA . THR A 1 713 ? -32.489 -1.655 75.551 1.00 94.12 713 THR A CA 1
ATOM 5122 C C . THR A 1 713 ? -32.340 -0.289 74.877 1.00 94.12 713 THR A C 1
ATOM 5124 O O . THR A 1 713 ? -31.806 0.632 75.498 1.00 94.12 713 THR A O 1
ATOM 5127 N N . GLY A 1 714 ? -32.835 -0.126 73.645 1.00 91.81 714 GLY A N 1
ATOM 5128 C CA . GLY A 1 714 ? -32.666 1.087 72.840 1.00 91.81 714 GLY A CA 1
ATOM 5129 C C . GLY A 1 714 ? -31.257 1.242 72.254 1.00 91.81 714 GLY A C 1
ATOM 5130 O O . GLY A 1 714 ? -30.853 2.349 71.898 1.00 91.81 714 GLY A O 1
ATOM 5131 N N . LEU A 1 715 ? -30.463 0.164 72.226 1.00 93.19 715 LEU A N 1
ATOM 5132 C CA . LEU A 1 715 ? -29.120 0.166 71.634 1.00 93.19 715 LEU A CA 1
ATOM 5133 C C . LEU A 1 715 ? -29.147 -0.004 70.112 1.00 93.19 715 LEU A C 1
ATOM 5135 O O . LEU A 1 715 ? -28.145 0.283 69.462 1.00 93.19 715 LEU A O 1
ATOM 5139 N N . ASP A 1 716 ? -30.281 -0.408 69.546 1.00 91.94 716 ASP A N 1
ATOM 5140 C CA . ASP A 1 716 ? -30.538 -0.432 68.107 1.00 91.94 716 ASP A CA 1
ATOM 5141 C C . ASP A 1 716 ? -30.365 0.960 67.473 1.00 91.94 716 ASP A C 1
ATOM 5143 O O . ASP A 1 716 ? -29.668 1.091 66.469 1.00 91.94 716 ASP A O 1
ATOM 5147 N N . GLU A 1 717 ? -30.880 2.025 68.098 1.00 89.25 717 GLU A N 1
ATOM 5148 C CA . GLU A 1 717 ? -30.674 3.401 67.612 1.00 89.25 717 GLU A CA 1
ATOM 5149 C C . GLU A 1 717 ? -29.195 3.825 67.679 1.00 89.25 717 GLU A C 1
ATOM 5151 O O . GLU A 1 717 ? -28.724 4.613 66.858 1.00 89.25 717 GLU A O 1
ATOM 5156 N N . VAL A 1 718 ? -28.442 3.305 68.656 1.00 89.62 718 VAL A N 1
ATOM 5157 C CA . VAL A 1 718 ? -27.015 3.618 68.831 1.00 89.62 718 VAL A CA 1
ATOM 5158 C C . VAL A 1 718 ? -26.176 2.920 67.765 1.00 89.62 718 VAL A C 1
ATOM 5160 O O . VAL A 1 718 ? -25.328 3.560 67.148 1.00 89.62 718 VAL A O 1
ATOM 5163 N N . LEU A 1 719 ? -26.428 1.629 67.538 1.00 90.25 719 LEU A N 1
ATOM 5164 C CA . LEU A 1 719 ? -25.731 0.820 66.537 1.00 90.25 719 LEU A CA 1
ATOM 5165 C C . LEU A 1 719 ? -26.203 1.093 65.102 1.00 90.25 719 LEU A C 1
ATOM 5167 O O . LEU A 1 719 ? -25.564 0.618 64.171 1.00 90.25 719 LEU A O 1
ATOM 5171 N N . ALA A 1 720 ? -27.263 1.883 64.912 1.00 87.75 720 ALA A N 1
ATOM 5172 C CA . ALA A 1 720 ? -27.647 2.457 63.621 1.00 87.75 720 ALA A CA 1
ATOM 5173 C C . ALA A 1 720 ? -26.960 3.814 63.352 1.00 87.75 720 ALA A C 1
ATOM 5175 O O . ALA A 1 720 ? -27.010 4.329 62.238 1.00 87.75 720 ALA A O 1
ATOM 5176 N N . GLY A 1 721 ? -26.342 4.426 64.370 1.00 84.81 721 GLY A N 1
ATOM 5177 C CA . GLY A 1 721 ? -25.685 5.730 64.265 1.00 84.81 721 GLY A CA 1
ATOM 5178 C C . GLY A 1 721 ? -24.322 5.698 63.561 1.00 84.81 721 GLY A C 1
ATOM 5179 O O . GLY A 1 721 ? -23.851 4.655 63.107 1.00 84.81 721 GLY A O 1
ATOM 5180 N N . GLU A 1 722 ? -23.661 6.862 63.505 1.00 81.31 722 GLU A N 1
ATOM 5181 C CA . GLU A 1 722 ? -22.298 6.989 62.969 1.00 81.31 722 GLU A CA 1
ATOM 5182 C C . GLU A 1 722 ? -21.310 6.168 63.817 1.00 81.31 722 GLU A C 1
ATOM 5184 O O . GLU A 1 722 ? -21.075 6.470 64.991 1.00 81.31 722 GLU A O 1
ATOM 5189 N N . GLY A 1 723 ? -20.745 5.120 63.214 1.00 82.88 723 GLY A N 1
ATOM 5190 C CA . GLY A 1 723 ? -19.673 4.317 63.796 1.00 82.88 723 GLY A CA 1
ATOM 5191 C C . GLY A 1 723 ? -18.288 4.972 63.641 1.00 82.88 723 GLY A C 1
ATOM 5192 O O . GLY A 1 723 ? -18.173 6.200 63.650 1.00 82.88 723 GLY A O 1
ATOM 5193 N N . PRO A 1 724 ? -17.203 4.190 63.498 1.00 89.56 724 PRO A N 1
ATOM 5194 C CA . PRO A 1 724 ? -17.195 2.738 63.329 1.00 89.56 724 PRO A CA 1
ATOM 5195 C C . PRO A 1 724 ? -17.349 1.957 64.640 1.00 89.56 724 PRO A C 1
ATOM 5197 O O . PRO A 1 724 ? -16.725 2.292 65.655 1.00 89.56 724 PRO A O 1
ATOM 5200 N N . PHE A 1 725 ? -18.115 0.868 64.591 1.00 93.62 725 PHE A N 1
ATOM 5201 C CA . PHE A 1 725 ? -18.218 -0.120 65.667 1.00 93.62 725 PHE A CA 1
ATOM 5202 C C . PHE A 1 725 ? -17.662 -1.478 65.228 1.00 93.62 725 PHE A C 1
ATOM 5204 O O . PHE A 1 725 ? -17.724 -1.837 64.059 1.00 93.62 725 PHE A O 1
ATOM 5211 N N . THR A 1 726 ? -17.177 -2.261 66.185 1.00 95.31 726 THR A N 1
ATOM 5212 C CA . THR A 1 726 ? -16.948 -3.700 66.035 1.00 95.31 726 THR A CA 1
ATOM 5213 C C . THR A 1 726 ? -17.878 -4.412 67.002 1.00 95.31 726 THR A C 1
ATOM 5215 O O . THR A 1 726 ? -17.805 -4.161 68.207 1.00 95.31 726 THR A O 1
ATOM 5218 N N . VAL A 1 727 ? -18.761 -5.273 66.504 1.00 96.44 727 VAL A N 1
ATOM 5219 C CA . VAL A 1 727 ? -19.746 -5.981 67.332 1.00 96.44 727 VAL A CA 1
ATOM 5220 C C . VAL A 1 727 ? -19.485 -7.472 67.285 1.00 96.44 727 VAL A C 1
ATOM 5222 O O . VAL A 1 727 ? -19.572 -8.095 66.233 1.00 96.44 727 VAL A O 1
ATOM 5225 N N . PHE A 1 728 ? -19.201 -8.057 68.444 1.00 97.25 728 PHE A N 1
ATOM 5226 C CA . PHE A 1 728 ? -19.200 -9.504 68.597 1.00 97.25 728 PHE A CA 1
ATOM 5227 C C . PHE A 1 728 ? -20.649 -9.960 68.797 1.00 97.25 728 PHE A C 1
ATOM 5229 O O . PHE A 1 728 ? -21.190 -9.805 69.886 1.00 97.25 728 PHE A O 1
ATOM 5236 N N . ALA A 1 729 ? -21.311 -10.431 67.743 1.00 96.75 729 ALA A N 1
ATOM 5237 C CA . ALA A 1 729 ? -22.743 -10.719 67.728 1.00 96.75 729 ALA A CA 1
ATOM 5238 C C . ALA A 1 729 ? -23.028 -12.177 68.139 1.00 96.75 729 ALA A C 1
ATOM 5240 O O . ALA A 1 729 ? -22.733 -13.092 67.366 1.00 96.75 729 ALA A O 1
ATOM 5241 N N . PRO A 1 730 ? -23.585 -12.434 69.339 1.00 97.50 730 PRO A N 1
ATOM 5242 C CA . PRO A 1 730 ? -23.969 -13.782 69.745 1.00 97.50 730 PRO A CA 1
ATOM 5243 C C . PRO A 1 730 ? -25.182 -14.278 68.955 1.00 97.50 730 PRO A C 1
ATOM 5245 O O . PRO A 1 730 ? -26.163 -13.550 68.798 1.00 97.50 730 PRO A O 1
ATOM 5248 N N . THR A 1 731 ? -25.118 -15.526 68.490 1.00 97.12 731 THR A N 1
ATOM 5249 C CA . THR A 1 731 ? -26.236 -16.203 67.812 1.00 97.12 731 THR A CA 1
ATOM 5250 C C . THR A 1 731 ? -27.395 -16.508 68.764 1.00 97.12 731 THR A C 1
ATOM 5252 O O . THR A 1 731 ? -27.248 -16.487 69.986 1.00 97.12 731 THR A O 1
ATOM 5255 N N . ASP A 1 732 ? -28.555 -16.870 68.219 1.00 95.88 732 ASP A N 1
ATOM 5256 C CA . ASP A 1 732 ? -29.681 -17.362 69.024 1.00 95.88 732 ASP A CA 1
ATOM 5257 C C . ASP A 1 732 ? -29.299 -18.581 69.887 1.00 95.88 732 ASP A C 1
ATOM 5259 O O . ASP A 1 732 ? -29.607 -18.614 71.079 1.00 95.88 732 ASP A O 1
ATOM 5263 N N . ASP A 1 733 ? -28.507 -19.513 69.342 1.00 96.00 733 ASP A N 1
ATOM 5264 C CA . ASP A 1 733 ? -27.964 -20.657 70.091 1.00 96.00 733 ASP A CA 1
ATOM 5265 C C . ASP A 1 733 ? -27.075 -20.218 71.274 1.00 96.00 733 ASP A C 1
ATOM 5267 O O . ASP A 1 733 ? -27.067 -20.858 72.331 1.00 96.00 733 ASP A O 1
ATOM 5271 N N . ALA A 1 734 ? -26.338 -19.111 71.125 1.00 96.50 734 ALA A N 1
ATOM 5272 C CA . ALA A 1 734 ? -25.508 -18.546 72.186 1.00 96.50 734 ALA A CA 1
ATOM 5273 C C . ALA A 1 734 ? -26.355 -18.014 73.355 1.00 96.50 734 ALA A C 1
ATOM 5275 O O . ALA A 1 734 ? -25.971 -18.169 74.520 1.00 96.50 734 ALA A O 1
ATOM 5276 N N . PHE A 1 735 ? -27.510 -17.407 73.064 1.00 95.62 735 PHE A N 1
ATOM 5277 C CA . PHE A 1 735 ? -28.468 -16.982 74.087 1.00 95.62 735 PHE A CA 1
ATOM 5278 C C . PHE A 1 735 ? -29.182 -18.171 74.737 1.00 95.62 735 PHE A C 1
ATOM 5280 O O . PHE A 1 735 ? -29.328 -18.189 75.961 1.00 95.62 735 PHE A O 1
ATOM 5287 N N . ASP A 1 736 ? -29.560 -19.185 73.956 1.00 93.94 736 ASP A N 1
ATOM 5288 C CA . ASP A 1 736 ? -30.184 -20.419 74.454 1.00 93.94 736 ASP A CA 1
ATOM 5289 C C . ASP A 1 736 ? -29.255 -21.221 75.383 1.00 93.94 736 ASP A C 1
ATOM 5291 O O . ASP A 1 736 ? -29.716 -21.961 76.258 1.00 93.94 736 ASP A O 1
ATOM 5295 N N . ALA A 1 737 ? -27.937 -21.057 75.237 1.00 95.19 737 ALA A N 1
ATOM 5296 C CA . ALA A 1 737 ? -26.938 -21.668 76.108 1.00 95.19 737 ALA A CA 1
ATOM 5297 C C . ALA A 1 737 ? -26.848 -21.027 77.512 1.00 95.19 737 ALA A C 1
ATOM 5299 O O . ALA A 1 737 ? -26.179 -21.582 78.396 1.00 95.19 737 ALA A O 1
ATOM 5300 N N . LEU A 1 738 ? -27.505 -19.885 77.755 1.00 92.81 738 LEU A N 1
ATOM 5301 C CA . LEU A 1 738 ? -27.556 -19.266 79.082 1.00 92.81 738 LEU A CA 1
ATOM 5302 C C . LEU A 1 738 ? -28.347 -20.139 80.080 1.00 92.81 738 LEU A C 1
ATOM 5304 O O . LEU A 1 738 ? -29.244 -20.891 79.695 1.00 92.81 738 LEU A O 1
ATOM 5308 N N . PRO A 1 739 ? -28.060 -20.060 81.397 1.00 94.25 739 PRO A N 1
ATOM 5309 C CA . PRO A 1 739 ? -28.825 -20.808 82.392 1.00 94.25 739 PRO A CA 1
ATOM 5310 C C . PRO A 1 739 ? -30.328 -20.492 82.325 1.00 94.25 739 PRO A C 1
ATOM 5312 O O . PRO A 1 739 ? -30.710 -19.330 82.184 1.00 94.25 739 PRO A O 1
ATOM 5315 N N . GLU A 1 740 ? -31.172 -21.515 82.492 1.00 90.69 740 GLU A N 1
ATOM 5316 C CA . GLU A 1 740 ? -32.638 -21.394 82.432 1.00 90.69 740 GLU A CA 1
ATOM 5317 C C . GLU A 1 740 ? -33.149 -20.254 83.337 1.00 90.69 740 GLU A C 1
ATOM 5319 O O . GLU A 1 740 ? -32.784 -20.179 84.514 1.00 90.69 740 GLU A O 1
ATOM 5324 N N . GLY A 1 741 ? -33.970 -19.357 82.779 1.00 88.31 741 GLY A N 1
ATOM 5325 C CA . GLY A 1 741 ? -34.484 -18.154 83.448 1.00 88.31 741 GLY A CA 1
ATOM 5326 C C . GLY A 1 741 ? -33.636 -16.886 83.274 1.00 88.31 741 GLY A C 1
ATOM 5327 O O . GLY A 1 741 ? -34.151 -15.788 83.452 1.00 88.31 741 GLY A O 1
ATOM 5328 N N . THR A 1 742 ? -32.364 -16.996 82.867 1.00 91.50 742 THR A N 1
ATOM 5329 C CA . THR A 1 742 ? -31.452 -15.834 82.789 1.00 91.50 742 THR A CA 1
ATOM 5330 C C . THR A 1 742 ? -31.898 -14.812 81.746 1.00 91.50 742 THR A C 1
ATOM 5332 O O . THR A 1 742 ? -31.942 -13.620 82.032 1.00 91.50 742 THR A O 1
ATOM 5335 N N . LEU A 1 743 ? -32.242 -15.263 80.537 1.00 91.06 743 LEU A N 1
ATOM 5336 C CA . LEU A 1 743 ? -32.675 -14.371 79.458 1.00 91.06 743 LEU A CA 1
ATOM 5337 C C . LEU A 1 743 ? -33.997 -13.666 79.800 1.00 91.06 743 LEU A C 1
ATOM 5339 O O . LEU A 1 743 ? -34.157 -12.477 79.544 1.00 91.06 743 LEU A O 1
ATOM 5343 N N . GLU A 1 744 ? -34.925 -14.389 80.426 1.00 91.12 744 GLU A N 1
ATOM 5344 C CA . GLU A 1 744 ? -36.225 -13.865 80.855 1.00 91.12 744 GLU A CA 1
ATOM 5345 C C . GLU A 1 744 ? -36.063 -12.793 81.942 1.00 91.12 744 GLU A C 1
ATOM 5347 O O . GLU A 1 744 ? -36.712 -11.749 81.873 1.00 91.12 744 GLU A O 1
ATOM 5352 N N . ASP A 1 745 ? -35.154 -13.016 82.897 1.00 92.12 745 ASP A N 1
ATOM 5353 C CA . ASP A 1 745 ? -34.808 -12.044 83.937 1.00 92.12 745 ASP A CA 1
ATOM 5354 C C . ASP A 1 745 ? -34.112 -10.800 83.349 1.00 92.12 745 ASP A C 1
ATOM 5356 O O . ASP A 1 745 ? -34.402 -9.680 83.771 1.00 92.12 745 ASP A O 1
ATOM 5360 N N . LEU A 1 746 ? -33.231 -10.968 82.353 1.00 92.19 746 LEU A N 1
ATOM 5361 C CA . LEU A 1 746 ? -32.543 -9.861 81.671 1.00 92.19 746 LEU A CA 1
ATOM 5362 C C . LEU A 1 746 ? -33.491 -9.000 80.823 1.00 92.19 746 LEU A C 1
ATOM 5364 O O . LEU A 1 746 ? -33.322 -7.783 80.766 1.00 92.19 746 LEU A O 1
ATOM 5368 N N . LEU A 1 747 ? -34.491 -9.616 80.187 1.00 90.88 747 LEU A N 1
ATOM 5369 C CA . LEU A 1 747 ? -35.507 -8.924 79.385 1.00 90.88 747 LEU A CA 1
ATOM 5370 C C . LEU A 1 747 ? -36.618 -8.281 80.236 1.00 90.88 747 LEU A C 1
ATOM 5372 O O . LEU A 1 747 ? -37.401 -7.479 79.722 1.00 90.88 747 LEU A O 1
ATOM 5376 N N . ALA A 1 748 ? -36.716 -8.610 81.527 1.00 91.25 748 ALA A N 1
ATOM 5377 C CA . ALA A 1 748 ? -37.644 -7.955 82.443 1.00 91.25 748 ALA A CA 1
ATOM 5378 C C . ALA A 1 748 ? -37.222 -6.501 82.728 1.00 91.25 748 ALA A C 1
ATOM 5380 O O . ALA A 1 748 ? -36.043 -6.163 82.700 1.00 91.25 748 ALA A O 1
ATOM 5381 N N . GLU A 1 749 ? -38.182 -5.636 83.082 1.00 90.38 749 GLU A N 1
ATOM 5382 C CA . GLU A 1 749 ? -37.949 -4.197 83.338 1.00 90.38 749 GLU A CA 1
ATOM 5383 C C . GLU A 1 749 ? -36.815 -3.936 84.351 1.00 90.38 749 GLU A C 1
ATOM 5385 O O . GLU A 1 749 ? -36.059 -2.976 84.219 1.00 90.38 749 GLU A O 1
ATOM 5390 N N . GLU A 1 750 ? -36.669 -4.816 85.344 1.00 91.31 750 GLU A N 1
ATOM 5391 C CA . GLU A 1 750 ? -35.638 -4.747 86.386 1.00 91.31 750 GLU A CA 1
ATOM 5392 C C . GLU A 1 750 ? -34.243 -5.177 85.882 1.00 91.31 750 GLU A C 1
ATOM 5394 O O . GLU A 1 750 ? -33.238 -4.757 86.457 1.00 91.31 750 GLU A O 1
ATOM 5399 N N . GLY A 1 751 ? -34.178 -5.977 84.811 1.00 91.81 751 GLY A N 1
ATOM 5400 C CA . GLY A 1 751 ? -32.957 -6.529 84.216 1.00 91.81 751 GLY A CA 1
ATOM 5401 C C . GLY A 1 751 ? -32.387 -5.731 83.040 1.00 91.81 751 GLY A C 1
ATOM 5402 O O . GLY A 1 751 ? -31.203 -5.881 82.735 1.00 91.81 751 GLY A O 1
ATOM 5403 N N . LEU A 1 752 ? -33.165 -4.826 82.428 1.00 92.69 752 LEU A N 1
ATOM 5404 C CA . LEU A 1 752 ? -32.747 -4.070 81.234 1.00 92.69 752 LEU A CA 1
ATOM 5405 C C . LEU A 1 752 ? -31.453 -3.265 81.425 1.00 92.69 752 LEU A C 1
ATOM 5407 O O . LEU A 1 752 ? -30.685 -3.103 80.478 1.00 92.69 752 LEU A O 1
ATOM 5411 N N . GLY A 1 753 ? -31.180 -2.777 82.640 1.00 93.25 753 GLY A N 1
ATOM 5412 C CA . GLY A 1 753 ? -29.913 -2.104 82.951 1.00 93.25 753 GLY A CA 1
ATOM 5413 C C . GLY A 1 753 ? -28.714 -3.043 82.800 1.00 93.25 753 GLY A C 1
ATOM 5414 O O . GLY A 1 753 ? -27.753 -2.717 82.112 1.00 93.25 753 GLY A O 1
ATOM 5415 N N . THR A 1 754 ? -28.812 -4.248 83.366 1.00 94.00 754 THR A N 1
ATOM 5416 C CA . THR A 1 754 ? -27.782 -5.287 83.238 1.00 94.00 754 THR A CA 1
ATOM 5417 C C . THR A 1 754 ? -27.654 -5.776 81.798 1.00 94.00 754 THR A C 1
ATOM 5419 O O . THR A 1 754 ? -26.539 -5.957 81.318 1.00 94.00 754 THR A O 1
ATOM 5422 N N . LEU A 1 755 ? -28.771 -5.943 81.086 1.00 95.00 755 LEU A N 1
ATOM 5423 C CA . LEU A 1 755 ? -28.754 -6.315 79.671 1.00 95.00 755 LEU A CA 1
ATOM 5424 C C . LEU A 1 755 ? -28.062 -5.248 78.809 1.00 95.00 755 LEU A C 1
ATOM 5426 O O . LEU A 1 755 ? -27.270 -5.592 77.937 1.00 95.00 755 LEU A O 1
ATOM 5430 N N . THR A 1 756 ? -28.292 -3.963 79.092 1.00 95.94 756 THR A N 1
ATOM 5431 C CA . THR A 1 756 ? -27.609 -2.853 78.406 1.00 95.94 756 THR A CA 1
ATOM 5432 C C . THR A 1 756 ? -26.094 -2.935 78.598 1.00 95.94 756 THR A C 1
ATOM 5434 O O . THR A 1 756 ? -25.350 -2.792 77.628 1.00 95.94 756 THR A O 1
ATOM 5437 N N . ASP A 1 757 ? -25.618 -3.202 79.818 1.00 95.81 757 ASP A N 1
ATOM 5438 C CA . ASP A 1 757 ? -24.183 -3.346 80.086 1.00 95.81 757 ASP A CA 1
ATOM 5439 C C . ASP A 1 757 ? -23.591 -4.573 79.377 1.00 95.81 757 ASP A C 1
ATOM 5441 O O . ASP A 1 757 ? -22.534 -4.468 78.755 1.00 95.81 757 ASP A O 1
ATOM 5445 N N . ILE A 1 758 ? -24.297 -5.711 79.386 1.00 96.31 758 ILE A N 1
ATOM 5446 C CA . ILE A 1 758 ? -23.896 -6.919 78.645 1.00 96.31 758 ILE A CA 1
ATOM 5447 C C . ILE A 1 758 ? -23.754 -6.611 77.151 1.00 96.31 758 ILE A C 1
ATOM 5449 O O . ILE A 1 758 ? -22.726 -6.923 76.558 1.00 96.31 758 ILE A O 1
ATOM 5453 N N . LEU A 1 759 ? -24.738 -5.959 76.532 1.00 96.62 759 LEU A N 1
ATOM 5454 C CA . LEU A 1 759 ? -24.687 -5.628 75.106 1.00 96.62 759 LEU A CA 1
ATOM 5455 C C . LEU A 1 759 ? -23.555 -4.637 74.795 1.00 96.62 759 LEU A C 1
ATOM 5457 O O . LEU A 1 759 ? -22.806 -4.841 73.847 1.00 96.62 759 LEU A O 1
ATOM 5461 N N . ARG A 1 760 ? -23.328 -3.625 75.642 1.00 96.44 760 ARG A N 1
ATOM 5462 C CA . ARG A 1 760 ? -22.165 -2.722 75.520 1.00 96.44 760 ARG A CA 1
ATOM 5463 C C . ARG A 1 760 ? -20.824 -3.444 75.678 1.00 96.44 760 ARG A C 1
ATOM 5465 O O . ARG A 1 760 ? -19.818 -2.968 75.161 1.00 96.44 760 ARG A O 1
ATOM 5472 N N . TYR A 1 761 ? -20.781 -4.570 76.382 1.00 97.31 761 TYR A N 1
ATOM 5473 C CA . TYR A 1 761 ? -19.579 -5.394 76.509 1.00 97.31 761 TYR A CA 1
ATOM 5474 C C . TYR A 1 761 ? -19.275 -6.212 75.244 1.00 97.31 761 TYR A C 1
ATOM 5476 O O . TYR A 1 761 ? -18.146 -6.645 75.054 1.00 97.31 761 TYR A O 1
ATOM 5484 N N . HIS A 1 762 ? -20.241 -6.371 74.337 1.00 97.69 762 HIS A N 1
ATOM 5485 C CA . HIS A 1 762 ? -20.019 -6.999 73.031 1.00 97.69 762 HIS A CA 1
ATOM 5486 C C . HIS A 1 762 ? -19.529 -6.018 71.960 1.00 97.69 762 HIS A C 1
ATOM 5488 O O . HIS A 1 762 ? -19.151 -6.436 70.868 1.00 97.69 762 HIS A O 1
ATOM 5494 N N . VAL A 1 763 ? -19.532 -4.717 72.254 1.00 96.81 763 VAL A N 1
ATOM 5495 C CA . VAL A 1 763 ? -19.213 -3.671 71.282 1.00 96.81 763 VAL A CA 1
ATOM 5496 C C . VAL A 1 763 ? -17.854 -3.059 71.605 1.00 96.81 763 VAL A C 1
ATOM 5498 O O . VAL A 1 763 ? -17.584 -2.652 72.736 1.00 96.81 763 VAL A O 1
ATOM 5501 N N . VAL A 1 764 ? -17.006 -2.942 70.593 1.00 95.25 764 VAL A N 1
ATOM 5502 C CA . VAL A 1 764 ? -15.715 -2.252 70.617 1.00 95.25 764 VAL A CA 1
ATOM 5503 C C . VAL A 1 764 ? -15.804 -1.034 69.695 1.00 95.25 764 VAL A C 1
ATOM 5505 O O . VAL A 1 764 ? -16.454 -1.074 68.654 1.00 95.25 764 VAL A O 1
ATOM 5508 N N . ALA A 1 765 ? -15.183 0.079 70.086 1.00 92.69 765 ALA A N 1
ATOM 5509 C CA . ALA A 1 765 ? -15.111 1.265 69.233 1.00 92.69 765 ALA A CA 1
ATOM 5510 C C . ALA A 1 765 ? -13.980 1.115 68.201 1.00 92.69 765 ALA A C 1
ATOM 5512 O O . ALA A 1 765 ? -12.852 0.806 68.587 1.00 92.69 765 ALA A O 1
ATOM 5513 N N . GLY A 1 766 ? -14.258 1.402 66.926 1.00 89.56 766 GLY A N 1
ATOM 5514 C CA . GLY A 1 766 ? -13.317 1.200 65.817 1.00 89.56 766 GLY A CA 1
ATOM 5515 C C . GLY A 1 766 ? -13.737 0.073 64.871 1.00 89.56 766 GLY A C 1
ATOM 5516 O O . GLY A 1 766 ? -14.536 -0.782 65.247 1.00 89.56 766 GLY A O 1
ATOM 5517 N N . LEU A 1 767 ? -13.176 0.072 63.658 1.00 86.81 767 LEU A N 1
ATOM 5518 C CA . LEU A 1 767 ? -13.172 -1.097 62.774 1.00 86.81 767 LEU A CA 1
ATOM 5519 C C . LEU A 1 767 ? -12.016 -1.994 63.200 1.00 86.81 767 LEU A C 1
ATOM 5521 O O . LEU A 1 767 ? -10.870 -1.543 63.217 1.00 86.81 767 LEU A O 1
ATOM 5525 N N . VAL A 1 768 ? -12.324 -3.223 63.590 1.00 89.50 768 VAL A N 1
ATOM 5526 C CA . VAL A 1 768 ? -11.332 -4.225 63.966 1.00 89.50 768 VAL A CA 1
ATOM 5527 C C . VAL A 1 768 ? -11.681 -5.500 63.217 1.00 89.50 768 VAL A C 1
ATOM 5529 O O . VAL A 1 768 ? -12.549 -6.256 63.654 1.00 89.50 768 VAL A O 1
ATOM 5532 N N . PHE A 1 769 ? -11.024 -5.718 62.082 1.00 88.44 769 PHE A N 1
ATOM 5533 C CA . PHE A 1 769 ? -11.180 -6.947 61.311 1.00 88.44 769 PHE A CA 1
ATOM 5534 C C . PHE A 1 769 ? -10.430 -8.101 61.986 1.00 88.44 769 PHE A C 1
ATOM 5536 O O . PHE A 1 769 ? -9.572 -7.895 62.848 1.00 88.44 769 PHE A O 1
ATOM 5543 N N . SER A 1 770 ? -10.723 -9.338 61.604 1.00 86.06 770 SER A N 1
ATOM 5544 C CA . SER A 1 770 ? -10.097 -10.540 62.152 1.00 86.06 770 SER A CA 1
ATOM 5545 C C . SER A 1 770 ? -8.585 -10.537 61.940 1.00 86.06 770 SER A C 1
ATOM 5547 O O . SER A 1 770 ? -7.837 -11.004 62.799 1.00 86.06 770 SER A O 1
ATOM 5549 N N . THR A 1 771 ? -8.124 -9.924 60.848 1.00 83.94 771 THR A N 1
ATOM 5550 C CA . THR A 1 771 ? -6.708 -9.708 60.538 1.00 83.94 771 THR A CA 1
ATOM 5551 C C . THR A 1 771 ? -6.040 -8.658 61.423 1.00 83.94 771 THR A C 1
ATOM 5553 O O . THR A 1 771 ? -4.818 -8.687 61.567 1.00 83.94 771 THR A O 1
ATOM 5556 N N . ASP A 1 772 ? -6.816 -7.748 62.017 1.00 84.69 772 ASP A N 1
ATOM 5557 C CA . ASP A 1 772 ? -6.330 -6.726 62.952 1.00 84.69 772 ASP A CA 1
ATOM 5558 C C . ASP A 1 772 ? -6.299 -7.232 64.402 1.00 84.69 772 ASP A C 1
ATOM 5560 O O . ASP A 1 772 ? -5.703 -6.595 65.278 1.00 84.69 772 ASP A O 1
ATOM 5564 N N . LEU A 1 773 ? -6.948 -8.368 64.684 1.00 86.25 773 LEU A N 1
ATOM 5565 C CA . LEU A 1 773 ? -6.962 -8.969 66.011 1.00 86.25 773 LEU A CA 1
ATOM 5566 C C . LEU A 1 773 ? -5.609 -9.625 66.320 1.00 86.25 773 LEU A C 1
ATOM 5568 O O . LEU A 1 773 ? -5.092 -10.460 65.580 1.00 86.25 773 LEU A O 1
ATOM 5572 N N . GLU A 1 774 ? -5.058 -9.292 67.486 1.00 89.38 774 GLU A N 1
ATOM 5573 C CA . GLU A 1 774 ? -3.882 -9.944 68.062 1.00 89.38 774 GLU A CA 1
ATOM 5574 C C . GLU A 1 774 ? -4.246 -10.600 69.399 1.00 89.38 774 GLU A C 1
ATOM 5576 O O . GLU A 1 774 ? -5.161 -10.161 70.098 1.00 89.38 774 GLU A O 1
ATOM 5581 N N . THR A 1 775 ? -3.500 -11.639 69.798 1.00 92.75 775 THR A N 1
ATOM 5582 C CA . THR A 1 775 ? -3.687 -12.242 71.128 1.00 92.75 775 THR A CA 1
ATOM 5583 C C . THR A 1 775 ? -3.385 -11.212 72.220 1.00 92.75 775 THR A C 1
ATOM 5585 O O . THR A 1 775 ? -2.251 -10.737 72.332 1.00 92.75 775 THR A O 1
ATOM 5588 N N . GLY A 1 776 ? -4.373 -10.893 73.054 1.00 92.19 776 GLY A N 1
ATOM 5589 C CA . GLY A 1 776 ? -4.291 -9.825 74.044 1.00 92.19 776 GLY A CA 1
ATOM 5590 C C . GLY A 1 776 ? -5.666 -9.346 74.496 1.00 92.19 776 GLY A C 1
ATOM 5591 O O . GLY A 1 776 ? -6.641 -10.076 74.418 1.00 92.19 776 GLY A O 1
ATOM 5592 N N . THR A 1 777 ? -5.755 -8.110 74.986 1.00 91.94 777 THR A N 1
ATOM 5593 C CA . THR A 1 777 ? -7.013 -7.555 75.509 1.00 91.94 777 THR A CA 1
ATOM 5594 C C . THR A 1 777 ? -7.523 -6.389 74.670 1.00 91.94 777 THR A C 1
ATOM 5596 O O . THR A 1 777 ? -6.738 -5.491 74.362 1.00 91.94 777 THR A O 1
ATOM 5599 N N . VAL A 1 778 ? -8.831 -6.332 74.410 1.00 92.50 778 VAL A N 1
ATOM 5600 C CA . VAL A 1 778 ? -9.505 -5.242 73.681 1.00 92.50 778 VAL A CA 1
ATOM 5601 C C . VAL A 1 778 ? -10.516 -4.544 74.591 1.00 92.50 778 VAL A C 1
ATOM 5603 O O . VAL A 1 778 ? -11.282 -5.202 75.286 1.00 92.50 778 VAL A O 1
ATOM 5606 N N . THR A 1 779 ? -10.525 -3.209 74.626 1.00 94.25 779 THR A N 1
ATOM 5607 C CA . THR A 1 779 ? -11.462 -2.437 75.462 1.00 94.25 779 THR A CA 1
ATOM 5608 C C . THR A 1 779 ? -12.805 -2.248 74.761 1.00 94.25 779 THR A C 1
ATOM 5610 O O . THR A 1 779 ? -12.868 -1.739 73.646 1.00 94.25 779 THR A O 1
ATOM 5613 N N . THR A 1 780 ? -13.879 -2.615 75.451 1.00 95.81 780 THR A N 1
ATOM 5614 C CA . THR A 1 780 ? -15.269 -2.478 74.992 1.00 95.81 780 THR A CA 1
ATOM 5615 C C . THR A 1 780 ? -15.806 -1.071 75.245 1.00 95.81 780 THR A C 1
ATOM 5617 O O . THR A 1 780 ? -15.241 -0.305 76.030 1.00 95.81 780 THR A O 1
ATOM 5620 N N . VAL A 1 781 ? -16.952 -0.725 74.657 1.00 94.00 781 VAL A N 1
ATOM 5621 C CA . VAL A 1 781 ? -17.647 0.546 74.930 1.00 94.00 781 VAL A CA 1
ATOM 5622 C C . VAL A 1 781 ? -18.293 0.588 76.322 1.00 94.00 781 VAL A C 1
ATOM 5624 O O . VAL A 1 781 ? -18.715 1.660 76.771 1.00 94.00 781 VAL A O 1
ATOM 5627 N N . LEU A 1 782 ? -18.366 -0.547 77.029 1.00 94.50 782 LEU A N 1
ATOM 5628 C CA . LEU A 1 782 ? -18.645 -0.580 78.469 1.00 94.50 782 LEU A CA 1
ATOM 5629 C C . LEU A 1 782 ? -17.449 -0.058 79.292 1.00 94.50 782 LEU A C 1
ATOM 5631 O O . LEU A 1 782 ? -17.638 0.462 80.387 1.00 94.50 782 LEU A O 1
ATOM 5635 N N . GLY A 1 783 ? -16.229 -0.140 78.751 1.00 92.44 783 GLY A N 1
ATOM 5636 C CA . GLY A 1 783 ? -14.975 0.245 79.409 1.00 92.44 783 GLY A CA 1
ATOM 5637 C C . GLY A 1 783 ? -14.187 -0.935 79.987 1.00 92.44 783 GLY A C 1
ATOM 5638 O O . GLY A 1 783 ? -13.002 -0.787 80.282 1.00 92.44 783 GLY A O 1
ATOM 5639 N N . GLU A 1 784 ? -14.815 -2.106 80.086 1.00 94.38 784 GLU A N 1
ATOM 5640 C CA . GLU A 1 784 ? -14.177 -3.369 80.463 1.00 94.38 784 GLU A CA 1
ATOM 5641 C C . GLU A 1 784 ? -13.465 -4.012 79.263 1.00 94.38 784 GLU A C 1
ATOM 5643 O O . GLU A 1 784 ? -13.749 -3.687 78.107 1.00 94.38 784 GLU A O 1
ATOM 5648 N N . THR A 1 785 ? -12.531 -4.930 79.518 1.00 94.44 785 THR A N 1
ATOM 5649 C CA . THR A 1 785 ? -11.735 -5.577 78.462 1.00 94.44 785 THR A CA 1
ATOM 5650 C C . THR A 1 785 ? -12.220 -6.982 78.120 1.00 94.44 785 THR A C 1
ATOM 5652 O O . THR A 1 785 ? -12.563 -7.742 79.025 1.00 94.44 785 THR A O 1
ATOM 5655 N N . LEU A 1 786 ? -12.170 -7.338 76.838 1.00 94.88 786 LEU A N 1
ATOM 5656 C CA . LEU A 1 786 ? -12.295 -8.694 76.299 1.00 94.88 786 LEU A CA 1
ATOM 5657 C C . LEU A 1 786 ? -10.905 -9.308 76.118 1.00 94.88 786 LEU A C 1
ATOM 5659 O O . LEU A 1 786 ? -10.002 -8.615 75.655 1.00 94.88 786 LEU A O 1
ATOM 5663 N N . ASP A 1 787 ? -10.731 -10.580 76.460 1.00 95.19 787 ASP A N 1
ATOM 5664 C CA . ASP A 1 787 ? -9.525 -11.368 76.189 1.00 95.19 787 ASP A CA 1
ATOM 5665 C C . ASP A 1 787 ? -9.660 -12.055 74.827 1.00 95.19 787 ASP A C 1
ATOM 5667 O O . ASP A 1 787 ? -10.516 -12.916 74.638 1.00 95.19 787 ASP A O 1
ATOM 5671 N N . VAL A 1 788 ? -8.838 -11.650 73.867 1.00 95.94 788 VAL A N 1
ATOM 5672 C CA . VAL A 1 788 ? -8.816 -12.177 72.505 1.00 95.94 788 VAL A CA 1
ATOM 5673 C C . VAL A 1 788 ? -7.650 -13.147 72.374 1.00 95.94 788 VAL A C 1
ATOM 5675 O O . VAL A 1 788 ? -6.508 -12.816 72.700 1.00 95.94 788 VAL A O 1
ATOM 5678 N N . VAL A 1 789 ? -7.916 -14.343 71.855 1.00 95.12 789 VAL A N 1
ATOM 5679 C CA . VAL A 1 789 ? -6.888 -15.331 71.516 1.00 95.12 789 VAL A CA 1
ATOM 5680 C C . VAL A 1 789 ? -6.999 -15.659 70.037 1.00 95.12 789 VAL A C 1
ATOM 5682 O O . VAL A 1 789 ? -8.027 -16.156 69.582 1.00 95.12 789 VAL A O 1
ATOM 5685 N N . VAL A 1 790 ? -5.913 -15.409 69.309 1.00 93.06 790 VAL A N 1
ATOM 5686 C CA . VAL A 1 790 ? -5.788 -15.692 67.875 1.00 93.06 790 VAL A CA 1
ATOM 5687 C C . VAL A 1 790 ? -4.864 -16.890 67.699 1.00 93.06 790 VAL A C 1
ATOM 5689 O O . VAL A 1 790 ? -3.737 -16.895 68.200 1.00 93.06 790 VAL A O 1
ATOM 5692 N N . SER A 1 791 ? -5.345 -17.924 67.015 1.00 91.38 791 SER A N 1
ATOM 5693 C CA . SER A 1 791 ? -4.623 -19.182 66.815 1.00 91.38 791 SER A CA 1
ATOM 5694 C C . SER A 1 791 ? -4.832 -19.734 65.404 1.00 91.38 791 SER A C 1
ATOM 5696 O O . SER A 1 791 ? -5.668 -19.239 64.656 1.00 91.38 791 SER A O 1
ATOM 5698 N N . GLU A 1 792 ? -4.107 -20.800 65.051 1.00 86.50 792 GLU A N 1
ATOM 5699 C CA . GLU A 1 792 ? -4.333 -21.526 63.788 1.00 86.50 792 GLU A CA 1
ATOM 5700 C C . GLU A 1 792 ? -5.743 -22.144 63.697 1.00 86.50 792 GLU A C 1
ATOM 5702 O O . GLU A 1 792 ? -6.197 -22.455 62.601 1.00 86.50 792 GLU A O 1
ATOM 5707 N N . GLU A 1 793 ? -6.437 -22.321 64.829 1.00 84.56 793 GLU A N 1
ATOM 5708 C CA . GLU A 1 793 ? -7.800 -22.870 64.895 1.00 84.56 793 GLU A CA 1
ATOM 5709 C C . GLU A 1 793 ? -8.891 -21.780 64.813 1.00 84.56 793 GLU A C 1
ATOM 5711 O O . GLU A 1 793 ? -10.072 -22.114 64.815 1.00 84.56 793 GLU A O 1
ATOM 5716 N N . GLY A 1 794 ? -8.513 -20.496 64.723 1.00 88.38 794 GLY A N 1
ATOM 5717 C CA . GLY A 1 794 ? -9.428 -19.351 64.646 1.00 88.38 794 GLY A CA 1
ATOM 5718 C C . GLY A 1 794 ? -9.249 -18.334 65.780 1.00 88.38 794 GLY A C 1
ATOM 5719 O O . GLY A 1 794 ? -8.266 -18.375 66.535 1.00 88.38 794 GLY A O 1
ATOM 5720 N N . VAL A 1 795 ? -10.210 -17.410 65.884 1.00 93.81 795 VAL A N 1
ATOM 5721 C CA . VAL A 1 795 ? -10.264 -16.345 66.898 1.00 93.81 795 VAL A CA 1
ATOM 5722 C C . VAL A 1 795 ? -11.259 -16.720 67.996 1.00 93.81 795 VAL A C 1
ATOM 5724 O O . VAL A 1 795 ? -12.373 -17.159 67.714 1.00 93.81 795 VAL A O 1
ATOM 5727 N N . THR A 1 796 ? -10.874 -16.518 69.258 1.00 95.50 796 THR A N 1
ATOM 5728 C CA . THR A 1 796 ? -11.796 -16.607 70.401 1.00 95.50 796 THR A CA 1
ATOM 5729 C C . THR A 1 796 ? -11.772 -15.334 71.237 1.00 95.50 796 THR A C 1
ATOM 5731 O O . THR A 1 796 ? -10.728 -14.690 71.352 1.00 95.50 796 THR A O 1
ATOM 5734 N N . VAL A 1 797 ? -12.911 -14.981 71.834 1.00 95.81 797 VAL A N 1
ATOM 5735 C CA . VAL A 1 797 ? -13.111 -13.761 72.627 1.00 95.81 797 VAL A CA 1
ATOM 5736 C C . VAL A 1 797 ? -13.760 -14.129 73.958 1.00 95.81 797 VAL A C 1
ATOM 5738 O O . VAL A 1 797 ? -14.871 -14.645 73.992 1.00 95.81 797 VAL A O 1
ATOM 5741 N N . ASN A 1 798 ? -13.044 -13.948 75.071 1.00 94.88 798 ASN A N 1
ATOM 5742 C CA . ASN A 1 798 ? -13.377 -14.502 76.393 1.00 94.88 798 ASN A CA 1
ATOM 5743 C C . ASN A 1 798 ? -13.717 -16.010 76.363 1.00 94.88 798 ASN A C 1
ATOM 5745 O O . ASN A 1 798 ? -14.475 -16.507 77.196 1.00 94.88 798 ASN A O 1
ATOM 5749 N N . GLY A 1 799 ? -13.144 -16.747 75.407 1.00 92.25 799 GLY A N 1
ATOM 5750 C CA . GLY A 1 799 ? -13.421 -18.166 75.181 1.00 92.25 799 GLY A CA 1
ATOM 5751 C C . GLY A 1 799 ? -14.645 -18.475 74.308 1.00 92.25 799 GLY A C 1
ATOM 5752 O O . GLY A 1 799 ? -14.849 -19.652 74.027 1.00 92.25 799 GLY A O 1
ATOM 5753 N N . ALA A 1 800 ? -15.413 -17.473 73.860 1.00 96.56 800 ALA A N 1
ATOM 5754 C CA . ALA A 1 800 ? -16.410 -17.624 72.797 1.00 96.56 800 ALA A CA 1
ATOM 5755 C C . ALA A 1 800 ? -15.704 -17.742 71.440 1.00 96.56 800 ALA A C 1
ATOM 5757 O O . ALA A 1 800 ? -14.757 -16.999 71.179 1.00 96.56 800 ALA A O 1
ATOM 5758 N N . ILE A 1 801 ? -16.131 -18.665 70.588 1.00 95.94 801 ILE A N 1
ATOM 5759 C CA . ILE A 1 801 ? -15.569 -18.892 69.255 1.00 95.94 801 ILE A CA 1
ATOM 5760 C C . ILE A 1 801 ? -16.196 -17.900 68.279 1.00 95.94 801 ILE A C 1
ATOM 5762 O O . ILE A 1 801 ? -17.418 -17.783 68.230 1.00 95.94 801 ILE A O 1
ATOM 5766 N N . VAL A 1 802 ? -15.364 -17.223 67.481 1.00 96.38 802 VAL A N 1
ATOM 5767 C CA . VAL A 1 802 ? -15.837 -16.461 66.319 1.00 96.38 802 VAL A CA 1
ATOM 5768 C C . VAL A 1 802 ? -16.175 -17.455 65.205 1.00 96.38 802 VAL A C 1
ATOM 5770 O O . VAL A 1 802 ? -15.285 -18.109 64.662 1.00 96.38 802 VAL A O 1
ATOM 5773 N N . LEU A 1 803 ? -17.467 -17.615 64.923 1.00 94.00 803 LEU A N 1
ATOM 5774 C CA . LEU A 1 803 ? -18.019 -18.546 63.934 1.00 94.00 803 LEU A CA 1
ATOM 5775 C C . LEU A 1 803 ? -17.877 -18.016 62.506 1.00 94.00 803 LEU A C 1
ATOM 5777 O O . LEU A 1 803 ? -17.604 -18.781 61.584 1.00 94.00 803 LEU A O 1
ATOM 5781 N N . GLU A 1 804 ? -18.057 -16.710 62.351 1.00 92.44 804 GLU A N 1
ATOM 5782 C CA . GLU A 1 804 ? -17.957 -15.971 61.100 1.00 92.44 804 GLU A CA 1
ATOM 5783 C C . GLU A 1 804 ? -17.407 -14.586 61.434 1.00 92.44 804 GLU A C 1
ATOM 5785 O O . GLU A 1 804 ? -17.807 -13.976 62.426 1.00 92.44 804 GLU A O 1
ATOM 5790 N N . ALA A 1 805 ? -16.435 -14.123 60.660 1.00 90.00 805 ALA A N 1
ATOM 5791 C CA . ALA A 1 805 ? -15.711 -12.893 60.930 1.00 90.00 805 ALA A CA 1
ATOM 5792 C C . ALA A 1 805 ? -15.818 -11.944 59.740 1.00 90.00 805 ALA A C 1
ATOM 5794 O O . ALA A 1 805 ? -16.079 -12.386 58.625 1.00 90.00 805 ALA A O 1
ATOM 5795 N N . ASP A 1 806 ? -15.544 -10.665 59.986 1.00 86.94 806 ASP A N 1
ATOM 5796 C CA . ASP A 1 806 ? -15.385 -9.645 58.942 1.00 86.94 806 ASP A CA 1
ATOM 5797 C C . ASP A 1 806 ? -16.646 -9.361 58.120 1.00 86.94 806 ASP A C 1
ATOM 5799 O O . ASP A 1 806 ? -16.565 -9.011 56.946 1.00 86.94 806 ASP A O 1
ATOM 5803 N N . ILE A 1 807 ? -17.822 -9.443 58.750 1.00 86.38 807 ILE A N 1
ATOM 5804 C CA . ILE A 1 807 ? -19.057 -8.964 58.124 1.00 86.38 807 ILE A CA 1
ATOM 5805 C C . ILE A 1 807 ? -19.010 -7.432 58.117 1.00 86.38 807 ILE A C 1
ATOM 5807 O O . ILE A 1 807 ? -19.309 -6.786 59.127 1.00 86.38 807 ILE A O 1
ATOM 5811 N N . GLU A 1 808 ? -18.573 -6.862 56.998 1.00 84.50 808 GLU A N 1
ATOM 5812 C CA . GLU A 1 808 ? -18.438 -5.421 56.799 1.00 84.50 808 GLU A CA 1
ATOM 5813 C C . GLU A 1 808 ? -19.790 -4.766 56.500 1.00 84.50 808 GLU A C 1
ATOM 5815 O O . GLU A 1 808 ? -20.582 -5.248 55.690 1.00 84.50 808 GLU A O 1
ATOM 5820 N N . LEU A 1 809 ? -20.053 -3.654 57.183 1.00 85.94 809 LEU A N 1
ATOM 5821 C CA . LEU A 1 809 ? -21.282 -2.869 57.110 1.00 85.94 809 LEU A CA 1
ATOM 5822 C C . LEU A 1 809 ? -20.908 -1.385 57.057 1.00 85.94 809 LEU A C 1
ATOM 5824 O O . LEU A 1 809 ? -19.819 -0.989 57.482 1.00 85.94 809 LEU A O 1
ATOM 5828 N N . SER A 1 810 ? -21.810 -0.518 56.599 1.00 80.81 810 SER A N 1
ATOM 5829 C CA . SER A 1 810 ? -21.485 0.899 56.365 1.00 80.81 810 SER A CA 1
ATOM 5830 C C . SER A 1 810 ? -21.057 1.659 57.628 1.00 80.81 810 SER A C 1
ATOM 5832 O O . SER A 1 810 ? -20.425 2.714 57.531 1.00 80.81 810 SER A O 1
ATOM 5834 N N . ASN A 1 811 ? -21.400 1.162 58.822 1.00 85.44 811 ASN A N 1
ATOM 5835 C CA . ASN A 1 811 ? -21.040 1.783 60.095 1.00 85.44 811 ASN A CA 1
ATOM 5836 C C . ASN A 1 811 ? -20.220 0.886 61.038 1.00 85.44 811 ASN A C 1
ATOM 5838 O O . ASN A 1 811 ? -20.020 1.244 62.205 1.00 85.44 811 ASN A O 1
ATOM 5842 N N . GLY A 1 812 ? -19.703 -0.248 60.563 1.00 89.88 812 GLY A N 1
ATOM 5843 C CA . GLY A 1 812 ? -18.908 -1.126 61.410 1.00 89.88 812 GLY A CA 1
ATOM 5844 C C . GLY A 1 812 ? -18.622 -2.506 60.835 1.00 89.88 812 GLY A C 1
ATOM 5845 O O . GLY A 1 812 ? -18.877 -2.781 59.672 1.00 89.88 812 GLY A O 1
ATOM 5846 N N . VAL A 1 813 ? -18.104 -3.379 61.691 1.00 91.62 813 VAL A N 1
ATOM 5847 C CA . VAL A 1 813 ? -17.854 -4.789 61.386 1.00 91.62 813 VAL A CA 1
ATOM 5848 C C . VAL A 1 813 ? -18.512 -5.679 62.438 1.00 91.62 813 VAL A C 1
ATOM 5850 O O . VAL A 1 813 ? -18.520 -5.350 63.630 1.00 91.62 813 VAL A O 1
ATOM 5853 N N . VAL A 1 814 ? -19.076 -6.806 62.009 1.00 94.62 814 VAL A N 1
ATOM 5854 C CA . VAL A 1 814 ? -19.660 -7.823 62.890 1.00 94.62 814 VAL A CA 1
ATOM 5855 C C . VAL A 1 814 ? -18.814 -9.097 62.862 1.00 94.62 814 VAL A C 1
ATOM 5857 O O . VAL A 1 814 ? -18.439 -9.594 61.804 1.00 94.62 814 VAL A O 1
ATOM 5860 N N . HIS A 1 815 ? -18.550 -9.638 64.051 1.00 95.50 815 HIS A N 1
ATOM 5861 C CA . HIS A 1 815 ? -17.967 -10.963 64.267 1.00 95.50 815 HIS A CA 1
ATOM 5862 C C . HIS A 1 815 ? -18.997 -11.835 64.975 1.00 95.50 815 HIS A C 1
ATOM 5864 O O . HIS A 1 815 ? -19.360 -11.564 66.118 1.00 95.50 815 HIS A O 1
ATOM 5870 N N . VAL A 1 816 ? -19.482 -12.879 64.322 1.00 97.06 816 VAL A N 1
ATOM 5871 C CA . VAL A 1 816 ? -20.494 -13.786 64.872 1.00 97.06 816 VAL A CA 1
ATOM 5872 C C . VAL A 1 816 ? -19.853 -14.698 65.909 1.00 97.06 816 VAL A C 1
ATOM 5874 O O . VAL A 1 816 ? -18.841 -15.328 65.616 1.00 97.06 816 VAL A O 1
ATOM 5877 N N . ILE A 1 817 ? -20.431 -14.807 67.108 1.00 97.44 817 ILE A N 1
ATOM 5878 C CA . ILE A 1 817 ? -19.882 -15.628 68.199 1.00 97.44 817 ILE A CA 1
ATOM 5879 C C . ILE A 1 817 ? -20.875 -16.667 68.731 1.00 97.44 817 ILE A C 1
ATOM 5881 O O . ILE A 1 817 ? -22.090 -16.480 68.680 1.00 97.44 817 ILE A O 1
ATOM 5885 N N . ASP A 1 818 ? -20.348 -17.760 69.282 1.00 97.12 818 ASP A N 1
ATOM 5886 C CA . ASP A 1 818 ? -21.130 -18.902 69.781 1.00 97.12 818 ASP A CA 1
ATOM 5887 C C . ASP A 1 818 ? -21.559 -18.815 71.260 1.00 97.12 818 ASP A C 1
ATOM 5889 O O . ASP A 1 818 ? -22.244 -19.711 71.758 1.00 97.12 818 ASP A O 1
ATOM 5893 N N . ALA A 1 819 ? -21.178 -17.756 71.979 1.00 96.88 819 ALA A N 1
ATOM 5894 C CA . ALA A 1 819 ? -21.522 -17.568 73.388 1.00 96.88 819 ALA A CA 1
ATOM 5895 C C . ALA A 1 819 ? -21.726 -16.088 73.744 1.00 96.88 819 ALA A C 1
ATOM 5897 O O . ALA A 1 819 ? -21.022 -15.217 73.243 1.00 96.88 819 ALA A O 1
ATOM 5898 N N . VAL A 1 820 ? -22.650 -15.798 74.667 1.00 96.94 820 VAL A N 1
ATOM 5899 C CA . VAL A 1 820 ? -22.860 -14.438 75.194 1.00 96.94 820 VAL A CA 1
ATOM 5900 C C . VAL A 1 820 ? -21.710 -14.049 76.133 1.00 96.94 820 VAL A C 1
ATOM 5902 O O . VAL A 1 820 ? -21.444 -14.717 77.136 1.00 96.94 820 VAL A O 1
ATOM 5905 N N . LEU A 1 821 ? -21.051 -12.930 75.840 1.00 96.19 821 LEU A N 1
ATOM 5906 C CA . LEU A 1 821 ? -19.974 -12.342 76.633 1.00 96.19 821 LEU A CA 1
ATOM 5907 C C . LEU A 1 821 ? -20.545 -11.658 77.881 1.00 96.19 821 LEU A C 1
ATOM 5909 O O . LEU A 1 821 ? -21.338 -10.721 77.796 1.00 96.19 821 LEU A O 1
ATOM 5913 N N . LEU A 1 822 ? -20.113 -12.095 79.063 1.00 93.44 822 LEU A N 1
ATOM 5914 C CA . LEU A 1 822 ? -20.541 -11.512 80.336 1.00 93.44 822 LEU A CA 1
ATOM 5915 C C . LEU A 1 822 ? -19.438 -10.615 80.921 1.00 93.44 822 LEU A C 1
ATOM 5917 O O . LEU A 1 822 ? -18.297 -11.078 81.025 1.00 93.44 822 LEU A O 1
ATOM 5921 N N . PRO A 1 823 ? -19.752 -9.371 81.342 1.00 89.88 823 PRO A N 1
ATOM 5922 C CA . PRO A 1 823 ? -18.796 -8.516 82.038 1.00 89.88 823 PRO A CA 1
ATOM 5923 C C . PRO A 1 823 ? -18.257 -9.188 83.313 1.00 89.88 823 PRO A C 1
ATOM 5925 O O . PRO A 1 823 ? -18.979 -9.959 83.959 1.00 89.88 823 PRO A O 1
ATOM 5928 N N . PRO A 1 824 ? -17.010 -8.900 83.727 1.00 84.50 824 PRO A N 1
ATOM 5929 C CA . PRO A 1 824 ? -16.488 -9.392 84.997 1.00 84.50 824 PRO A CA 1
ATOM 5930 C C . PRO A 1 824 ? -17.359 -8.907 86.168 1.00 84.50 824 PRO A C 1
ATOM 5932 O O . PRO A 1 824 ? -17.769 -7.751 86.214 1.00 84.50 824 PRO A O 1
ATOM 5935 N N . ALA A 1 825 ? -17.643 -9.792 87.131 1.00 72.00 825 ALA A N 1
ATOM 5936 C CA . ALA A 1 825 ? -18.428 -9.438 88.314 1.00 72.00 825 ALA A CA 1
ATOM 5937 C C . ALA A 1 825 ? -17.742 -8.311 89.106 1.00 72.00 825 ALA A C 1
ATOM 5939 O O . ALA A 1 825 ? -16.535 -8.397 89.362 1.00 72.00 825 ALA A O 1
ATOM 5940 N N . GLU A 1 826 ? -18.501 -7.289 89.528 1.00 58.31 826 GLU A N 1
ATOM 5941 C CA . GLU A 1 826 ? -17.952 -6.246 90.398 1.00 58.31 826 GLU A CA 1
ATOM 5942 C C . GLU A 1 826 ? -17.338 -6.886 91.656 1.00 58.31 826 GLU A C 1
ATOM 5944 O O . GLU A 1 826 ? -17.937 -7.793 92.249 1.00 58.31 826 GLU A O 1
ATOM 5949 N N . PRO A 1 827 ? -16.141 -6.450 92.086 1.00 46.06 827 PRO A N 1
ATOM 5950 C CA . PRO A 1 827 ? -15.584 -6.921 93.341 1.00 46.06 827 PRO A CA 1
ATOM 5951 C C . PRO A 1 827 ? -16.528 -6.516 94.480 1.00 46.06 827 PRO A C 1
ATOM 5953 O O . PRO A 1 827 ? -16.792 -5.331 94.662 1.00 46.06 827 PRO A O 1
ATOM 5956 N N . GLU A 1 828 ? -17.027 -7.491 95.249 1.00 42.53 828 GLU A N 1
ATOM 5957 C CA . GLU A 1 828 ? -17.768 -7.209 96.485 1.00 42.53 828 GLU A CA 1
ATOM 5958 C C . GLU A 1 828 ? -16.918 -6.282 97.383 1.00 42.53 828 GLU A C 1
ATOM 5960 O O . GLU A 1 828 ? -15.820 -6.671 97.795 1.00 42.53 828 GLU A O 1
ATOM 5965 N N . GLU A 1 829 ? -17.400 -5.058 97.651 1.00 37.31 829 GLU A N 1
ATOM 5966 C CA . GLU A 1 829 ? -16.757 -4.103 98.578 1.00 37.31 829 GLU A CA 1
ATOM 5967 C C . GLU A 1 829 ? -16.721 -4.588 100.038 1.00 37.31 829 GLU A C 1
ATOM 5969 O O . GLU A 1 829 ? -17.755 -5.080 100.557 1.00 37.31 829 GLU A O 1
#

=== Feature glossary ===
Legend for the data blocks above and below:

— What the protein is —

Sequence gives the chain of amino acids in standard one-letter code (A=alanine, C=cysteine, …, Y=tyrosine), read N→C. It is the only feature that is directly encoded by the gene; all structural features are derived from the folded form of this sequence.

The annotation block draws on four external resources. InterPro: which protein families and domains the sequence belongs to. GO: standardized terms for what the protein does, what process it participates in, and where in the cell it acts. CATH: which structural fold it has in the CATH hierarchy. Organism: the species of origin.

— Where its atoms are —

Atomic coordinates in PDBx/mmCIF format — the same representation the Protein Data Bank distributes. Each line of the _atom_site loop places one backbone atom in Cartesian space (units: ångströms, origin: arbitrary).

Six rendered views show the 3D structure from the faces of a cube — i.e. along ±x, ±y, ±z. Rendering representation is drawn randomly per protein from cartoon (secondary-structure ribbons), sticks (backbone bonds), or molecular surface; coloring is either N→C rainbow (blue at the N-terminus through red at the C-terminus) or one color per chain.

— Local backbone conformation —

DSSP 8-state secondary structure assigns each residue one of H (α-helix), G (3₁₀-helix), I (π-helix), E (extended β-strand), B (isolated β-bridge), T (hydrogen-bonded turn), S (bend), or '-' (coil). The assignment is computed from backbone hydrogen-bond geometry via the Kabsch–Sander algorithm.

P-SEA three-state annotation labels each residue as helix, strand, or coil based purely on the geometry of the Cα trace. It serves as a fallback when the full backbone (and thus DSSP) is unavailable.

φ (phi) and ψ (psi) are the two rotatable backbone dihedrals per residue: φ is the C(i-1)–N–Cα–C torsion, ψ is the N–Cα–C–N(i+1) torsion, both in degrees on (−180°, 180°]. α-helical residues cluster near (−60°, −45°); β-strand residues near (−120°, +130°). A Ramachandran plot is simply a scatter of (φ, ψ) for every residue.

— Global shape and packing —

Radius of gyration (Rg) is the root-mean-square distance of Cα atoms from their centroid — a single number for overall size and compactness. A globular domain of N residues has Rg ≈ 2.2·N^0.38 Å; an extended or disordered chain has a much larger Rg. The Cα contact count is the number of residue pairs whose Cα atoms are within 8 Å and are more than four positions apart in sequence — a standard proxy for tertiary packing density. The bounding box is the smallest axis-aligned box enclosing all Cα atoms.

Accessible surface area quantifies burial. A residue with SASA near zero is packed into the hydrophobic core; one with SASA >100 Å² sits on the surface. Computed here via the Shrake–Rupley numerical algorithm with a 1.4 Å probe.

The contact map is a binary N×N matrix image: pixel (i, j) is dark where Cα_i and Cα_j are within 8 Å and |i−j|>4. Because the |i−j|>4 filter removes local helical contacts, off-diagonal stripes parallel to the main diagonal indicate parallel β-sheets; stripes perpendicular to it indicate antiparallel β-sheets. The Ramachandran plot scatters every residue's (φ, ψ) pair against the sterically allowed regions. The PAE heatmap renders the predicted-aligned-error matrix.

— Structural neighborhood —

A 3Di character summarizes, for each residue, the relative orientation of the Cα frame of its nearest spatial neighbor. Because it encodes fold topology rather than chemistry, 3Di alignments detect remote structural similarity that sequence alignment misses.

Structural nearest neighbors (via Foldseek easy-search vs the PDB). Reported per hit: target PDB id, E-value, and alignment TM-score. A TM-score above ~0.5 is the conventional threshold for 'same fold'.

— Confidence and disorder —

For AlphaFold models, the B-factor field carries pLDDT — the model's own estimate of local accuracy on a 0–100 scale. Regions with pLDDT<50 should be treated as essentially unmodeled; they often correspond to intrinsically disordered segments.

B-factor (Debye–Waller factor) reflects atomic displacement in the crystal lattice. It is an experimental observable (units Å²), not a prediction; low values mean the atom is pinned down, high values mean it moves or is heterogeneous across the crystal.

Predicted Aligned Error (PAE) is an AlphaFold confidence matrix: entry (i, j) is the expected error in the position of residue j, in ångströms, when the prediction is superimposed on the true structure at residue i. Low PAE within a block of residues means that block is internally rigid and well-predicted; high PAE between two blocks means their relative placement is uncertain even if each block individually is confident.